Protein AF-A0A1Y3NI98-F1 (afdb_monomer)

Secondary structure (DSSP, 8-state):
--S-HHHHHHHHHS-HHHHHHHTTSGGG-TT----HHHHHHHHHHHHHHHHHHTTTTS-HHHHHHHHHHHHTSGGGTTHHHHHHHHHHTHHHHHHIIIII--HHHHHHHHHHHHHHEEEEEEEE-SSSEEEEEEEEETTEEEEEEHHHHHHHHHHHHHTTT---TTHHHHHHHHHHHHHHHHHHHHHHHHHHHT--SS---EEEEEETTEEEEEETT-TTPPPB-HHHHHHHHHHHHHHHHHHHHHHHHH-TTGGG--TTHHHHHHTTTS--HHHHHHHHHHHHHHHTT--S----S------SS-HHHHHHHHHHHHHHHHHHHTT--HHHHTGGGB-S-TT--EEEEEEE-TTTHHHHHHHHHHHHHSS---TTTEEE--TT--HHHHHHHHHHHHT-SS-BEEEEE-GGGS-HHHHHHHHHHHHHH--TTT--SEEEEEEEGGGGGSHHHHHHHHH--EEGGGS--------PPPPTTEEEEES------TTSEEEEEEEEES--HHHHHHHHHTTTT--EEEEEEEEEES-HHHHHHHHIIIIISSEEEETTEEEE-SSSEEEEEEEP-SSS-HHHH-GGGGGSEE-S---TT---S-TT---TTS-PPPS-TTSHHHHHHHHHHTTTTTTTSEEE-TT-HHHHHHHT--SS---TT-GGGEEE--PPPHHHHHHHHHHHH--SS--HHHHHHHHHHHHHHHHHHHT-STTSHHHHHHHHHHH--GGGGGHHHHHHHHHHHHHHHHHHTTHHHHHHHHHHHHHHTTS--PPPP-----TT-HHHHHHHHHHSTT-SS--S-S--TTS--HHHHHHHHHHHTT--B-SSTT-SSSBSEETTEEPPPHHHHHTT----HHHHHHHHHHHHHHHTT--EEEE--TTSSHHHHHHHHHHHHT-EEEEEE--TT--HHHHHHHHHHTT-B--GGGTTS----PPPEEEEEESGGGSS-HHHHHIIIIISEETTEEBPTTEEEEEEE----B--S-----SS--HHHHTT--BSS--PPPPHHHHTTEEE--PPPHHHHHHHHHHHHHHHHHHHHHHHTTTSS----

Radius of gyration: 37.59 Å; Cα contacts (8 Å, |Δi|>4): 1407; chains: 1; bounding box: 94×106×91 Å

Foldseek 3Di:
DVVCVVLVVVLVPDDLVLLVLLQLCPPVDPPADDDPVLSVLSSLLSVLVVQLVVQVVDDPVSSVVSNVVSCPDPSNVCNVVSVVSNSVRVVRSVCSRPPQSPVLNVLLSVLLQQQAKKKWKWWDDPQFTWIKIWTDGPNDIDIDTLVVLVVSLVSLVVPCPDPDPPSVVSSVLSNVVSVLVVLLRVLQNLLQQQADQDRFIWMWIHHNSFIFIDTPPDPPDDTDGSVVSSVVSVVSSVVSVVLLVVLLLVALLSLLAGGNLLNLLQVVVDPDPLSVLQVLQSLCLSQVNQADDDPDDQDQDDDPDDSSNSSSVSSRVNSVVRCVVSVGDNCVSQLLFAFPDQVAWFEEEDADAPQCQLVVQQVVSCVGRVHFAAPSQEDEDACQQDPGNLLSNLSSQFQPPGAGEHEYEALVRYDPVVLVVNLVSLVPRHDRVRTRYYYYYYHHPVCCPPPSNVSSVVSGPYYCVVVDDDPDDDDQAADPLEEEEEPDDDDDDDDFAEFEFEDALDDDLVLNLVVLSVCRPGQYAYEYEYDYHPPLVVVQVCCSCCPRNQWRDDSRGIGHDDNSYRYYYHDFDDPDDVCSSHVCCVNHHYDDPDDPPPPDDDPPDDDLRLDDADQQCLDLLLLLLQCLVCLVLCLQAAEDEPDCPPVCVVVVPDDDDDDPPPPVRYDYRGRDDSVSSVCSLCVLLVDDDDDSLLSVQLSLLLSLVSVVCNVDPCLGSVNLVVVCVVPVPVCSSCVVSVVSSLSSVVSSCLLPQQQPLQVVLLVVLVVCLVDDDDDDDRDRDDPDDVVVVSVVCVVCVVPPDDPDDDDPQVPDDPLNVLVVVCVLLVFQAAQDPPRPRHDQDDPRDGADHLCVLCVLPDDDPLLVVVLSVVSSCQSSLHAAEEEEADPLCPVVSVSSSCSRVVAAEDEDEDAAPDDLVNVVVVCVVVVFFDDPPPPDDDDPPDAAHEYEYEAQFNYSCLSQVCCCRPVCAGSRTHTDPSYHYHYYHYGSAFDPDDDDDDDDDDPVVVSNRRTPGNGHDHRSSCSSNYDYSYDDDPVVVVSSVVSVVVVVVVVVVVVVVVVPPPDDD

Solvent-accessible surface area (backbone atoms only — not comparable to full-atom values): 61562 Å² total; per-residue (Å²): 108,86,90,48,56,64,56,51,51,50,51,71,74,52,56,70,69,58,58,59,55,47,64,77,52,48,87,80,38,97,86,51,96,61,50,74,69,51,51,56,31,45,51,54,51,38,52,52,51,53,68,46,53,75,34,72,85,52,58,72,70,55,27,52,53,48,47,53,54,57,55,69,36,81,93,38,71,60,46,70,58,31,49,53,57,39,60,74,46,39,70,55,54,52,48,48,50,73,69,49,68,41,72,69,55,50,48,50,54,53,51,53,39,45,31,42,42,22,38,36,44,37,38,76,46,102,89,47,65,46,46,36,40,38,32,66,56,93,94,39,82,44,75,46,54,48,69,64,50,50,54,45,39,53,52,40,65,75,47,79,77,63,87,57,86,69,53,57,60,50,34,54,46,43,42,52,52,53,51,52,53,51,51,44,49,51,50,52,42,52,41,44,54,55,32,44,80,67,85,88,29,38,39,34,42,25,50,71,66,47,56,32,36,40,59,67,93,57,86,88,69,75,68,37,49,63,68,63,50,45,53,50,50,51,52,49,46,54,52,51,51,55,53,50,53,51,45,43,75,77,29,80,71,52,27,68,52,36,25,35,39,56,27,46,58,61,50,64,79,59,93,47,70,69,60,49,45,45,45,50,20,48,52,29,53,67,48,62,60,56,78,81,62,84,86,72,73,79,76,84,76,93,65,98,64,56,70,61,61,48,41,57,51,46,44,50,54,46,53,53,50,52,29,60,78,39,71,54,53,74,69,64,55,44,56,50,31,33,47,76,53,91,84,59,52,30,48,30,44,43,73,29,54,77,70,40,40,71,36,49,52,40,51,53,29,32,73,46,35,74,23,62,55,46,47,93,40,46,47,78,45,35,69,76,63,49,73,44,56,52,52,22,50,50,53,43,43,49,71,26,90,48,52,32,49,26,39,40,33,35,61,84,43,35,42,73,70,55,41,52,50,52,53,50,52,50,68,75,65,62,43,75,90,76,29,37,12,25,40,38,38,33,36,43,56,89,49,56,82,39,68,65,47,49,56,50,54,74,72,37,87,44,55,39,80,77,61,73,75,74,93,72,77,100,66,79,71,68,50,82,64,37,40,35,36,61,73,85,82,94,80,80,72,100,83,52,50,78,40,66,42,70,49,37,26,77,83,51,70,67,63,51,49,57,60,52,48,76,48,67,98,47,54,30,36,34,36,38,36,42,37,72,50,86,55,54,69,62,52,53,49,47,52,45,35,38,67,60,27,30,25,48,72,59,91,66,47,42,42,46,63,69,84,47,54,35,43,34,37,34,43,58,66,61,94,62,56,57,67,77,60,38,48,59,55,74,33,39,46,72,51,84,69,77,67,93,78,66,95,80,68,78,97,78,77,79,72,87,78,81,65,88,68,63,73,50,57,85,37,46,65,37,45,42,38,46,47,63,78,37,48,89,51,44,38,72,21,41,70,42,74,90,87,54,74,69,65,41,63,76,66,72,78,66,89,73,76,83,69,89,83,62,69,87,48,52,42,78,61,64,68,62,54,56,72,57,41,49,52,50,49,54,65,68,54,67,60,88,84,72,52,66,68,45,53,50,48,44,39,35,49,51,22,49,51,50,59,49,51,68,70,31,67,78,70,28,26,69,44,30,51,51,51,27,72,75,69,67,48,75,63,49,65,43,46,54,42,51,50,51,56,49,48,47,54,52,45,44,47,68,48,49,75,44,37,62,63,51,49,51,40,46,48,58,56,54,49,47,77,74,46,96,71,89,84,79,84,84,84,70,90,62,94,84,41,72,60,58,53,44,54,48,38,68,71,41,67,63,77,78,86,69,85,88,89,74,83,53,76,95,74,49,49,75,66,59,50,51,53,49,51,32,60,81,66,70,48,55,47,16,54,47,96,84,43,85,88,33,38,60,61,58,97,92,39,80,45,65,33,46,52,71,72,47,64,85,63,85,82,44,74,66,58,51,53,52,52,51,52,54,55,51,30,60,74,36,76,40,59,44,32,39,30,28,51,89,87,46,47,66,71,60,52,52,54,45,52,30,58,70,68,73,36,54,71,47,78,46,79,47,39,67,88,62,50,73,64,58,55,54,46,53,40,57,80,67,65,40,56,60,65,88,86,56,88,80,62,82,83,70,83,76,71,57,35,37,40,37,36,35,35,49,31,32,24,78,50,52,45,58,52,46,35,41,57,75,69,42,21,55,93,59,45,52,41,41,86,54,53,45,64,35,39,25,29,67,58,76,44,70,51,86,68,87,78,79,86,81,73,86,85,53,70,82,71,58,72,74,58,53,41,69,51,78,64,51,85,76,53,54,80,58,45,59,33,44,44,78,58,47,77,70,52,74,69,56,50,50,51,52,53,51,47,54,50,51,53,52,49,52,56,53,51,59,63,49,64,77,70,68,83,82,78,92,127

Sequence (1065 aa):
MYEKPELMKFIIDKKYEDIQQTSEFIDDIEDIYISLADIGKLESCLTFVQDIKCYNKYDEKIFLNGFIKTMNEDKYRDIGIKFKDVSGKYADFYELYNNHLNPNELNKVHIELIFKESTFGIQYSVSEYICNVEYTNNSKSCTKKFDEVLDLRETALLRKKDQKKGYFEICEGFVNIINRIQEILVLLNTIDSKGYPESINYTIDIRNGHALAYRKGIYGQKGRNLEEIIDELKRTNEIQYNELEKTYLESPISRMIYGKQFTYINNSNKNDVSSKYIFKNILKYITGNNIKYDIGRIENTPLENSLLEQMYKNVNIYLNRLFYNNNINMKSVFKNSILLDDSIRGIYIHASSEYEIEYDAICCSLSLTKNFPIGQTVLYCKSDTTEDELISFIYRSLHCHFNVLFILIKPENLRMEMKNLLVDLLKNHYSLKEMKSCLLIQYTKECKTKEIITEIEKISYYKYTDIKLKKEDNTIKQFPNVDIYSSDISGLGENYEYVYFPVGDHIDQHEILERLMKLTDKKVALHLDLSNTKQIELLREFLFSFIILKCYSKNENIFYYGNEIKIKVEIPNGFINFKSLFSIFNFFNNVNIVSFNNKNTDSNNIDPSALMVSNDITSNIQIVCNYLSNIDNINEKDIYIEGKEEDLKKKGIVKKPYDKKNVSNLIKAVPLSQDTCQKLIFQFLNIENPNYYQIESFIKIVAGQLKLLTNSWYLSADQLDYVFKLTKIPYLKQARKFFIESLLKITKHFITSSYDDIIKGQNVTYEQQQDEQTISEIGTCEKNTEEYEILEALFNSDKRKITNNIPDYKKMTPEGFLMEIRKILNLYNKLDENDPFGSQVYKGKELKYLKDIVGNYVFTEDNFVKLILISLRLRADVPVVLMGETGAGKTSLIKILAKLKCITLHVKNIHAGIEENDIIQFLNDMNLFENNNEKGKGKGKEEEVWIFLDEINTCNLLGLITEIMLKHSCKGKKIKSTIKFIAACNPYRLDTGEKEIIGLYDETKYLDRQLVYNVYPLPHSLLNYVLDFKTPDDNDIKRYISNITLETLNKLISNDSSKSNNNQF

Nearest PDB structures (foldseek):
  6tay-assembly1_A  TM=6.356E-01  e=2.839E-31  Mus musculus
  8s24-assembly1_A  TM=6.024E-01  e=1.341E-31  Homo sapiens
  7oim-assembly1_A  TM=6.321E-01  e=1.383E-28  Mus musculus
  8j07-assembly1_k9  TM=2.650E-01  e=1.311E-09  Homo sapiens
  3glh-assembly3_K  TM=4.743E-01  e=6.796E-01  Escherichia coli K-12

pLDDT: mean 77.19, std 17.24, range [27.64, 97.69]

Mean predicted aligned error: 16.87 Å

Structure (mmCIF, N/CA/C/O backbone):
data_AF-A0A1Y3NI98-F1
#
_entry.id   AF-A0A1Y3NI98-F1
#
loop_
_atom_site.group_PDB
_atom_site.id
_atom_site.type_symbol
_atom_site.label_atom_id
_atom_site.label_alt_id
_atom_site.label_comp_id
_atom_site.label_asym_id
_atom_site.label_entity_id
_atom_site.label_seq_id
_atom_site.pdbx_PDB_ins_code
_atom_site.Cartn_x
_atom_site.Cartn_y
_atom_site.Cartn_z
_atom_site.occupancy
_atom_site.B_iso_or_equiv
_atom_site.auth_seq_id
_atom_site.auth_comp_id
_atom_site.auth_asym_id
_atom_site.auth_atom_id
_atom_site.pdbx_PDB_model_num
ATOM 1 N N . MET A 1 1 ? 2.549 -41.028 -41.382 1.00 57.88 1 MET A N 1
ATOM 2 C CA . MET A 1 1 ? 2.646 -41.335 -39.934 1.00 57.88 1 MET A CA 1
ATOM 3 C C . MET A 1 1 ? 3.402 -42.641 -39.681 1.00 57.88 1 MET A C 1
ATOM 5 O O . MET A 1 1 ? 4.358 -42.593 -38.927 1.00 57.88 1 MET A O 1
ATOM 9 N N . TYR A 1 2 ? 3.056 -43.766 -40.328 1.00 59.84 2 TYR A N 1
ATOM 10 C CA . TYR A 1 2 ? 3.773 -45.048 -40.151 1.00 59.84 2 TYR A CA 1
ATOM 11 C C . TYR A 1 2 ? 5.107 -45.172 -40.913 1.00 59.84 2 TYR A C 1
ATOM 13 O O . TYR A 1 2 ? 5.977 -45.914 -40.481 1.00 59.84 2 TYR A O 1
ATOM 21 N N . GLU A 1 3 ? 5.289 -44.439 -42.017 1.00 67.12 3 GLU A N 1
ATOM 22 C CA . GLU A 1 3 ? 6.495 -44.539 -42.866 1.00 67.12 3 GLU A CA 1
ATOM 23 C C . GLU A 1 3 ? 7.746 -43.852 -42.284 1.00 67.12 3 GLU A C 1
ATOM 25 O O . GLU A 1 3 ? 8.860 -44.249 -42.606 1.00 67.12 3 GLU A O 1
ATOM 30 N N . LYS A 1 4 ? 7.574 -42.840 -41.420 1.00 77.19 4 LYS A N 1
ATOM 31 C CA . LYS A 1 4 ? 8.652 -42.177 -40.661 1.00 77.19 4 LYS A CA 1
ATOM 32 C C . LYS A 1 4 ? 8.210 -41.940 -39.211 1.00 77.19 4 LYS A C 1
ATOM 34 O O . LYS A 1 4 ? 7.674 -40.866 -38.909 1.00 77.19 4 LYS A O 1
ATOM 39 N N . PRO A 1 5 ? 8.358 -42.932 -38.319 1.00 79.94 5 PRO A N 1
ATOM 40 C CA . PRO A 1 5 ? 7.973 -42.808 -36.913 1.00 79.94 5 PRO A CA 1
ATOM 41 C C . PRO A 1 5 ? 8.782 -41.741 -36.155 1.00 79.94 5 PRO A C 1
ATOM 43 O O . PRO A 1 5 ? 8.285 -41.168 -35.185 1.00 79.94 5 PRO A O 1
ATOM 46 N N . GLU A 1 6 ? 9.987 -41.406 -36.619 1.00 83.75 6 GLU A N 1
ATOM 47 C CA . GLU A 1 6 ? 10.844 -40.370 -36.037 1.00 83.75 6 GLU A CA 1
ATOM 48 C C . GLU A 1 6 ? 10.219 -38.975 -36.161 1.00 83.75 6 GLU A C 1
ATOM 50 O O . GLU A 1 6 ? 10.242 -38.208 -35.200 1.00 83.75 6 GLU A O 1
ATOM 55 N N . LEU A 1 7 ? 9.569 -38.675 -37.294 1.00 85.50 7 LEU A N 1
ATOM 56 C CA . LEU A 1 7 ? 8.831 -37.421 -37.480 1.00 85.50 7 LEU A CA 1
ATOM 57 C C . LEU A 1 7 ? 7.679 -37.303 -36.478 1.00 85.50 7 LEU A C 1
ATOM 59 O O . LEU A 1 7 ? 7.440 -36.233 -35.925 1.00 85.50 7 LEU A O 1
ATOM 63 N N . MET A 1 8 ? 6.960 -38.400 -36.232 1.00 86.38 8 MET A N 1
ATOM 64 C CA . MET A 1 8 ? 5.862 -38.397 -35.265 1.00 86.38 8 MET A CA 1
ATOM 65 C C . MET A 1 8 ? 6.366 -38.168 -33.845 1.00 86.38 8 MET A C 1
ATOM 67 O O . MET A 1 8 ? 5.761 -37.394 -33.109 1.00 86.38 8 MET A O 1
ATOM 71 N N . LYS A 1 9 ? 7.491 -38.789 -33.477 1.00 83.75 9 LYS A N 1
ATOM 72 C CA . LYS A 1 9 ? 8.142 -38.551 -32.188 1.00 83.75 9 LYS A CA 1
ATOM 73 C C . LYS A 1 9 ? 8.570 -37.087 -32.043 1.00 83.75 9 LYS A C 1
ATOM 75 O O . LYS A 1 9 ? 8.238 -36.452 -31.051 1.00 83.75 9 LYS A O 1
ATOM 80 N N . PHE A 1 10 ? 9.199 -36.529 -33.075 1.00 84.44 10 PHE A N 1
ATOM 81 C CA . PHE A 1 10 ? 9.577 -35.118 -33.130 1.00 84.44 10 PHE A CA 1
ATOM 82 C C . PHE A 1 10 ? 8.366 -34.184 -32.945 1.00 84.44 10 PHE A C 1
ATOM 84 O O . PHE A 1 10 ? 8.384 -33.322 -32.075 1.00 84.44 10 PHE A O 1
ATOM 91 N N . ILE A 1 11 ? 7.269 -34.405 -33.675 1.00 85.75 11 ILE A N 1
ATOM 92 C CA . ILE A 1 11 ? 6.036 -33.603 -33.566 1.00 85.75 11 ILE A CA 1
ATOM 93 C C . ILE A 1 11 ? 5.378 -33.714 -32.176 1.00 85.75 11 ILE A C 1
ATOM 95 O O . ILE A 1 11 ? 4.787 -32.749 -31.697 1.00 85.75 11 ILE A O 1
ATOM 99 N N . ILE A 1 12 ? 5.454 -34.878 -31.521 1.00 83.38 12 ILE A N 1
ATOM 100 C CA . ILE A 1 12 ? 4.853 -35.103 -30.195 1.00 83.38 12 ILE A CA 1
ATOM 101 C C . ILE A 1 12 ? 5.659 -34.432 -29.075 1.00 83.38 12 ILE A C 1
ATOM 103 O O . ILE A 1 12 ? 5.052 -33.963 -28.101 1.00 83.38 12 ILE A O 1
ATOM 107 N N . ASP A 1 13 ? 6.987 -34.415 -29.213 1.00 80.56 13 ASP A N 1
ATOM 108 C CA . ASP A 1 13 ? 7.931 -33.966 -28.187 1.00 80.56 13 ASP A CA 1
ATOM 109 C C . ASP A 1 13 ? 8.200 -32.451 -28.238 1.00 80.56 13 ASP A C 1
ATOM 111 O O . ASP A 1 13 ? 8.593 -31.871 -27.224 1.00 80.56 13 ASP A O 1
ATOM 115 N N . LYS A 1 14 ? 8.014 -31.795 -29.394 1.00 80.44 14 LYS A N 1
ATOM 116 C CA . LYS A 1 14 ? 8.325 -30.365 -29.574 1.00 80.44 14 LYS A CA 1
ATOM 117 C C . LYS A 1 14 ? 7.121 -29.455 -29.336 1.00 80.44 14 LYS A C 1
ATOM 119 O O . LYS A 1 14 ? 5.975 -29.820 -29.606 1.00 80.44 14 LYS A O 1
ATOM 124 N N . LYS A 1 15 ? 7.382 -28.241 -28.837 1.00 76.88 15 LYS A N 1
ATOM 125 C CA . LYS A 1 15 ? 6.354 -27.203 -28.704 1.00 76.88 15 LYS A CA 1
ATOM 126 C C . LYS A 1 15 ? 6.155 -26.480 -30.031 1.00 76.88 15 LYS A C 1
ATOM 128 O O . LYS A 1 15 ? 7.083 -26.333 -30.822 1.00 76.88 15 LYS A O 1
ATOM 133 N N . TYR A 1 16 ? 4.932 -26.001 -30.241 1.00 75.44 16 TYR A N 1
ATOM 134 C CA . TYR A 1 16 ? 4.578 -25.193 -31.408 1.00 75.44 16 TYR A CA 1
ATOM 135 C C . TYR A 1 16 ? 5.440 -23.926 -31.498 1.00 75.44 16 TYR A C 1
ATOM 137 O O . TYR A 1 16 ? 5.957 -23.613 -32.564 1.00 75.44 16 TYR A O 1
ATOM 145 N N . GLU A 1 17 ? 5.654 -23.260 -30.361 1.00 70.81 17 GLU A N 1
ATOM 146 C CA . GLU A 1 17 ? 6.471 -22.045 -30.238 1.00 70.81 17 GLU A CA 1
ATOM 147 C C . GLU A 1 17 ? 7.919 -22.271 -30.701 1.00 70.81 17 GLU A C 1
ATOM 149 O O . GLU A 1 17 ? 8.454 -21.457 -31.448 1.00 70.81 17 GLU A O 1
ATOM 154 N N . ASP A 1 18 ? 8.524 -23.406 -30.339 1.00 69.50 18 ASP A N 1
ATOM 155 C CA . ASP A 1 18 ? 9.895 -23.737 -30.741 1.00 69.50 18 ASP A CA 1
ATOM 156 C C . ASP A 1 18 ? 9.990 -23.936 -32.265 1.00 69.50 18 ASP A C 1
ATOM 158 O O . ASP A 1 18 ? 10.891 -23.419 -32.919 1.00 69.50 18 ASP A O 1
ATOM 162 N N . ILE A 1 19 ? 9.036 -24.655 -32.870 1.00 73.38 19 ILE A N 1
ATOM 163 C CA . ILE A 1 19 ? 9.006 -24.847 -34.330 1.00 73.38 19 ILE A CA 1
ATOM 164 C C . ILE A 1 19 ? 8.761 -23.521 -35.052 1.00 73.38 19 ILE A C 1
ATOM 166 O O . ILE A 1 19 ? 9.385 -23.257 -36.077 1.00 73.38 19 ILE A O 1
ATOM 170 N N . GLN A 1 20 ? 7.926 -22.647 -34.500 1.00 71.44 20 GLN A N 1
ATOM 171 C CA . GLN A 1 20 ? 7.715 -21.317 -35.054 1.00 71.44 20 GLN A CA 1
ATOM 172 C C . GLN A 1 20 ? 9.013 -20.488 -35.038 1.00 71.44 20 GLN A C 1
ATOM 174 O O . GLN A 1 20 ? 9.309 -19.801 -36.017 1.00 71.44 20 GLN A O 1
ATOM 179 N N . GLN A 1 21 ? 9.832 -20.606 -33.987 1.00 66.31 21 GLN A N 1
ATOM 180 C CA . GLN A 1 21 ? 11.153 -19.967 -33.912 1.00 66.31 21 GLN A CA 1
ATOM 181 C C . GLN A 1 21 ? 12.148 -20.531 -34.936 1.00 66.31 21 GLN A C 1
ATOM 183 O O . GLN A 1 21 ? 12.980 -19.783 -35.439 1.00 66.31 21 GLN A O 1
ATOM 188 N N . THR A 1 22 ? 12.031 -21.805 -35.345 1.00 68.38 22 THR A N 1
ATOM 189 C CA . THR A 1 22 ? 12.890 -22.347 -36.423 1.00 68.38 22 THR A CA 1
ATOM 190 C C . THR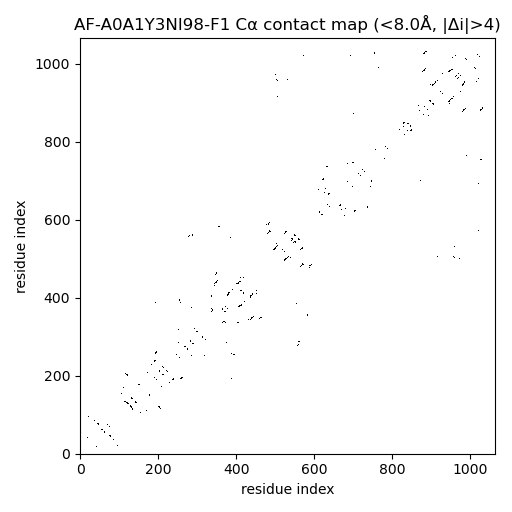 A 1 22 ? 12.722 -21.623 -37.760 1.00 68.38 22 THR A C 1
ATOM 192 O O . THR A 1 22 ? 13.632 -21.649 -38.587 1.00 68.38 22 THR A O 1
ATOM 195 N N . SER A 1 23 ? 11.601 -20.915 -37.961 1.00 66.12 23 SER A N 1
ATOM 196 C CA . SER A 1 23 ? 11.387 -20.097 -39.159 1.00 66.12 23 SER A CA 1
ATOM 197 C C . SER A 1 23 ? 12.326 -18.911 -39.297 1.00 66.12 23 SER A C 1
ATOM 199 O O . SER A 1 23 ? 12.439 -18.378 -40.396 1.00 66.12 23 SER A O 1
ATOM 201 N N . GLU A 1 24 ? 13.021 -18.531 -38.227 1.00 63.97 24 GLU A N 1
ATOM 202 C CA . GLU A 1 24 ? 14.000 -17.445 -38.224 1.00 63.97 24 GLU A CA 1
ATOM 203 C C . GLU A 1 24 ? 15.366 -17.860 -38.800 1.00 63.97 24 GLU A C 1
ATOM 205 O O . GLU A 1 24 ? 16.146 -16.985 -39.147 1.00 63.97 24 GLU A O 1
ATOM 210 N N . PHE A 1 25 ? 15.629 -19.164 -38.975 1.00 61.09 25 PHE A N 1
ATOM 211 C CA . PHE A 1 25 ? 16.945 -19.713 -39.353 1.00 61.09 25 PHE A CA 1
ATOM 212 C C . PHE A 1 25 ? 17.028 -20.277 -40.782 1.00 61.09 25 PHE A C 1
ATOM 214 O O . PHE A 1 25 ? 18.038 -20.871 -41.147 1.00 61.09 25 PHE A O 1
ATOM 221 N N . ILE A 1 26 ? 15.969 -20.147 -41.590 1.00 64.62 26 ILE A N 1
ATOM 222 C CA . ILE A 1 26 ? 15.904 -20.778 -42.922 1.00 64.62 26 ILE A CA 1
ATOM 223 C C . ILE A 1 26 ? 16.995 -20.257 -43.874 1.00 64.62 26 ILE A C 1
ATOM 225 O O . ILE A 1 26 ? 17.539 -21.038 -44.649 1.00 64.62 26 ILE A O 1
ATOM 229 N N . ASP A 1 27 ? 17.326 -18.966 -43.802 1.00 53.88 27 ASP A N 1
ATOM 230 C CA . ASP A 1 27 ? 18.239 -18.316 -44.753 1.00 53.88 27 ASP A CA 1
ATOM 231 C C . ASP A 1 27 ? 19.722 -18.372 -44.323 1.00 53.88 27 ASP A C 1
ATOM 233 O O . ASP A 1 27 ? 20.604 -18.051 -45.118 1.00 53.88 27 ASP A O 1
ATOM 237 N N . ASP A 1 28 ? 20.017 -18.813 -43.094 1.00 52.28 28 ASP A N 1
ATOM 238 C CA . ASP A 1 28 ? 21.381 -18.874 -42.538 1.00 52.28 28 ASP A CA 1
ATOM 239 C C . ASP A 1 28 ? 22.144 -20.154 -42.916 1.00 52.28 28 ASP A C 1
ATOM 241 O O . ASP A 1 28 ? 23.284 -20.361 -42.485 1.00 52.28 28 ASP A O 1
ATOM 245 N N . ILE A 1 29 ? 21.517 -21.037 -43.697 1.00 56.03 29 ILE A N 1
ATOM 246 C CA . ILE A 1 29 ? 22.020 -22.383 -43.951 1.00 56.03 29 ILE A CA 1
ATOM 247 C C . ILE A 1 29 ? 22.092 -22.630 -45.457 1.00 56.03 29 ILE A C 1
ATOM 249 O O . ILE A 1 29 ? 21.097 -22.953 -46.099 1.00 56.03 29 ILE A O 1
ATOM 253 N N . GLU A 1 30 ? 23.298 -22.512 -46.019 1.00 54.31 30 GLU A N 1
ATOM 254 C CA . GLU A 1 30 ? 23.559 -22.757 -47.448 1.00 54.31 30 GLU A CA 1
ATOM 255 C C . GLU A 1 30 ? 23.270 -24.218 -47.867 1.00 54.31 30 GLU A C 1
ATOM 257 O O . GLU A 1 30 ? 23.020 -24.482 -49.044 1.00 54.31 30 GLU A O 1
ATOM 262 N N . ASP A 1 31 ? 23.240 -25.151 -46.904 1.00 54.25 31 ASP A N 1
ATOM 263 C CA . ASP A 1 31 ? 23.121 -26.599 -47.130 1.00 54.25 31 ASP A CA 1
ATOM 264 C C . ASP A 1 31 ? 21.718 -27.193 -46.847 1.00 54.25 31 ASP A C 1
ATOM 266 O O . ASP A 1 31 ? 21.500 -28.379 -47.107 1.00 54.25 31 ASP A O 1
ATOM 270 N N . ILE A 1 32 ? 20.741 -26.407 -46.361 1.00 60.50 32 ILE A N 1
ATOM 271 C CA . ILE A 1 32 ? 19.396 -26.898 -45.996 1.00 60.50 32 ILE A CA 1
ATOM 272 C C . ILE A 1 32 ? 18.308 -26.331 -46.928 1.00 60.50 32 ILE A C 1
ATOM 274 O O . ILE A 1 32 ? 18.040 -25.136 -46.962 1.00 60.50 32 ILE A O 1
ATOM 278 N N . TYR A 1 33 ? 17.588 -27.208 -47.640 1.00 66.50 33 TYR A N 1
ATOM 279 C CA . TYR A 1 33 ? 16.511 -26.837 -48.578 1.00 66.50 33 TYR A CA 1
ATOM 280 C C . TYR A 1 33 ? 15.116 -26.800 -47.915 1.00 66.50 33 TYR A C 1
ATOM 282 O O . TYR A 1 33 ? 14.165 -27.465 -48.360 1.00 66.50 33 TYR A O 1
ATOM 290 N N . ILE A 1 34 ? 14.959 -26.011 -46.850 1.00 74.50 34 ILE A N 1
ATOM 291 C CA . ILE A 1 34 ? 13.657 -25.734 -46.214 1.00 74.50 34 ILE A CA 1
ATOM 292 C C . ILE A 1 34 ? 13.161 -24.358 -46.658 1.00 74.50 34 ILE A C 1
ATOM 294 O O . ILE A 1 34 ? 13.929 -23.417 -46.736 1.00 74.50 34 ILE A O 1
ATOM 298 N N . SER A 1 35 ? 11.866 -24.221 -46.945 1.00 77.69 35 SER A N 1
ATOM 299 C CA . SER A 1 35 ? 11.227 -22.917 -47.163 1.00 77.69 35 SER A CA 1
ATOM 300 C C . SER A 1 35 ? 10.268 -22.567 -46.021 1.00 77.69 35 SER A C 1
ATOM 302 O O . SER A 1 35 ? 9.787 -23.450 -45.308 1.00 77.69 35 SER A O 1
ATOM 304 N N . LEU A 1 36 ? 9.887 -21.290 -45.893 1.00 72.81 36 LEU A N 1
ATOM 305 C CA . LEU A 1 36 ? 8.830 -20.860 -44.959 1.00 72.81 36 LEU A CA 1
ATOM 306 C C . LEU A 1 36 ? 7.512 -21.619 -45.178 1.00 72.81 36 LEU A C 1
ATOM 308 O O . LEU A 1 36 ? 6.789 -21.917 -44.227 1.00 72.81 36 LEU A O 1
ATOM 312 N N . ALA A 1 37 ? 7.213 -21.976 -46.430 1.00 78.12 37 ALA A N 1
ATOM 313 C CA . ALA A 1 37 ? 6.047 -22.784 -46.762 1.00 78.12 37 ALA A CA 1
ATOM 314 C C . ALA A 1 37 ? 6.145 -24.202 -46.176 1.00 78.12 37 ALA A C 1
ATOM 316 O O . ALA A 1 37 ? 5.126 -24.773 -45.794 1.00 78.12 37 ALA A O 1
ATOM 317 N N . ASP A 1 38 ? 7.348 -24.766 -46.070 1.00 83.31 38 ASP A N 1
ATOM 318 C CA . ASP A 1 38 ? 7.562 -26.087 -45.479 1.00 83.31 38 ASP A CA 1
ATOM 319 C C . ASP A 1 38 ? 7.425 -26.055 -43.950 1.00 83.31 38 ASP A C 1
ATOM 321 O O . ASP A 1 38 ? 6.826 -26.969 -43.381 1.00 83.31 38 ASP A O 1
ATOM 325 N N . ILE A 1 39 ? 7.865 -24.977 -43.288 1.00 82.00 39 ILE A N 1
ATOM 326 C CA . ILE A 1 39 ? 7.615 -24.783 -41.849 1.00 82.00 39 ILE A CA 1
ATOM 327 C C . ILE A 1 39 ? 6.123 -24.598 -41.571 1.00 82.00 39 ILE A C 1
ATOM 329 O O . ILE A 1 39 ? 5.593 -25.262 -40.687 1.00 82.00 39 ILE A O 1
ATOM 333 N N . GLY A 1 40 ? 5.399 -23.815 -42.378 1.00 81.50 40 GLY A N 1
ATOM 334 C CA . GLY A 1 40 ? 3.942 -23.688 -42.234 1.00 81.50 40 GLY A CA 1
ATOM 335 C C . GLY A 1 40 ? 3.191 -25.021 -42.413 1.00 81.50 40 GLY A C 1
ATOM 336 O O . GLY A 1 40 ? 2.147 -25.263 -41.791 1.00 81.50 40 GLY A O 1
ATOM 337 N N . LYS A 1 41 ? 3.728 -25.941 -43.230 1.00 88.19 41 LYS A N 1
ATOM 338 C CA . LYS A 1 41 ? 3.216 -27.320 -43.332 1.00 88.19 41 LYS A CA 1
ATOM 339 C C . LYS A 1 41 ? 3.516 -28.130 -42.068 1.00 88.19 41 LYS A C 1
ATOM 341 O O . LYS A 1 41 ? 2.628 -28.858 -41.621 1.00 88.19 41 LYS A O 1
ATOM 346 N N . LEU A 1 42 ? 4.708 -27.995 -41.483 1.00 88.06 42 LEU A N 1
ATOM 347 C CA . LEU A 1 42 ? 5.083 -28.641 -40.220 1.00 88.06 42 LEU A CA 1
ATOM 348 C C . LEU A 1 42 ? 4.237 -28.123 -39.045 1.00 88.06 42 LEU A C 1
ATOM 350 O O . LEU A 1 42 ? 3.692 -28.936 -38.303 1.00 88.06 42 LEU A O 1
ATOM 354 N N . GLU A 1 43 ? 4.034 -26.808 -38.937 1.00 86.06 43 GLU A N 1
ATOM 355 C CA . GLU A 1 43 ? 3.139 -26.166 -37.961 1.00 86.06 43 GLU A CA 1
ATOM 356 C C . GLU A 1 43 ? 1.720 -26.735 -38.059 1.00 86.06 43 GLU A C 1
ATOM 358 O O . GLU A 1 43 ? 1.161 -27.189 -37.063 1.00 86.06 43 GLU A O 1
ATOM 363 N N . SER A 1 44 ? 1.171 -26.819 -39.279 1.00 87.44 44 SER A N 1
ATOM 364 C CA . SER A 1 44 ? -0.152 -27.414 -39.518 1.00 87.44 44 SER A CA 1
ATOM 365 C C . SER A 1 44 ? -0.243 -28.865 -39.021 1.00 87.44 44 SER A C 1
ATOM 367 O O . SER A 1 44 ? -1.268 -29.266 -38.468 1.00 87.44 44 SER A O 1
ATOM 369 N N . CYS A 1 45 ? 0.814 -29.664 -39.222 1.00 89.31 45 CYS A N 1
ATOM 370 C CA . CYS A 1 45 ? 0.884 -31.047 -38.738 1.00 89.31 45 CYS A CA 1
ATOM 371 C C . CYS A 1 45 ? 0.941 -31.110 -37.205 1.00 89.31 45 CYS A C 1
ATOM 373 O O . CYS A 1 45 ? 0.342 -31.999 -36.598 1.00 89.31 45 CYS A O 1
ATOM 375 N N . LEU A 1 46 ? 1.627 -30.154 -36.579 1.00 87.75 46 LEU A N 1
ATOM 376 C CA . LEU A 1 46 ? 1.784 -30.047 -35.132 1.00 87.75 46 LEU A CA 1
ATOM 377 C C . LEU A 1 46 ? 0.467 -29.658 -34.452 1.00 87.75 46 LEU A C 1
ATOM 379 O O . LEU A 1 46 ? 0.049 -30.329 -33.508 1.00 87.75 46 LEU A O 1
ATOM 383 N N . THR A 1 47 ? -0.239 -28.660 -34.990 1.00 88.31 47 THR A N 1
ATOM 384 C CA . THR A 1 47 ? -1.575 -28.262 -34.518 1.00 88.31 47 THR A CA 1
ATOM 385 C C . THR A 1 47 ? -2.578 -29.408 -34.650 1.00 88.31 47 THR A C 1
ATOM 387 O O . THR A 1 47 ? -3.314 -29.689 -33.710 1.00 88.31 47 THR A O 1
ATOM 390 N N . PHE A 1 48 ? -2.561 -30.141 -35.768 1.00 89.31 48 PHE A N 1
ATOM 391 C CA . PHE A 1 48 ? -3.429 -31.308 -35.954 1.00 89.31 48 PHE A CA 1
ATOM 392 C C . PHE A 1 48 ? -3.190 -32.391 -34.890 1.00 89.31 48 PHE A C 1
ATOM 394 O O . PHE A 1 48 ? -4.137 -32.924 -34.310 1.00 89.31 48 PHE A O 1
ATOM 401 N N . VAL A 1 49 ? -1.925 -32.703 -34.588 1.00 86.88 49 VAL A N 1
ATOM 402 C CA . VAL A 1 49 ? -1.583 -33.700 -33.561 1.00 86.88 49 VAL A CA 1
ATOM 403 C C . VAL A 1 49 ? -1.958 -33.212 -32.164 1.00 86.88 49 VAL A C 1
ATOM 405 O O . VAL A 1 49 ? -2.441 -34.015 -31.369 1.00 86.88 49 VAL A O 1
ATOM 408 N N . GLN A 1 50 ? -1.796 -31.923 -31.860 1.00 83.69 50 GLN A N 1
ATOM 409 C CA . GLN A 1 50 ? -2.238 -31.331 -30.593 1.00 83.69 50 GLN A CA 1
ATOM 410 C C . GLN A 1 50 ? -3.762 -31.397 -30.423 1.00 83.69 50 GLN A C 1
ATOM 412 O O . GLN A 1 50 ? -4.226 -31.849 -29.374 1.00 83.69 50 GLN A O 1
ATOM 417 N N . ASP A 1 51 ? -4.526 -31.045 -31.460 1.00 84.94 51 ASP A N 1
ATOM 418 C CA . ASP A 1 51 ? -5.994 -31.111 -31.457 1.00 84.94 51 ASP A CA 1
ATOM 419 C C . ASP A 1 51 ? -6.491 -32.548 -31.205 1.00 84.94 51 ASP A C 1
ATOM 421 O O . ASP A 1 51 ? -7.474 -32.760 -30.492 1.00 84.94 51 ASP A O 1
ATOM 425 N N . ILE A 1 52 ? -5.769 -33.554 -31.715 1.00 84.06 52 ILE A N 1
ATOM 426 C CA . ILE A 1 52 ? -6.079 -34.974 -31.489 1.00 84.06 52 ILE A CA 1
ATOM 427 C C . ILE A 1 52 ? -5.585 -35.476 -30.122 1.00 84.06 52 ILE A C 1
ATOM 429 O O . ILE A 1 52 ? -6.216 -36.346 -29.516 1.00 84.06 52 ILE A O 1
ATOM 433 N N . LYS A 1 53 ? -4.487 -34.922 -29.588 1.00 78.50 53 LYS A N 1
ATOM 434 C CA . LYS A 1 53 ? -3.883 -35.319 -28.299 1.00 78.50 53 LYS A CA 1
ATOM 435 C C . LYS A 1 53 ? -4.863 -35.165 -27.133 1.00 78.50 53 LYS A C 1
ATOM 437 O O . LYS A 1 53 ? -4.814 -35.962 -26.196 1.00 78.50 53 LYS A O 1
ATOM 442 N N . CYS A 1 54 ? -5.793 -34.213 -27.223 1.00 70.25 54 CYS A N 1
ATOM 443 C CA . CYS A 1 54 ? -6.903 -34.039 -26.284 1.00 70.25 54 CYS A CA 1
ATOM 444 C C . CYS A 1 54 ? -7.776 -35.298 -26.144 1.00 70.25 54 CYS A C 1
ATOM 446 O O . CYS A 1 54 ? -8.278 -35.568 -25.057 1.00 70.25 54 CYS A O 1
ATOM 448 N N . TYR A 1 55 ? -7.910 -36.104 -27.203 1.00 74.44 55 TYR A N 1
ATOM 449 C CA . TYR A 1 55 ? -8.708 -37.332 -27.199 1.00 74.44 55 TYR A CA 1
ATOM 450 C C . TYR A 1 55 ? -7.915 -38.583 -26.780 1.00 74.44 55 TYR A C 1
ATOM 452 O O . TYR A 1 55 ? -8.510 -39.626 -26.528 1.00 74.44 55 TYR A O 1
ATOM 460 N N . ASN A 1 56 ? -6.587 -38.486 -26.643 1.00 63.00 56 ASN A N 1
ATOM 461 C CA . ASN A 1 56 ? -5.675 -39.620 -26.415 1.00 63.00 56 ASN A CA 1
ATOM 462 C C . ASN A 1 56 ? -5.766 -40.246 -25.002 1.00 63.00 56 ASN A C 1
ATOM 464 O O . ASN A 1 56 ? -5.048 -41.188 -24.684 1.00 63.00 56 ASN A O 1
ATOM 468 N N . LYS A 1 57 ? -6.617 -39.698 -24.123 1.00 61.88 57 LYS A N 1
ATOM 469 C CA . LYS A 1 57 ? -6.898 -40.217 -22.770 1.00 61.88 57 LYS A CA 1
ATOM 470 C C . LYS A 1 57 ? -8.243 -40.950 -22.666 1.00 61.88 57 LYS A C 1
ATOM 472 O O . LYS A 1 57 ? -8.612 -41.368 -21.571 1.00 61.88 57 LYS A O 1
ATOM 477 N N . TYR A 1 58 ? -8.986 -41.058 -23.766 1.00 66.19 58 TYR A N 1
ATOM 478 C CA . TYR A 1 58 ? -10.334 -41.623 -23.805 1.00 66.19 58 TYR A CA 1
ATOM 479 C C . TYR A 1 58 ? -10.362 -42.962 -24.557 1.00 66.19 58 TYR A C 1
ATOM 481 O O . TYR A 1 58 ? -9.425 -43.297 -25.275 1.00 66.19 58 TYR A O 1
ATOM 489 N N . ASP A 1 59 ? -11.448 -43.717 -24.379 1.00 79.75 59 ASP A N 1
ATOM 490 C CA . ASP A 1 59 ? -11.706 -45.004 -25.040 1.00 79.75 59 ASP A CA 1
ATOM 491 C C . ASP A 1 59 ? -11.585 -44.919 -26.580 1.00 79.75 59 ASP A C 1
ATOM 493 O O . ASP A 1 59 ? -11.865 -43.872 -27.174 1.00 79.75 59 ASP A O 1
ATOM 497 N N . GLU A 1 60 ? -11.215 -46.024 -27.238 1.00 80.50 60 GLU A N 1
ATOM 498 C CA . GLU A 1 60 ? -10.899 -46.106 -28.677 1.00 80.50 60 GLU A CA 1
ATOM 499 C C . GLU A 1 60 ? -12.016 -45.524 -29.552 1.00 80.50 60 GLU A C 1
ATOM 501 O O . GLU A 1 60 ? -11.767 -44.840 -30.546 1.00 80.50 60 GLU A O 1
ATOM 506 N N . LYS A 1 61 ? -13.271 -45.727 -29.142 1.00 79.94 61 LYS A N 1
ATOM 507 C CA . LYS A 1 61 ? -14.453 -45.209 -29.838 1.00 79.94 61 LYS A CA 1
ATOM 508 C C . LYS A 1 61 ? -14.581 -43.687 -29.741 1.00 79.94 61 LYS A C 1
ATOM 510 O O . LYS A 1 61 ? -15.009 -43.039 -30.696 1.00 79.94 61 LYS A O 1
ATOM 515 N N . ILE A 1 62 ? -14.214 -43.103 -28.600 1.00 80.56 62 ILE A N 1
ATOM 516 C CA . ILE A 1 62 ? -14.215 -41.649 -28.386 1.00 80.56 62 ILE A CA 1
ATOM 517 C C . ILE A 1 62 ? -13.061 -41.020 -29.161 1.00 80.56 62 ILE A C 1
ATOM 519 O O . ILE A 1 62 ? -13.263 -39.997 -29.816 1.00 80.56 62 ILE A O 1
ATOM 523 N N . PHE A 1 63 ? -11.890 -41.661 -29.151 1.00 84.62 63 PHE A N 1
ATOM 524 C CA . PHE A 1 63 ? -10.755 -41.238 -29.959 1.00 84.62 63 PHE A CA 1
ATOM 525 C C . PHE A 1 63 ? -11.092 -41.254 -31.452 1.00 84.62 63 PHE A C 1
ATOM 527 O O . PHE A 1 63 ? -10.896 -40.246 -32.121 1.00 84.62 63 PHE A O 1
ATOM 534 N N . LEU A 1 64 ? -11.668 -42.346 -31.968 1.00 83.50 64 LEU A N 1
ATOM 535 C CA . LEU A 1 64 ? -12.034 -42.465 -33.382 1.00 83.50 64 LEU A CA 1
ATOM 536 C C . LEU A 1 64 ? -13.067 -41.408 -33.798 1.00 83.50 64 LEU A C 1
ATOM 538 O O . LEU A 1 64 ? -12.918 -40.776 -34.842 1.00 83.50 64 LEU A O 1
ATOM 542 N N . ASN A 1 65 ? -14.080 -41.160 -32.965 1.00 84.12 65 ASN A N 1
ATOM 543 C CA . ASN A 1 65 ? -15.069 -40.112 -33.225 1.00 84.12 65 ASN A CA 1
ATOM 544 C C . ASN A 1 65 ? -14.449 -38.707 -33.191 1.00 84.12 65 ASN A C 1
ATOM 546 O O . ASN A 1 65 ? -14.767 -37.879 -34.045 1.00 84.12 65 ASN A O 1
ATOM 550 N N . GLY A 1 66 ? -13.562 -38.439 -32.227 1.00 83.88 66 GLY A N 1
ATOM 551 C CA . GLY A 1 66 ? -12.812 -37.185 -32.135 1.00 83.88 66 GLY A CA 1
ATOM 552 C C . GLY A 1 66 ? -11.903 -36.978 -33.345 1.00 83.88 66 GLY A C 1
ATOM 553 O O . GLY A 1 66 ? -11.939 -35.923 -33.966 1.00 83.88 66 GLY A O 1
ATOM 554 N N . PHE A 1 67 ? -11.181 -38.021 -33.751 1.00 85.25 67 PHE A N 1
ATOM 555 C CA . PHE A 1 67 ? -10.314 -38.028 -34.924 1.00 85.25 67 PHE A CA 1
ATOM 556 C C . PHE A 1 67 ? -11.089 -37.741 -36.215 1.00 85.25 67 PHE A C 1
ATOM 558 O O . PHE A 1 67 ? -10.697 -36.860 -36.977 1.00 85.25 67 PHE A O 1
ATOM 565 N N . ILE A 1 68 ? -12.217 -38.428 -36.446 1.00 85.75 68 ILE A N 1
ATOM 566 C CA . ILE A 1 68 ? -13.080 -38.194 -37.617 1.00 85.75 68 ILE A CA 1
ATOM 567 C C . ILE A 1 68 ? -13.627 -36.764 -37.605 1.00 85.75 68 ILE A C 1
ATOM 569 O O . ILE A 1 68 ? -13.663 -36.107 -38.644 1.00 85.75 68 ILE A O 1
ATOM 573 N N . LYS A 1 69 ? -14.033 -36.259 -36.435 1.00 85.50 69 LYS A N 1
ATOM 574 C CA . LYS A 1 69 ? -14.525 -34.888 -36.290 1.00 85.50 69 LYS A CA 1
ATOM 575 C C . LYS A 1 69 ? -13.447 -33.863 -36.648 1.00 85.50 69 LYS A C 1
ATOM 577 O O . LYS A 1 69 ? -13.729 -32.981 -37.450 1.00 85.50 69 LYS A O 1
ATOM 582 N N . THR A 1 70 ? -12.237 -34.003 -36.107 1.00 85.94 70 THR A N 1
ATOM 583 C CA . THR A 1 70 ? -11.109 -33.102 -36.390 1.00 85.94 70 THR A CA 1
ATOM 584 C C . THR A 1 70 ? -10.683 -33.187 -37.857 1.00 85.94 70 THR A C 1
ATOM 586 O O . THR A 1 70 ? -10.475 -32.161 -38.488 1.00 85.94 70 THR A O 1
ATOM 589 N N . MET A 1 71 ? -10.633 -34.384 -38.450 1.00 83.50 71 MET A N 1
ATOM 590 C CA . MET A 1 71 ? -10.322 -34.568 -39.877 1.00 83.50 71 MET A CA 1
ATOM 591 C C . MET A 1 71 ? -11.308 -33.870 -40.824 1.00 83.50 71 MET A C 1
ATOM 593 O O . MET A 1 71 ? -10.919 -33.483 -41.923 1.00 83.50 71 MET A O 1
ATOM 597 N N . ASN A 1 72 ? -12.568 -33.712 -40.412 1.00 84.06 72 ASN A N 1
ATOM 598 C CA . ASN A 1 72 ? -13.606 -33.059 -41.211 1.00 84.06 72 ASN A CA 1
ATOM 599 C C . ASN A 1 72 ? -13.603 -31.524 -41.091 1.00 84.06 72 ASN A C 1
ATOM 601 O O . ASN A 1 72 ? -14.439 -30.871 -41.713 1.00 84.06 72 ASN A O 1
ATOM 605 N N . GLU A 1 73 ? -12.705 -30.929 -40.303 1.00 87.56 73 GLU A N 1
ATOM 606 C CA . GLU A 1 73 ? -12.559 -29.474 -40.245 1.00 87.56 73 GLU A CA 1
ATOM 607 C C . GLU A 1 73 ? -11.866 -28.951 -41.512 1.00 87.56 73 GLU A C 1
ATOM 609 O O . GLU A 1 73 ? -10.821 -29.461 -41.922 1.00 87.56 73 GLU A O 1
ATOM 614 N N . ASP A 1 74 ? -12.403 -27.880 -42.108 1.00 81.44 74 ASP A N 1
ATOM 615 C CA . ASP A 1 74 ? -11.921 -27.335 -43.388 1.00 81.44 74 ASP A CA 1
ATOM 616 C C . ASP A 1 74 ? -10.412 -27.012 -43.391 1.00 81.44 74 ASP A C 1
ATOM 618 O O . ASP A 1 74 ? -9.741 -27.175 -44.412 1.00 81.44 74 ASP A O 1
ATOM 622 N N . LYS A 1 75 ? -9.844 -26.622 -42.238 1.00 83.50 75 LYS A N 1
ATOM 623 C CA . LYS A 1 75 ? -8.407 -26.322 -42.077 1.00 83.50 75 LYS A CA 1
ATOM 624 C C . LYS A 1 75 ? -7.478 -27.538 -42.251 1.00 83.50 75 LYS A C 1
ATOM 626 O O . LYS A 1 75 ? -6.283 -27.352 -42.490 1.00 83.50 75 LYS A O 1
ATOM 631 N N . TYR A 1 76 ? -8.002 -28.766 -42.166 1.00 89.31 76 TYR A N 1
ATOM 632 C CA . TYR A 1 76 ? -7.233 -30.018 -42.238 1.00 89.31 76 TYR A CA 1
ATOM 633 C C . TYR A 1 76 ? -7.482 -30.838 -43.507 1.00 89.31 76 TYR A C 1
ATOM 635 O O . TYR A 1 76 ? -6.956 -31.941 -43.638 1.00 89.31 76 TYR A O 1
ATOM 643 N N . ARG A 1 77 ? -8.199 -30.287 -44.489 1.00 83.81 77 ARG A N 1
ATOM 644 C CA . ARG A 1 77 ? -8.536 -30.977 -45.744 1.00 83.81 77 ARG A CA 1
ATOM 645 C C . ARG A 1 77 ? -7.325 -31.567 -46.482 1.00 83.81 77 ARG A C 1
ATOM 647 O O . ARG A 1 77 ? -7.406 -32.680 -46.994 1.00 83.81 77 ARG A O 1
ATOM 654 N N . ASP A 1 78 ? -6.191 -30.865 -46.449 1.00 88.38 78 ASP A N 1
ATOM 655 C CA . ASP A 1 78 ? -4.941 -31.275 -47.108 1.00 88.38 78 ASP A CA 1
ATOM 656 C C . ASP A 1 78 ? -3.886 -31.821 -46.125 1.00 88.38 78 ASP A C 1
ATOM 658 O O . ASP A 1 78 ? -2.705 -31.932 -46.463 1.00 88.38 78 ASP A O 1
ATOM 662 N N . ILE A 1 79 ? -4.272 -32.162 -44.888 1.00 88.25 79 ILE A N 1
ATOM 663 C CA . ILE A 1 79 ? -3.320 -32.520 -43.823 1.00 88.25 79 ILE A CA 1
ATOM 664 C C . ILE A 1 79 ? -2.465 -33.743 -44.179 1.00 88.25 79 ILE A C 1
ATOM 666 O O . ILE A 1 79 ? -1.278 -33.779 -43.867 1.00 88.25 79 ILE A O 1
ATOM 670 N N . GLY A 1 80 ? -3.026 -34.711 -44.912 1.00 84.31 80 GLY A N 1
ATOM 671 C CA . GLY A 1 80 ? -2.287 -35.883 -45.392 1.00 84.31 80 GLY A CA 1
ATOM 672 C C . GLY A 1 80 ? -1.165 -35.531 -46.376 1.00 84.31 80 GLY A C 1
ATOM 673 O O . GLY A 1 80 ? -0.089 -36.125 -46.312 1.00 84.31 80 GLY A O 1
ATOM 674 N N . ILE A 1 81 ? -1.384 -34.531 -47.240 1.00 86.62 81 ILE A N 1
ATOM 675 C CA . ILE A 1 81 ? -0.365 -34.018 -48.171 1.00 86.62 81 ILE A CA 1
ATOM 676 C C . ILE A 1 81 ? 0.725 -33.297 -47.377 1.00 86.62 81 ILE A C 1
ATOM 678 O O . ILE A 1 81 ? 1.906 -33.570 -47.571 1.00 86.62 81 ILE A O 1
ATOM 682 N N . LYS A 1 82 ? 0.338 -32.460 -46.406 1.00 89.50 82 LYS A N 1
ATOM 683 C CA . LYS A 1 82 ? 1.287 -31.755 -45.531 1.00 89.50 82 LYS A CA 1
ATOM 684 C C . LYS A 1 82 ? 2.178 -32.725 -44.747 1.00 89.50 82 LYS A C 1
ATOM 686 O O . LYS A 1 82 ? 3.388 -32.537 -44.724 1.00 89.50 82 LYS A O 1
ATOM 691 N N . PHE A 1 83 ? 1.621 -33.802 -44.185 1.00 88.62 83 PHE A N 1
ATOM 692 C CA . PHE A 1 83 ? 2.413 -34.840 -43.510 1.00 88.62 83 PHE A CA 1
ATOM 693 C C . PHE A 1 83 ? 3.394 -35.544 -44.449 1.00 88.62 83 PHE A C 1
ATOM 695 O O . PHE A 1 83 ? 4.501 -35.881 -44.029 1.00 88.62 83 PHE A O 1
ATOM 702 N N . LYS A 1 84 ? 3.000 -35.782 -45.704 1.00 86.75 84 LYS A N 1
ATOM 703 C CA . LYS A 1 84 ? 3.863 -36.404 -46.711 1.00 86.75 84 LYS A CA 1
ATOM 704 C C . LYS A 1 84 ? 5.026 -35.485 -47.091 1.00 86.75 84 LYS A C 1
ATOM 706 O O . LYS A 1 84 ? 6.172 -35.929 -47.084 1.00 86.75 84 LYS A O 1
ATOM 711 N N . ASP A 1 85 ? 4.738 -34.211 -47.338 1.00 85.56 85 ASP A N 1
ATOM 712 C CA . ASP A 1 85 ? 5.741 -33.193 -47.662 1.00 85.56 85 ASP A CA 1
ATOM 713 C C . ASP A 1 85 ? 6.749 -33.017 -46.517 1.00 85.56 85 ASP A C 1
ATOM 715 O O . ASP A 1 85 ? 7.961 -33.059 -46.730 1.00 85.56 85 ASP A O 1
ATOM 719 N N . VAL A 1 86 ? 6.250 -32.900 -45.283 1.00 87.62 86 VAL A N 1
ATOM 720 C CA . VAL A 1 86 ? 7.079 -32.747 -44.080 1.00 87.62 86 VAL A CA 1
ATOM 721 C C . VAL A 1 86 ? 7.931 -33.994 -43.824 1.00 87.62 86 VAL A C 1
ATOM 723 O O . VAL A 1 86 ? 9.092 -33.890 -43.437 1.00 87.62 86 VAL A O 1
ATOM 726 N N . SER A 1 87 ? 7.393 -35.188 -44.085 1.00 86.56 87 SER A N 1
ATOM 727 C CA . SER A 1 87 ? 8.142 -36.444 -43.973 1.00 86.56 87 SER A CA 1
ATOM 728 C C . SER A 1 87 ? 9.320 -36.517 -44.945 1.00 86.56 87 SER A C 1
ATOM 730 O O . SER A 1 87 ? 10.396 -36.998 -44.567 1.00 86.56 87 SER A O 1
ATOM 732 N N . GLY A 1 88 ? 9.162 -35.974 -46.155 1.00 84.06 88 GLY A N 1
ATOM 733 C CA . GLY A 1 88 ? 10.242 -35.849 -47.135 1.00 84.06 88 GLY A CA 1
ATOM 734 C C . GLY A 1 88 ? 11.431 -35.031 -46.621 1.00 84.06 88 GLY A C 1
ATOM 735 O O . GLY A 1 88 ? 12.567 -35.420 -46.867 1.00 84.06 88 GLY A O 1
ATOM 736 N N . LYS A 1 89 ? 11.167 -33.984 -45.829 1.00 86.62 89 LYS A N 1
ATOM 737 C CA . LYS A 1 89 ? 12.159 -33.015 -45.320 1.00 86.62 89 LYS A CA 1
ATOM 738 C C . LYS A 1 89 ? 12.503 -33.167 -43.831 1.00 86.62 89 LYS A C 1
ATOM 740 O O . LYS A 1 89 ? 13.047 -32.266 -43.206 1.00 86.62 89 LYS A O 1
ATOM 745 N N . TYR A 1 90 ? 12.167 -34.305 -43.219 1.00 86.56 90 TYR A N 1
ATOM 746 C CA . TYR A 1 90 ? 12.353 -34.506 -41.774 1.00 86.56 90 TYR A CA 1
ATOM 747 C C . TYR A 1 90 ? 13.803 -34.309 -41.290 1.00 86.56 90 TYR A C 1
ATOM 749 O O . TYR A 1 90 ? 14.000 -33.732 -40.225 1.00 86.56 90 TYR A O 1
ATOM 757 N N . ALA A 1 91 ? 14.797 -34.793 -42.045 1.00 81.62 91 ALA A N 1
ATOM 758 C CA . ALA A 1 91 ? 16.207 -34.680 -41.655 1.00 81.62 91 ALA A CA 1
ATOM 759 C C . ALA A 1 91 ? 16.626 -33.209 -41.528 1.00 81.62 91 ALA A C 1
ATOM 761 O O . ALA A 1 91 ? 17.193 -32.818 -40.513 1.00 81.62 91 ALA A O 1
ATOM 762 N N . ASP A 1 92 ? 16.206 -32.402 -42.498 1.00 82.62 92 ASP A N 1
ATOM 763 C CA . ASP A 1 92 ? 16.439 -30.965 -42.544 1.00 82.62 92 ASP A CA 1
ATOM 764 C C . ASP A 1 92 ? 15.781 -30.249 -41.349 1.00 82.62 92 ASP A C 1
ATOM 766 O O . ASP A 1 92 ? 16.402 -29.416 -40.694 1.00 82.62 92 ASP A O 1
ATOM 770 N N . PHE A 1 93 ? 14.534 -30.603 -41.000 1.00 82.88 93 PHE A N 1
ATOM 771 C CA . PHE A 1 93 ? 13.846 -30.012 -39.841 1.00 82.88 93 PHE A CA 1
ATOM 772 C C . PHE A 1 93 ? 14.511 -30.392 -38.517 1.00 82.88 93 PHE A C 1
ATOM 774 O O . PHE A 1 93 ? 14.564 -29.590 -37.585 1.00 82.88 93 PHE A O 1
ATOM 781 N N . TYR A 1 94 ? 14.998 -31.629 -38.421 1.00 80.94 94 TYR A N 1
ATOM 782 C CA . TYR A 1 94 ? 15.688 -32.126 -37.240 1.00 80.94 94 TYR A CA 1
ATOM 783 C C . TYR A 1 94 ? 17.041 -31.430 -37.044 1.00 80.94 94 TYR A C 1
ATOM 785 O O . TYR A 1 94 ? 17.409 -31.120 -35.910 1.00 80.94 94 TYR A O 1
ATOM 793 N N . GLU A 1 95 ? 17.763 -31.165 -38.131 1.00 75.75 95 GLU A N 1
ATOM 794 C CA . GLU A 1 95 ? 19.024 -30.425 -38.120 1.00 75.75 95 GLU A CA 1
ATOM 795 C C . GLU A 1 95 ? 18.810 -28.947 -37.769 1.00 75.75 95 GLU A C 1
ATOM 797 O O . GLU A 1 95 ? 19.424 -28.450 -36.821 1.00 75.75 95 GLU A O 1
ATOM 802 N N . LEU A 1 96 ? 17.851 -28.290 -38.433 1.00 75.25 96 LEU A N 1
ATOM 803 C CA . LEU A 1 96 ? 17.436 -26.912 -38.154 1.00 75.25 96 LEU A CA 1
ATOM 804 C C . LEU A 1 96 ? 17.071 -26.723 -36.672 1.00 75.25 96 LEU A C 1
ATOM 806 O O . LEU A 1 96 ? 17.522 -25.785 -36.018 1.00 75.25 96 LEU A O 1
ATOM 810 N N . TYR A 1 97 ? 16.299 -27.655 -36.108 1.00 74.94 97 TYR A N 1
ATOM 811 C CA . TYR A 1 97 ? 15.866 -27.585 -34.716 1.00 74.94 97 TYR A CA 1
ATOM 812 C C . TYR A 1 97 ? 17.001 -27.832 -33.711 1.00 74.94 97 TYR A C 1
ATOM 814 O O . TYR A 1 97 ? 17.081 -27.149 -32.696 1.00 74.94 97 TYR A O 1
ATOM 822 N N . ASN A 1 98 ? 17.860 -28.832 -33.923 1.00 70.38 98 ASN A N 1
ATOM 823 C CA . ASN A 1 98 ? 18.834 -29.216 -32.893 1.00 70.38 98 ASN A CA 1
ATOM 824 C C . ASN A 1 98 ? 20.124 -28.391 -32.929 1.00 70.38 98 ASN A C 1
ATOM 826 O O . ASN A 1 98 ? 20.748 -28.224 -31.882 1.00 70.38 98 ASN A O 1
ATOM 830 N N . ASN A 1 99 ? 20.517 -27.872 -34.093 1.00 62.50 99 ASN A N 1
ATOM 831 C CA . ASN A 1 99 ? 21.774 -27.138 -34.232 1.00 62.50 99 ASN A CA 1
ATOM 832 C C . ASN A 1 99 ? 21.593 -25.615 -34.117 1.00 62.50 99 ASN A C 1
ATOM 834 O O . ASN A 1 99 ? 22.490 -24.945 -33.604 1.00 62.50 99 ASN A O 1
ATOM 838 N N . HIS A 1 100 ? 20.444 -25.063 -34.528 1.00 58.09 100 HIS A N 1
ATOM 839 C CA . HIS A 1 100 ? 20.277 -23.609 -34.694 1.00 58.09 100 HIS A CA 1
ATOM 840 C C . HIS A 1 100 ? 19.329 -22.955 -33.687 1.00 58.09 100 HIS A C 1
ATOM 842 O O . HIS A 1 100 ? 19.504 -21.792 -33.352 1.00 58.09 100 HIS A O 1
ATOM 848 N N . LEU A 1 101 ? 18.430 -23.719 -33.065 1.00 59.66 101 LEU A N 1
ATOM 849 C CA . LEU A 1 101 ? 17.562 -23.257 -31.969 1.00 59.66 101 LEU A CA 1
ATOM 850 C C . LEU A 1 101 ? 18.317 -23.078 -30.631 1.00 59.66 101 LEU A C 1
ATOM 852 O O . LEU A 1 101 ? 17.719 -22.969 -29.562 1.00 59.66 101 LEU A O 1
ATOM 856 N N . ASN A 1 102 ? 19.653 -23.050 -30.677 1.00 62.16 102 ASN A N 1
ATOM 857 C CA . ASN A 1 102 ? 20.482 -22.620 -29.565 1.00 62.16 102 ASN A CA 1
ATOM 858 C C . ASN A 1 102 ? 20.175 -21.133 -29.305 1.00 62.16 102 ASN A C 1
ATOM 860 O O . ASN A 1 102 ? 20.412 -20.320 -30.203 1.00 62.16 102 ASN A O 1
ATOM 864 N N . PRO A 1 103 ? 19.726 -20.739 -28.094 1.00 60.94 103 PRO A N 1
ATOM 865 C CA . PRO A 1 103 ? 19.479 -19.333 -27.747 1.00 60.94 103 PRO A CA 1
ATOM 866 C C . PRO A 1 103 ? 20.673 -18.439 -28.083 1.00 60.94 103 PRO A C 1
ATOM 868 O O . PRO A 1 103 ? 20.543 -17.254 -28.384 1.00 60.94 103 PRO A O 1
ATOM 871 N N . ASN A 1 104 ? 21.866 -19.040 -28.077 1.00 63.16 104 ASN A N 1
ATOM 872 C CA . ASN A 1 104 ? 23.070 -18.355 -28.456 1.00 63.16 104 ASN A CA 1
ATOM 873 C C . ASN A 1 104 ? 23.117 -17.945 -29.933 1.00 63.16 104 ASN A C 1
ATOM 875 O O . ASN A 1 104 ? 23.519 -16.816 -30.194 1.00 63.16 104 ASN A O 1
ATOM 879 N N . GLU A 1 105 ? 22.736 -18.799 -30.879 1.00 65.25 105 GLU A N 1
ATOM 880 C CA . GLU A 1 105 ? 22.756 -18.454 -32.308 1.00 65.25 105 GLU A CA 1
ATOM 881 C C . GLU A 1 105 ? 21.611 -17.490 -32.659 1.00 65.25 105 GLU A C 1
ATOM 883 O O . GLU A 1 105 ? 21.850 -16.513 -33.363 1.00 65.25 105 GLU A O 1
ATOM 888 N N . LEU A 1 106 ? 20.432 -17.650 -32.042 1.00 70.50 106 LEU A N 1
ATOM 889 C CA . LEU A 1 106 ? 19.299 -16.717 -32.171 1.00 70.50 106 LEU A CA 1
ATOM 890 C C . LEU A 1 106 ? 19.692 -15.268 -31.821 1.00 70.50 106 LEU A C 1
ATOM 892 O O . LEU A 1 106 ? 19.404 -14.325 -32.558 1.00 70.50 106 LEU A O 1
ATOM 896 N N . ASN A 1 107 ? 20.418 -15.086 -30.712 1.00 79.12 107 ASN A N 1
ATOM 897 C CA . ASN A 1 107 ? 20.877 -13.762 -30.302 1.00 79.12 107 ASN A CA 1
ATOM 898 C C . ASN A 1 107 ? 21.815 -13.124 -31.340 1.00 79.12 107 ASN A C 1
ATOM 900 O O . ASN A 1 107 ? 21.795 -11.903 -31.476 1.00 79.12 107 ASN A O 1
ATOM 904 N N . LYS A 1 108 ? 22.608 -13.914 -32.089 1.00 77.50 108 LYS A N 1
ATOM 905 C CA . LYS A 1 108 ? 23.477 -13.372 -33.152 1.00 77.50 108 LYS A CA 1
ATOM 906 C C . LYS A 1 108 ? 22.652 -12.795 -34.290 1.00 77.50 108 LYS A C 1
ATOM 908 O O . LYS A 1 108 ? 22.887 -11.657 -34.683 1.00 77.50 108 LYS A O 1
ATOM 913 N N . VAL A 1 109 ? 21.658 -13.552 -34.749 1.00 79.38 109 VAL A N 1
ATOM 914 C CA . VAL A 1 109 ? 20.753 -13.144 -35.831 1.00 79.38 109 VAL A CA 1
ATOM 915 C C . VAL A 1 109 ? 20.042 -11.843 -35.463 1.00 79.38 109 VAL A C 1
ATOM 917 O O . VAL A 1 109 ? 20.048 -10.889 -36.237 1.00 79.38 109 VAL A O 1
ATOM 920 N N . HIS A 1 110 ? 19.508 -11.736 -34.243 1.00 85.88 110 HIS A N 1
ATOM 921 C CA . HIS A 1 110 ? 18.875 -10.496 -33.786 1.00 85.88 110 HIS A CA 1
ATOM 922 C C . HIS A 1 110 ? 19.840 -9.302 -33.742 1.00 85.88 110 HIS A C 1
ATOM 924 O O . HIS A 1 110 ? 19.456 -8.207 -34.150 1.00 85.88 110 HIS A O 1
ATOM 930 N N . ILE A 1 111 ? 21.083 -9.492 -33.284 1.00 89.00 111 ILE A N 1
ATOM 931 C CA . ILE A 1 111 ? 22.103 -8.430 -33.278 1.00 89.00 111 ILE A CA 1
ATOM 932 C C . ILE A 1 111 ? 22.405 -7.966 -34.712 1.00 89.00 111 ILE A C 1
ATOM 934 O O . ILE A 1 111 ? 22.397 -6.762 -34.972 1.00 89.00 111 ILE A O 1
ATOM 938 N N . GLU A 1 112 ? 22.626 -8.896 -35.648 1.00 87.19 112 GLU A N 1
ATOM 939 C CA . GLU A 1 112 ? 22.908 -8.574 -37.054 1.00 87.19 112 GLU A CA 1
ATOM 940 C C . GLU A 1 112 ? 21.734 -7.848 -37.719 1.00 87.19 112 GLU A C 1
ATOM 942 O O . GLU A 1 112 ? 21.939 -6.821 -38.369 1.00 87.19 112 GLU A O 1
ATOM 947 N N . LEU A 1 113 ? 20.503 -8.330 -37.523 1.00 89.19 113 LEU A N 1
ATOM 948 C CA . LEU A 1 113 ? 19.303 -7.723 -38.101 1.00 89.19 113 LEU A CA 1
ATOM 949 C C . LEU A 1 113 ? 19.062 -6.311 -37.561 1.00 89.19 113 LEU A C 1
ATOM 951 O O . LEU A 1 113 ? 18.844 -5.392 -38.350 1.00 89.19 113 LEU A O 1
ATOM 955 N N . ILE A 1 114 ? 19.170 -6.112 -36.241 1.00 93.06 114 ILE A N 1
ATOM 956 C CA . ILE A 1 114 ? 18.994 -4.787 -35.630 1.00 93.06 114 ILE A CA 1
ATOM 957 C C . ILE A 1 114 ? 20.076 -3.816 -36.125 1.00 93.06 114 ILE A C 1
ATOM 959 O O . ILE A 1 114 ? 19.783 -2.654 -36.412 1.00 93.06 114 ILE A O 1
ATOM 963 N N . PHE A 1 115 ? 21.321 -4.280 -36.259 1.00 92.88 115 PHE A N 1
ATOM 964 C CA . PHE A 1 115 ? 22.426 -3.463 -36.759 1.00 92.88 115 PHE A CA 1
ATOM 965 C C . PHE A 1 115 ? 22.292 -3.118 -38.251 1.00 92.88 115 PHE A C 1
ATOM 967 O O . PHE A 1 115 ? 22.693 -2.032 -38.684 1.00 92.88 115 PHE A O 1
ATOM 974 N N . LYS A 1 116 ? 21.732 -4.035 -39.046 1.00 91.06 116 LYS A N 1
ATOM 975 C CA . LYS A 1 116 ? 21.546 -3.879 -40.490 1.00 91.06 116 LYS A CA 1
ATOM 976 C C . LYS A 1 116 ? 20.407 -2.923 -40.827 1.00 91.06 116 LYS A C 1
ATOM 978 O O . LYS A 1 116 ? 20.637 -1.990 -41.593 1.00 91.06 116 LYS A O 1
ATOM 983 N N . GLU A 1 117 ? 19.211 -3.140 -40.285 1.00 94.38 117 GLU A N 1
ATOM 984 C CA . GLU A 1 117 ? 18.064 -2.251 -40.491 1.00 94.38 117 GLU A CA 1
ATOM 985 C C . GLU A 1 117 ? 17.056 -2.361 -39.341 1.00 94.38 117 GLU A C 1
ATOM 987 O O . GLU A 1 117 ? 16.398 -3.387 -39.161 1.00 94.38 117 GLU A O 1
ATOM 992 N N . SER A 1 118 ? 16.914 -1.285 -38.568 1.00 95.81 118 SER A N 1
ATOM 993 C CA . SER A 1 118 ? 15.940 -1.207 -37.477 1.00 95.81 118 SER A CA 1
ATOM 994 C C . SER A 1 118 ? 15.522 0.224 -37.173 1.00 95.81 118 SER A C 1
ATOM 996 O O . SER A 1 118 ? 16.207 1.181 -37.537 1.00 95.81 118 SER A O 1
ATOM 998 N N . THR A 1 119 ? 14.407 0.360 -36.464 1.00 96.19 119 THR A N 1
ATOM 999 C CA . THR A 1 119 ? 13.880 1.637 -35.996 1.00 96.19 119 THR A CA 1
ATOM 1000 C C . THR A 1 119 ? 13.606 1.560 -34.499 1.00 96.19 119 THR A C 1
ATOM 1002 O O . THR A 1 119 ? 12.797 0.757 -34.041 1.00 96.19 119 THR A O 1
ATOM 1005 N N . PHE A 1 120 ? 14.256 2.420 -33.717 1.00 96.62 120 PHE A N 1
ATOM 1006 C CA . PHE A 1 120 ? 13.983 2.586 -32.291 1.00 96.62 120 PHE A CA 1
ATOM 1007 C C . PHE A 1 120 ? 12.997 3.736 -32.086 1.00 96.62 120 PHE A C 1
ATOM 1009 O O . PHE A 1 120 ? 13.265 4.884 -32.448 1.00 96.62 120 PHE A O 1
ATOM 1016 N N . GLY A 1 121 ? 11.857 3.441 -31.471 1.00 94.88 121 GLY A N 1
ATOM 1017 C CA . GLY A 1 121 ? 10.878 4.431 -31.048 1.00 94.88 121 GLY A CA 1
ATOM 1018 C C . GLY A 1 121 ? 11.074 4.793 -29.582 1.00 94.88 121 GLY A C 1
ATOM 1019 O O . GLY A 1 121 ? 10.754 3.987 -28.712 1.00 94.88 121 GLY A O 1
ATOM 1020 N N . ILE A 1 122 ? 11.532 6.018 -29.315 1.00 95.50 122 ILE A N 1
ATOM 1021 C CA . ILE A 1 122 ? 11.602 6.584 -27.964 1.00 95.50 122 ILE A CA 1
ATOM 1022 C C . ILE A 1 122 ? 10.371 7.456 -27.739 1.00 95.50 122 ILE A C 1
ATOM 1024 O O . ILE A 1 122 ? 10.134 8.425 -28.471 1.00 95.50 122 ILE A O 1
ATOM 1028 N N . GLN A 1 123 ? 9.590 7.118 -26.719 1.00 91.94 123 GLN A N 1
ATOM 1029 C CA . GLN A 1 123 ? 8.385 7.855 -26.364 1.00 91.94 123 GLN A CA 1
ATOM 1030 C C . GLN A 1 123 ? 8.197 7.941 -24.856 1.00 91.94 123 GLN A C 1
ATOM 1032 O O . GLN A 1 123 ? 8.450 6.979 -24.133 1.00 91.94 123 GLN A O 1
ATOM 1037 N N . TYR A 1 124 ? 7.708 9.086 -24.393 1.00 84.25 124 TYR A N 1
ATOM 1038 C CA . TYR A 1 124 ? 7.319 9.240 -23.000 1.00 84.25 124 TYR A CA 1
ATOM 1039 C C . TYR A 1 124 ? 6.057 8.421 -22.692 1.00 84.25 124 TYR A C 1
ATOM 1041 O O . TYR A 1 124 ? 5.025 8.572 -23.352 1.00 84.25 124 TYR A O 1
ATOM 1049 N N . SER A 1 125 ? 6.145 7.569 -21.677 1.00 78.12 125 SER A N 1
ATOM 1050 C CA . SER A 1 125 ? 5.020 6.890 -21.037 1.00 78.12 125 SER A CA 1
ATOM 1051 C C . SER A 1 125 ? 4.779 7.485 -19.657 1.00 78.12 125 SER A C 1
ATOM 1053 O O . SER A 1 125 ? 5.591 8.258 -19.174 1.00 78.12 125 SER A O 1
ATOM 1055 N N . VAL A 1 126 ? 3.657 7.131 -19.028 1.00 64.00 126 VAL A N 1
ATOM 1056 C CA . VAL A 1 126 ? 3.088 7.709 -17.794 1.00 64.00 126 VAL A CA 1
ATOM 1057 C C . VAL A 1 126 ? 4.131 8.243 -16.791 1.00 64.00 126 VAL A C 1
ATOM 1059 O O . VAL A 1 126 ? 3.955 9.355 -16.290 1.00 64.00 126 VAL A O 1
ATOM 1062 N N . SER A 1 127 ? 5.218 7.507 -16.535 1.00 68.44 127 SER A N 1
ATOM 1063 C CA . SER A 1 127 ? 6.292 7.887 -15.604 1.00 68.44 127 SER A CA 1
ATOM 1064 C C . SER A 1 127 ? 7.688 8.089 -16.214 1.00 68.44 127 SER A C 1
ATOM 1066 O O . SER A 1 127 ? 8.495 8.783 -15.599 1.00 68.44 127 SER A O 1
ATOM 1068 N N . GLU A 1 128 ? 7.996 7.502 -17.372 1.00 84.12 128 GLU A N 1
ATOM 1069 C CA . GLU A 1 128 ? 9.357 7.442 -17.933 1.00 84.12 128 GLU A CA 1
ATOM 1070 C C . GLU A 1 128 ? 9.357 7.275 -19.459 1.00 84.12 128 GLU A C 1
ATOM 1072 O O . GLU A 1 128 ? 8.363 6.858 -20.064 1.00 84.12 128 GLU A O 1
ATOM 1077 N N . TYR A 1 129 ? 10.488 7.575 -20.098 1.00 89.88 129 TYR A N 1
ATOM 1078 C CA . TYR A 1 129 ? 10.702 7.271 -21.510 1.00 89.88 129 TYR A CA 1
ATOM 1079 C C . TYR A 1 129 ? 10.908 5.776 -21.722 1.00 89.88 129 TYR A C 1
ATOM 1081 O O . TYR A 1 129 ? 11.863 5.191 -21.216 1.00 89.88 129 TYR A O 1
ATOM 1089 N N . ILE A 1 130 ? 10.049 5.183 -22.550 1.00 91.88 130 ILE A N 1
ATOM 1090 C CA . ILE A 1 130 ? 10.211 3.812 -23.025 1.00 91.88 130 ILE A CA 1
ATOM 1091 C C . ILE A 1 130 ? 10.828 3.827 -24.417 1.00 91.88 130 ILE A C 1
ATOM 1093 O O . ILE A 1 130 ? 10.536 4.700 -25.243 1.00 91.88 130 ILE A O 1
ATOM 1097 N N . CYS A 1 131 ? 11.633 2.808 -24.688 1.00 94.69 131 CYS A N 1
ATOM 1098 C CA . CYS A 1 131 ? 12.220 2.560 -25.988 1.00 94.69 131 CYS A CA 1
ATOM 1099 C C . CYS A 1 131 ? 11.844 1.157 -26.464 1.00 94.69 131 CYS A C 1
ATOM 1101 O O . CYS A 1 131 ? 12.009 0.179 -25.736 1.00 94.69 131 CYS A O 1
ATOM 1103 N N . ASN A 1 132 ? 11.337 1.067 -27.688 1.00 94.81 132 ASN A N 1
ATOM 1104 C CA . ASN A 1 132 ? 11.083 -0.201 -28.362 1.00 94.81 132 ASN A CA 1
ATOM 1105 C C . ASN A 1 132 ? 11.820 -0.198 -29.696 1.00 94.81 132 ASN A C 1
ATOM 1107 O O . ASN A 1 132 ? 11.864 0.836 -30.364 1.00 94.81 132 ASN A O 1
ATOM 1111 N N . VAL A 1 133 ? 12.364 -1.346 -30.087 1.00 95.69 133 VAL A N 1
ATOM 1112 C CA . VAL A 1 133 ? 12.979 -1.534 -31.403 1.00 95.69 133 VAL A CA 1
ATOM 1113 C C . VAL A 1 133 ? 12.055 -2.342 -32.299 1.00 95.69 133 VAL A C 1
ATOM 1115 O O . VAL A 1 133 ? 11.518 -3.366 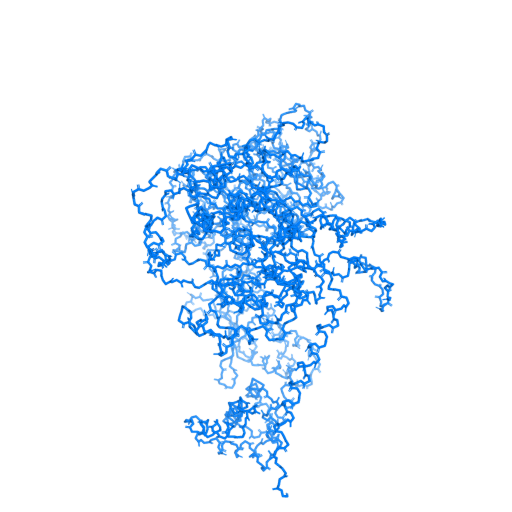-31.878 1.00 95.69 133 VAL A O 1
ATOM 1118 N N . GLU A 1 134 ? 11.897 -1.884 -33.534 1.00 94.69 134 GLU A N 1
ATOM 1119 C CA . GLU A 1 134 ? 11.213 -2.578 -34.617 1.00 94.69 134 GLU A CA 1
ATOM 1120 C C . GLU A 1 134 ? 12.226 -2.918 -35.714 1.00 94.69 134 GLU A C 1
ATOM 1122 O O . GLU A 1 134 ? 13.027 -2.078 -36.119 1.00 94.69 134 GLU A O 1
ATOM 1127 N N . TYR A 1 135 ? 12.221 -4.162 -36.183 1.00 92.25 135 TYR A N 1
ATOM 1128 C CA . TYR A 1 135 ? 13.070 -4.631 -37.281 1.00 92.25 135 TYR A CA 1
ATOM 1129 C C . TYR A 1 135 ? 12.368 -5.769 -38.017 1.00 92.25 135 TYR A C 1
ATOM 1131 O O . TYR A 1 135 ? 11.397 -6.341 -37.519 1.00 92.25 135 TYR A O 1
ATOM 1139 N N . THR A 1 136 ? 12.830 -6.097 -39.221 1.00 83.50 136 THR A N 1
ATOM 1140 C CA . THR A 1 136 ? 12.222 -7.170 -40.016 1.00 83.50 136 THR A CA 1
ATOM 1141 C C . THR A 1 136 ? 13.071 -8.430 -39.967 1.00 83.50 136 THR A C 1
ATOM 1143 O O . THR A 1 136 ? 14.283 -8.383 -40.158 1.00 83.50 136 THR A O 1
ATOM 1146 N N . ASN A 1 137 ? 12.416 -9.561 -39.718 1.00 75.06 137 ASN A N 1
ATOM 1147 C CA . ASN A 1 137 ? 12.993 -10.890 -39.863 1.00 75.06 137 ASN A CA 1
ATOM 1148 C C . ASN A 1 137 ? 12.067 -11.713 -40.771 1.00 75.06 137 ASN A C 1
ATOM 1150 O O . ASN A 1 137 ? 10.877 -11.838 -40.483 1.00 75.06 137 ASN A O 1
ATOM 1154 N N . ASN A 1 138 ? 12.567 -12.224 -41.897 1.00 64.12 138 ASN A N 1
ATOM 1155 C CA . ASN A 1 138 ? 11.818 -13.084 -42.827 1.00 64.12 138 ASN A CA 1
ATOM 1156 C C . ASN A 1 138 ? 10.434 -12.536 -43.231 1.00 64.12 138 ASN A C 1
ATOM 1158 O O . ASN A 1 138 ? 9.424 -13.240 -43.224 1.00 64.12 138 ASN A O 1
ATOM 1162 N N . SER A 1 139 ? 10.383 -11.245 -43.587 1.00 68.06 139 SER A N 1
ATOM 1163 C CA . SER A 1 139 ? 9.157 -10.500 -43.943 1.00 68.06 139 SER A CA 1
ATOM 1164 C C . SER A 1 139 ? 8.118 -10.355 -42.816 1.00 68.06 139 SER A C 1
ATOM 1166 O O . SER A 1 139 ? 7.006 -9.884 -43.065 1.00 68.06 139 SER A O 1
ATOM 1168 N N . LYS A 1 140 ? 8.463 -10.717 -41.574 1.00 71.75 140 LYS A N 1
ATOM 1169 C CA . LYS A 1 140 ? 7.677 -10.442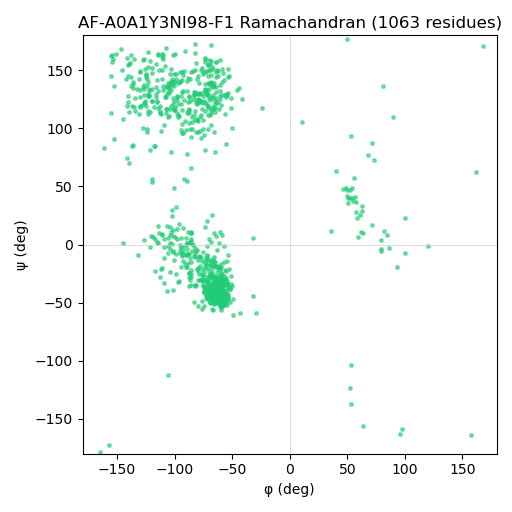 -40.366 1.00 71.75 140 LYS A CA 1
ATOM 1170 C C . LYS A 1 140 ? 8.303 -9.279 -39.595 1.00 71.75 140 LYS A C 1
ATOM 1172 O O . LYS A 1 140 ? 9.522 -9.167 -39.494 1.00 71.75 140 LYS A O 1
ATOM 1177 N N . SER A 1 141 ? 7.454 -8.407 -39.060 1.00 82.38 141 SER A N 1
ATOM 1178 C CA . SER A 1 141 ? 7.877 -7.333 -38.159 1.00 82.38 141 SER A CA 1
ATOM 1179 C C . SER A 1 141 ? 8.110 -7.909 -36.766 1.00 82.38 141 SER A C 1
ATOM 1181 O O . SER A 1 141 ? 7.192 -8.485 -36.182 1.00 82.38 141 SER A O 1
ATOM 1183 N N . CYS A 1 142 ? 9.312 -7.730 -36.235 1.00 82.75 142 CYS A N 1
ATOM 1184 C CA . CYS A 1 142 ? 9.679 -8.077 -34.869 1.00 82.75 142 CYS A CA 1
ATOM 1185 C C . CYS A 1 142 ? 9.742 -6.804 -34.024 1.00 82.75 142 CYS A C 1
ATOM 1187 O O . CYS A 1 142 ? 10.286 -5.792 -34.467 1.00 82.75 142 CYS A O 1
ATOM 1189 N N . THR A 1 143 ? 9.226 -6.864 -32.797 1.00 90.25 143 THR A N 1
ATOM 1190 C CA . THR A 1 143 ? 9.298 -5.760 -31.833 1.00 90.25 143 THR A CA 1
ATOM 1191 C C . THR A 1 143 ? 9.887 -6.271 -30.527 1.00 90.25 143 THR A C 1
ATOM 1193 O O . THR A 1 143 ? 9.409 -7.273 -29.998 1.00 90.25 143 THR A O 1
ATOM 1196 N N . LYS A 1 144 ? 10.909 -5.591 -30.000 1.00 90.06 144 LYS A N 1
ATOM 1197 C CA . LYS A 1 144 ? 11.522 -5.911 -28.701 1.00 90.06 144 LYS A CA 1
ATOM 1198 C C . LYS A 1 144 ? 11.528 -4.694 -27.785 1.00 90.06 144 LYS A C 1
ATOM 1200 O O . LYS A 1 144 ? 11.721 -3.566 -28.248 1.00 90.06 144 LYS A O 1
ATOM 1205 N N . LYS A 1 145 ? 11.333 -4.929 -26.485 1.00 93.12 145 LYS A N 1
ATOM 1206 C CA . LYS A 1 145 ? 11.548 -3.902 -25.456 1.00 93.12 145 LYS A CA 1
ATOM 1207 C C . LYS A 1 145 ? 13.038 -3.621 -25.301 1.00 93.12 145 LYS A C 1
ATOM 1209 O O . LYS A 1 145 ? 13.860 -4.497 -25.558 1.00 93.12 145 LYS A O 1
ATOM 1214 N N . PHE A 1 146 ? 13.389 -2.423 -24.842 1.00 93.75 146 PHE A N 1
ATOM 1215 C CA . PHE A 1 146 ? 14.794 -2.058 -24.658 1.00 93.75 146 PHE A CA 1
ATOM 1216 C C . PHE A 1 146 ? 15.544 -2.971 -23.679 1.00 93.75 146 PHE A C 1
ATOM 1218 O O . PHE A 1 146 ? 16.699 -3.277 -23.946 1.00 93.75 146 PHE A O 1
ATOM 1225 N N . ASP A 1 147 ? 14.894 -3.477 -22.626 1.00 91.50 147 ASP A N 1
ATOM 1226 C CA . ASP A 1 147 ? 15.520 -4.416 -21.678 1.00 91.50 147 ASP A CA 1
ATOM 1227 C C . ASP A 1 147 ? 16.017 -5.692 -22.376 1.00 91.50 147 ASP A C 1
ATOM 1229 O O . ASP A 1 147 ? 17.160 -6.097 -22.194 1.00 91.50 147 ASP A O 1
ATOM 1233 N N . GLU A 1 148 ? 15.224 -6.253 -23.295 1.00 90.81 148 GLU A N 1
ATOM 1234 C CA . GLU A 1 148 ? 15.651 -7.402 -24.105 1.00 90.81 148 GLU A CA 1
ATOM 1235 C C . GLU A 1 148 ? 16.834 -7.049 -25.025 1.00 90.81 148 GLU A C 1
ATOM 1237 O O . GLU A 1 148 ? 17.672 -7.893 -25.339 1.00 90.81 148 GLU A O 1
ATOM 1242 N N . VAL A 1 149 ? 16.916 -5.799 -25.492 1.00 93.38 149 VAL A N 1
ATOM 1243 C CA . VAL A 1 149 ? 18.039 -5.316 -26.312 1.00 93.38 149 VAL A CA 1
ATOM 1244 C C . VAL A 1 149 ? 19.300 -5.132 -25.461 1.00 93.38 149 VAL A C 1
ATOM 1246 O O . VAL A 1 149 ? 20.409 -5.346 -25.957 1.00 93.38 149 VAL A O 1
ATOM 1249 N N . LEU A 1 150 ? 19.159 -4.782 -24.180 1.00 92.19 150 LEU A N 1
ATOM 1250 C CA . LEU A 1 150 ? 20.275 -4.735 -23.236 1.00 92.19 150 LEU A CA 1
ATOM 1251 C C . LEU A 1 150 ? 20.847 -6.139 -22.984 1.00 92.19 150 LEU A C 1
ATOM 1253 O O . LEU A 1 150 ? 22.071 -6.280 -22.988 1.00 92.19 150 LEU A O 1
ATOM 1257 N N . ASP A 1 151 ? 20.009 -7.176 -22.910 1.00 89.00 151 ASP A N 1
ATOM 1258 C CA . ASP A 1 151 ? 20.462 -8.577 -22.836 1.00 89.00 151 ASP A CA 1
ATOM 1259 C C . ASP A 1 151 ? 21.231 -9.002 -24.106 1.00 89.00 151 ASP A C 1
ATOM 1261 O O . ASP A 1 151 ? 22.273 -9.672 -24.050 1.00 89.00 151 ASP A O 1
ATOM 1265 N N . LEU A 1 152 ? 20.768 -8.564 -25.287 1.00 89.56 152 LEU A N 1
ATOM 1266 C CA . LEU A 1 152 ? 21.491 -8.769 -26.550 1.00 89.56 152 LEU A CA 1
ATOM 1267 C C . LEU A 1 152 ? 22.838 -8.036 -26.556 1.00 89.56 152 LEU A C 1
ATOM 1269 O O . LEU A 1 152 ? 23.835 -8.574 -27.041 1.00 89.56 152 LEU A O 1
ATOM 1273 N N . ARG A 1 153 ? 22.908 -6.835 -25.975 1.00 92.31 153 ARG A N 1
ATOM 1274 C CA . ARG A 1 153 ? 24.163 -6.087 -25.814 1.00 92.31 153 ARG A CA 1
ATOM 1275 C C . ARG A 1 153 ? 25.141 -6.820 -24.895 1.00 92.31 153 ARG A C 1
ATOM 1277 O O . ARG A 1 153 ? 26.325 -6.889 -25.224 1.00 92.31 153 ARG A O 1
ATOM 1284 N N . GLU A 1 154 ? 24.684 -7.383 -23.779 1.00 87.75 154 GLU A N 1
ATOM 1285 C CA . GLU A 1 154 ? 25.531 -8.216 -22.911 1.00 87.75 154 GLU A CA 1
ATOM 1286 C C . GLU A 1 154 ? 26.055 -9.447 -23.657 1.00 87.75 154 GLU A C 1
ATOM 1288 O O . GLU A 1 154 ? 27.248 -9.758 -23.604 1.00 87.75 154 GLU A O 1
ATOM 1293 N N . THR A 1 155 ? 25.194 -10.079 -24.456 1.00 84.00 155 THR A N 1
ATOM 1294 C CA . THR A 1 155 ? 25.587 -11.189 -25.331 1.00 84.00 155 THR A CA 1
ATOM 1295 C C . THR A 1 155 ? 26.656 -10.762 -26.347 1.00 84.00 155 THR A C 1
ATOM 1297 O O . THR A 1 155 ? 27.651 -11.470 -26.523 1.00 84.00 155 THR A O 1
ATOM 1300 N N . ALA A 1 156 ? 26.506 -9.596 -26.986 1.00 85.12 156 ALA A N 1
ATOM 1301 C CA . ALA A 1 156 ? 27.492 -9.039 -27.916 1.00 85.12 156 ALA A CA 1
ATOM 1302 C C . ALA A 1 156 ? 28.847 -8.764 -27.228 1.00 85.12 156 ALA A C 1
ATOM 1304 O O . ALA A 1 156 ? 29.906 -9.060 -27.785 1.00 85.12 156 ALA A O 1
ATOM 1305 N N . LEU A 1 157 ? 28.830 -8.263 -25.986 1.00 83.81 157 LEU A N 1
ATOM 1306 C CA . LEU A 1 157 ? 30.033 -7.985 -25.191 1.00 83.81 157 LEU A CA 1
ATOM 1307 C C . LEU A 1 157 ? 30.820 -9.250 -24.820 1.00 83.81 157 LEU A C 1
ATOM 1309 O O . LEU A 1 157 ? 32.054 -9.225 -24.827 1.00 83.81 157 LEU A O 1
ATOM 1313 N N . LEU A 1 158 ? 30.129 -10.351 -24.512 1.00 76.94 158 LEU A N 1
ATOM 1314 C CA . LEU A 1 158 ? 30.747 -11.628 -24.137 1.00 76.94 158 LEU A CA 1
ATOM 1315 C C . LEU A 1 158 ? 31.382 -12.362 -25.328 1.00 76.94 158 LEU A C 1
ATOM 1317 O O . LEU A 1 158 ? 32.260 -13.206 -25.143 1.00 76.94 158 LEU A O 1
ATOM 1321 N N . ARG A 1 159 ? 30.979 -12.032 -26.560 1.00 67.38 159 ARG A N 1
ATOM 1322 C CA . ARG A 1 159 ? 31.349 -12.769 -27.781 1.00 67.38 159 ARG A CA 1
ATOM 1323 C C . ARG A 1 159 ? 32.439 -12.132 -28.626 1.00 67.38 159 ARG A C 1
ATOM 1325 O O . ARG A 1 159 ? 32.626 -12.489 -29.784 1.00 67.38 159 ARG A O 1
ATOM 1332 N N . LYS A 1 160 ? 33.279 -11.312 -28.000 1.00 56.50 160 LYS A N 1
ATOM 1333 C CA . LYS A 1 160 ? 34.491 -10.719 -28.592 1.00 56.50 160 LYS A CA 1
ATOM 1334 C C . LYS A 1 160 ? 35.525 -11.722 -29.156 1.00 56.50 160 LYS A C 1
ATOM 1336 O O . LYS A 1 160 ? 36.561 -11.292 -29.647 1.00 56.50 160 LYS A O 1
ATOM 1341 N N . LYS A 1 161 ? 35.293 -13.039 -29.056 1.00 54.16 161 LYS A N 1
ATOM 1342 C CA . LYS A 1 161 ? 36.194 -14.122 -29.502 1.00 54.16 161 LYS A CA 1
ATOM 1343 C C . LYS A 1 161 ? 35.614 -15.010 -30.614 1.00 54.16 161 LYS A C 1
ATOM 1345 O O . LYS A 1 161 ? 36.241 -16.011 -30.956 1.00 54.16 161 LYS A O 1
ATOM 1350 N N . ASP A 1 162 ? 34.429 -14.697 -31.136 1.00 58.75 162 ASP A N 1
ATOM 1351 C CA . ASP A 1 162 ? 33.800 -15.495 -32.195 1.00 58.75 162 ASP A CA 1
ATOM 1352 C C . ASP A 1 162 ? 34.586 -15.372 -33.519 1.00 58.75 162 ASP A C 1
ATOM 1354 O O . ASP A 1 162 ? 35.038 -14.286 -33.876 1.00 58.75 162 ASP A O 1
ATOM 1358 N N . GLN A 1 163 ? 34.789 -16.479 -34.243 1.00 51.50 163 GLN A N 1
ATOM 1359 C CA . GLN A 1 163 ? 35.692 -16.539 -35.414 1.00 51.50 163 GLN A CA 1
ATOM 1360 C C . GLN A 1 163 ? 35.032 -16.120 -36.746 1.00 51.50 163 GLN A C 1
ATOM 1362 O O . GLN A 1 163 ? 35.675 -16.173 -37.798 1.00 51.50 163 GLN A O 1
ATOM 1367 N N . LYS A 1 164 ? 33.759 -15.693 -36.731 1.00 63.41 164 LYS A N 1
ATOM 1368 C CA . LYS A 1 164 ? 33.040 -15.220 -37.929 1.00 63.41 164 LYS A CA 1
ATOM 1369 C C . LYS A 1 164 ? 33.594 -13.853 -38.367 1.00 63.41 164 LYS A C 1
ATOM 1371 O O . LYS A 1 164 ? 33.522 -12.867 -37.637 1.00 63.41 164 LYS A O 1
ATOM 1376 N N . LYS A 1 165 ? 34.155 -13.795 -39.577 1.00 59.94 165 LYS A N 1
ATOM 1377 C CA . LYS A 1 165 ? 34.756 -12.590 -40.179 1.00 59.94 165 LYS A CA 1
ATOM 1378 C C . LYS A 1 165 ? 33.684 -11.495 -40.344 1.00 59.94 165 LYS A C 1
ATOM 1380 O O . LYS A 1 165 ? 32.684 -11.754 -41.002 1.00 59.94 165 LYS A O 1
ATOM 1385 N N . GLY A 1 166 ? 33.871 -10.300 -39.776 1.00 69.12 166 GLY A N 1
ATOM 1386 C CA . GLY A 1 166 ? 32.914 -9.183 -39.888 1.00 69.12 166 GLY A CA 1
ATOM 1387 C C . GLY A 1 166 ? 31.880 -9.079 -38.754 1.00 69.12 166 GLY A C 1
ATOM 1388 O O . GLY A 1 166 ? 31.292 -8.018 -38.552 1.00 69.12 166 GLY A O 1
ATOM 1389 N N . TYR A 1 167 ? 31.648 -10.158 -37.994 1.00 79.06 167 TYR A N 1
ATOM 1390 C CA . TYR A 1 167 ? 30.650 -10.168 -36.914 1.00 79.06 167 TYR A CA 1
ATOM 1391 C C . TYR A 1 167 ? 31.127 -9.418 -35.662 1.00 79.06 167 TYR A C 1
ATOM 1393 O O . TYR A 1 167 ? 30.325 -8.874 -34.903 1.00 79.06 167 TYR A O 1
ATOM 1401 N N . PHE A 1 168 ? 32.444 -9.346 -35.457 1.00 80.69 168 PHE A N 1
ATOM 1402 C CA . PHE A 1 168 ? 33.028 -8.584 -34.358 1.00 80.69 168 PHE A CA 1
ATOM 1403 C C . PHE A 1 168 ? 32.764 -7.082 -34.520 1.00 80.69 168 PHE A C 1
ATOM 1405 O O . PHE A 1 168 ? 32.341 -6.428 -33.569 1.00 80.69 168 PHE A O 1
ATOM 1412 N N . GLU A 1 169 ? 32.950 -6.549 -35.728 1.00 82.69 169 GLU A N 1
ATOM 1413 C CA . GLU A 1 169 ? 32.703 -5.144 -36.049 1.00 82.69 169 GLU A CA 1
ATOM 1414 C C . GLU A 1 169 ? 31.213 -4.788 -35.912 1.00 82.69 169 GLU A C 1
ATOM 1416 O O . GLU A 1 169 ? 30.876 -3.717 -35.405 1.00 82.69 169 GLU A O 1
ATOM 1421 N N . ILE A 1 170 ? 30.320 -5.713 -36.289 1.00 87.44 170 ILE A N 1
ATOM 1422 C CA . ILE A 1 170 ? 28.873 -5.595 -36.054 1.00 87.44 170 ILE A CA 1
ATOM 1423 C C . ILE A 1 170 ? 28.581 -5.528 -34.551 1.00 87.44 170 ILE A C 1
ATOM 1425 O O . ILE A 1 170 ? 27.877 -4.623 -34.109 1.00 87.44 170 ILE A O 1
ATOM 1429 N N . CYS A 1 171 ? 29.144 -6.442 -33.752 1.00 86.38 171 CYS A N 1
ATOM 1430 C CA . CYS A 1 171 ? 28.969 -6.441 -32.297 1.00 86.38 171 CYS A CA 1
ATOM 1431 C C . CYS A 1 171 ? 29.460 -5.135 -31.658 1.00 86.38 171 CYS A C 1
ATOM 1433 O O . CYS A 1 171 ? 28.770 -4.568 -30.813 1.00 86.38 171 CYS A O 1
ATOM 1435 N N . GLU A 1 172 ? 30.638 -4.642 -32.048 1.00 88.31 172 GLU A N 1
ATOM 1436 C CA . GLU A 1 172 ? 31.207 -3.403 -31.509 1.00 88.31 172 GLU A CA 1
ATOM 1437 C C . GLU A 1 172 ? 30.355 -2.179 -31.876 1.00 88.31 172 GLU A C 1
ATOM 1439 O O . GLU A 1 172 ? 30.009 -1.377 -31.002 1.00 88.31 172 GLU A O 1
ATOM 1444 N N . GLY A 1 173 ? 29.953 -2.069 -33.145 1.00 90.12 173 GLY A N 1
ATOM 1445 C CA . GLY A 1 173 ? 29.078 -0.998 -33.612 1.00 90.12 173 GLY A CA 1
ATOM 1446 C C . GLY A 1 173 ? 27.700 -1.039 -32.947 1.00 90.12 173 GLY A C 1
ATOM 1447 O O . GLY A 1 173 ? 27.209 -0.007 -32.490 1.00 90.12 173 GLY A O 1
ATOM 1448 N N . PHE A 1 174 ? 27.103 -2.228 -32.821 1.00 93.94 174 PHE A N 1
ATOM 1449 C CA . PHE A 1 174 ? 25.840 -2.440 -32.115 1.00 93.94 174 PHE A CA 1
ATOM 1450 C C . PHE A 1 174 ? 25.936 -1.977 -30.659 1.00 93.94 174 PHE A C 1
ATOM 1452 O O . PHE A 1 174 ? 25.136 -1.149 -30.226 1.00 93.94 174 PHE A O 1
ATOM 1459 N N . VAL A 1 175 ? 26.951 -2.432 -29.917 1.00 92.81 175 VAL A N 1
ATOM 1460 C CA . VAL A 1 175 ? 27.160 -2.040 -28.513 1.00 92.81 175 VAL A CA 1
ATOM 1461 C C . VAL A 1 175 ? 27.289 -0.522 -28.374 1.00 92.81 175 VAL A C 1
ATOM 1463 O O . VAL A 1 175 ? 26.681 0.055 -27.473 1.00 92.81 175 VAL A O 1
ATOM 1466 N N . ASN A 1 176 ? 28.037 0.135 -29.266 1.00 94.12 176 ASN A N 1
ATOM 1467 C CA . ASN A 1 176 ? 28.181 1.589 -29.241 1.00 94.12 176 ASN A CA 1
ATOM 1468 C C . ASN A 1 176 ? 26.830 2.293 -29.452 1.00 94.12 176 ASN A C 1
ATOM 1470 O O . ASN A 1 176 ? 26.457 3.150 -28.653 1.00 94.12 176 ASN A O 1
ATOM 1474 N N . ILE A 1 177 ? 26.052 1.888 -30.461 1.00 95.56 177 ILE A N 1
ATOM 1475 C CA . ILE A 1 177 ? 24.731 2.478 -30.729 1.00 95.56 177 ILE A CA 1
ATOM 1476 C C . ILE A 1 177 ? 23.795 2.294 -29.530 1.00 95.56 177 ILE A C 1
ATOM 1478 O O . ILE A 1 177 ? 23.200 3.270 -29.074 1.00 95.56 177 ILE A O 1
ATOM 1482 N N . ILE A 1 178 ? 23.699 1.081 -28.974 1.00 96.31 178 ILE A N 1
ATOM 1483 C CA . ILE A 1 178 ? 22.820 0.811 -27.826 1.00 96.31 178 ILE A CA 1
ATOM 1484 C C . ILE A 1 178 ? 23.241 1.627 -26.597 1.00 96.31 178 ILE A C 1
ATOM 1486 O O . ILE A 1 178 ? 22.380 2.176 -25.912 1.00 96.31 178 ILE A O 1
ATOM 1490 N N . ASN A 1 179 ? 24.544 1.790 -26.346 1.00 95.62 179 ASN A N 1
ATOM 1491 C CA . ASN A 1 179 ? 25.035 2.636 -25.254 1.00 95.62 179 ASN A CA 1
ATOM 1492 C C . ASN A 1 179 ? 24.659 4.113 -25.448 1.00 95.62 179 ASN A C 1
ATOM 1494 O O . ASN A 1 179 ? 24.244 4.764 -24.491 1.00 95.62 179 ASN A O 1
ATOM 1498 N N . ARG A 1 180 ? 24.745 4.639 -26.677 1.00 96.50 180 ARG A N 1
ATOM 1499 C CA . ARG A 1 180 ? 24.313 6.012 -26.988 1.00 96.50 180 ARG A CA 1
ATOM 1500 C C . ARG A 1 180 ? 22.802 6.188 -26.825 1.00 96.50 180 ARG A C 1
ATOM 1502 O O . ARG A 1 180 ? 22.368 7.195 -26.278 1.00 96.50 180 ARG A O 1
ATOM 1509 N N . ILE A 1 181 ? 21.999 5.205 -27.239 1.00 96.12 181 ILE A N 1
ATOM 1510 C CA . ILE A 1 181 ? 20.542 5.213 -27.017 1.00 96.12 181 ILE A CA 1
ATOM 1511 C C . ILE A 1 181 ? 20.224 5.186 -25.516 1.00 96.12 181 ILE A C 1
ATOM 1513 O O . ILE A 1 181 ? 19.358 5.935 -25.066 1.00 96.12 181 ILE A O 1
ATOM 1517 N N . GLN A 1 182 ? 20.948 4.385 -24.729 1.00 95.75 182 GLN A N 1
ATOM 1518 C CA . GLN A 1 182 ? 20.803 4.364 -23.273 1.00 95.75 182 GLN A CA 1
ATOM 1519 C C . GLN A 1 182 ? 21.151 5.728 -22.650 1.00 95.75 182 GLN A C 1
ATOM 1521 O O . GLN A 1 182 ? 20.401 6.211 -21.806 1.00 95.75 182 GLN A O 1
ATOM 1526 N N . GLU A 1 183 ? 22.232 6.381 -23.091 1.00 96.31 183 GLU A N 1
ATOM 1527 C CA . GLU A 1 183 ? 22.607 7.735 -22.645 1.00 96.31 183 GLU A CA 1
ATOM 1528 C C . GLU A 1 183 ? 21.507 8.763 -22.970 1.00 96.31 183 GLU A C 1
ATOM 1530 O O . GLU A 1 183 ? 21.135 9.562 -22.110 1.00 96.31 183 GLU A O 1
ATOM 1535 N N . ILE A 1 184 ? 20.921 8.699 -24.173 1.00 96.00 184 ILE A N 1
ATOM 1536 C CA . ILE A 1 184 ? 19.784 9.544 -24.571 1.00 96.00 184 ILE A CA 1
ATOM 1537 C C . ILE A 1 184 ? 18.577 9.314 -23.653 1.00 96.00 184 ILE A C 1
ATOM 1539 O O . ILE A 1 184 ? 17.979 10.287 -23.198 1.00 96.00 184 ILE A O 1
ATOM 1543 N N . LEU A 1 185 ? 18.221 8.060 -23.349 1.00 95.06 185 LEU A N 1
ATOM 1544 C CA . LEU A 1 185 ? 17.100 7.743 -22.455 1.00 95.06 185 LEU A CA 1
ATOM 1545 C C . LEU A 1 185 ? 17.315 8.290 -21.041 1.00 95.06 185 LEU A C 1
ATOM 1547 O O . LEU A 1 185 ? 16.393 8.866 -20.467 1.00 95.06 185 LEU A O 1
ATOM 1551 N N . VAL A 1 186 ? 18.529 8.154 -20.498 1.00 94.12 186 VAL A N 1
ATOM 1552 C CA . VAL A 1 186 ? 18.883 8.712 -19.185 1.00 94.12 186 VAL A CA 1
ATOM 1553 C C . VAL A 1 186 ? 18.723 10.233 -19.194 1.00 94.12 186 VAL A C 1
ATOM 1555 O O . VAL A 1 186 ? 18.016 10.767 -18.343 1.00 94.12 186 VAL A O 1
ATOM 1558 N N . LEU A 1 187 ? 19.294 10.926 -20.186 1.00 94.50 187 LEU A N 1
ATOM 1559 C CA . LEU A 1 187 ? 19.197 12.386 -20.299 1.00 94.50 187 LEU A CA 1
ATOM 1560 C C . LEU A 1 187 ? 17.752 12.869 -20.469 1.00 94.50 187 LEU A C 1
ATOM 1562 O O . LEU A 1 187 ? 17.358 13.851 -19.843 1.00 94.50 187 LEU A O 1
ATOM 1566 N N . LEU A 1 188 ? 16.950 12.181 -21.284 1.00 93.88 188 LEU A N 1
ATOM 1567 C CA . LEU A 1 188 ? 15.536 12.502 -21.476 1.00 93.88 188 LEU A CA 1
ATOM 1568 C C . LEU A 1 188 ? 14.736 12.362 -20.181 1.00 93.88 188 LEU A C 1
ATOM 1570 O O . LEU A 1 188 ? 13.966 13.262 -19.848 1.00 93.88 188 LEU A O 1
ATOM 1574 N N . ASN A 1 189 ? 14.945 11.272 -19.438 1.00 90.88 189 ASN A N 1
ATOM 1575 C CA . ASN A 1 189 ? 14.311 11.069 -18.138 1.00 90.88 189 ASN A CA 1
ATOM 1576 C C . ASN A 1 189 ? 14.732 12.151 -17.130 1.00 90.88 189 ASN A C 1
ATOM 1578 O O . ASN A 1 189 ? 13.870 12.669 -16.425 1.00 90.88 189 ASN A O 1
ATOM 1582 N N . THR A 1 190 ? 16.012 12.546 -17.099 1.00 89.62 190 THR A N 1
ATOM 1583 C CA . THR A 1 190 ? 16.506 13.631 -16.230 1.00 89.62 190 THR A CA 1
ATOM 1584 C C . THR A 1 190 ? 15.887 14.988 -16.575 1.00 89.62 190 THR A C 1
ATOM 1586 O O . THR A 1 190 ? 15.423 15.698 -15.686 1.00 89.62 190 THR A O 1
ATOM 1589 N N . ILE A 1 191 ? 15.848 15.361 -17.857 1.00 90.25 191 ILE A N 1
ATOM 1590 C CA . ILE A 1 191 ? 15.268 16.643 -18.297 1.00 90.25 191 ILE A CA 1
ATOM 1591 C C . ILE A 1 191 ? 13.774 16.697 -17.972 1.00 90.25 191 ILE A C 1
ATOM 1593 O O . ILE A 1 191 ? 13.252 17.717 -17.517 1.00 90.25 191 ILE A O 1
ATOM 1597 N N . ASP A 1 192 ? 13.076 15.590 -18.204 1.00 87.19 192 ASP A N 1
ATOM 1598 C CA . ASP A 1 192 ? 11.646 15.502 -17.969 1.00 87.19 192 ASP A CA 1
ATOM 1599 C C . ASP A 1 192 ? 11.307 15.492 -16.472 1.00 87.19 192 ASP A C 1
ATOM 1601 O O . ASP A 1 192 ? 10.390 16.209 -16.077 1.00 87.19 192 ASP A O 1
ATOM 1605 N N . SER A 1 193 ? 12.066 14.794 -15.611 1.00 85.31 193 SER A N 1
ATOM 1606 C CA . SER A 1 193 ? 11.894 14.850 -14.144 1.00 85.31 193 SER A CA 1
ATOM 1607 C C . SER A 1 193 ? 12.094 16.260 -13.578 1.00 85.31 193 SER A C 1
ATOM 1609 O O . SER A 1 193 ? 11.324 16.695 -12.720 1.00 85.31 193 SER A O 1
ATOM 1611 N N . LYS A 1 194 ? 13.048 17.019 -14.135 1.00 85.38 194 LYS A N 1
ATOM 1612 C CA . LYS A 1 194 ? 13.280 18.439 -13.804 1.00 85.38 194 LYS A CA 1
ATOM 1613 C C . LYS A 1 194 ? 12.191 19.381 -14.341 1.00 85.38 194 LYS A C 1
ATOM 1615 O O . LYS A 1 194 ? 12.117 20.546 -13.950 1.00 85.38 194 LYS A O 1
ATOM 1620 N N . GLY A 1 195 ? 11.298 18.867 -15.187 1.00 86.12 195 GLY A N 1
ATOM 1621 C CA . GLY A 1 195 ? 10.164 19.574 -15.770 1.00 86.12 195 GLY A CA 1
ATOM 1622 C C . GLY A 1 195 ? 10.515 20.265 -17.085 1.00 86.12 195 GLY A C 1
ATOM 1623 O O . GLY A 1 195 ? 11.200 21.285 -17.100 1.00 86.12 195 GLY A O 1
ATOM 1624 N N . TYR A 1 196 ? 9.988 19.750 -18.196 1.00 87.38 196 TYR A N 1
ATOM 1625 C CA . TYR A 1 196 ? 10.118 20.347 -19.529 1.00 87.38 196 TYR A CA 1
ATOM 1626 C C . TYR A 1 196 ? 8.731 20.689 -20.117 1.00 87.38 196 TYR A C 1
ATOM 1628 O O . TYR A 1 196 ? 7.747 20.034 -19.757 1.00 87.38 196 TYR A O 1
ATOM 1636 N N . PRO A 1 197 ? 8.588 21.703 -20.998 1.00 83.00 197 PRO A N 1
ATOM 1637 C CA . PRO A 1 197 ? 7.277 22.129 -21.507 1.00 83.00 197 PRO A CA 1
ATOM 1638 C C . PRO A 1 197 ? 6.499 21.035 -22.260 1.00 83.00 197 PRO A C 1
ATOM 1640 O O . PRO A 1 197 ? 5.266 20.982 -22.184 1.00 83.00 197 PRO A O 1
ATOM 1643 N N . GLU A 1 198 ? 7.208 20.159 -22.973 1.00 83.75 198 GLU A N 1
ATOM 1644 C CA . GLU A 1 198 ? 6.651 19.104 -23.825 1.00 83.75 198 GLU A CA 1
ATOM 1645 C C . GLU A 1 198 ? 7.455 17.797 -23.741 1.00 83.75 198 GLU A C 1
ATOM 1647 O O . GLU A 1 198 ? 8.618 17.794 -23.362 1.00 83.75 198 GLU A O 1
ATOM 1652 N N . SER A 1 199 ? 6.857 16.672 -24.134 1.00 84.69 199 SER A N 1
ATOM 1653 C CA . SER A 1 199 ? 7.582 15.398 -24.235 1.00 84.69 199 SER A CA 1
ATOM 1654 C C . SER A 1 199 ? 8.485 15.385 -25.475 1.00 84.69 199 SER A C 1
ATOM 1656 O O . SER A 1 199 ? 7.994 15.595 -26.590 1.00 84.69 199 SER A O 1
ATOM 1658 N N . ILE A 1 200 ? 9.770 15.075 -25.308 1.00 88.75 200 ILE A N 1
ATOM 1659 C CA . ILE A 1 200 ? 10.764 14.998 -26.386 1.00 88.75 200 ILE A CA 1
ATOM 1660 C C . ILE A 1 200 ? 10.846 13.556 -26.897 1.00 88.75 200 ILE A C 1
ATOM 1662 O O . ILE A 1 200 ? 11.562 12.722 -26.355 1.00 88.75 200 ILE A O 1
ATOM 1666 N N . ASN A 1 201 ? 10.122 13.257 -27.973 1.00 92.00 201 ASN A N 1
ATOM 1667 C CA . ASN A 1 201 ? 10.065 11.908 -28.539 1.00 92.00 201 ASN A CA 1
ATOM 1668 C C . ASN A 1 201 ? 10.964 11.782 -29.779 1.00 92.00 201 ASN A C 1
ATOM 1670 O O . ASN A 1 201 ? 10.973 12.674 -30.634 1.00 92.00 201 ASN A O 1
ATOM 1674 N N . TYR A 1 202 ? 11.653 10.648 -29.922 1.00 94.12 202 TYR A N 1
ATOM 1675 C CA . TYR A 1 202 ? 12.561 10.372 -31.040 1.00 94.12 202 TYR A CA 1
ATOM 1676 C C . TYR A 1 202 ? 12.178 9.102 -31.802 1.00 94.12 202 TYR A C 1
ATOM 1678 O O . TYR A 1 202 ? 11.584 8.171 -31.261 1.00 94.12 202 TYR A O 1
ATOM 1686 N N . THR A 1 203 ? 12.544 9.079 -33.078 1.00 94.44 203 THR A N 1
ATOM 1687 C CA . THR A 1 203 ? 12.642 7.866 -33.898 1.00 94.44 203 THR A CA 1
ATOM 1688 C C . THR A 1 203 ? 14.087 7.768 -34.358 1.00 94.44 203 THR A C 1
ATOM 1690 O O . THR A 1 203 ? 14.591 8.744 -34.908 1.00 94.44 203 THR A O 1
ATOM 1693 N N . ILE A 1 204 ? 14.766 6.660 -34.078 1.00 95.81 204 ILE A N 1
ATOM 1694 C CA . ILE A 1 204 ? 16.161 6.436 -34.473 1.00 95.81 204 ILE A CA 1
ATOM 1695 C C . ILE A 1 204 ? 16.177 5.317 -35.498 1.00 95.81 204 ILE A C 1
ATOM 1697 O O . ILE A 1 204 ? 15.893 4.174 -35.152 1.00 95.81 204 ILE A O 1
ATOM 1701 N N . ASP A 1 205 ? 16.540 5.644 -36.729 1.00 94.88 205 ASP A N 1
ATOM 1702 C CA . ASP A 1 205 ? 16.702 4.661 -37.791 1.00 94.88 205 ASP A CA 1
ATOM 1703 C C . ASP A 1 205 ? 18.166 4.234 -37.859 1.00 94.88 205 ASP A C 1
ATOM 1705 O O . ASP A 1 205 ? 19.071 5.071 -37.938 1.00 94.88 205 ASP A O 1
ATOM 1709 N N . ILE A 1 206 ? 18.397 2.926 -37.831 1.00 95.56 206 ILE A N 1
ATOM 1710 C CA . ILE A 1 206 ? 19.709 2.310 -37.994 1.00 95.56 206 ILE A CA 1
ATOM 1711 C C . ILE A 1 206 ? 19.761 1.658 -39.369 1.00 95.56 206 ILE A C 1
ATOM 1713 O O . ILE A 1 206 ? 18.889 0.863 -39.712 1.00 95.56 206 ILE A O 1
ATOM 1717 N N . ARG A 1 207 ? 20.806 1.964 -40.147 1.00 93.19 207 ARG A N 1
ATOM 1718 C CA . ARG A 1 207 ? 21.121 1.278 -41.406 1.00 93.19 207 ARG A CA 1
ATOM 1719 C C . ARG A 1 207 ? 22.601 0.944 -41.492 1.00 93.19 207 ARG A C 1
ATOM 1721 O O . ARG A 1 207 ? 23.427 1.850 -41.573 1.00 93.19 207 ARG A O 1
ATOM 1728 N N . ASN A 1 208 ? 22.932 -0.345 -41.507 1.00 89.94 208 ASN A N 1
ATOM 1729 C CA . ASN A 1 208 ? 24.302 -0.869 -41.535 1.00 89.94 208 ASN A CA 1
ATOM 1730 C C . ASN A 1 208 ? 25.221 -0.170 -40.513 1.00 89.94 208 ASN A C 1
ATOM 1732 O O . ASN A 1 208 ? 26.302 0.302 -40.858 1.00 89.94 208 ASN A O 1
ATOM 1736 N N . GLY A 1 209 ? 24.753 -0.030 -39.271 1.00 86.19 209 GLY A N 1
ATOM 1737 C CA . GLY A 1 209 ? 25.489 0.642 -38.196 1.00 86.19 209 GLY A CA 1
ATOM 1738 C C . GLY A 1 209 ? 25.464 2.173 -38.208 1.00 86.19 209 GLY A C 1
ATOM 1739 O O . GLY A 1 209 ? 25.972 2.796 -37.277 1.00 86.19 209 GLY A O 1
ATOM 1740 N N . HIS A 1 210 ? 24.855 2.811 -39.207 1.00 91.56 210 HIS A N 1
ATOM 1741 C CA . HIS A 1 210 ? 24.631 4.255 -39.198 1.00 91.56 210 HIS A CA 1
ATOM 1742 C C . HIS A 1 210 ? 23.296 4.575 -38.528 1.00 91.56 210 HIS A C 1
ATOM 1744 O O . HIS A 1 210 ? 22.245 4.239 -39.068 1.00 91.56 210 HIS A O 1
ATOM 1750 N N . ALA A 1 211 ? 23.342 5.234 -37.369 1.00 94.25 211 ALA A N 1
ATOM 1751 C CA . ALA A 1 211 ? 22.161 5.651 -36.619 1.00 94.25 211 ALA A CA 1
ATOM 1752 C C . ALA A 1 211 ? 21.854 7.140 -36.847 1.00 94.25 211 ALA A C 1
ATOM 1754 O O . ALA A 1 211 ? 22.695 8.003 -36.575 1.00 94.25 211 ALA A O 1
ATOM 1755 N N . LEU A 1 212 ? 20.642 7.439 -37.314 1.00 95.06 212 LEU A N 1
ATOM 1756 C CA . LEU A 1 212 ? 20.125 8.799 -37.471 1.00 95.06 212 LEU A CA 1
ATOM 1757 C C . LEU A 1 212 ? 18.829 8.947 -36.682 1.00 95.06 212 LEU A C 1
ATOM 1759 O O . LEU A 1 212 ? 17.905 8.161 -36.873 1.00 95.06 212 LEU A O 1
ATOM 1763 N N . ALA A 1 213 ? 18.737 9.969 -35.830 1.00 93.56 213 ALA A N 1
ATOM 1764 C CA . ALA A 1 213 ? 17.496 10.263 -35.126 1.00 93.56 213 ALA A CA 1
ATOM 1765 C C . ALA A 1 213 ? 16.728 11.452 -35.695 1.00 93.56 213 ALA A C 1
ATOM 1767 O O . ALA A 1 213 ? 17.291 12.444 -36.170 1.00 93.56 213 ALA A O 1
ATOM 1768 N N . TYR A 1 214 ? 15.417 11.362 -35.513 1.00 92.69 214 TYR A N 1
ATOM 1769 C CA . TYR A 1 214 ? 14.409 12.314 -35.943 1.00 92.69 214 TYR A CA 1
ATOM 1770 C C . TYR A 1 214 ? 13.495 12.632 -34.761 1.00 92.69 214 TYR A C 1
ATOM 1772 O O . TYR A 1 214 ? 12.951 11.721 -34.127 1.00 92.69 214 TYR A O 1
ATOM 1780 N N . ARG A 1 215 ? 13.309 13.918 -34.441 1.00 89.25 215 ARG A N 1
ATOM 1781 C CA . ARG A 1 215 ? 12.381 14.325 -33.378 1.00 89.25 215 ARG A CA 1
ATOM 1782 C C . ARG A 1 215 ? 10.952 14.239 -33.911 1.00 89.25 215 ARG A C 1
ATOM 1784 O O . ARG A 1 215 ? 10.618 14.857 -34.923 1.00 89.25 215 ARG A O 1
ATOM 1791 N N . LYS A 1 216 ? 10.089 13.475 -33.239 1.00 83.62 216 LYS A N 1
ATOM 1792 C CA . LYS A 1 216 ? 8.678 13.352 -33.634 1.00 83.62 216 LYS A CA 1
ATOM 1793 C C . LYS A 1 216 ? 7.984 14.714 -33.493 1.00 83.62 216 LYS A C 1
ATOM 1795 O O . LYS A 1 216 ? 8.157 15.396 -32.489 1.00 83.62 216 LYS A O 1
ATOM 1800 N N . GLY A 1 217 ? 7.187 15.092 -34.495 1.00 73.38 217 GLY A N 1
ATOM 1801 C CA . GLY A 1 217 ? 6.433 16.355 -34.525 1.00 73.38 217 GLY A CA 1
ATOM 1802 C C . GLY A 1 217 ? 7.058 17.480 -35.363 1.00 73.38 217 GLY A C 1
ATOM 1803 O O . GLY A 1 217 ? 6.389 18.484 -35.593 1.00 73.38 217 GLY A O 1
ATOM 1804 N N . ILE A 1 218 ? 8.286 17.310 -35.876 1.00 75.94 218 ILE A N 1
ATOM 1805 C CA . ILE A 1 218 ? 8.950 18.285 -36.760 1.00 75.94 218 ILE A CA 1
ATOM 1806 C C . ILE A 1 218 ? 9.018 17.725 -38.189 1.00 75.94 218 ILE A C 1
ATOM 1808 O O . ILE A 1 218 ? 9.847 16.873 -38.505 1.00 75.94 218 ILE A O 1
ATOM 1812 N N . TYR A 1 219 ? 8.141 18.201 -39.076 1.00 69.69 219 TYR A N 1
ATOM 1813 C CA . TYR A 1 219 ? 8.112 17.764 -40.477 1.00 69.69 219 TYR A CA 1
ATOM 1814 C C . TYR A 1 219 ? 9.294 18.345 -41.270 1.00 69.69 219 TYR A C 1
ATOM 1816 O O . TYR A 1 219 ? 9.549 19.546 -41.224 1.00 69.69 219 TYR A O 1
ATOM 1824 N N . GLY A 1 220 ? 10.003 17.500 -42.028 1.00 69.44 220 GLY A N 1
ATOM 1825 C CA . GLY A 1 220 ? 11.116 17.920 -42.894 1.00 69.44 220 GLY A CA 1
ATOM 1826 C C . GLY A 1 220 ? 12.473 18.097 -42.196 1.00 69.44 220 GLY A C 1
ATOM 1827 O O . GLY A 1 220 ? 13.394 18.647 -42.799 1.00 69.44 220 GLY A O 1
ATOM 1828 N N . GLN A 1 221 ? 12.621 17.643 -40.945 1.00 78.00 221 GLN A N 1
ATOM 1829 C CA . GLN A 1 221 ? 13.898 17.687 -40.225 1.00 78.00 221 GLN A CA 1
ATOM 1830 C C . GLN A 1 221 ? 14.938 16.751 -40.875 1.00 78.00 221 GLN A C 1
ATOM 1832 O O . GLN A 1 221 ? 14.631 15.605 -41.205 1.00 78.00 221 GLN A O 1
ATOM 1837 N N . LYS A 1 222 ? 16.185 17.220 -41.034 1.00 83.75 222 LYS A N 1
ATOM 1838 C CA . LYS A 1 222 ? 17.315 16.348 -41.398 1.00 83.75 222 LYS A CA 1
ATOM 1839 C C . LYS A 1 222 ? 17.647 15.420 -40.224 1.00 83.75 222 LYS A C 1
ATOM 1841 O O . LYS A 1 222 ? 17.656 15.878 -39.084 1.00 83.75 222 LYS A O 1
ATOM 1846 N N . GLY A 1 223 ? 17.934 14.150 -40.515 1.00 86.38 223 GLY A N 1
ATOM 1847 C CA . GLY A 1 223 ? 18.383 13.187 -39.506 1.00 86.38 223 GLY A CA 1
ATOM 1848 C C . GLY A 1 223 ? 19.693 13.643 -38.870 1.00 86.38 223 GLY A C 1
ATOM 1849 O O . GLY A 1 223 ? 20.572 14.144 -39.574 1.00 86.38 223 GLY A O 1
ATOM 1850 N N . ARG A 1 224 ? 19.795 13.501 -37.549 1.00 92.25 224 ARG A N 1
ATOM 1851 C CA . ARG A 1 224 ? 20.959 13.917 -36.752 1.00 92.25 224 ARG A CA 1
ATOM 1852 C C . ARG A 1 224 ? 21.663 12.708 -36.162 1.00 92.25 224 ARG A C 1
ATOM 1854 O O . ARG A 1 224 ? 21.017 11.696 -35.890 1.00 92.25 224 ARG A O 1
ATOM 1861 N N . ASN A 1 225 ? 22.973 12.809 -35.968 1.00 93.62 225 ASN A N 1
ATOM 1862 C CA . ASN A 1 225 ? 23.740 11.748 -35.315 1.00 93.62 225 ASN A CA 1
ATOM 1863 C C . ASN A 1 225 ? 23.383 11.687 -33.806 1.00 93.62 225 ASN A C 1
ATOM 1865 O O . ASN A 1 225 ? 22.880 12.653 -33.229 1.00 93.62 225 ASN A O 1
ATOM 1869 N N . LEU A 1 226 ? 23.632 10.542 -33.160 1.00 94.31 226 LEU A N 1
ATOM 1870 C CA . LEU A 1 226 ? 23.306 10.346 -31.740 1.00 94.31 226 LEU A CA 1
ATOM 1871 C C . LEU A 1 226 ? 24.132 11.217 -30.772 1.00 94.31 226 LEU A C 1
ATOM 1873 O O . LEU A 1 226 ? 23.586 11.688 -29.781 1.00 94.31 226 LEU A O 1
ATOM 1877 N N . GLU A 1 227 ? 25.412 11.465 -31.049 1.00 94.00 227 GLU A N 1
ATOM 1878 C CA . GLU A 1 227 ? 26.274 12.389 -30.291 1.00 94.00 227 GLU A CA 1
ATOM 1879 C C . GLU A 1 227 ? 25.782 13.840 -30.373 1.00 94.00 227 GLU A C 1
ATOM 1881 O O . GLU A 1 227 ? 25.722 14.510 -29.347 1.00 94.00 227 GLU A O 1
ATOM 1886 N N . GLU A 1 228 ? 25.334 14.307 -31.543 1.00 93.44 228 GLU A N 1
ATOM 1887 C CA . GLU A 1 228 ? 24.744 15.649 -31.686 1.00 93.44 228 GLU A CA 1
ATOM 1888 C C . GLU A 1 228 ? 23.510 15.823 -30.788 1.00 93.44 228 GLU A C 1
ATOM 1890 O O . GLU A 1 228 ? 23.290 16.891 -30.215 1.00 93.44 228 GLU A O 1
ATOM 1895 N N . ILE A 1 229 ? 22.707 14.764 -30.650 1.00 94.06 229 ILE A N 1
ATOM 1896 C CA . ILE A 1 229 ? 21.515 14.748 -29.794 1.00 94.06 229 ILE A CA 1
ATOM 1897 C C . ILE A 1 229 ? 21.908 14.708 -28.324 1.00 94.06 229 ILE A C 1
ATOM 1899 O O . ILE A 1 229 ? 21.331 15.439 -27.525 1.00 94.06 229 ILE A O 1
ATOM 1903 N N . ILE A 1 230 ? 22.890 13.886 -27.959 1.00 96.12 230 ILE A N 1
ATOM 1904 C CA . ILE A 1 230 ? 23.419 13.831 -26.593 1.00 96.12 230 ILE A CA 1
ATOM 1905 C C . ILE A 1 230 ? 23.938 15.211 -26.170 1.00 96.12 230 ILE A C 1
ATOM 1907 O O . ILE A 1 230 ? 23.602 15.675 -25.082 1.00 96.12 230 ILE A O 1
ATOM 1911 N N . ASP A 1 231 ? 24.685 15.898 -27.035 1.00 95.19 231 ASP A N 1
ATOM 1912 C CA . ASP A 1 231 ? 25.189 17.248 -26.770 1.00 95.19 231 ASP A CA 1
ATOM 1913 C C . ASP A 1 231 ? 24.058 18.282 -26.655 1.00 95.19 231 ASP A C 1
ATOM 1915 O O . ASP A 1 231 ? 24.103 19.157 -25.788 1.00 95.19 231 ASP A O 1
ATOM 1919 N N . GLU A 1 232 ? 23.018 18.191 -27.492 1.00 92.56 232 GLU A N 1
ATOM 1920 C CA . GLU A 1 232 ? 21.818 19.032 -27.374 1.00 92.56 232 GLU A CA 1
ATOM 1921 C C . GLU A 1 232 ? 21.099 18.810 -26.038 1.00 92.56 232 GLU A C 1
ATOM 1923 O O . GLU A 1 232 ? 20.735 19.778 -25.365 1.00 92.56 232 GLU A O 1
ATOM 1928 N N . LEU A 1 233 ? 20.898 17.553 -25.638 1.00 93.75 233 LEU A N 1
ATOM 1929 C CA . LEU A 1 233 ? 20.221 17.209 -24.390 1.00 93.75 233 LEU A CA 1
ATOM 1930 C C . LEU A 1 233 ? 21.049 17.646 -23.172 1.00 93.75 233 LEU A C 1
ATOM 1932 O O . LEU A 1 233 ? 20.489 18.222 -22.242 1.00 93.75 233 LEU A O 1
ATOM 1936 N N . LYS A 1 234 ? 22.378 17.482 -23.198 1.00 94.75 234 LYS A N 1
ATOM 1937 C CA . LYS A 1 234 ? 23.279 17.997 -22.148 1.00 94.75 234 LYS A CA 1
ATOM 1938 C C . LYS A 1 234 ? 23.173 19.514 -22.004 1.00 94.75 234 LYS A C 1
ATOM 1940 O O . LYS A 1 234 ? 22.919 19.996 -20.904 1.00 94.75 234 LYS A O 1
ATOM 1945 N N . ARG A 1 235 ? 23.252 20.261 -23.113 1.00 92.50 235 ARG A N 1
ATOM 1946 C CA . ARG A 1 235 ? 23.051 21.724 -23.103 1.00 92.50 235 ARG A CA 1
ATOM 1947 C C . ARG A 1 235 ? 21.662 22.110 -22.601 1.00 92.50 235 ARG A C 1
ATOM 1949 O O . ARG A 1 235 ? 21.522 23.080 -21.868 1.00 92.50 235 ARG A O 1
ATOM 1956 N N . THR A 1 236 ? 20.631 21.356 -22.979 1.00 91.06 236 THR A N 1
ATOM 1957 C CA . THR A 1 236 ? 19.256 21.598 -22.517 1.00 91.06 236 THR A CA 1
ATOM 1958 C C . THR A 1 236 ? 19.149 21.444 -21.002 1.00 91.06 236 THR A C 1
ATOM 1960 O O . THR A 1 236 ? 18.563 22.304 -20.350 1.00 91.06 236 THR A O 1
ATOM 1963 N N . ASN A 1 237 ? 19.756 20.396 -20.442 1.00 90.31 237 ASN A N 1
ATOM 1964 C CA . ASN A 1 237 ? 19.804 20.153 -19.001 1.00 90.31 237 ASN A CA 1
ATOM 1965 C C . ASN A 1 237 ? 20.561 21.273 -18.252 1.00 90.31 237 ASN A C 1
ATOM 1967 O O . ASN A 1 237 ? 20.108 21.736 -17.208 1.00 90.31 237 ASN A O 1
ATOM 1971 N N . GLU A 1 238 ? 21.671 21.773 -18.808 1.00 90.75 238 GLU A N 1
ATOM 1972 C CA . GLU A 1 238 ? 22.412 22.917 -18.247 1.00 90.75 238 GLU A CA 1
ATOM 1973 C C . GLU A 1 238 ? 21.587 24.216 -18.259 1.00 90.75 238 GLU A C 1
ATOM 1975 O O . GLU A 1 238 ? 21.523 24.927 -17.256 1.00 90.75 238 GLU A O 1
ATOM 1980 N N . ILE A 1 239 ? 20.917 24.527 -19.375 1.00 89.62 239 ILE A N 1
ATOM 1981 C CA . ILE A 1 239 ? 20.044 25.710 -19.482 1.00 89.62 239 ILE A CA 1
ATOM 1982 C C . ILE A 1 239 ? 18.881 25.608 -18.488 1.00 89.62 239 ILE A C 1
ATOM 1984 O O . ILE A 1 239 ? 18.545 26.595 -17.838 1.00 89.62 239 ILE A O 1
ATOM 1988 N N . GLN A 1 240 ? 18.290 24.421 -18.341 1.00 89.81 240 GLN A N 1
ATOM 1989 C CA . GLN A 1 240 ? 17.206 24.166 -17.392 1.00 89.81 240 GLN A CA 1
ATOM 1990 C C . GLN A 1 240 ? 17.623 24.464 -15.953 1.00 89.81 240 GLN A C 1
ATOM 1992 O O . GLN A 1 240 ? 16.883 25.138 -15.239 1.00 89.81 240 GLN A O 1
ATOM 1997 N N . TYR A 1 241 ? 18.821 24.032 -15.553 1.00 87.94 241 TYR A N 1
ATOM 1998 C CA . TYR A 1 241 ? 19.369 24.334 -14.234 1.00 87.94 241 TYR A CA 1
ATOM 1999 C C . TYR A 1 241 ? 19.533 25.848 -14.013 1.00 87.94 241 TYR A C 1
ATOM 2001 O O . TYR A 1 241 ? 19.057 26.387 -13.014 1.00 87.94 241 TYR A O 1
ATOM 2009 N N . ASN A 1 242 ? 20.133 26.551 -14.979 1.00 89.69 242 ASN A N 1
ATOM 2010 C CA . ASN A 1 242 ? 20.374 27.994 -14.884 1.00 89.69 242 ASN A CA 1
ATOM 2011 C C . ASN A 1 242 ? 19.068 28.810 -14.814 1.00 89.69 242 ASN A C 1
ATOM 2013 O O . ASN A 1 242 ? 18.950 29.747 -14.021 1.00 89.69 242 ASN A O 1
ATOM 2017 N N . GLU A 1 243 ? 18.066 28.456 -15.623 1.00 89.69 243 GLU A N 1
ATOM 2018 C CA . GLU A 1 243 ? 16.761 29.129 -15.603 1.00 89.69 243 GLU A CA 1
ATOM 2019 C C . GLU A 1 243 ? 15.970 28.829 -14.324 1.00 89.69 243 GLU A C 1
ATOM 2021 O O . GLU A 1 243 ? 15.282 29.713 -13.800 1.00 89.69 243 GLU A O 1
ATOM 2026 N N . LEU A 1 244 ? 16.094 27.616 -13.775 1.00 89.94 244 LEU A N 1
ATOM 2027 C CA . LEU A 1 244 ? 15.498 27.261 -12.490 1.00 89.94 244 LEU A CA 1
ATOM 2028 C C . LEU A 1 244 ? 16.102 28.095 -11.352 1.00 89.94 244 LEU A C 1
ATOM 2030 O O . LEU A 1 244 ? 15.357 28.701 -10.577 1.00 89.94 244 LEU A O 1
ATOM 2034 N N . GLU A 1 245 ? 17.433 28.179 -11.280 1.00 90.06 245 GLU A N 1
ATOM 2035 C CA . GLU A 1 245 ? 18.140 28.994 -10.288 1.00 90.06 245 GLU A CA 1
ATOM 2036 C C . GLU A 1 245 ? 17.700 30.462 -10.357 1.00 90.06 245 GLU A C 1
ATOM 2038 O O . GLU A 1 245 ? 17.303 31.052 -9.346 1.00 90.06 245 GLU A O 1
ATOM 2043 N N . LYS A 1 246 ? 17.689 31.042 -11.561 1.00 90.44 246 LYS A N 1
ATOM 2044 C CA . LYS A 1 246 ? 17.218 32.411 -11.790 1.00 90.44 246 LYS A CA 1
ATOM 2045 C C . LYS A 1 246 ? 15.773 32.600 -11.327 1.00 90.44 246 LYS A C 1
ATOM 2047 O O . LYS A 1 246 ? 15.471 33.551 -10.606 1.00 90.44 246 LYS A O 1
ATOM 2052 N N . THR A 1 247 ? 14.889 31.667 -11.674 1.00 91.44 247 THR A N 1
ATOM 2053 C CA . THR A 1 247 ? 13.475 31.694 -11.272 1.00 91.44 247 THR A CA 1
ATOM 2054 C C . THR A 1 247 ? 13.320 31.663 -9.751 1.00 91.44 247 THR A C 1
ATOM 2056 O O . THR A 1 247 ? 12.509 32.408 -9.188 1.00 91.44 247 THR A O 1
ATOM 2059 N N . TYR A 1 248 ? 14.110 30.839 -9.058 1.00 92.81 248 TYR A N 1
ATOM 2060 C CA . TYR A 1 248 ? 14.120 30.798 -7.599 1.00 92.81 248 TYR A CA 1
ATOM 2061 C C . TYR A 1 248 ? 14.684 32.078 -6.987 1.00 92.81 248 TYR A C 1
ATOM 2063 O O . TYR A 1 248 ? 14.126 32.559 -6.002 1.00 92.81 248 TYR A O 1
ATOM 2071 N N . LEU A 1 249 ? 15.720 32.695 -7.549 1.00 89.88 249 LEU A N 1
ATOM 2072 C CA . LEU A 1 249 ? 16.221 33.977 -7.046 1.00 89.88 249 LEU A CA 1
ATOM 2073 C C . LEU A 1 249 ? 15.181 35.100 -7.199 1.00 89.88 249 LEU A C 1
ATOM 2075 O O . LEU A 1 249 ? 14.969 35.861 -6.253 1.00 89.88 249 LEU A O 1
ATOM 2079 N N . GLU A 1 250 ? 14.470 35.149 -8.327 1.00 89.00 250 GLU A N 1
ATOM 2080 C CA . GLU A 1 250 ? 13.495 36.200 -8.646 1.00 89.00 250 GLU A CA 1
ATOM 2081 C C . GLU A 1 250 ? 12.156 36.074 -7.894 1.00 89.00 250 GLU A C 1
ATOM 2083 O O . GLU A 1 250 ? 11.533 37.090 -7.576 1.00 89.00 250 GLU A O 1
ATOM 2088 N N . SER A 1 251 ? 11.680 34.853 -7.610 1.00 89.94 251 SER A N 1
ATOM 2089 C CA . SER A 1 251 ? 10.305 34.625 -7.137 1.00 89.94 251 SER A CA 1
ATOM 2090 C C . SER A 1 251 ? 10.218 33.730 -5.893 1.00 89.94 251 SER A C 1
ATOM 2092 O O . SER A 1 251 ? 10.418 32.517 -5.988 1.00 89.94 251 SER A O 1
ATOM 2094 N N . PRO A 1 252 ? 9.814 34.264 -4.718 1.00 90.06 252 PRO A N 1
ATOM 2095 C CA . PRO A 1 252 ? 9.657 33.458 -3.506 1.00 90.06 252 PRO A CA 1
ATOM 2096 C C . PRO A 1 252 ? 8.505 32.446 -3.594 1.00 90.06 252 PRO A C 1
ATOM 2098 O O . PRO A 1 252 ? 8.542 31.436 -2.896 1.00 90.06 252 PRO A O 1
ATOM 2101 N N . ILE A 1 253 ? 7.496 32.692 -4.440 1.00 92.75 253 ILE A N 1
ATOM 2102 C CA . ILE A 1 253 ? 6.368 31.767 -4.646 1.00 92.75 253 ILE A CA 1
ATOM 2103 C C . ILE A 1 253 ? 6.823 30.564 -5.479 1.00 92.75 253 ILE A C 1
ATOM 2105 O O . ILE A 1 253 ? 6.462 29.431 -5.171 1.00 92.75 253 ILE A O 1
ATOM 2109 N N . SER A 1 254 ? 7.670 30.791 -6.489 1.00 92.88 254 SER A N 1
ATOM 2110 C CA . SER A 1 254 ? 8.186 29.712 -7.344 1.00 92.88 254 SER A CA 1
ATOM 2111 C C . SER A 1 254 ? 9.049 28.719 -6.562 1.00 92.88 254 SER A C 1
ATOM 2113 O O . SER A 1 254 ? 9.023 27.534 -6.861 1.00 92.88 254 SER A O 1
ATOM 2115 N N . ARG A 1 255 ? 9.711 29.150 -5.477 1.00 93.94 255 ARG A N 1
ATOM 2116 C CA . ARG A 1 255 ? 10.440 28.261 -4.546 1.00 93.94 255 ARG A CA 1
ATOM 2117 C C . ARG A 1 255 ? 9.547 27.257 -3.807 1.00 93.94 255 ARG A C 1
ATOM 2119 O O . ARG A 1 255 ? 10.056 26.476 -3.014 1.00 93.94 255 ARG A O 1
ATOM 2126 N N . MET A 1 256 ? 8.222 27.309 -3.959 1.00 93.25 256 MET A N 1
ATOM 2127 C CA . MET A 1 256 ? 7.304 26.315 -3.388 1.00 93.25 256 MET A CA 1
ATOM 2128 C C . MET A 1 256 ? 7.048 25.125 -4.315 1.00 93.25 256 MET A C 1
ATOM 2130 O O . MET A 1 256 ? 6.412 24.169 -3.878 1.00 93.25 256 MET A O 1
ATOM 2134 N N . ILE A 1 257 ? 7.514 25.184 -5.564 1.00 94.25 257 ILE A N 1
ATOM 2135 C CA . ILE A 1 257 ? 7.370 24.111 -6.550 1.00 94.25 257 ILE A CA 1
ATOM 2136 C C . ILE A 1 257 ? 8.729 23.626 -7.049 1.00 94.25 257 ILE A C 1
ATOM 2138 O O . ILE A 1 257 ? 9.726 24.343 -6.936 1.00 94.25 257 ILE A O 1
ATOM 2142 N N . TYR A 1 258 ? 8.774 22.407 -7.580 1.00 93.75 258 TYR A N 1
ATOM 2143 C CA . TYR A 1 258 ? 9.994 21.768 -8.079 1.00 93.75 258 TYR A CA 1
ATOM 2144 C C . TYR A 1 258 ? 9.699 20.718 -9.163 1.00 93.75 258 TYR A C 1
ATOM 2146 O O . TYR A 1 258 ? 8.580 20.205 -9.257 1.00 93.75 258 TYR A O 1
ATOM 2154 N N . GLY A 1 259 ? 10.698 20.419 -9.998 1.00 91.44 259 GLY A N 1
ATOM 2155 C CA . GLY A 1 259 ? 10.629 19.391 -11.043 1.00 91.44 259 GLY A CA 1
ATOM 2156 C C . GLY A 1 259 ? 9.427 19.532 -11.992 1.00 91.44 259 GLY A C 1
ATOM 2157 O O . GLY A 1 259 ? 9.015 20.636 -12.368 1.00 91.44 259 GLY A O 1
ATOM 2158 N N . LYS A 1 260 ? 8.782 18.405 -12.319 1.00 89.19 260 LYS A N 1
ATOM 2159 C CA . LYS A 1 260 ? 7.565 18.328 -13.160 1.00 89.19 260 LYS A CA 1
ATOM 2160 C C . LYS A 1 260 ? 6.387 19.187 -12.704 1.00 89.19 260 LYS A C 1
ATOM 2162 O O . LYS A 1 260 ? 5.469 19.401 -13.496 1.00 89.19 260 LYS A O 1
ATOM 2167 N N . GLN A 1 261 ? 6.374 19.729 -11.485 1.00 91.56 261 GLN A N 1
ATOM 2168 C CA . GLN A 1 261 ? 5.304 20.639 -11.057 1.00 91.56 261 GLN A CA 1
ATOM 2169 C C . GLN A 1 261 ? 5.227 21.891 -11.939 1.00 91.56 261 GLN A C 1
ATOM 2171 O O . GLN A 1 261 ? 4.122 22.365 -12.215 1.00 91.56 261 GLN A O 1
ATOM 2176 N N . PHE A 1 262 ? 6.362 22.379 -12.455 1.00 91.12 262 PHE A N 1
ATOM 2177 C CA . PHE A 1 262 ? 6.378 23.454 -13.452 1.00 91.12 262 PHE A CA 1
ATOM 2178 C C . PHE A 1 262 ? 5.615 23.047 -14.717 1.00 91.12 262 PHE A C 1
ATOM 2180 O O . PHE A 1 262 ? 4.737 23.781 -15.173 1.00 91.12 262 PHE A O 1
ATOM 2187 N N . THR A 1 263 ? 5.874 21.842 -15.228 1.00 88.50 263 THR A N 1
ATOM 2188 C CA . THR A 1 263 ? 5.179 21.274 -16.387 1.00 88.50 263 THR A CA 1
ATOM 2189 C C . THR A 1 263 ? 3.690 21.069 -16.121 1.00 88.50 263 THR A C 1
ATOM 2191 O O . THR A 1 263 ? 2.877 21.414 -16.977 1.00 88.50 263 THR A O 1
ATOM 2194 N N . TYR A 1 264 ? 3.300 20.551 -14.950 1.00 86.88 264 TYR A N 1
ATOM 2195 C CA . TYR A 1 264 ? 1.890 20.354 -14.592 1.00 86.88 264 TYR A CA 1
ATOM 2196 C C . TYR A 1 264 ? 1.121 21.672 -14.534 1.00 86.88 264 TYR A C 1
ATOM 2198 O O . TYR A 1 264 ? -0.005 21.747 -15.027 1.00 86.88 264 TYR A O 1
ATOM 2206 N N . ILE A 1 265 ? 1.731 22.723 -13.978 1.00 87.50 265 ILE A N 1
ATOM 2207 C CA . ILE A 1 265 ? 1.114 24.049 -13.951 1.00 87.50 265 ILE A CA 1
ATOM 2208 C C . ILE A 1 265 ? 1.029 24.612 -15.374 1.00 87.50 265 ILE A C 1
ATOM 2210 O O . ILE A 1 265 ? -0.061 25.011 -15.793 1.00 87.50 265 ILE A O 1
ATOM 2214 N N . ASN A 1 266 ? 2.122 24.546 -16.146 1.00 86.06 266 ASN A N 1
ATOM 2215 C CA . ASN A 1 266 ? 2.181 25.000 -17.540 1.00 86.06 266 ASN A CA 1
ATOM 2216 C C . ASN A 1 266 ? 1.123 24.326 -18.435 1.00 86.06 266 ASN A C 1
ATOM 2218 O O . ASN A 1 266 ? 0.448 24.978 -19.229 1.00 86.06 266 ASN A O 1
ATOM 2222 N N . ASN A 1 267 ? 0.937 23.016 -18.259 1.00 79.62 267 ASN A N 1
ATOM 2223 C CA . ASN A 1 267 ? 0.044 22.176 -19.056 1.00 79.62 267 ASN A CA 1
ATOM 2224 C C . ASN A 1 267 ? -1.344 21.961 -18.427 1.00 79.62 267 ASN A C 1
ATOM 2226 O O . ASN A 1 267 ? -2.081 21.076 -18.870 1.00 79.62 267 ASN A O 1
ATOM 2230 N N . SER A 1 268 ? -1.746 22.800 -17.466 1.00 71.38 268 SER A N 1
ATOM 2231 C CA . SER A 1 268 ? -3.057 22.767 -16.782 1.00 71.38 268 SER A CA 1
ATOM 2232 C C . SER A 1 268 ? -4.287 22.798 -17.716 1.00 71.38 268 SER A C 1
ATOM 2234 O O . SER A 1 268 ? -5.414 22.559 -17.286 1.00 71.38 268 SER A O 1
ATOM 2236 N N . ASN A 1 269 ? -4.078 23.035 -19.014 1.00 61.88 269 ASN A N 1
ATOM 2237 C CA . ASN A 1 269 ? -5.082 23.032 -20.077 1.00 61.88 269 ASN A CA 1
ATOM 2238 C C . ASN A 1 269 ? -5.510 21.635 -20.583 1.00 61.88 269 ASN A C 1
ATOM 2240 O O . ASN A 1 269 ? -6.456 21.558 -21.371 1.00 61.88 269 ASN A O 1
ATOM 2244 N N . LYS A 1 270 ? -4.838 20.537 -20.199 1.00 58.53 270 LYS A N 1
ATOM 2245 C CA . LYS A 1 270 ? -5.163 19.178 -20.685 1.00 58.53 270 LYS A CA 1
ATOM 2246 C C . LYS A 1 270 ? -6.314 18.543 -19.877 1.00 58.53 270 LYS A C 1
ATOM 2248 O O . LYS A 1 270 ? -6.287 18.531 -18.653 1.00 58.53 270 LYS A O 1
ATOM 2253 N N . ASN A 1 271 ? -7.315 17.982 -20.567 1.00 51.59 271 ASN A N 1
ATOM 2254 C CA . ASN A 1 271 ? -8.581 17.456 -20.007 1.00 51.59 271 ASN A CA 1
ATOM 2255 C C . ASN A 1 271 ? -8.470 16.133 -19.204 1.00 51.59 271 ASN A C 1
ATOM 2257 O O . ASN A 1 271 ? -9.476 15.445 -19.032 1.00 51.59 271 ASN A O 1
ATOM 2261 N N . ASP A 1 272 ? -7.290 15.750 -18.715 1.00 63.06 272 ASP A N 1
ATOM 2262 C CA . ASP A 1 272 ? -7.140 14.519 -17.931 1.00 63.06 272 ASP A CA 1
ATOM 2263 C C . ASP A 1 272 ? -7.534 14.737 -16.455 1.00 63.06 272 ASP A C 1
ATOM 2265 O O . ASP A 1 272 ? -7.072 15.664 -15.784 1.00 63.06 272 ASP A O 1
ATOM 2269 N N . VAL A 1 273 ? -8.403 13.864 -15.936 1.00 60.97 273 VAL A N 1
ATOM 2270 C CA . VAL A 1 273 ? -8.909 13.895 -14.555 1.00 60.97 273 VAL A CA 1
ATOM 2271 C C . VAL A 1 273 ? -7.780 13.665 -13.546 1.00 60.97 273 VAL A C 1
ATOM 2273 O O . VAL A 1 273 ? -7.773 14.312 -12.498 1.00 60.97 273 VAL A O 1
ATOM 2276 N N . SER A 1 274 ? -6.811 12.796 -13.861 1.00 62.47 274 SER A N 1
ATOM 2277 C CA . SER A 1 274 ? -5.678 12.494 -12.972 1.00 62.47 274 SER A CA 1
ATOM 2278 C C . SER A 1 274 ? -4.786 13.729 -12.769 1.00 62.47 274 SER A C 1
ATOM 2280 O O . SER A 1 274 ? -4.517 14.154 -11.642 1.00 62.47 274 SER A O 1
ATOM 2282 N N . SER A 1 275 ? -4.467 14.398 -13.879 1.00 71.38 275 SER A N 1
ATOM 2283 C CA . SER A 1 275 ? -3.680 15.630 -13.929 1.00 71.38 275 SER A CA 1
ATOM 2284 C C . SER A 1 275 ? -4.377 16.783 -13.195 1.00 71.38 275 SER A C 1
ATOM 2286 O O . SER A 1 275 ? -3.721 17.632 -12.592 1.00 71.38 275 SER A O 1
ATOM 2288 N N . LYS A 1 276 ? -5.718 16.787 -13.160 1.00 79.75 276 LYS A N 1
ATOM 2289 C CA . LYS A 1 276 ? -6.508 17.787 -12.429 1.00 79.75 276 LYS A CA 1
ATOM 2290 C C . LYS A 1 276 ? -6.353 17.681 -10.910 1.00 79.75 276 LYS A C 1
ATOM 2292 O O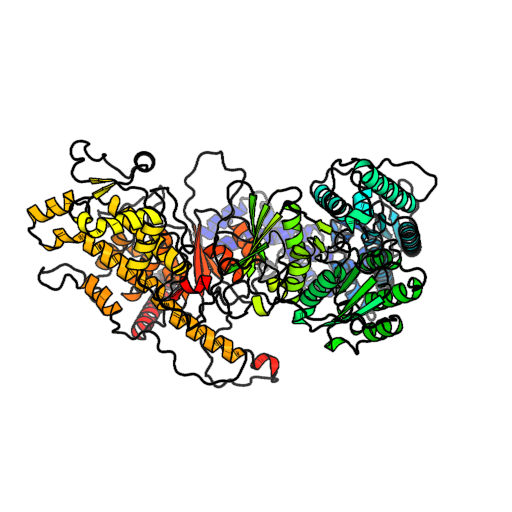 . LYS A 1 276 ? -6.305 18.717 -10.246 1.00 79.75 276 LYS A O 1
ATOM 2297 N N . TYR A 1 277 ? -6.288 16.473 -10.343 1.00 86.62 277 TYR A N 1
ATOM 2298 C CA . TYR A 1 277 ? -6.074 16.304 -8.898 1.00 86.62 277 TYR A CA 1
ATOM 2299 C C . TYR A 1 277 ? -4.661 16.710 -8.486 1.00 86.62 277 TYR A C 1
ATOM 2301 O O . TYR A 1 277 ? -4.510 17.426 -7.496 1.00 86.62 277 TYR A O 1
ATOM 2309 N N . ILE A 1 278 ? -3.653 16.321 -9.272 1.00 87.69 278 ILE A N 1
ATOM 2310 C CA . ILE A 1 278 ? -2.255 16.710 -9.045 1.00 87.69 278 ILE A CA 1
ATOM 2311 C C . ILE A 1 278 ? -2.139 18.238 -9.043 1.00 87.69 278 ILE A C 1
ATOM 2313 O O . ILE A 1 278 ? -1.699 18.825 -8.056 1.00 87.69 278 ILE A O 1
ATOM 2317 N N . PHE A 1 279 ? -2.638 18.893 -10.097 1.00 86.88 279 PHE A N 1
ATOM 2318 C CA . PHE A 1 279 ? -2.624 20.351 -10.215 1.00 86.88 279 PHE A CA 1
ATOM 2319 C C . PHE A 1 279 ? -3.291 21.040 -9.018 1.00 86.88 279 PHE A C 1
ATOM 2321 O O . PHE A 1 279 ? -2.702 21.925 -8.401 1.00 86.88 279 PHE A O 1
ATOM 2328 N N . LYS A 1 280 ? -4.492 20.601 -8.625 1.00 89.12 280 LYS A N 1
ATOM 2329 C CA . LYS A 1 280 ? -5.207 21.177 -7.478 1.00 89.12 280 LYS A CA 1
ATOM 2330 C C . LYS A 1 280 ? -4.437 21.052 -6.170 1.00 89.12 280 LYS A C 1
ATOM 2332 O O . LYS A 1 280 ? -4.360 22.027 -5.429 1.00 89.12 280 LYS A O 1
ATOM 2337 N N . ASN A 1 281 ? -3.868 19.884 -5.874 1.00 92.94 281 ASN A N 1
ATOM 2338 C CA . ASN A 1 281 ? -3.118 19.700 -4.633 1.00 92.94 281 ASN A CA 1
ATOM 2339 C C . ASN A 1 281 ? -1.823 20.522 -4.611 1.00 92.94 281 ASN A C 1
ATOM 2341 O O . ASN A 1 281 ? -1.500 21.078 -3.562 1.00 92.94 281 ASN A O 1
ATOM 2345 N N . ILE A 1 282 ? -1.150 20.691 -5.758 1.00 93.31 282 ILE A N 1
ATOM 2346 C CA . ILE A 1 282 ? -0.028 21.632 -5.896 1.00 93.31 282 ILE A CA 1
ATOM 2347 C C . ILE A 1 282 ? -0.489 23.048 -5.524 1.00 93.31 282 ILE A C 1
ATOM 2349 O O . ILE A 1 282 ? 0.104 23.677 -4.649 1.00 93.31 282 ILE A O 1
ATOM 2353 N N . LEU A 1 283 ? -1.594 23.543 -6.098 1.00 91.94 283 LEU A N 1
ATOM 2354 C CA . LEU A 1 283 ? -2.096 24.880 -5.758 1.00 91.94 283 LEU A CA 1
ATOM 2355 C C . LEU A 1 283 ? -2.466 24.996 -4.272 1.00 91.94 283 LEU A C 1
ATOM 2357 O O . LEU A 1 283 ? -2.122 25.992 -3.629 1.00 91.94 283 LEU A O 1
ATOM 2361 N N . LYS A 1 284 ? -3.141 23.989 -3.700 1.00 92.56 284 LYS A N 1
ATOM 2362 C CA . LYS A 1 284 ? -3.490 23.965 -2.270 1.00 92.56 284 LYS A CA 1
ATOM 2363 C C . LYS A 1 284 ? -2.237 24.039 -1.395 1.00 92.56 284 LYS A C 1
ATOM 2365 O O . LYS A 1 284 ? -2.237 24.791 -0.423 1.00 92.56 284 LYS A O 1
ATOM 2370 N N . TYR A 1 285 ? -1.174 23.319 -1.747 1.00 94.94 285 TYR A N 1
ATOM 2371 C CA . TYR A 1 285 ? 0.093 23.358 -1.019 1.00 94.94 285 TYR A CA 1
ATOM 2372 C C . TYR A 1 285 ? 0.740 24.749 -1.059 1.00 94.94 285 TYR A C 1
ATOM 2374 O O . TYR A 1 285 ? 1.046 25.305 -0.000 1.00 94.94 285 TYR A O 1
ATOM 2382 N N . ILE A 1 286 ? 0.863 25.352 -2.251 1.00 94.31 286 ILE A N 1
ATOM 2383 C CA . ILE A 1 286 ? 1.478 26.681 -2.441 1.00 94.31 286 ILE A CA 1
ATOM 2384 C C . ILE A 1 286 ? 0.708 27.763 -1.662 1.00 94.31 286 ILE A C 1
ATOM 2386 O O . ILE A 1 286 ? 1.282 28.681 -1.083 1.00 94.31 286 ILE A O 1
ATOM 2390 N N . THR A 1 287 ? -0.616 27.656 -1.619 1.00 92.44 287 THR A N 1
ATOM 2391 C CA . THR A 1 287 ? -1.498 28.680 -1.030 1.00 92.44 287 THR A CA 1
ATOM 2392 C C . THR A 1 287 ? -1.842 28.444 0.443 1.00 92.44 287 THR A C 1
ATOM 2394 O O . THR A 1 287 ? -2.577 29.235 1.044 1.00 92.44 287 THR A O 1
ATOM 2397 N N . GLY A 1 288 ? -1.365 27.347 1.040 1.00 90.81 288 GLY A N 1
ATOM 2398 C CA . GLY A 1 288 ? -1.754 26.941 2.393 1.00 90.81 288 GLY A CA 1
ATOM 2399 C C . GLY A 1 288 ? -3.251 26.624 2.518 1.00 90.81 288 GLY A C 1
ATOM 2400 O O . GLY A 1 288 ? -3.845 26.874 3.563 1.00 90.81 288 GLY A O 1
ATOM 2401 N N . ASN A 1 289 ? -3.856 26.095 1.450 1.00 90.31 289 ASN A N 1
ATOM 2402 C CA . ASN A 1 289 ? -5.281 25.780 1.306 1.00 90.31 289 ASN A CA 1
ATOM 2403 C C . ASN A 1 289 ? -6.229 26.996 1.395 1.00 90.31 289 ASN A C 1
ATOM 2405 O O . ASN A 1 289 ? -7.380 26.859 1.802 1.00 90.31 289 ASN A O 1
ATOM 2409 N N . ASN A 1 290 ? -5.762 28.193 1.015 1.00 85.50 290 ASN A N 1
ATOM 2410 C CA . ASN A 1 290 ? -6.542 29.442 1.074 1.00 85.50 290 ASN A CA 1
ATOM 2411 C C . ASN A 1 290 ? -7.094 29.895 -0.292 1.00 85.50 290 ASN A C 1
ATOM 2413 O O . ASN A 1 290 ? -7.261 31.091 -0.534 1.00 85.50 290 ASN A O 1
ATOM 2417 N N . ILE A 1 291 ? -7.374 28.957 -1.199 1.00 84.75 291 ILE A N 1
ATOM 2418 C CA . ILE A 1 291 ? -7.893 29.266 -2.541 1.00 84.75 291 ILE A CA 1
ATOM 2419 C C . ILE A 1 291 ? -9.397 29.535 -2.470 1.00 84.75 291 ILE A C 1
ATOM 2421 O O . ILE A 1 291 ? -10.166 28.702 -1.998 1.00 84.75 291 ILE A O 1
ATOM 2425 N N . LYS A 1 292 ? -9.814 30.697 -2.975 1.00 79.62 292 LYS A N 1
ATOM 2426 C CA . LYS A 1 292 ? -11.217 31.099 -3.166 1.00 79.62 292 LYS A CA 1
ATOM 2427 C C . LYS A 1 292 ? -11.626 31.065 -4.638 1.00 79.62 292 LYS A C 1
ATOM 2429 O O . LYS A 1 292 ? -12.732 30.638 -4.949 1.00 79.62 292 LYS A O 1
ATOM 2434 N N . TYR A 1 293 ? -10.734 31.511 -5.522 1.00 65.94 293 TYR A N 1
ATOM 2435 C CA . TYR A 1 293 ? -10.922 31.571 -6.967 1.00 65.94 293 TYR A CA 1
ATOM 2436 C C . TYR A 1 293 ? -9.769 30.839 -7.660 1.00 65.94 293 TYR A C 1
ATOM 2438 O O . TYR A 1 293 ? -8.602 31.203 -7.490 1.00 65.94 293 TYR A O 1
ATOM 2446 N N . ASP A 1 294 ? -10.100 29.821 -8.452 1.00 65.94 294 ASP A N 1
ATOM 2447 C CA . ASP A 1 294 ? -9.165 29.220 -9.403 1.00 65.94 294 ASP A CA 1
ATOM 2448 C C . ASP A 1 294 ? -9.147 30.100 -10.662 1.00 65.94 294 ASP A C 1
ATOM 2450 O O . ASP A 1 294 ? -10.198 30.364 -11.249 1.00 65.94 294 ASP A O 1
ATOM 2454 N N . ILE A 1 295 ? -7.975 30.619 -11.035 1.00 60.44 295 ILE A N 1
ATOM 2455 C CA . ILE A 1 295 ? -7.836 31.590 -12.136 1.00 60.44 295 ILE A CA 1
ATOM 2456 C C . ILE A 1 295 ? -8.058 30.921 -13.499 1.00 60.44 295 ILE A C 1
ATOM 2458 O O . ILE A 1 295 ? -8.273 31.604 -14.500 1.00 60.44 295 ILE A O 1
ATOM 2462 N N . GLY A 1 296 ? -8.078 29.589 -13.556 1.00 65.69 296 GLY A N 1
ATOM 2463 C CA . GLY A 1 296 ? -8.096 28.896 -14.831 1.00 65.69 296 GLY A CA 1
ATOM 2464 C C . GLY A 1 296 ? -6.811 29.167 -15.622 1.00 65.69 296 GLY A C 1
ATOM 2465 O O . GLY A 1 296 ? -5.759 29.445 -15.058 1.00 65.69 296 GLY A O 1
ATOM 2466 N N . ARG A 1 297 ? -6.895 29.013 -16.941 1.00 64.12 297 ARG A N 1
ATOM 2467 C CA . ARG A 1 297 ? -5.775 28.754 -17.864 1.00 64.12 297 ARG A CA 1
ATOM 2468 C C . ARG A 1 297 ? -4.614 29.757 -17.781 1.00 64.12 297 ARG A C 1
ATOM 2470 O O . ARG A 1 297 ? -4.827 30.962 -17.677 1.00 64.12 297 ARG A O 1
ATOM 2477 N N . ILE A 1 298 ? -3.388 29.258 -17.957 1.00 69.06 298 ILE A N 1
ATOM 2478 C CA . ILE A 1 298 ? -2.211 30.096 -18.231 1.00 69.06 298 ILE A CA 1
ATOM 2479 C C . ILE A 1 298 ? -2.392 30.802 -19.579 1.00 69.06 298 ILE A C 1
ATOM 2481 O O . ILE A 1 298 ? -2.644 30.161 -20.602 1.00 69.06 298 ILE A O 1
ATOM 2485 N N . GLU A 1 299 ? -2.256 32.127 -19.578 1.00 63.88 299 GLU A N 1
ATOM 2486 C CA . GLU A 1 299 ? -2.187 32.935 -20.794 1.00 63.88 299 GLU A CA 1
ATOM 2487 C C . GLU A 1 299 ? -0.767 32.854 -21.362 1.00 63.88 299 GLU A C 1
ATOM 2489 O O . GLU A 1 299 ? 0.165 33.446 -20.818 1.00 63.88 299 GLU A O 1
ATOM 2494 N N . ASN A 1 300 ? -0.596 32.114 -22.459 1.00 63.19 300 ASN A N 1
ATOM 2495 C CA . ASN A 1 300 ? 0.679 32.062 -23.165 1.00 63.19 300 ASN A CA 1
ATOM 2496 C C . ASN A 1 300 ? 0.917 33.404 -23.859 1.00 63.19 300 ASN A C 1
ATOM 2498 O O . ASN A 1 300 ? 0.230 33.739 -24.824 1.00 63.19 300 ASN A O 1
ATOM 2502 N N . THR A 1 301 ? 1.899 34.164 -23.379 1.00 57.94 301 THR A N 1
ATOM 2503 C CA . THR A 1 301 ? 2.395 35.333 -24.114 1.00 57.94 301 THR A CA 1
ATOM 2504 C C . THR A 1 301 ? 3.494 34.877 -25.078 1.00 57.94 301 THR A C 1
ATOM 2506 O O . THR A 1 301 ? 4.515 34.373 -24.613 1.00 57.94 301 THR A O 1
ATOM 2509 N N . PRO A 1 302 ? 3.308 34.985 -26.408 1.00 53.44 302 PRO A N 1
ATOM 2510 C CA . PRO A 1 302 ? 4.373 34.672 -27.353 1.00 53.44 302 PRO A CA 1
ATOM 2511 C C . PRO A 1 302 ? 5.490 35.713 -27.200 1.00 53.44 302 PRO A C 1
ATOM 2513 O O . PRO A 1 302 ? 5.265 36.908 -27.382 1.00 53.44 302 PRO A O 1
ATOM 2516 N N . LEU A 1 303 ? 6.681 35.252 -26.824 1.00 55.91 303 LEU A N 1
ATOM 2517 C CA . LEU A 1 303 ? 7.907 36.042 -26.686 1.00 55.91 303 LEU A CA 1
ATOM 2518 C C . LEU A 1 303 ? 9.022 35.380 -27.510 1.00 55.91 303 LEU A C 1
ATOM 2520 O O . LEU A 1 303 ? 8.946 34.193 -27.807 1.00 55.91 303 LEU A O 1
ATOM 2524 N N . GLU A 1 304 ? 10.071 36.127 -27.851 1.00 55.84 304 GLU A N 1
ATOM 2525 C CA . GLU A 1 304 ? 11.203 35.682 -28.693 1.00 55.84 304 GLU A CA 1
ATOM 2526 C C . GLU A 1 304 ? 12.149 34.648 -28.024 1.00 55.84 304 GLU A C 1
ATOM 2528 O O . GLU A 1 304 ? 13.161 34.270 -28.608 1.00 55.84 304 GLU A O 1
ATOM 2533 N N . ASN A 1 305 ? 11.829 34.167 -26.816 1.00 60.22 305 ASN A N 1
ATOM 2534 C CA . ASN A 1 305 ? 12.683 33.299 -25.989 1.00 60.22 305 ASN A CA 1
ATOM 2535 C C . ASN A 1 305 ? 12.450 31.793 -26.231 1.00 60.22 305 ASN A C 1
ATOM 2537 O O . ASN A 1 305 ? 11.432 31.403 -26.808 1.00 60.22 305 ASN A O 1
ATOM 2541 N N . SER A 1 306 ? 13.354 30.934 -25.732 1.00 79.69 306 SER A N 1
ATOM 2542 C CA . SER A 1 306 ? 13.210 29.469 -25.789 1.00 79.69 306 SER A CA 1
ATOM 2543 C C . SER A 1 306 ? 11.926 28.974 -25.091 1.00 79.69 306 SER A C 1
ATOM 2545 O O . SER A 1 306 ? 11.445 29.587 -24.138 1.00 79.69 306 SER A O 1
ATOM 2547 N N . LEU A 1 307 ? 11.359 27.841 -25.540 1.00 82.25 307 LEU A N 1
ATOM 2548 C CA . LEU A 1 307 ? 10.139 27.249 -24.947 1.00 82.25 307 LEU A CA 1
ATOM 2549 C C . LEU A 1 307 ? 10.274 27.004 -23.434 1.00 82.25 307 LEU A C 1
ATOM 2551 O O . LEU A 1 307 ? 9.300 27.115 -22.689 1.00 82.25 307 LEU A O 1
ATOM 2555 N N . LEU A 1 308 ? 11.487 26.679 -22.990 1.00 85.75 308 LEU A N 1
ATOM 2556 C CA . LEU A 1 308 ? 11.811 26.420 -21.595 1.00 85.75 308 LEU A CA 1
ATOM 2557 C C . LEU A 1 308 ? 11.739 27.698 -20.748 1.00 85.75 308 LEU A C 1
ATOM 2559 O O . LEU A 1 308 ? 11.035 27.729 -19.741 1.00 85.75 308 LEU A O 1
ATOM 2563 N N . GLU A 1 309 ? 12.382 28.779 -21.196 1.00 84.81 309 GLU A N 1
ATOM 2564 C CA . GLU A 1 309 ? 12.302 30.093 -20.541 1.00 84.81 309 GLU A CA 1
ATOM 2565 C C . GLU A 1 309 ? 10.861 30.613 -20.479 1.00 84.81 309 GLU A C 1
ATOM 2567 O O . GLU A 1 309 ? 10.418 31.162 -19.466 1.00 84.81 309 GLU A O 1
ATOM 2572 N N . GLN A 1 310 ? 10.100 30.416 -21.561 1.00 85.31 310 GLN A N 1
ATOM 2573 C CA . GLN A 1 310 ? 8.692 30.801 -21.610 1.00 85.31 310 GLN A CA 1
ATOM 2574 C C . GLN A 1 310 ? 7.871 30.072 -20.543 1.00 85.31 310 GLN A C 1
ATOM 2576 O O . GLN A 1 310 ? 7.050 30.708 -19.883 1.00 85.31 310 GLN A O 1
ATOM 2581 N N . MET A 1 311 ? 8.101 28.772 -20.334 1.00 89.50 311 MET A N 1
ATOM 2582 C CA . MET A 1 311 ? 7.409 28.001 -19.300 1.00 89.50 311 MET A CA 1
ATOM 2583 C C . MET A 1 311 ? 7.659 28.583 -17.908 1.00 89.50 311 MET A C 1
ATOM 2585 O O . MET A 1 311 ? 6.695 28.906 -17.214 1.00 89.50 311 MET A O 1
ATOM 2589 N N . TYR A 1 312 ? 8.920 28.765 -17.505 1.00 89.25 312 TYR A N 1
ATOM 2590 C CA . TYR A 1 312 ? 9.239 29.307 -16.178 1.00 89.25 312 TYR A CA 1
ATOM 2591 C C . TYR A 1 312 ? 8.629 30.697 -15.967 1.00 89.25 312 TYR A C 1
ATOM 2593 O O . TYR A 1 312 ? 8.002 30.960 -14.935 1.00 89.25 312 TYR A O 1
ATOM 2601 N N . LYS A 1 313 ? 8.712 31.568 -16.980 1.00 87.81 313 LYS A N 1
ATOM 2602 C CA . LYS A 1 313 ? 8.118 32.908 -16.937 1.00 87.81 313 LYS A CA 1
ATOM 2603 C C . LYS A 1 313 ? 6.593 32.864 -16.817 1.00 87.81 313 LYS A C 1
ATOM 2605 O O . LYS A 1 313 ? 6.028 33.554 -15.967 1.00 87.81 313 LYS A O 1
ATOM 2610 N N . ASN A 1 314 ? 5.922 32.052 -17.633 1.00 86.88 314 ASN A N 1
ATOM 2611 C CA . ASN A 1 314 ? 4.465 31.922 -17.624 1.00 86.88 314 ASN A CA 1
ATOM 2612 C C . ASN A 1 314 ? 3.963 31.345 -16.295 1.00 86.88 314 ASN A C 1
ATOM 2614 O O . ASN A 1 314 ? 3.003 31.869 -15.725 1.00 86.88 314 ASN A O 1
ATOM 2618 N N . VAL A 1 315 ? 4.640 30.322 -15.762 1.00 90.12 315 VAL A N 1
ATOM 2619 C CA . VAL A 1 315 ? 4.332 29.746 -14.446 1.00 90.12 315 VAL A CA 1
ATOM 2620 C C . VAL A 1 315 ? 4.500 30.800 -13.350 1.00 90.12 315 VAL A C 1
ATOM 2622 O O . VAL A 1 315 ? 3.594 30.979 -12.538 1.00 90.12 315 VAL A O 1
ATOM 2625 N N . ASN A 1 316 ? 5.593 31.566 -13.347 1.00 90.81 316 ASN A N 1
ATOM 2626 C CA . ASN A 1 316 ? 5.809 32.621 -12.354 1.00 90.81 316 ASN A CA 1
ATOM 2627 C C . ASN A 1 316 ? 4.729 33.724 -12.431 1.00 90.81 316 ASN A C 1
ATOM 2629 O O . ASN A 1 316 ? 4.184 34.143 -11.407 1.00 90.81 316 ASN A O 1
ATOM 2633 N N . ILE A 1 317 ? 4.348 34.168 -13.636 1.00 88.88 317 ILE A N 1
ATOM 2634 C CA . ILE A 1 317 ? 3.244 35.130 -13.832 1.00 88.88 317 ILE A CA 1
ATOM 2635 C C . ILE A 1 317 ? 1.933 34.563 -13.276 1.00 88.88 317 ILE A C 1
ATOM 2637 O O . ILE A 1 317 ? 1.210 35.259 -12.557 1.00 88.88 317 ILE A O 1
ATOM 2641 N N . TYR A 1 318 ? 1.636 33.301 -13.582 1.00 89.75 318 TYR A N 1
ATOM 2642 C CA . TYR A 1 318 ? 0.441 32.620 -13.103 1.00 89.75 318 TYR A CA 1
ATOM 2643 C C . TYR A 1 318 ? 0.394 32.546 -11.572 1.00 89.75 318 TYR A C 1
ATOM 2645 O O . TYR A 1 318 ? -0.608 32.938 -10.972 1.00 89.75 318 TYR A O 1
ATOM 2653 N N . LEU A 1 319 ? 1.483 32.125 -10.925 1.00 91.12 319 LEU A N 1
ATOM 2654 C CA . LEU A 1 319 ? 1.565 32.027 -9.465 1.00 91.12 319 LEU A CA 1
ATOM 2655 C C . LEU A 1 319 ? 1.397 33.392 -8.777 1.00 91.12 319 LEU A C 1
ATOM 2657 O O . LEU A 1 319 ? 0.688 33.497 -7.775 1.00 91.12 319 LEU A O 1
ATOM 2661 N N . ASN A 1 320 ? 1.971 34.459 -9.338 1.00 90.69 320 ASN A N 1
ATOM 2662 C CA . ASN A 1 320 ? 1.777 35.815 -8.816 1.00 90.69 320 ASN A CA 1
ATOM 2663 C C . ASN A 1 320 ? 0.315 36.277 -8.931 1.00 90.69 320 ASN A C 1
ATOM 2665 O O . ASN A 1 320 ? -0.246 36.814 -7.972 1.00 90.69 320 ASN A O 1
ATOM 2669 N N . ARG A 1 321 ? -0.334 36.025 -10.078 1.00 89.38 321 ARG A N 1
ATOM 2670 C CA . ARG A 1 321 ? -1.769 36.302 -10.260 1.00 89.38 321 ARG A CA 1
ATOM 2671 C C . ARG A 1 321 ? -2.618 35.491 -9.279 1.00 89.38 321 ARG A C 1
ATOM 2673 O O . ARG A 1 321 ? -3.557 36.045 -8.707 1.00 89.38 321 ARG A O 1
ATOM 2680 N N . LEU A 1 322 ? -2.269 34.220 -9.042 1.00 90.00 322 LEU A N 1
ATOM 2681 C CA . LEU A 1 322 ? -2.944 33.333 -8.085 1.00 90.00 322 LEU A CA 1
ATOM 2682 C C . LEU A 1 322 ? -2.977 33.944 -6.687 1.00 90.00 322 LEU A C 1
ATOM 2684 O O . LEU A 1 322 ? -4.044 33.989 -6.072 1.00 90.00 322 LEU A O 1
ATOM 2688 N N . PHE A 1 323 ? -1.843 34.456 -6.212 1.00 92.06 323 PHE A N 1
ATOM 2689 C CA . PHE A 1 323 ? -1.756 35.108 -4.907 1.00 92.06 323 PHE A CA 1
ATOM 2690 C C . PHE A 1 323 ? -2.553 36.410 -4.868 1.00 92.06 323 PHE A C 1
ATOM 2692 O O . PHE A 1 323 ? -3.314 36.625 -3.923 1.00 92.06 323 PHE A O 1
ATOM 2699 N N . TYR A 1 324 ? -2.432 37.240 -5.907 1.00 90.06 324 TYR A N 1
ATOM 2700 C CA . TYR A 1 324 ? -3.137 38.517 -5.999 1.00 90.06 324 TYR A CA 1
ATOM 2701 C C . TYR A 1 324 ? -4.665 38.340 -5.964 1.00 90.06 324 TYR A C 1
ATOM 2703 O O . TYR A 1 324 ? -5.326 38.898 -5.091 1.00 90.06 324 TYR A O 1
ATOM 2711 N N . ASN A 1 325 ? -5.234 37.493 -6.829 1.00 87.88 325 ASN A N 1
ATOM 2712 C CA . ASN A 1 325 ? -6.691 37.316 -6.927 1.00 87.88 325 ASN A CA 1
ATOM 2713 C C . ASN A 1 325 ? -7.305 36.627 -5.699 1.00 87.88 325 ASN A C 1
ATOM 2715 O O . ASN A 1 325 ? -8.473 36.848 -5.377 1.00 87.88 325 ASN A O 1
ATOM 2719 N N . ASN A 1 326 ? -6.533 35.790 -5.003 1.00 88.56 326 ASN A N 1
ATOM 2720 C CA . ASN A 1 326 ? -6.980 35.137 -3.774 1.00 88.56 326 ASN A CA 1
ATOM 2721 C C . ASN A 1 326 ? -6.690 35.966 -2.511 1.00 88.56 326 ASN A C 1
ATOM 2723 O O . ASN A 1 326 ? -7.040 35.532 -1.412 1.00 88.56 326 ASN A O 1
ATOM 2727 N N . ASN A 1 327 ? -6.104 37.164 -2.650 1.00 89.69 327 ASN A N 1
ATOM 2728 C CA . ASN A 1 327 ? -5.656 38.017 -1.545 1.00 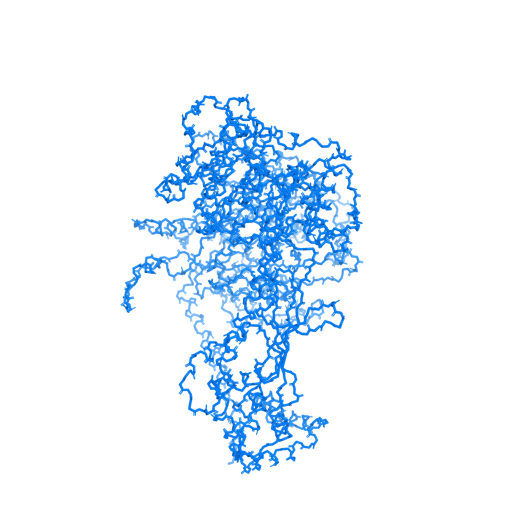89.69 327 ASN A CA 1
ATOM 2729 C C . ASN A 1 327 ? -4.737 37.273 -0.556 1.00 89.69 327 ASN A C 1
ATOM 2731 O O . ASN A 1 327 ? -4.854 37.428 0.662 1.00 89.69 327 ASN A O 1
ATOM 2735 N N . ILE A 1 328 ? -3.838 36.435 -1.077 1.00 91.00 328 ILE A N 1
ATOM 2736 C CA . ILE A 1 328 ? -2.907 35.638 -0.275 1.00 91.00 328 ILE A CA 1
ATOM 2737 C C . ILE A 1 328 ? -1.613 36.425 -0.097 1.00 91.00 328 ILE A C 1
ATOM 2739 O O . ILE A 1 328 ? -0.949 36.801 -1.060 1.00 91.00 328 ILE A O 1
ATOM 2743 N N . ASN A 1 329 ? -1.217 36.634 1.157 1.00 89.31 329 ASN A N 1
ATOM 2744 C CA . ASN A 1 329 ? 0.106 37.149 1.492 1.00 89.31 329 ASN A CA 1
ATOM 2745 C C . ASN A 1 329 ? 1.057 35.971 1.747 1.00 89.31 329 ASN A C 1
ATOM 2747 O O . ASN A 1 329 ? 0.729 35.090 2.540 1.00 89.31 329 ASN A O 1
ATOM 2751 N N . MET A 1 330 ? 2.256 35.968 1.164 1.00 87.69 330 MET A N 1
ATOM 2752 C CA . MET A 1 330 ? 3.251 34.908 1.386 1.00 87.69 330 MET A CA 1
ATOM 2753 C C . MET A 1 330 ? 3.562 34.671 2.874 1.00 87.69 330 MET A C 1
ATOM 2755 O O . MET A 1 330 ? 3.646 33.531 3.323 1.00 87.69 330 MET A O 1
ATOM 2759 N N . LYS A 1 331 ? 3.626 35.734 3.688 1.00 89.81 331 LYS A N 1
ATOM 2760 C CA . LYS A 1 331 ? 3.822 35.616 5.143 1.00 89.81 331 LYS A CA 1
ATOM 2761 C C . LYS A 1 331 ? 2.684 34.844 5.825 1.00 89.81 331 LYS A C 1
ATOM 2763 O O . LYS A 1 331 ? 2.911 34.198 6.843 1.00 89.81 331 LYS A O 1
ATOM 2768 N N . SER A 1 332 ? 1.467 34.898 5.277 1.00 89.19 332 SER A N 1
ATOM 2769 C CA . SER A 1 332 ? 0.312 34.168 5.819 1.00 89.19 332 SER A CA 1
ATOM 2770 C C . SER A 1 332 ? 0.382 32.661 5.566 1.00 89.19 332 SER A C 1
ATOM 2772 O O . SER A 1 332 ? -0.111 31.902 6.396 1.00 89.19 332 SER A O 1
ATOM 2774 N N . VAL A 1 333 ? 1.059 32.227 4.494 1.00 91.81 333 VAL A N 1
ATOM 2775 C CA . VAL A 1 333 ? 1.320 30.802 4.221 1.00 91.81 333 VAL A CA 1
ATOM 2776 C C . VAL A 1 333 ? 2.250 30.226 5.292 1.00 91.81 333 VAL A C 1
ATOM 2778 O O . VAL A 1 333 ? 1.988 29.158 5.833 1.00 91.81 333 VAL A O 1
ATOM 2781 N N . PHE A 1 334 ? 3.271 30.989 5.694 1.00 93.88 334 PHE A N 1
ATOM 2782 C CA . PHE A 1 334 ? 4.216 30.604 6.749 1.00 93.88 334 PHE A CA 1
ATOM 2783 C C . PHE A 1 334 ? 3.753 30.935 8.171 1.00 93.88 334 PHE A C 1
ATOM 2785 O O . PHE A 1 334 ? 4.550 30.836 9.099 1.00 93.88 334 PHE A O 1
ATOM 2792 N N . LYS A 1 335 ? 2.491 31.334 8.381 1.00 91.75 335 LYS A N 1
ATOM 2793 C CA . LYS A 1 335 ? 2.007 31.873 9.667 1.00 91.75 335 LYS A CA 1
ATOM 2794 C C . LYS A 1 335 ? 2.335 30.978 10.870 1.00 91.75 335 LYS A C 1
ATOM 2796 O O . LYS A 1 335 ? 2.676 31.499 11.927 1.00 91.75 335 LYS A O 1
ATOM 2801 N N . ASN A 1 336 ? 2.251 29.659 10.701 1.00 92.38 336 ASN A N 1
ATOM 2802 C CA . ASN A 1 336 ? 2.513 28.680 11.760 1.00 92.38 336 ASN A CA 1
ATOM 2803 C C . ASN A 1 336 ? 4.008 28.397 11.989 1.00 92.38 336 ASN A C 1
ATOM 2805 O O . ASN A 1 336 ? 4.346 27.676 12.915 1.00 92.38 336 ASN A O 1
ATOM 2809 N N . SER A 1 337 ? 4.902 28.957 11.179 1.00 95.69 337 SER A N 1
ATOM 2810 C CA . SER A 1 337 ? 6.353 28.775 11.303 1.00 95.69 337 SER A CA 1
ATOM 2811 C C . SER A 1 337 ? 7.097 30.084 11.570 1.00 95.69 337 SER A C 1
ATOM 2813 O O . SER A 1 337 ? 8.322 30.094 11.565 1.00 95.69 337 SER A O 1
ATOM 2815 N N . ILE A 1 338 ? 6.388 31.195 11.797 1.00 96.06 338 ILE A N 1
ATOM 2816 C CA . ILE A 1 338 ? 7.014 32.468 12.174 1.00 96.06 338 ILE A CA 1
ATOM 2817 C C . ILE A 1 338 ? 7.641 32.318 13.565 1.00 96.06 338 ILE A C 1
ATOM 2819 O O . ILE A 1 338 ? 6.980 31.867 14.503 1.00 96.06 338 ILE A O 1
ATOM 2823 N N . LEU A 1 339 ? 8.911 32.699 13.682 1.00 92.88 339 LEU A N 1
ATOM 2824 C CA . LEU A 1 339 ? 9.653 32.663 14.937 1.00 92.88 339 LEU A CA 1
ATOM 2825 C C . LEU A 1 339 ? 9.161 33.743 15.910 1.00 92.88 339 LEU A C 1
ATOM 2827 O O . LEU A 1 339 ? 8.776 34.839 15.506 1.00 92.88 339 LEU A O 1
ATOM 2831 N N . LEU A 1 340 ? 9.170 33.421 17.206 1.00 90.00 340 LEU A N 1
ATOM 2832 C CA . LEU A 1 340 ? 8.800 34.359 18.277 1.00 90.00 340 LEU A CA 1
ATOM 2833 C C . LEU A 1 340 ? 9.900 35.386 18.573 1.00 90.00 340 LEU A C 1
ATOM 2835 O O . LEU A 1 340 ? 9.600 36.478 19.050 1.00 90.00 340 LEU A O 1
ATOM 2839 N N . ASP A 1 341 ? 11.156 35.006 18.339 1.00 86.88 341 ASP A N 1
ATOM 2840 C CA . ASP A 1 341 ? 12.344 35.809 18.609 1.00 86.88 341 ASP A CA 1
ATOM 2841 C C . ASP A 1 341 ? 13.036 36.164 17.286 1.00 86.88 341 ASP A C 1
ATOM 2843 O O . ASP A 1 341 ? 13.493 35.290 16.547 1.00 86.88 341 ASP A O 1
ATOM 2847 N N . ASP A 1 342 ? 13.106 37.464 16.994 1.00 83.75 342 ASP A N 1
ATOM 2848 C CA . ASP A 1 342 ? 13.739 38.021 15.793 1.00 83.75 342 ASP A CA 1
ATOM 2849 C C . ASP A 1 342 ? 15.271 37.938 15.794 1.00 83.75 342 ASP A C 1
ATOM 2851 O O . ASP A 1 342 ? 15.902 38.180 14.764 1.00 83.75 342 ASP A O 1
ATOM 2855 N N . SER A 1 343 ? 15.885 37.564 16.920 1.00 83.06 343 SER A N 1
ATOM 2856 C CA . SER A 1 343 ? 17.326 37.319 16.999 1.00 83.06 343 SER A CA 1
ATOM 2857 C C . SER A 1 343 ? 17.741 35.940 16.475 1.00 83.06 343 SER A C 1
ATOM 2859 O O . SER A 1 343 ? 18.901 35.762 16.094 1.00 83.06 343 SER A O 1
ATOM 2861 N N . ILE A 1 344 ? 16.813 34.977 16.414 1.00 86.25 344 ILE A N 1
ATOM 2862 C CA . ILE A 1 344 ? 17.089 33.603 15.980 1.00 86.25 344 ILE A CA 1
ATOM 2863 C C . ILE A 1 344 ? 17.109 33.551 14.450 1.00 86.25 344 ILE A C 1
ATOM 2865 O O . ILE A 1 344 ? 16.070 33.616 13.802 1.00 86.25 344 ILE A O 1
ATOM 2869 N N . ARG A 1 345 ? 18.298 33.400 13.862 1.00 88.75 345 ARG A N 1
ATOM 2870 C CA . ARG A 1 345 ? 18.499 33.299 12.407 1.00 88.75 345 ARG A CA 1
ATOM 2871 C C . ARG A 1 345 ? 19.763 32.518 12.066 1.00 88.75 345 ARG A C 1
ATOM 2873 O O . ARG A 1 345 ? 20.679 32.435 12.880 1.00 88.75 345 ARG A O 1
ATOM 2880 N N . GLY A 1 346 ? 19.839 32.006 10.843 1.00 89.25 346 GLY A N 1
ATOM 2881 C CA . GLY A 1 346 ? 20.969 31.204 10.376 1.00 89.25 346 GLY A CA 1
ATOM 2882 C C . GLY A 1 346 ? 20.727 29.700 10.500 1.00 89.25 346 GLY A C 1
ATOM 2883 O O . GLY A 1 346 ? 19.586 29.251 10.623 1.00 89.25 346 GLY A O 1
ATOM 2884 N N . ILE A 1 347 ? 21.806 28.919 10.437 1.00 90.69 347 ILE A N 1
ATOM 2885 C CA . ILE A 1 347 ? 21.754 27.452 10.479 1.00 90.69 347 ILE A CA 1
ATOM 2886 C C . ILE A 1 347 ? 22.041 26.958 11.900 1.00 90.69 347 ILE A C 1
ATOM 2888 O O . ILE A 1 347 ? 23.083 27.281 12.476 1.00 90.69 347 ILE A O 1
ATOM 2892 N N . TYR A 1 348 ? 21.134 26.135 12.423 1.00 89.88 348 TYR A N 1
ATOM 2893 C CA . TYR A 1 348 ? 21.239 25.457 13.712 1.00 89.88 348 TYR A CA 1
ATOM 2894 C C . TYR A 1 348 ? 21.212 23.952 13.511 1.00 89.88 348 TYR A C 1
ATOM 2896 O O . TYR A 1 348 ? 20.508 23.452 12.636 1.00 89.88 348 TYR A O 1
ATOM 2904 N N . ILE A 1 349 ? 21.924 23.223 14.367 1.00 88.69 349 ILE A N 1
ATOM 2905 C CA . ILE A 1 349 ? 21.943 21.763 14.308 1.00 88.69 349 ILE A CA 1
ATOM 2906 C C . ILE A 1 349 ? 21.520 21.162 15.646 1.00 88.69 349 ILE A C 1
ATOM 2908 O O . ILE A 1 349 ? 21.962 21.609 16.712 1.00 88.69 349 ILE A O 1
ATOM 2912 N N . HIS A 1 350 ? 20.672 20.137 15.583 1.00 87.25 350 HIS A N 1
ATOM 2913 C CA . HIS A 1 350 ? 20.193 19.376 16.727 1.00 87.25 350 HIS A CA 1
ATOM 2914 C C . HIS A 1 350 ? 20.345 17.867 16.502 1.00 87.25 350 HIS A C 1
ATOM 2916 O O . HIS A 1 350 ? 19.978 17.344 15.454 1.00 87.25 350 HIS A O 1
ATOM 2922 N N . ALA A 1 351 ? 20.879 17.175 17.508 1.00 87.44 351 ALA A N 1
ATOM 2923 C CA . ALA A 1 351 ? 21.032 15.727 17.492 1.00 87.44 351 ALA A CA 1
ATOM 2924 C C . ALA A 1 351 ? 19.948 15.077 18.362 1.00 87.44 351 ALA A C 1
ATOM 2926 O O . ALA A 1 351 ? 19.929 15.286 19.581 1.00 87.44 351 ALA A O 1
ATOM 2927 N N . SER A 1 352 ? 19.110 14.247 17.751 1.00 85.94 352 SER A N 1
ATOM 2928 C CA . SER A 1 352 ? 17.995 13.542 18.394 1.00 85.94 352 SER A CA 1
ATOM 2929 C C . SER A 1 352 ? 18.269 12.043 18.498 1.00 85.94 352 SER A C 1
ATOM 2931 O O . SER A 1 352 ? 19.135 11.503 17.805 1.00 85.94 352 SER A O 1
ATOM 2933 N N . SER A 1 353 ? 17.571 11.354 19.403 1.00 85.88 353 SER A N 1
ATOM 2934 C CA . SER A 1 353 ? 17.527 9.889 19.336 1.00 85.88 353 SER A CA 1
ATOM 2935 C C . SER A 1 353 ? 16.756 9.468 18.076 1.00 85.88 353 SER A C 1
ATOM 2937 O O . SER A 1 353 ? 15.906 10.218 17.592 1.00 85.88 353 SER A O 1
ATOM 2939 N N . GLU A 1 354 ? 17.052 8.292 17.522 1.00 79.94 354 GLU A N 1
ATOM 2940 C CA . GLU A 1 354 ? 16.390 7.805 16.302 1.00 79.94 354 GLU A CA 1
ATOM 2941 C C . GLU A 1 354 ? 14.862 7.731 16.453 1.00 79.94 354 GLU A C 1
ATOM 2943 O O . GLU A 1 354 ? 14.124 8.148 15.562 1.00 79.94 354 GLU A O 1
ATOM 2948 N N . TYR A 1 355 ? 14.391 7.288 17.619 1.00 79.88 355 TYR A N 1
ATOM 2949 C CA . TYR A 1 355 ? 12.969 7.091 17.905 1.00 79.88 355 TYR A CA 1
ATOM 2950 C C . TYR A 1 355 ? 12.207 8.380 18.245 1.00 79.88 355 TYR A C 1
ATOM 2952 O O . TYR A 1 355 ? 10.977 8.398 18.142 1.00 79.88 355 TYR A O 1
ATOM 2960 N N . GLU A 1 356 ? 12.903 9.450 18.647 1.00 85.88 356 GLU A N 1
ATOM 2961 C CA . GLU A 1 356 ? 12.284 10.712 19.084 1.00 85.88 356 GLU A CA 1
ATOM 2962 C C . GLU A 1 356 ? 12.473 11.859 18.090 1.00 85.88 356 GLU A C 1
ATOM 2964 O O . GLU A 1 356 ? 11.935 12.933 18.322 1.00 85.88 356 GLU A O 1
ATOM 2969 N N . ILE A 1 357 ? 13.185 11.676 16.978 1.00 90.19 357 ILE A N 1
ATOM 2970 C CA . ILE A 1 357 ? 13.513 12.782 16.065 1.00 90.19 357 ILE A CA 1
ATOM 2971 C C . ILE A 1 357 ? 12.283 13.533 15.527 1.00 90.19 357 ILE A C 1
ATOM 2973 O O . ILE A 1 357 ? 12.288 14.762 15.502 1.00 90.19 357 ILE A O 1
ATOM 2977 N N . GLU A 1 358 ? 11.186 12.846 15.187 1.00 93.12 358 GLU A N 1
ATOM 2978 C CA . GLU A 1 358 ? 9.931 13.509 14.795 1.00 93.12 358 GLU A CA 1
ATOM 2979 C C . GLU A 1 358 ? 9.257 14.236 15.965 1.00 93.12 358 GLU A C 1
ATOM 2981 O O . GLU A 1 358 ? 8.671 15.308 15.798 1.00 93.12 358 GLU A O 1
ATOM 2986 N N . TYR A 1 359 ? 9.332 13.651 17.161 1.00 91.25 359 TYR A N 1
ATOM 2987 C CA . TYR A 1 359 ? 8.806 14.254 18.382 1.00 91.25 359 TYR A CA 1
ATOM 2988 C C . TYR A 1 359 ? 9.584 15.531 18.732 1.00 91.25 359 TYR A C 1
ATOM 2990 O O . TYR A 1 359 ? 8.981 16.576 18.982 1.00 91.25 359 TYR A O 1
ATOM 2998 N N . ASP A 1 360 ? 10.912 15.478 18.650 1.00 89.62 360 ASP A N 1
ATOM 2999 C CA . ASP A 1 360 ? 11.806 16.611 18.845 1.00 89.62 360 ASP A CA 1
ATOM 3000 C C . ASP A 1 360 ? 11.557 17.692 17.791 1.00 89.62 360 ASP A C 1
ATOM 3002 O O . ASP A 1 360 ? 11.489 18.865 18.144 1.00 89.62 360 ASP A O 1
ATOM 3006 N N . ALA A 1 361 ? 11.336 17.341 16.517 1.00 92.44 361 ALA A N 1
ATOM 3007 C CA . ALA A 1 361 ? 10.941 18.294 15.471 1.00 92.44 361 ALA A CA 1
ATOM 3008 C C . ALA A 1 361 ? 9.693 19.103 15.864 1.00 92.44 361 ALA A C 1
ATOM 3010 O O . ALA A 1 361 ? 9.667 20.335 15.751 1.00 92.44 361 ALA A O 1
ATOM 3011 N N . ILE A 1 362 ? 8.669 18.419 16.386 1.00 93.50 362 ILE A N 1
ATOM 3012 C CA . ILE A 1 362 ? 7.438 19.051 16.875 1.00 93.50 362 ILE A CA 1
ATOM 3013 C C . ILE A 1 362 ? 7.733 19.933 18.090 1.00 93.50 362 ILE A C 1
ATOM 3015 O O . ILE A 1 362 ? 7.302 21.088 18.124 1.00 93.50 362 ILE A O 1
ATOM 3019 N N . CYS A 1 363 ? 8.483 19.431 19.071 1.00 89.75 363 CYS A N 1
ATOM 3020 C CA . CYS A 1 363 ? 8.864 20.185 20.265 1.00 89.75 363 CYS A CA 1
ATOM 3021 C C . CYS A 1 363 ? 9.662 21.450 19.925 1.00 89.75 363 CYS A C 1
ATOM 3023 O O . CYS A 1 363 ? 9.347 22.531 20.431 1.00 89.75 363 CYS A O 1
ATOM 3025 N N . CYS A 1 364 ? 10.646 21.350 19.030 1.00 88.38 364 CYS A N 1
ATOM 3026 C CA . CYS A 1 364 ? 11.409 22.483 18.525 1.00 88.38 364 CYS A CA 1
ATOM 3027 C C . CYS A 1 364 ? 10.476 23.499 17.858 1.00 88.38 364 CYS A C 1
ATOM 3029 O O . CYS A 1 364 ? 10.497 24.671 18.229 1.00 88.38 364 CYS A O 1
ATOM 3031 N N . SER A 1 365 ? 9.588 23.066 16.960 1.00 92.75 365 SER A N 1
ATOM 3032 C CA . SER A 1 365 ? 8.612 23.967 16.335 1.00 92.75 365 SER A CA 1
ATOM 3033 C C . SER A 1 365 ? 7.719 24.664 17.366 1.00 92.75 365 SER A C 1
ATOM 3035 O O . SER A 1 365 ? 7.591 25.889 17.348 1.00 92.75 365 SER A O 1
ATOM 3037 N N . LEU A 1 366 ? 7.145 23.920 18.316 1.00 91.12 366 LEU A N 1
ATOM 3038 C CA . LEU A 1 366 ? 6.268 24.461 19.358 1.00 91.12 366 LEU A CA 1
ATOM 3039 C C . LEU A 1 366 ? 6.992 25.458 20.268 1.00 91.12 366 LEU A C 1
ATOM 3041 O O . LEU A 1 366 ? 6.419 26.482 20.639 1.00 91.12 366 LEU A O 1
ATOM 3045 N N . SER A 1 367 ? 8.246 25.190 20.617 1.00 87.12 367 SER A N 1
ATOM 3046 C CA . SER A 1 367 ? 9.046 26.100 21.439 1.00 87.12 367 SER A CA 1
ATOM 3047 C C . SER A 1 367 ? 9.345 27.425 20.731 1.00 87.12 367 SER A C 1
ATOM 3049 O O . SER A 1 367 ? 9.213 28.486 21.340 1.00 87.12 367 SER A O 1
ATOM 3051 N N . LEU A 1 368 ? 9.679 27.359 19.440 1.00 89.12 368 LEU A N 1
ATOM 3052 C CA . LEU A 1 368 ? 10.170 28.485 18.654 1.00 89.12 368 LEU A CA 1
ATOM 3053 C C . LEU A 1 368 ? 9.050 29.318 18.016 1.00 89.12 368 LEU A C 1
ATOM 3055 O O . LEU A 1 368 ? 9.259 30.494 17.730 1.00 89.12 368 LEU A O 1
ATOM 3059 N N . THR A 1 369 ? 7.869 28.725 17.800 1.00 92.69 369 THR A N 1
ATOM 3060 C CA . THR A 1 369 ? 6.760 29.333 17.033 1.00 92.69 369 THR A CA 1
ATOM 3061 C C . THR A 1 369 ? 5.395 29.261 17.740 1.00 92.69 369 THR A C 1
ATOM 3063 O O . THR A 1 369 ? 4.420 29.836 17.257 1.00 92.69 369 THR A O 1
ATOM 3066 N N . LYS A 1 370 ? 5.281 28.525 18.862 1.00 91.38 370 LYS A N 1
ATOM 3067 C CA . LYS A 1 370 ? 4.014 28.098 19.515 1.00 91.38 370 LYS A CA 1
ATOM 3068 C C . LYS A 1 370 ? 3.078 27.251 18.645 1.00 91.38 370 LYS A C 1
ATOM 3070 O O . LYS A 1 370 ? 1.967 26.928 19.080 1.00 91.38 370 LYS A O 1
ATOM 3075 N N . ASN A 1 371 ? 3.495 26.847 17.451 1.00 93.88 371 ASN A N 1
ATOM 3076 C CA . ASN A 1 371 ? 2.672 26.128 16.486 1.00 93.88 371 ASN A CA 1
ATOM 3077 C C . ASN A 1 371 ? 3.357 24.843 16.002 1.00 93.88 371 ASN A C 1
ATOM 3079 O O . ASN A 1 371 ? 4.569 24.663 16.132 1.00 93.88 371 ASN A O 1
ATOM 3083 N N . PHE A 1 372 ? 2.540 23.920 15.496 1.00 94.62 372 PHE A N 1
ATOM 3084 C CA . PHE A 1 372 ? 3.030 22.692 14.879 1.00 94.62 372 PHE A CA 1
ATOM 3085 C C . PHE A 1 372 ? 3.706 23.000 13.536 1.00 94.62 372 PHE A C 1
ATOM 3087 O O . PHE A 1 372 ? 3.304 23.970 12.879 1.00 94.62 372 PHE A O 1
ATOM 3094 N N . PRO A 1 373 ? 4.701 22.192 13.128 1.00 95.56 373 PRO A N 1
ATOM 3095 C CA . PRO A 1 373 ? 5.358 22.372 11.842 1.00 95.56 373 PRO A CA 1
ATOM 3096 C C . PRO A 1 373 ? 4.373 22.155 10.684 1.00 95.56 373 PRO A C 1
ATOM 3098 O O . PRO A 1 373 ? 3.353 21.484 10.839 1.00 95.56 373 PRO A O 1
ATOM 3101 N N . ILE A 1 374 ? 4.678 22.733 9.522 1.00 95.06 374 ILE A N 1
ATOM 3102 C CA . ILE A 1 374 ? 3.850 22.645 8.310 1.00 95.06 374 ILE A CA 1
ATOM 3103 C C . ILE A 1 374 ? 4.684 22.120 7.141 1.00 95.06 374 ILE A C 1
ATOM 3105 O O . ILE A 1 374 ? 5.889 22.367 7.085 1.00 95.06 374 ILE A O 1
ATOM 3109 N N . GLY A 1 375 ? 4.049 21.441 6.182 1.00 94.25 375 GLY A N 1
ATOM 3110 C CA . GLY A 1 375 ? 4.754 20.830 5.047 1.00 94.25 375 GLY A CA 1
ATOM 3111 C C . GLY A 1 375 ? 5.597 21.800 4.219 1.00 94.25 375 GLY A C 1
ATOM 3112 O O . GLY A 1 375 ? 6.637 21.429 3.696 1.00 94.25 375 GLY A O 1
ATOM 3113 N N . GLN A 1 376 ? 5.214 23.077 4.151 1.00 95.31 376 GLN A N 1
ATOM 3114 C CA . GLN A 1 376 ? 5.941 24.092 3.383 1.00 95.31 376 GLN A CA 1
ATOM 3115 C C . GLN A 1 376 ? 7.342 24.394 3.934 1.00 95.31 376 GLN A C 1
ATOM 3117 O O . GLN A 1 376 ? 8.217 24.840 3.182 1.00 95.31 376 GLN A O 1
ATOM 3122 N N . THR A 1 377 ? 7.553 24.199 5.238 1.00 96.75 377 THR A N 1
ATOM 3123 C CA . THR A 1 377 ? 8.782 24.582 5.948 1.00 96.75 377 THR A CA 1
ATOM 3124 C C . THR A 1 377 ? 9.569 23.392 6.478 1.00 96.75 377 THR A C 1
ATOM 3126 O O . THR A 1 377 ? 10.635 23.588 7.058 1.00 96.75 377 THR A O 1
ATOM 3129 N N . VAL A 1 378 ? 9.107 22.164 6.235 1.00 97.69 378 VAL A N 1
ATOM 3130 C CA . VAL A 1 378 ? 9.802 20.945 6.656 1.00 97.69 378 VAL A CA 1
ATOM 3131 C C . VAL A 1 378 ? 10.129 20.067 5.457 1.00 97.69 378 VAL A C 1
ATOM 3133 O O . VAL A 1 378 ? 9.263 19.814 4.628 1.00 97.69 378 VAL A O 1
ATOM 3136 N N . LEU A 1 379 ? 11.371 19.590 5.386 1.00 97.06 379 LEU A N 1
ATOM 3137 C CA . LEU A 1 379 ? 11.786 18.540 4.458 1.00 97.06 379 LEU A CA 1
ATOM 3138 C C . LEU A 1 379 ? 12.256 17.329 5.261 1.00 97.06 379 LEU A C 1
ATOM 3140 O O . LEU A 1 379 ? 13.215 17.413 6.033 1.00 97.06 379 LEU A O 1
ATOM 3144 N N . TYR A 1 380 ? 11.560 16.210 5.072 1.00 95.69 380 TYR A N 1
ATOM 3145 C CA . TYR A 1 380 ? 11.941 14.915 5.621 1.00 95.69 380 TYR A CA 1
ATOM 3146 C C . TYR A 1 380 ? 12.813 14.191 4.593 1.00 95.69 380 TYR A C 1
ATOM 3148 O O . TYR A 1 380 ? 12.315 13.733 3.564 1.00 95.69 380 TYR A O 1
ATOM 3156 N N . CYS A 1 381 ? 14.119 14.111 4.846 1.00 95.06 381 CYS A N 1
ATOM 3157 C CA . CYS A 1 381 ? 15.063 13.518 3.908 1.00 95.06 381 CYS A CA 1
ATOM 3158 C C . CYS A 1 381 ? 14.912 11.996 3.852 1.00 95.06 381 CYS A C 1
ATOM 3160 O O . CYS A 1 381 ? 14.956 11.294 4.867 1.00 95.06 381 CYS A O 1
ATOM 3162 N N . LYS A 1 382 ? 14.789 11.489 2.630 1.00 92.19 382 LYS A N 1
ATOM 3163 C CA . LYS A 1 382 ? 14.649 10.074 2.303 1.00 92.19 382 LYS A CA 1
ATOM 3164 C C . LYS A 1 382 ? 15.754 9.652 1.340 1.00 92.19 382 LYS A C 1
ATOM 3166 O O . LYS A 1 382 ? 16.410 10.482 0.708 1.00 92.19 382 LYS A O 1
ATOM 3171 N N . SER A 1 383 ? 15.932 8.343 1.183 1.00 90.12 383 SER A N 1
ATOM 3172 C CA . SER A 1 383 ? 16.857 7.803 0.183 1.00 90.12 383 SER A CA 1
ATOM 3173 C C . SER A 1 383 ? 16.417 8.110 -1.248 1.00 90.12 383 SER A C 1
ATOM 3175 O O . SER A 1 383 ? 17.214 7.980 -2.164 1.00 90.12 383 SER A O 1
ATOM 3177 N N . ASP A 1 384 ? 15.177 8.522 -1.473 1.00 89.00 384 ASP A N 1
ATOM 3178 C CA . ASP A 1 384 ? 14.605 8.886 -2.765 1.00 89.00 384 ASP A CA 1
ATOM 3179 C C . ASP A 1 384 ? 14.248 10.376 -2.885 1.00 89.00 384 ASP A C 1
ATOM 3181 O O . ASP A 1 384 ? 13.614 10.758 -3.866 1.00 89.00 384 ASP A O 1
ATOM 3185 N N . THR A 1 385 ? 14.665 11.224 -1.934 1.00 92.25 385 THR A N 1
ATOM 3186 C CA . THR A 1 385 ? 14.552 12.685 -2.071 1.00 92.25 385 THR A CA 1
ATOM 3187 C C . THR A 1 385 ? 15.251 13.138 -3.351 1.00 92.25 385 THR A C 1
ATOM 3189 O O . THR A 1 385 ? 16.413 12.799 -3.589 1.00 92.25 385 THR A O 1
ATOM 3192 N N . THR A 1 386 ? 14.525 13.891 -4.176 1.00 91.25 386 THR A N 1
ATOM 3193 C CA . THR A 1 386 ? 14.998 14.323 -5.499 1.00 91.25 386 THR A CA 1
ATOM 3194 C C . THR A 1 386 ? 15.907 15.549 -5.410 1.00 91.25 386 THR A C 1
ATOM 3196 O O . THR A 1 386 ? 15.815 16.337 -4.466 1.00 91.25 386 THR A O 1
ATOM 3199 N N . GLU A 1 387 ? 16.760 15.728 -6.424 1.00 91.88 387 GLU A N 1
ATOM 3200 C CA . GLU A 1 387 ? 17.612 16.914 -6.586 1.00 91.88 387 GLU A CA 1
ATOM 3201 C C . GLU A 1 387 ? 16.780 18.205 -6.509 1.00 91.88 387 GLU A C 1
ATOM 3203 O O . GLU A 1 387 ? 17.081 19.097 -5.715 1.00 91.88 387 GLU A O 1
ATOM 3208 N N . ASP A 1 388 ? 15.683 18.274 -7.266 1.00 91.38 388 ASP A N 1
ATOM 3209 C CA . ASP A 1 388 ? 14.856 19.478 -7.362 1.00 91.38 388 ASP A CA 1
ATOM 3210 C C . ASP A 1 388 ? 14.107 19.791 -6.058 1.00 91.38 388 ASP A C 1
ATOM 3212 O O . ASP A 1 388 ? 13.974 20.958 -5.683 1.00 91.38 388 ASP A O 1
ATOM 3216 N N . GLU A 1 389 ? 13.630 18.768 -5.338 1.00 93.62 389 GLU A N 1
ATOM 3217 C CA . GLU A 1 389 ? 12.984 18.937 -4.029 1.00 93.62 389 GLU A CA 1
ATOM 3218 C C . GLU A 1 389 ? 13.958 19.552 -3.014 1.00 93.62 389 GLU A C 1
ATOM 3220 O O . GLU A 1 389 ? 13.606 20.497 -2.294 1.00 93.62 389 GLU A O 1
ATOM 3225 N N . LEU A 1 390 ? 15.201 19.058 -3.001 1.00 95.19 390 LEU A N 1
ATOM 3226 C CA . LEU A 1 390 ? 16.260 19.542 -2.125 1.00 95.19 390 LEU A CA 1
ATOM 3227 C C . LEU A 1 390 ? 16.666 20.981 -2.472 1.00 95.19 390 LEU A C 1
ATOM 3229 O O . LEU A 1 390 ? 16.673 21.836 -1.584 1.00 95.19 390 LEU A O 1
ATOM 3233 N N . ILE A 1 391 ? 16.940 21.272 -3.750 1.00 94.56 391 ILE A N 1
ATOM 3234 C CA . ILE A 1 391 ? 17.270 22.628 -4.225 1.00 94.56 391 ILE A CA 1
ATOM 3235 C C . ILE A 1 391 ? 16.143 23.594 -3.847 1.00 94.56 391 ILE A C 1
ATOM 3237 O O . ILE A 1 391 ? 16.386 24.617 -3.203 1.00 94.56 391 ILE A O 1
ATOM 3241 N N . SER A 1 392 ? 14.896 23.248 -4.170 1.00 95.19 392 SER A N 1
ATOM 3242 C CA . SER A 1 392 ? 13.721 24.067 -3.867 1.00 95.19 392 SER A CA 1
ATOM 3243 C C . SER A 1 392 ? 13.607 24.382 -2.373 1.00 95.19 392 SER A C 1
ATOM 3245 O O . SER A 1 392 ? 13.412 25.540 -1.996 1.00 95.19 392 SER A O 1
ATOM 3247 N N . PHE A 1 393 ? 13.780 23.384 -1.498 1.00 96.69 393 PHE A N 1
ATOM 3248 C CA . PHE A 1 393 ? 13.745 23.581 -0.047 1.00 96.69 393 PHE A CA 1
ATOM 3249 C C . PHE A 1 393 ? 14.884 24.478 0.460 1.00 96.69 393 PHE A C 1
ATOM 3251 O O . PHE A 1 393 ? 14.641 25.391 1.256 1.00 96.69 393 PHE A O 1
ATOM 3258 N N . ILE A 1 394 ? 16.116 24.271 -0.012 1.00 96.44 394 ILE A N 1
ATOM 3259 C CA . ILE A 1 394 ? 17.268 25.066 0.428 1.00 96.44 394 ILE A CA 1
ATOM 3260 C C . ILE A 1 394 ? 17.149 26.520 -0.041 1.00 96.44 394 ILE A C 1
ATOM 3262 O O . ILE A 1 394 ? 17.264 27.422 0.789 1.00 96.44 394 ILE A O 1
ATOM 3266 N N . TYR A 1 395 ? 16.778 26.783 -1.298 1.00 95.56 395 TYR A N 1
ATOM 3267 C CA . TYR A 1 395 ? 16.511 28.153 -1.758 1.00 95.56 395 TYR A CA 1
ATOM 3268 C C . TYR A 1 395 ? 15.347 28.794 -0.991 1.00 95.56 395 TYR A C 1
ATOM 3270 O O . TYR A 1 395 ? 15.411 29.971 -0.621 1.00 95.56 395 TYR A O 1
ATOM 3278 N N . ARG A 1 396 ? 14.276 28.032 -0.721 1.00 94.88 396 ARG A N 1
ATOM 3279 C CA . ARG A 1 396 ? 13.126 28.505 0.062 1.00 94.88 396 ARG A CA 1
ATOM 3280 C C . ARG A 1 396 ? 13.524 28.885 1.485 1.00 94.88 396 ARG A C 1
ATOM 3282 O O . ARG A 1 396 ? 13.021 29.891 1.979 1.00 94.88 396 ARG A O 1
ATOM 3289 N N . SER A 1 397 ? 14.425 28.128 2.109 1.00 95.31 397 SER A N 1
ATOM 3290 C CA . SER A 1 397 ? 14.908 28.392 3.465 1.00 95.31 397 SER A CA 1
ATOM 3291 C C . SER A 1 397 ? 15.909 29.548 3.522 1.00 95.31 397 SER A C 1
ATOM 3293 O O . SER A 1 397 ? 15.650 30.513 4.237 1.00 95.31 397 SER A O 1
ATOM 3295 N N . LEU A 1 398 ? 17.004 29.514 2.755 1.00 93.75 398 LEU A N 1
ATOM 3296 C CA . LEU A 1 398 ? 18.111 30.477 2.851 1.00 93.75 398 LEU A CA 1
ATOM 3297 C C . LEU A 1 398 ? 17.740 31.875 2.341 1.00 93.75 398 LEU A C 1
ATOM 3299 O O . LEU A 1 398 ? 18.094 32.876 2.964 1.00 93.75 398 LEU A O 1
ATOM 3303 N N . HIS A 1 399 ? 16.966 31.961 1.255 1.00 92.81 399 HIS A N 1
ATOM 3304 C CA . HIS A 1 399 ? 16.546 33.237 0.665 1.00 92.81 399 HIS A CA 1
ATOM 3305 C C . HIS A 1 399 ? 15.183 33.729 1.186 1.00 92.81 399 HIS A C 1
ATOM 3307 O O . HIS A 1 399 ? 14.565 34.619 0.590 1.00 92.81 399 HIS A O 1
ATOM 3313 N N . CYS A 1 400 ? 14.669 33.159 2.281 1.00 92.44 400 CYS A N 1
ATOM 3314 C CA . CYS A 1 400 ? 13.420 33.610 2.888 1.00 92.44 400 CYS A CA 1
ATOM 3315 C C . CYS A 1 400 ? 13.566 35.029 3.463 1.00 92.44 400 CYS A C 1
ATOM 3317 O O . CYS A 1 400 ? 14.415 35.302 4.309 1.00 92.44 400 CYS A O 1
ATOM 3319 N N . HIS A 1 401 ? 12.683 35.942 3.053 1.00 90.38 401 HIS A N 1
ATOM 3320 C CA . HIS A 1 401 ? 12.686 37.328 3.537 1.00 90.38 401 HIS A CA 1
ATOM 3321 C C . HIS A 1 401 ? 11.977 37.520 4.888 1.00 90.38 401 HIS A C 1
ATOM 3323 O O . HIS A 1 401 ? 11.944 38.637 5.414 1.00 90.38 401 HIS A O 1
ATOM 3329 N N . PHE A 1 402 ? 11.396 36.453 5.435 1.00 92.12 402 PHE A N 1
ATOM 3330 C CA . PHE A 1 402 ? 10.656 36.445 6.692 1.00 92.12 402 PHE A CA 1
ATOM 3331 C C . PHE A 1 402 ? 11.423 35.669 7.765 1.00 92.12 402 PHE A C 1
ATOM 3333 O O . PHE A 1 402 ? 12.119 34.703 7.451 1.00 92.12 402 PHE A O 1
ATOM 3340 N N . ASN A 1 403 ? 11.232 36.061 9.027 1.00 93.38 403 ASN A N 1
ATOM 3341 C CA . ASN A 1 403 ? 11.749 35.337 10.184 1.00 93.38 403 ASN A CA 1
ATOM 3342 C C . ASN A 1 403 ? 10.935 34.049 10.425 1.00 93.38 403 ASN A C 1
ATOM 3344 O O . ASN A 1 403 ? 9.957 34.034 11.174 1.00 93.38 403 ASN A O 1
ATOM 3348 N N . VAL A 1 404 ? 11.270 33.002 9.673 1.00 96.12 404 VAL A N 1
ATOM 3349 C CA . VAL A 1 404 ? 10.543 31.727 9.602 1.00 96.12 404 VAL A CA 1
ATOM 3350 C C . VAL A 1 404 ? 11.485 30.582 9.950 1.00 96.12 404 VAL A C 1
ATOM 3352 O O . VAL A 1 404 ? 12.639 30.573 9.520 1.00 96.12 404 VAL A O 1
ATOM 3355 N N . LEU A 1 405 ? 10.970 29.615 10.706 1.00 96.31 405 LEU A N 1
ATOM 3356 C CA . LEU A 1 405 ? 11.620 28.348 11.003 1.00 96.31 405 LEU A CA 1
ATOM 3357 C C . LEU A 1 405 ? 11.430 27.364 9.845 1.00 96.31 405 LEU A C 1
ATOM 3359 O O . LEU A 1 405 ? 10.298 27.039 9.488 1.00 96.31 405 LEU A O 1
ATOM 3363 N N . PHE A 1 406 ? 12.541 26.856 9.327 1.00 97.69 406 PHE A N 1
ATOM 3364 C CA . PHE A 1 406 ? 12.621 25.713 8.427 1.00 97.69 406 PHE A CA 1
ATOM 3365 C C . PHE A 1 406 ? 13.278 24.542 9.154 1.00 97.69 406 PHE A C 1
ATOM 3367 O O . PHE A 1 406 ? 14.208 24.756 9.930 1.00 97.69 406 PHE A O 1
ATOM 3374 N N . ILE A 1 407 ? 12.813 23.317 8.909 1.00 97.38 407 ILE A N 1
ATOM 3375 C CA . ILE A 1 407 ? 13.352 22.109 9.547 1.00 97.38 407 ILE A CA 1
ATOM 3376 C C . ILE A 1 407 ? 13.751 21.095 8.473 1.00 97.38 407 ILE A C 1
ATOM 3378 O O . ILE A 1 407 ? 12.927 20.697 7.654 1.00 97.38 407 ILE A O 1
ATOM 3382 N N . LEU A 1 408 ? 15.011 20.671 8.486 1.00 97.19 408 LEU A N 1
ATOM 3383 C CA . LEU A 1 408 ? 15.534 19.593 7.652 1.00 97.19 408 LEU A CA 1
ATOM 3384 C C . LEU A 1 408 ? 15.780 18.371 8.539 1.00 97.19 408 LEU A C 1
ATOM 3386 O O . LEU A 1 408 ? 16.606 18.436 9.447 1.00 97.19 408 LEU A O 1
ATOM 3390 N N . ILE A 1 409 ? 15.064 17.278 8.297 1.00 95.62 409 ILE A N 1
ATOM 3391 C CA . ILE A 1 409 ? 15.080 16.084 9.153 1.00 95.62 409 ILE A CA 1
ATOM 3392 C C . ILE A 1 409 ? 15.831 14.951 8.451 1.00 95.62 409 ILE A C 1
ATOM 3394 O O . ILE A 1 409 ? 15.587 14.695 7.276 1.00 95.62 409 ILE A O 1
ATOM 3398 N N . LYS A 1 410 ? 16.708 14.251 9.181 1.00 94.00 410 LYS A N 1
ATOM 3399 C CA . LYS A 1 410 ? 17.475 13.071 8.735 1.00 94.00 410 LYS A CA 1
ATOM 3400 C C . LYS A 1 410 ? 18.297 13.271 7.442 1.00 94.00 410 LYS A C 1
ATOM 3402 O O . LYS A 1 410 ? 18.237 12.420 6.550 1.00 94.00 410 LYS A O 1
ATOM 3407 N N . PRO A 1 411 ? 19.098 14.345 7.279 1.00 94.69 411 PRO A N 1
ATOM 3408 C CA . PRO A 1 411 ? 19.941 14.520 6.084 1.00 94.69 411 PRO A CA 1
ATOM 3409 C C . PRO A 1 411 ? 20.892 13.332 5.819 1.00 94.69 411 PRO A C 1
ATOM 3411 O O . PRO A 1 411 ? 21.296 13.089 4.683 1.00 94.69 411 PRO A O 1
ATOM 3414 N N . GLU A 1 412 ? 21.217 12.535 6.839 1.00 92.69 412 GLU A N 1
ATOM 3415 C CA . GLU A 1 412 ? 21.983 11.293 6.725 1.00 92.69 412 GLU A CA 1
ATOM 3416 C C . GLU A 1 412 ? 21.335 10.216 5.835 1.00 92.69 412 GLU A C 1
ATOM 3418 O O . GLU A 1 412 ? 22.065 9.350 5.335 1.00 92.69 412 GLU A O 1
ATOM 3423 N N . ASN A 1 413 ? 20.017 10.276 5.609 1.00 92.69 413 ASN A N 1
ATOM 3424 C CA . ASN A 1 413 ? 19.267 9.318 4.790 1.00 92.69 413 ASN A CA 1
ATOM 3425 C C . ASN A 1 413 ? 19.349 9.610 3.286 1.00 92.69 413 ASN A C 1
ATOM 3427 O O . ASN A 1 413 ? 18.978 8.758 2.480 1.00 92.69 413 ASN A O 1
ATOM 3431 N N . LEU A 1 414 ? 19.869 10.777 2.896 1.00 94.19 414 LEU A N 1
ATOM 3432 C CA . LEU A 1 414 ? 20.095 11.130 1.495 1.00 94.19 414 LEU A CA 1
ATOM 3433 C C . LEU A 1 414 ? 21.127 10.194 0.833 1.00 94.19 414 LEU A C 1
ATOM 3435 O O . LEU A 1 414 ? 22.072 9.716 1.477 1.00 94.19 414 LEU A O 1
ATOM 3439 N N . ARG A 1 415 ? 20.999 9.970 -0.482 1.00 93.62 415 ARG A N 1
ATOM 3440 C CA . ARG A 1 415 ? 22.045 9.303 -1.289 1.00 93.62 415 ARG A CA 1
ATOM 3441 C C . ARG A 1 415 ? 23.318 10.148 -1.319 1.00 93.62 415 ARG A C 1
ATOM 3443 O O . ARG A 1 415 ? 23.248 11.361 -1.163 1.00 93.62 415 ARG A O 1
ATOM 3450 N N . MET A 1 416 ? 24.470 9.527 -1.572 1.00 89.62 416 MET A N 1
ATOM 3451 C CA . MET A 1 416 ? 25.769 10.222 -1.564 1.00 89.62 416 MET A CA 1
ATOM 3452 C C . MET A 1 416 ? 25.813 11.458 -2.476 1.00 89.62 416 MET A C 1
ATOM 3454 O O . MET A 1 416 ? 26.275 12.507 -2.044 1.00 89.62 416 MET A O 1
ATOM 3458 N N . GLU A 1 417 ? 25.259 11.371 -3.685 1.00 90.62 417 GLU A N 1
ATOM 3459 C CA . GLU A 1 417 ? 25.170 12.507 -4.617 1.00 90.62 417 GLU A CA 1
ATOM 3460 C C . GLU A 1 417 ? 24.381 13.683 -4.018 1.00 90.62 417 GLU A C 1
ATOM 3462 O O . GLU A 1 417 ? 24.832 14.826 -4.051 1.00 90.62 417 GLU A O 1
ATOM 3467 N N . MET A 1 418 ? 23.240 13.397 -3.384 1.00 93.69 418 MET A N 1
ATOM 3468 C CA . MET A 1 418 ? 22.385 14.407 -2.748 1.00 93.69 418 MET A CA 1
ATOM 3469 C C . MET A 1 418 ? 23.009 14.989 -1.476 1.00 93.69 418 MET A C 1
ATOM 3471 O O . MET A 1 418 ? 22.783 16.152 -1.149 1.00 93.69 418 MET A O 1
ATOM 3475 N N . LYS A 1 419 ? 23.825 14.205 -0.762 1.00 94.00 419 LYS A N 1
ATOM 3476 C CA . LYS A 1 419 ? 24.594 14.690 0.392 1.00 94.00 419 LYS A CA 1
ATOM 3477 C C . LYS A 1 419 ? 25.602 15.758 -0.024 1.00 94.00 419 LYS A C 1
ATOM 3479 O O . LYS A 1 419 ? 25.680 16.796 0.629 1.00 94.00 419 LYS A O 1
ATOM 3484 N N . ASN A 1 420 ? 26.325 15.513 -1.117 1.00 92.81 420 ASN A N 1
ATOM 3485 C CA . ASN A 1 420 ? 27.282 16.470 -1.672 1.00 92.81 420 ASN A CA 1
ATOM 3486 C C . ASN A 1 420 ? 26.565 17.739 -2.141 1.00 92.81 420 ASN A C 1
ATOM 3488 O O . ASN A 1 420 ? 26.940 18.835 -1.733 1.00 92.81 420 ASN A O 1
ATOM 3492 N N . LEU A 1 421 ? 25.461 17.580 -2.877 1.00 94.12 421 LEU A N 1
ATOM 3493 C CA . LEU A 1 421 ? 24.636 18.700 -3.320 1.00 94.12 421 LEU A CA 1
ATOM 3494 C C . LEU A 1 421 ? 24.133 19.563 -2.153 1.00 94.12 421 LEU A C 1
ATOM 3496 O O . LEU A 1 421 ? 24.212 20.786 -2.225 1.00 94.12 421 LEU A O 1
ATOM 3500 N N . LEU A 1 422 ? 23.645 18.960 -1.061 1.00 95.44 422 LEU A N 1
ATOM 3501 C CA . LEU A 1 422 ? 23.224 19.714 0.124 1.00 95.44 422 LEU A CA 1
ATOM 3502 C C . LEU A 1 422 ? 24.372 20.571 0.673 1.00 95.44 422 LEU A C 1
ATOM 3504 O O . LEU A 1 422 ? 24.174 21.748 0.968 1.00 95.44 422 LEU A O 1
ATOM 3508 N N . VAL A 1 423 ? 25.563 19.988 0.817 1.00 92.88 423 VAL A N 1
ATOM 3509 C CA . VAL A 1 423 ? 26.741 20.700 1.327 1.00 92.88 423 VAL A CA 1
ATOM 3510 C C . VAL A 1 423 ? 27.127 21.850 0.395 1.00 92.88 423 VAL A C 1
ATOM 3512 O O . VAL A 1 423 ? 27.388 22.949 0.883 1.00 92.88 423 VAL A O 1
ATOM 3515 N N . ASP A 1 424 ? 27.111 21.631 -0.919 1.00 93.38 424 ASP A N 1
ATOM 3516 C CA . ASP A 1 424 ? 27.438 22.655 -1.913 1.00 93.38 424 ASP A CA 1
ATOM 3517 C C . ASP A 1 424 ? 26.420 23.802 -1.905 1.00 93.38 424 ASP A C 1
ATOM 3519 O O . ASP A 1 424 ? 26.806 24.970 -1.849 1.00 93.38 424 ASP A O 1
ATOM 3523 N N . LEU A 1 425 ? 25.120 23.494 -1.855 1.00 92.75 425 LEU A N 1
ATOM 3524 C CA . LEU A 1 425 ? 24.061 24.501 -1.748 1.00 92.75 425 LEU A CA 1
ATOM 3525 C C . LEU A 1 425 ? 24.204 25.341 -0.474 1.00 92.75 425 LEU A C 1
ATOM 3527 O O . LEU A 1 425 ? 24.097 26.568 -0.519 1.00 92.75 425 LEU A O 1
ATOM 3531 N N . LEU A 1 426 ? 24.481 24.698 0.666 1.00 92.38 426 LEU A N 1
ATOM 3532 C CA . LEU A 1 426 ? 24.715 25.404 1.923 1.00 92.38 426 LEU A CA 1
ATOM 3533 C C . LEU A 1 426 ? 25.976 26.275 1.845 1.00 92.38 426 LEU A C 1
ATOM 3535 O O . LEU A 1 426 ? 25.929 27.417 2.282 1.00 92.38 426 LEU A O 1
ATOM 3539 N N . LYS A 1 427 ? 27.086 25.798 1.266 1.00 90.12 427 LYS A N 1
ATOM 3540 C CA . LYS A 1 427 ? 28.325 26.589 1.127 1.00 90.12 427 LYS A CA 1
ATOM 3541 C C . LYS A 1 427 ? 28.157 27.790 0.193 1.00 90.12 427 LYS A C 1
ATOM 3543 O O . LYS A 1 427 ? 28.676 28.860 0.500 1.00 90.12 427 LYS A O 1
ATOM 3548 N N . ASN A 1 428 ? 27.437 27.621 -0.914 1.00 88.81 428 ASN A N 1
ATOM 3549 C CA . ASN A 1 428 ? 27.327 28.634 -1.963 1.00 88.81 428 ASN A CA 1
ATOM 3550 C C . ASN A 1 428 ? 26.297 29.727 -1.643 1.00 88.81 428 ASN A C 1
ATOM 3552 O O . ASN A 1 428 ? 26.512 30.885 -1.997 1.00 88.81 428 ASN A O 1
ATOM 3556 N N . HIS A 1 429 ? 25.196 29.385 -0.964 1.00 86.19 429 HIS A N 1
ATOM 3557 C CA . HIS A 1 429 ? 24.072 30.309 -0.749 1.00 86.19 429 HIS A CA 1
ATOM 3558 C C . HIS A 1 429 ? 23.923 30.806 0.694 1.00 86.19 429 HIS A C 1
ATOM 3560 O O . HIS A 1 429 ? 23.148 31.731 0.950 1.00 86.19 429 HIS A O 1
ATOM 3566 N N . TYR A 1 430 ? 24.627 30.220 1.667 1.00 86.00 430 TYR A N 1
ATOM 3567 C CA . TYR A 1 430 ? 24.514 30.655 3.057 1.00 86.00 430 TYR A CA 1
ATOM 3568 C C . TYR A 1 430 ? 25.326 31.924 3.335 1.00 86.00 430 TYR A C 1
ATOM 3570 O O . TYR A 1 430 ? 26.548 31.963 3.202 1.00 86.00 430 TYR A O 1
ATOM 3578 N N . SER A 1 431 ? 24.644 32.950 3.843 1.00 81.00 431 SER A N 1
ATOM 3579 C CA . SER A 1 431 ? 25.266 34.147 4.410 1.00 81.00 431 SER A CA 1
ATOM 3580 C C . SER A 1 431 ? 24.509 34.575 5.663 1.00 81.00 431 SER A C 1
ATOM 3582 O O . SER A 1 431 ? 23.363 35.019 5.589 1.00 81.00 431 SER A O 1
ATOM 3584 N N . LEU A 1 432 ? 25.155 34.498 6.834 1.00 77.06 432 LEU A N 1
ATOM 3585 C CA . LEU A 1 432 ? 24.539 34.887 8.115 1.00 77.06 432 LEU A CA 1
ATOM 3586 C C . LEU A 1 432 ? 24.087 36.361 8.134 1.00 77.06 432 LEU A C 1
ATOM 3588 O O . LEU A 1 432 ? 23.158 36.723 8.854 1.00 77.06 432 LEU A O 1
ATOM 3592 N N . LYS A 1 433 ? 24.744 37.229 7.353 1.00 77.31 433 LYS A N 1
ATOM 3593 C CA . LYS A 1 433 ? 24.373 38.650 7.255 1.00 77.31 433 LYS A CA 1
ATOM 3594 C C . LYS A 1 433 ? 23.060 38.853 6.497 1.00 77.31 433 LYS A C 1
ATOM 3596 O O . LYS A 1 433 ? 22.325 39.785 6.817 1.00 77.31 433 LYS A O 1
ATOM 3601 N N . GLU A 1 434 ? 22.788 38.007 5.510 1.00 82.25 434 GLU A N 1
ATOM 3602 C CA . GLU A 1 434 ? 21.663 38.152 4.583 1.00 82.25 434 GLU A CA 1
ATOM 3603 C C . GLU A 1 434 ? 20.453 37.308 4.994 1.00 82.25 434 GLU A C 1
ATOM 3605 O O . GLU A 1 434 ? 19.309 37.727 4.796 1.00 82.25 434 GLU A O 1
ATOM 3610 N N . MET A 1 435 ? 20.693 36.151 5.616 1.00 88.62 435 MET A N 1
ATOM 3611 C CA . MET A 1 435 ? 19.648 35.224 6.037 1.00 88.62 435 MET A CA 1
ATOM 3612 C C . MET A 1 435 ? 18.803 35.813 7.177 1.00 88.62 435 MET A C 1
ATOM 3614 O O . MET A 1 435 ? 19.319 36.243 8.213 1.00 88.62 435 MET A O 1
ATOM 3618 N N . LYS A 1 436 ? 17.479 35.819 6.987 1.00 90.31 436 LYS A N 1
ATOM 3619 C CA . LYS A 1 436 ? 16.493 36.257 7.996 1.00 90.31 436 LYS A CA 1
ATOM 3620 C C . LYS A 1 436 ? 15.764 35.107 8.679 1.00 90.31 436 LYS A C 1
ATOM 3622 O O . LYS A 1 436 ? 15.218 35.299 9.754 1.00 90.31 436 LYS A O 1
ATOM 3627 N N . SER A 1 437 ? 15.703 33.959 8.025 1.00 93.81 437 SER A N 1
ATOM 3628 C CA . SER A 1 437 ? 15.096 32.727 8.516 1.00 93.81 437 SER A CA 1
ATOM 3629 C C . SER A 1 437 ? 16.047 31.949 9.423 1.00 93.81 437 SER A C 1
ATOM 3631 O O . SER A 1 437 ? 17.238 32.252 9.534 1.00 93.81 437 SER A O 1
ATOM 3633 N N . CYS A 1 438 ? 15.512 30.899 10.037 1.00 93.25 438 CYS A N 1
ATOM 3634 C CA . CYS A 1 438 ? 16.263 29.891 10.770 1.00 93.25 438 CYS A CA 1
ATOM 3635 C C . CYS A 1 438 ? 16.102 28.541 10.069 1.00 93.25 438 CYS A C 1
ATOM 3637 O O . CYS A 1 438 ? 14.973 28.113 9.835 1.00 93.25 438 CYS A O 1
ATOM 3639 N N . LEU A 1 439 ? 17.210 27.876 9.744 1.00 95.12 439 LEU A N 1
ATOM 3640 C CA . LEU A 1 439 ? 17.220 26.500 9.252 1.00 95.12 439 LEU A CA 1
ATOM 3641 C C . LEU A 1 439 ? 17.727 25.582 10.366 1.00 95.12 439 LEU A C 1
ATOM 3643 O O . LEU A 1 439 ? 18.907 25.605 10.708 1.00 95.12 439 LEU A O 1
ATOM 3647 N N . LEU A 1 440 ? 16.829 24.776 10.925 1.00 93.94 440 LEU A N 1
ATOM 3648 C CA . LEU A 1 440 ? 17.136 23.760 11.921 1.00 93.94 440 LEU A CA 1
ATOM 3649 C C . LEU A 1 440 ? 17.370 22.413 11.233 1.00 93.94 440 LEU A C 1
ATOM 3651 O O . LEU A 1 440 ? 16.454 21.844 10.649 1.00 93.94 440 LEU A O 1
ATOM 3655 N N . ILE A 1 441 ? 18.584 21.885 11.333 1.00 94.19 441 ILE A N 1
ATOM 3656 C CA . ILE A 1 441 ? 18.958 20.579 10.791 1.00 94.19 441 ILE A CA 1
ATOM 3657 C C . ILE A 1 441 ? 18.963 19.559 11.931 1.00 94.19 441 ILE A C 1
ATOM 3659 O O . ILE A 1 441 ? 19.736 19.680 12.884 1.00 94.19 441 ILE A O 1
ATOM 3663 N N . GLN A 1 442 ? 18.084 18.565 11.840 1.00 91.88 442 GLN A N 1
ATOM 3664 C CA . GLN A 1 442 ? 17.935 17.489 12.814 1.00 91.88 442 GLN A CA 1
ATOM 3665 C C . GLN A 1 442 ? 18.483 16.179 12.265 1.00 91.88 442 GLN A C 1
ATOM 3667 O O . GLN A 1 442 ? 18.079 15.739 11.190 1.00 91.88 442 GLN A O 1
ATOM 3672 N N . TYR A 1 443 ? 19.373 15.550 13.027 1.00 92.12 443 TYR A N 1
ATOM 3673 C CA . TYR A 1 443 ? 20.007 14.285 12.667 1.00 92.12 443 TYR A CA 1
ATOM 3674 C C . TYR A 1 443 ? 20.032 13.319 13.857 1.00 92.12 443 TYR A C 1
ATOM 3676 O O . TYR A 1 443 ? 19.918 13.720 15.019 1.00 92.12 443 TYR A O 1
ATOM 3684 N N . THR A 1 444 ? 20.189 12.032 13.574 1.00 89.69 444 THR A N 1
ATOM 3685 C CA . THR A 1 444 ? 20.309 10.979 14.589 1.00 89.69 444 THR A CA 1
ATOM 3686 C C . THR A 1 444 ? 21.672 11.026 15.281 1.00 89.69 444 THR A C 1
ATOM 3688 O O . THR A 1 444 ? 22.716 11.072 14.633 1.00 89.69 444 THR A O 1
ATOM 3691 N N . LYS A 1 445 ? 21.703 10.992 16.621 1.00 85.44 445 LYS A N 1
ATOM 3692 C CA . LYS A 1 445 ? 22.943 11.101 17.426 1.00 85.44 445 LYS A CA 1
ATOM 3693 C C . LYS A 1 445 ? 24.059 10.148 16.982 1.00 85.44 445 LYS A C 1
ATOM 3695 O O . LYS A 1 445 ? 25.228 10.528 17.015 1.00 85.44 445 LYS A O 1
ATOM 3700 N N . GLU A 1 446 ? 23.701 8.946 16.549 1.00 84.12 446 GLU A N 1
ATOM 3701 C CA . GLU A 1 446 ? 24.620 7.907 16.066 1.00 84.12 446 GLU A CA 1
ATOM 3702 C C . GLU A 1 446 ? 25.333 8.304 14.767 1.00 84.12 446 GLU A C 1
ATOM 3704 O O . GLU A 1 446 ? 26.469 7.908 14.518 1.00 84.12 446 GLU A O 1
ATOM 3709 N N . CYS A 1 447 ? 24.710 9.164 13.962 1.00 83.75 447 CYS A N 1
ATOM 3710 C CA . CYS A 1 447 ? 25.241 9.638 12.691 1.00 83.75 447 CYS A CA 1
ATOM 3711 C C . CYS A 1 447 ? 26.172 10.847 12.818 1.00 83.75 447 CYS A C 1
ATOM 3713 O O . CYS A 1 447 ? 26.629 11.361 11.799 1.00 83.75 447 CYS A O 1
ATOM 3715 N N . LYS A 1 448 ? 26.489 11.301 14.035 1.00 77.62 448 LYS A N 1
ATOM 3716 C CA . LYS A 1 448 ? 27.310 12.499 14.263 1.00 77.62 448 LYS A CA 1
ATOM 3717 C C . LYS A 1 448 ? 28.663 12.474 13.545 1.00 77.62 448 LYS A C 1
ATOM 3719 O O . LYS A 1 448 ? 29.152 13.510 13.114 1.00 77.62 448 LYS A O 1
ATOM 3724 N N . THR A 1 449 ? 29.277 11.299 13.435 1.00 75.44 449 THR A N 1
ATOM 3725 C CA . THR A 1 449 ? 30.585 11.118 12.790 1.00 75.44 449 THR A CA 1
ATOM 3726 C C . THR A 1 449 ? 30.498 10.938 11.276 1.00 75.44 449 THR A C 1
ATOM 3728 O O . THR A 1 449 ? 31.538 10.877 10.623 1.00 75.44 449 THR A O 1
ATOM 3731 N N . LYS A 1 450 ? 29.292 10.852 10.693 1.00 82.44 450 LYS A N 1
ATOM 3732 C CA . LYS A 1 450 ? 29.134 10.764 9.238 1.00 82.44 450 LYS A CA 1
ATOM 3733 C C . LYS A 1 450 ? 29.600 12.067 8.591 1.00 82.44 450 LYS A C 1
ATOM 3735 O O . LYS A 1 450 ? 29.265 13.155 9.057 1.00 82.44 450 LYS A O 1
ATOM 3740 N N . GLU A 1 451 ? 30.309 11.938 7.471 1.00 82.44 451 GLU A N 1
ATOM 3741 C CA . GLU A 1 451 ? 30.940 13.044 6.738 1.00 82.44 451 GLU A CA 1
ATOM 3742 C C . GLU A 1 451 ? 29.985 14.221 6.493 1.00 82.44 451 GLU A C 1
ATOM 3744 O O . GLU A 1 451 ? 30.306 15.356 6.841 1.00 82.44 451 GLU A O 1
ATOM 3749 N N . ILE A 1 452 ? 28.764 13.943 6.024 1.00 86.88 452 ILE A N 1
ATOM 3750 C CA . ILE A 1 452 ? 27.727 14.963 5.816 1.00 86.88 452 ILE A CA 1
ATOM 3751 C C . ILE A 1 452 ? 27.462 15.817 7.063 1.00 86.88 452 ILE A C 1
ATOM 3753 O O . ILE A 1 452 ? 27.395 17.038 6.964 1.00 86.88 452 ILE A O 1
ATOM 3757 N N . ILE A 1 453 ? 27.333 15.202 8.241 1.00 87.06 453 ILE A N 1
ATOM 3758 C CA . ILE A 1 453 ? 27.034 15.935 9.475 1.00 87.06 453 ILE A CA 1
ATOM 3759 C C . ILE A 1 453 ? 28.233 16.792 9.868 1.00 87.06 453 ILE A C 1
ATOM 3761 O O . ILE A 1 453 ? 28.060 17.951 10.233 1.00 87.06 453 ILE A O 1
ATOM 3765 N N . THR A 1 454 ? 29.450 16.267 9.715 1.00 85.38 454 THR A N 1
ATOM 3766 C CA . THR A 1 454 ? 30.670 17.028 10.009 1.00 85.38 454 THR A CA 1
ATOM 3767 C C . THR A 1 454 ? 30.865 18.222 9.071 1.00 85.38 454 THR A C 1
ATOM 3769 O O . THR A 1 454 ? 31.298 19.281 9.519 1.00 85.38 454 THR A O 1
ATOM 3772 N N . GLU A 1 455 ? 30.513 18.094 7.789 1.00 86.81 455 GLU A N 1
ATOM 3773 C CA . GLU A 1 455 ? 30.561 19.202 6.830 1.00 86.81 455 GLU A CA 1
ATOM 3774 C C . GLU A 1 455 ? 29.503 20.265 7.139 1.00 86.81 455 GLU A C 1
ATOM 3776 O O . GLU A 1 455 ? 29.807 21.456 7.113 1.00 86.81 455 GLU A O 1
ATOM 3781 N N . ILE A 1 456 ? 28.286 19.856 7.509 1.00 87.12 456 ILE A N 1
ATOM 3782 C CA . ILE A 1 456 ? 27.228 20.785 7.928 1.00 87.12 456 ILE A CA 1
ATOM 3783 C C . ILE A 1 456 ? 27.620 21.500 9.234 1.00 87.12 456 ILE A C 1
ATOM 3785 O O . ILE A 1 456 ? 27.434 22.713 9.341 1.00 87.12 456 ILE A O 1
ATOM 3789 N N . GLU A 1 457 ? 28.225 20.797 10.201 1.00 84.50 457 GLU A N 1
ATOM 3790 C CA . GLU A 1 457 ? 28.722 21.386 11.455 1.00 84.50 457 GLU A CA 1
ATOM 3791 C C . GLU A 1 457 ? 29.767 22.486 11.209 1.00 84.50 457 GLU A C 1
ATOM 3793 O O . GLU A 1 457 ? 29.740 23.505 11.900 1.00 84.50 457 GLU A O 1
ATOM 3798 N N . LYS A 1 458 ? 30.634 22.339 10.195 1.00 84.69 458 LYS A N 1
ATOM 3799 C CA . LYS A 1 458 ? 31.608 23.379 9.803 1.00 84.69 458 LYS A CA 1
ATOM 3800 C C . LYS A 1 458 ? 30.948 24.648 9.254 1.00 84.69 458 LYS A C 1
ATOM 3802 O O . LYS A 1 458 ? 31.529 25.724 9.370 1.00 84.69 458 LYS A O 1
ATOM 3807 N N . ILE A 1 459 ? 29.774 24.526 8.633 1.00 81.94 459 ILE A N 1
ATOM 3808 C CA . ILE A 1 459 ? 29.022 25.649 8.048 1.00 81.94 459 ILE A CA 1
ATOM 3809 C C . ILE A 1 459 ? 28.148 26.330 9.116 1.00 81.94 459 ILE A C 1
ATOM 3811 O O . ILE A 1 459 ? 27.955 27.548 9.095 1.00 81.94 459 ILE A O 1
ATOM 3815 N N . SER A 1 460 ? 27.614 25.553 10.063 1.00 68.50 460 SER A N 1
ATOM 3816 C CA . SER A 1 460 ? 26.757 26.062 11.134 1.00 68.50 460 SER A CA 1
ATOM 3817 C C . SER A 1 460 ? 27.535 26.899 12.153 1.00 68.50 460 SER A C 1
ATOM 3819 O O . SER A 1 460 ? 28.589 26.495 12.636 1.00 68.50 460 SER A O 1
ATOM 3821 N N . TYR A 1 461 ? 26.989 28.059 12.524 1.00 58.94 461 TYR A N 1
ATOM 3822 C CA . TYR A 1 461 ? 27.595 28.938 13.534 1.00 58.94 461 TYR A CA 1
ATOM 3823 C C . TYR A 1 461 ? 27.118 28.638 14.965 1.00 58.94 461 TYR A C 1
ATOM 3825 O O . TYR A 1 461 ? 27.784 29.040 15.918 1.00 58.94 461 TYR A O 1
ATOM 3833 N N . TYR A 1 462 ? 25.979 27.951 15.129 1.00 60.78 462 TYR A N 1
ATOM 3834 C CA . TYR A 1 462 ? 25.291 27.804 16.414 1.00 60.78 462 TYR A CA 1
ATOM 3835 C C . TYR A 1 462 ? 24.822 26.365 16.654 1.00 60.78 462 TYR A C 1
ATOM 3837 O O . TYR A 1 462 ? 24.260 25.721 15.764 1.00 60.78 462 TYR A O 1
ATOM 3845 N N . LYS A 1 463 ? 24.994 25.861 17.882 1.00 57.22 463 LYS A N 1
ATOM 3846 C CA . LYS A 1 463 ? 24.396 24.584 18.294 1.00 57.22 463 LYS A CA 1
ATOM 3847 C C . LYS A 1 463 ? 22.986 24.849 18.805 1.00 57.22 463 LYS A C 1
ATOM 3849 O O . LYS A 1 463 ? 22.755 25.815 19.523 1.00 57.22 463 LYS A O 1
ATOM 3854 N N . TYR A 1 464 ? 22.032 23.961 18.524 1.00 54.59 464 TYR A N 1
ATOM 3855 C CA . TYR A 1 464 ? 20.677 24.088 19.078 1.00 54.59 464 TYR A CA 1
ATOM 3856 C C . TYR A 1 464 ? 20.662 24.132 20.617 1.00 54.59 464 TYR A C 1
ATOM 3858 O O . TYR A 1 464 ? 19.796 24.760 21.213 1.00 54.59 464 TYR A O 1
ATOM 3866 N N . THR A 1 465 ? 21.658 23.527 21.276 1.00 50.53 465 THR A N 1
ATOM 3867 C CA . THR A 1 465 ? 21.852 23.605 22.735 1.00 50.53 465 THR A CA 1
ATOM 3868 C C . THR A 1 465 ? 22.052 25.029 23.266 1.00 50.53 465 THR A C 1
ATOM 3870 O O . THR A 1 465 ? 21.852 25.252 24.459 1.00 50.53 465 THR A O 1
ATOM 3873 N N . ASP A 1 466 ? 22.419 25.983 22.405 1.00 49.22 466 ASP A N 1
ATOM 3874 C CA . ASP A 1 466 ? 22.562 27.403 22.749 1.00 49.22 466 ASP A CA 1
ATOM 3875 C C . ASP A 1 466 ? 21.189 28.098 22.862 1.00 49.22 466 ASP A C 1
ATOM 3877 O O . ASP A 1 466 ? 21.039 29.089 23.578 1.00 49.22 466 ASP A O 1
ATOM 3881 N N . ILE A 1 467 ? 20.154 27.514 22.246 1.00 54.91 467 ILE A N 1
ATOM 3882 C CA . ILE A 1 467 ? 18.740 27.831 22.455 1.00 54.91 467 ILE A CA 1
ATOM 3883 C C . ILE A 1 467 ? 18.255 26.930 23.600 1.00 54.91 467 ILE A C 1
ATOM 3885 O O . ILE A 1 467 ? 17.653 25.883 23.379 1.00 54.91 467 ILE A O 1
ATOM 3889 N N . LYS A 1 468 ? 18.576 27.276 24.854 1.00 48.81 468 LYS A N 1
ATOM 3890 C CA . LYS A 1 468 ? 18.131 26.520 26.043 1.00 48.81 468 LYS A CA 1
ATOM 3891 C C . LYS A 1 468 ? 16.615 26.271 26.007 1.00 48.81 468 LYS A C 1
ATOM 3893 O O . LYS A 1 468 ? 15.833 27.122 26.428 1.00 48.81 468 LYS A O 1
ATOM 3898 N N . LEU A 1 469 ? 16.193 25.073 25.608 1.00 47.66 469 LEU A N 1
ATOM 3899 C CA . LEU A 1 469 ? 14.852 24.587 25.898 1.00 47.66 469 LEU A CA 1
ATOM 3900 C C . LEU A 1 469 ? 14.792 24.205 27.371 1.00 47.66 469 LEU A C 1
ATOM 3902 O O . LEU A 1 469 ? 15.144 23.094 27.770 1.00 47.66 469 LEU A O 1
ATOM 3906 N N . LYS A 1 470 ? 14.334 25.141 28.200 1.00 42.72 470 LYS A N 1
ATOM 3907 C CA . LYS A 1 470 ? 13.760 24.781 29.490 1.00 42.72 470 LYS A CA 1
ATOM 3908 C C . LYS A 1 470 ? 12.615 23.802 29.222 1.00 42.72 470 LYS A C 1
ATOM 3910 O O . LYS A 1 470 ? 11.598 24.183 28.647 1.00 42.72 470 LYS A O 1
ATOM 3915 N N . LYS A 1 471 ? 12.779 22.546 29.639 1.00 45.41 471 LYS A N 1
ATOM 3916 C CA . LYS A 1 471 ? 11.649 21.659 29.928 1.00 45.41 471 LYS A CA 1
ATOM 3917 C C . LYS A 1 471 ? 10.895 22.269 31.122 1.00 45.41 471 LYS A C 1
ATOM 3919 O O . LYS A 1 471 ? 11.139 21.871 32.251 1.00 45.41 471 LYS A O 1
ATOM 3924 N N . GLU A 1 472 ? 10.062 23.284 30.900 1.00 38.41 472 GLU A N 1
ATOM 3925 C CA . GLU A 1 472 ? 9.146 23.820 31.917 1.00 38.41 472 GLU A CA 1
ATOM 3926 C C . GLU A 1 472 ? 7.690 23.748 31.403 1.00 38.41 472 GLU A C 1
ATOM 3928 O O . GLU A 1 472 ? 7.388 24.183 30.291 1.00 38.41 472 GLU A O 1
ATOM 3933 N N . ASP A 1 473 ? 6.844 23.152 32.256 1.00 40.28 473 ASP A N 1
ATOM 3934 C CA . ASP A 1 473 ? 5.377 23.003 32.283 1.00 40.28 473 ASP A CA 1
ATOM 3935 C C . ASP A 1 473 ? 4.631 22.136 31.243 1.00 40.28 473 ASP A C 1
ATOM 3937 O O . ASP A 1 473 ? 3.940 22.612 30.345 1.00 40.28 473 ASP A O 1
ATOM 3941 N N . ASN A 1 474 ? 4.713 20.813 31.459 1.00 42.91 474 ASN A N 1
ATOM 3942 C CA . ASN A 1 474 ? 3.644 19.812 31.706 1.00 42.91 474 ASN A CA 1
ATOM 3943 C C . ASN A 1 474 ? 2.250 19.871 31.032 1.00 42.91 474 ASN A C 1
ATOM 3945 O O . ASN A 1 474 ? 1.385 19.075 31.395 1.00 42.91 474 ASN A O 1
ATOM 3949 N N . THR A 1 475 ? 2.004 20.690 30.010 1.00 57.28 475 THR A N 1
ATOM 3950 C CA . THR A 1 475 ? 0.803 20.545 29.163 1.00 57.28 475 THR A CA 1
ATOM 3951 C C . THR A 1 475 ? 1.199 20.404 27.697 1.00 57.28 475 THR A C 1
ATOM 3953 O O . THR A 1 475 ? 1.511 21.372 27.007 1.00 57.28 475 THR A O 1
ATOM 3956 N N . ILE A 1 476 ? 1.218 19.159 27.211 1.00 70.62 476 ILE A N 1
ATOM 3957 C CA . ILE A 1 476 ? 1.447 18.861 25.794 1.00 70.62 476 ILE A CA 1
ATOM 3958 C C . ILE A 1 476 ? 0.272 19.442 24.999 1.00 70.62 476 ILE A C 1
ATOM 3960 O O . ILE A 1 476 ? -0.881 19.048 25.193 1.00 70.62 476 ILE A O 1
ATOM 3964 N N . LYS A 1 477 ? 0.557 20.404 24.113 1.00 83.00 477 LYS A N 1
ATOM 3965 C CA . LYS A 1 477 ? -0.437 20.956 23.185 1.00 83.00 477 LYS A CA 1
ATOM 3966 C C . LYS A 1 477 ? -0.953 19.825 22.293 1.00 83.00 477 LYS A C 1
ATOM 3968 O O . LYS A 1 477 ? -0.158 19.170 21.630 1.00 83.00 477 LYS A O 1
ATOM 3973 N N . GLN A 1 478 ? -2.269 19.631 22.265 1.00 87.12 478 GLN A N 1
ATOM 3974 C CA . GLN A 1 478 ? -2.915 18.614 21.434 1.00 87.12 478 GLN A CA 1
ATOM 3975 C C . GLN A 1 478 ? -3.036 19.083 19.978 1.00 87.12 478 GLN A C 1
ATOM 3977 O O . GLN A 1 478 ? -3.351 20.249 19.706 1.00 87.12 478 GLN A O 1
ATOM 3982 N N . PHE A 1 479 ? -2.782 18.177 19.038 1.00 87.88 479 PHE A N 1
ATOM 3983 C CA . PHE A 1 479 ? -2.945 18.401 17.610 1.00 87.88 479 PHE A CA 1
ATOM 3984 C C . PHE A 1 479 ? -4.439 18.340 17.251 1.00 87.88 479 PHE A C 1
ATOM 3986 O O . PHE A 1 479 ? -5.143 17.415 17.658 1.00 87.88 479 PHE A O 1
ATOM 3993 N N . PRO A 1 480 ? -4.970 19.325 16.511 1.00 85.56 480 PRO A N 1
ATOM 3994 C CA . PRO A 1 480 ? -6.402 19.397 16.241 1.00 85.56 480 PRO A CA 1
ATOM 3995 C C . PRO A 1 480 ? -6.866 18.333 15.233 1.00 85.56 480 PRO A C 1
ATOM 3997 O O . PRO A 1 480 ? -6.166 18.041 14.268 1.00 85.56 480 PRO A O 1
ATOM 4000 N N . ASN A 1 481 ? -8.115 17.870 15.380 1.00 83.00 481 ASN A N 1
ATOM 4001 C CA . ASN A 1 481 ? -8.817 16.973 14.442 1.00 83.00 481 ASN A CA 1
ATOM 4002 C C . ASN A 1 481 ? -8.168 15.589 14.227 1.00 83.00 481 ASN A C 1
ATOM 4004 O O . ASN A 1 481 ? -8.377 14.987 13.169 1.00 83.00 481 ASN A O 1
ATOM 4008 N N . VAL A 1 482 ? -7.405 15.100 15.209 1.00 88.50 482 VAL A N 1
ATOM 4009 C CA . VAL A 1 482 ? -6.814 13.758 15.207 1.00 88.50 482 VAL A CA 1
ATOM 4010 C C . VAL A 1 482 ? -7.130 13.077 16.532 1.00 88.50 482 VAL A C 1
ATOM 4012 O O . VAL A 1 482 ? -6.716 13.556 17.589 1.00 88.50 482 VAL A O 1
ATOM 4015 N N . ASP A 1 483 ? -7.840 11.957 16.454 1.00 84.25 483 ASP A N 1
ATOM 4016 C CA . ASP A 1 483 ? -8.161 11.116 17.605 1.00 84.25 483 ASP A CA 1
ATOM 4017 C C . ASP A 1 483 ? -7.507 9.739 17.431 1.00 84.25 483 ASP A C 1
ATOM 4019 O O . ASP A 1 483 ? -7.573 9.155 16.347 1.00 84.25 483 ASP A O 1
ATOM 4023 N N . ILE A 1 484 ? -6.896 9.215 18.494 1.00 81.12 484 ILE A N 1
ATOM 4024 C CA . ILE A 1 484 ? -6.343 7.856 18.554 1.00 81.12 484 ILE A CA 1
ATOM 4025 C C . ILE A 1 484 ? -7.268 6.970 19.386 1.00 81.12 484 ILE A C 1
ATOM 4027 O O . ILE A 1 484 ? -7.688 7.366 20.476 1.00 81.12 484 ILE A O 1
ATOM 4031 N N . TYR A 1 485 ? -7.502 5.743 18.921 1.00 73.00 485 TYR A N 1
ATOM 4032 C CA . TYR A 1 485 ? -8.136 4.680 19.701 1.00 73.00 485 TYR A CA 1
ATOM 4033 C C . TYR A 1 485 ? -7.473 3.320 19.448 1.00 73.00 485 TYR A C 1
ATOM 4035 O O . TYR A 1 485 ? -6.874 3.068 18.403 1.00 73.00 485 TYR A O 1
ATOM 4043 N N . SER A 1 486 ? -7.583 2.433 20.434 1.00 61.91 486 SER A N 1
ATOM 4044 C CA . SER A 1 486 ? -7.301 1.003 20.288 1.00 61.91 486 SER A CA 1
ATOM 4045 C C . SER A 1 486 ? -8.576 0.302 19.821 1.00 61.91 486 SER A C 1
ATOM 4047 O O . SER A 1 486 ? -9.608 0.500 20.455 1.00 61.91 486 SER A O 1
ATOM 4049 N N . SER A 1 487 ? -8.498 -0.462 18.730 1.00 55.53 487 SER A N 1
ATOM 4050 C CA . SER A 1 487 ? -9.573 -1.225 18.064 1.00 55.53 487 SER A CA 1
ATOM 4051 C C . SER A 1 487 ? -11.033 -0.965 18.507 1.00 55.53 487 SER A C 1
ATOM 4053 O O . SER A 1 487 ? -11.482 -1.479 19.534 1.00 55.53 487 SER A O 1
ATOM 4055 N N . ASP A 1 488 ? -11.745 -0.251 17.623 1.00 47.69 488 ASP A N 1
ATOM 4056 C CA . ASP A 1 488 ? -13.197 -0.051 17.467 1.00 47.69 488 ASP A CA 1
ATOM 4057 C C . ASP A 1 488 ? -13.991 0.816 18.484 1.00 47.69 488 ASP A C 1
ATOM 4059 O O . ASP A 1 488 ? -14.711 0.331 19.354 1.00 47.69 488 ASP A O 1
ATOM 4063 N N . ILE A 1 489 ? -14.026 2.137 18.215 1.00 39.03 489 ILE A N 1
ATOM 4064 C CA . ILE A 1 489 ? -15.185 3.020 18.489 1.00 39.03 489 ILE A CA 1
ATOM 4065 C C . ILE A 1 489 ? -15.599 3.723 17.181 1.00 39.03 489 ILE A C 1
ATOM 4067 O O . ILE A 1 489 ? -15.070 4.775 16.797 1.00 39.03 489 ILE A O 1
ATOM 4071 N N . SER A 1 490 ? -16.602 3.182 16.484 1.00 35.28 490 SER A N 1
ATOM 4072 C CA . SER A 1 490 ? -17.209 3.850 15.329 1.00 35.28 490 SER A CA 1
ATOM 4073 C C . SER A 1 490 ? -18.227 4.896 15.795 1.00 35.28 490 SER A C 1
ATOM 4075 O O . SER A 1 490 ? -19.382 4.592 16.080 1.00 35.28 490 SER A O 1
ATOM 4077 N N . GLY A 1 491 ? -17.802 6.153 15.865 1.00 38.16 491 GLY A N 1
ATOM 4078 C CA . GLY A 1 491 ? -18.700 7.278 16.123 1.00 38.16 491 GLY A CA 1
ATOM 4079 C C . GLY A 1 491 ? -18.167 8.562 15.511 1.00 38.16 491 GLY A C 1
ATOM 4080 O O . GLY A 1 491 ? -17.385 9.261 16.147 1.00 38.16 491 GLY A O 1
ATOM 4081 N N . LEU A 1 492 ? -18.542 8.866 14.269 1.00 37.47 492 LEU A N 1
ATOM 4082 C CA . LEU A 1 492 ? -18.562 10.240 13.762 1.00 37.47 492 LEU A CA 1
ATOM 4083 C C . LEU A 1 492 ? -19.854 10.428 12.974 1.00 37.47 492 LEU A C 1
ATOM 4085 O O . LEU A 1 492 ? -20.128 9.696 12.028 1.00 37.47 492 LEU A O 1
ATOM 4089 N N . GLY A 1 493 ? -20.658 11.375 13.449 1.00 35.56 493 GLY A N 1
ATOM 4090 C CA . GLY A 1 493 ? -22.002 11.645 12.971 1.00 35.56 493 GLY A CA 1
ATOM 4091 C C . GLY A 1 493 ? -22.093 12.228 11.559 1.00 35.56 493 GLY A C 1
ATOM 4092 O O . GLY A 1 493 ? -21.114 12.632 10.935 1.00 35.56 493 GLY A O 1
ATOM 4093 N N . GLU A 1 494 ? -23.352 12.279 11.145 1.00 41.56 494 GLU A N 1
ATOM 4094 C CA . GLU A 1 494 ? -24.061 12.598 9.896 1.00 41.56 494 GLU A CA 1
ATOM 4095 C C . GLU A 1 494 ? -23.509 13.649 8.887 1.00 41.56 494 GLU A C 1
ATOM 4097 O O . GLU A 1 494 ? -24.179 13.893 7.890 1.00 41.56 494 GLU A O 1
ATOM 4102 N N . ASN A 1 495 ? -22.309 14.236 9.039 1.00 47.97 495 ASN A N 1
ATOM 4103 C CA . ASN A 1 495 ? -21.828 15.362 8.201 1.00 47.97 495 ASN A CA 1
ATOM 4104 C C . ASN A 1 495 ? -20.507 15.160 7.411 1.00 47.97 495 ASN A C 1
ATOM 4106 O O . ASN A 1 495 ? -20.100 16.082 6.701 1.00 47.97 495 ASN A O 1
ATOM 4110 N N . TYR A 1 496 ? -19.814 14.019 7.520 1.00 57.34 496 TYR A N 1
ATOM 4111 C CA . TYR A 1 496 ? -18.570 13.726 6.773 1.00 57.34 496 TYR A CA 1
ATOM 4112 C C . TYR A 1 496 ? -18.693 12.417 5.980 1.00 57.34 496 TYR A C 1
ATOM 4114 O O . TYR A 1 496 ? -19.334 11.476 6.445 1.00 57.34 496 TYR A O 1
ATOM 4122 N N . GLU A 1 497 ? -18.050 12.329 4.808 1.00 77.31 497 GLU A N 1
ATOM 4123 C CA . GLU A 1 497 ? -17.909 11.056 4.085 1.00 77.31 497 GLU A CA 1
ATOM 4124 C C . GLU A 1 497 ? -16.906 10.169 4.835 1.00 77.31 497 GLU A C 1
ATOM 4126 O O . GLU A 1 497 ? -15.759 10.566 5.045 1.00 77.31 497 GLU A O 1
ATOM 4131 N N . TYR A 1 498 ? -17.338 8.988 5.277 1.00 81.06 498 TYR A N 1
ATOM 4132 C CA . TYR A 1 498 ? -16.469 8.035 5.965 1.00 81.06 498 TYR A CA 1
ATOM 4133 C C . TYR A 1 498 ? -15.596 7.282 4.958 1.00 81.06 498 TYR A C 1
ATOM 4135 O O . TYR A 1 498 ? -16.118 6.634 4.049 1.00 81.06 498 TYR A O 1
ATOM 4143 N N . VAL A 1 499 ? -14.278 7.334 5.147 1.00 85.75 499 VAL A N 1
ATOM 4144 C CA . VAL A 1 499 ? -13.303 6.630 4.307 1.00 85.75 499 VAL A CA 1
ATOM 4145 C C . VAL A 1 499 ? -12.426 5.758 5.190 1.00 85.75 499 VAL A C 1
ATOM 4147 O O . VAL A 1 499 ? -11.718 6.265 6.056 1.00 85.75 499 VAL A O 1
ATOM 4150 N N . TYR A 1 500 ? -12.466 4.450 4.946 1.00 86.19 500 TYR A N 1
ATOM 4151 C CA . TYR A 1 500 ? -11.568 3.484 5.568 1.00 86.19 500 TYR A CA 1
ATOM 4152 C C . TYR A 1 500 ? -10.240 3.436 4.806 1.00 86.19 500 TYR A C 1
ATOM 4154 O O . TYR A 1 500 ? -10.229 3.328 3.577 1.00 86.19 500 TYR A O 1
ATOM 4162 N N . PHE A 1 501 ? -9.131 3.568 5.529 1.00 90.12 501 PHE A N 1
ATOM 4163 C CA . PHE A 1 501 ? -7.795 3.731 4.975 1.00 90.12 501 PHE A CA 1
ATOM 4164 C C . PHE A 1 501 ? -6.798 2.838 5.733 1.00 90.12 501 PHE A C 1
ATOM 4166 O O . PHE A 1 501 ? -6.154 3.305 6.669 1.00 90.12 501 PHE A O 1
ATOM 4173 N N . PRO A 1 502 ? -6.657 1.561 5.337 1.00 89.44 502 PRO A N 1
ATOM 4174 C CA . PRO A 1 502 ? -5.685 0.658 5.946 1.00 89.44 502 PRO A CA 1
ATOM 4175 C C . PRO A 1 502 ? -4.257 1.003 5.499 1.00 89.44 502 PRO A C 1
ATOM 4177 O O . PRO A 1 502 ? -4.038 1.304 4.314 1.00 89.44 502 PRO A O 1
ATOM 4180 N N . VAL A 1 503 ? -3.309 0.964 6.442 1.00 90.38 503 VAL A N 1
ATOM 4181 C CA . VAL A 1 503 ? -1.862 1.148 6.240 1.00 90.38 503 VAL A CA 1
ATOM 4182 C C . VAL A 1 503 ? -1.084 0.190 7.142 1.00 90.38 503 VAL A C 1
ATOM 4184 O O . VAL A 1 503 ? -1.130 0.285 8.363 1.00 90.38 503 VAL A O 1
ATOM 4187 N N . GLY A 1 504 ? -0.301 -0.691 6.537 1.00 85.19 504 GLY A N 1
ATOM 4188 C CA . GLY A 1 504 ? 0.578 -1.630 7.225 1.00 85.19 504 GLY A CA 1
ATOM 4189 C C . GLY A 1 504 ? 0.870 -2.815 6.311 1.00 85.19 504 GLY A C 1
ATOM 4190 O O . GLY A 1 504 ? 0.671 -2.692 5.104 1.00 85.19 504 GLY A O 1
ATOM 4191 N N . ASP A 1 505 ? 1.380 -3.921 6.853 1.00 85.00 505 ASP A N 1
ATOM 4192 C CA . ASP A 1 505 ? 1.942 -5.037 6.083 1.00 85.00 505 ASP A CA 1
ATOM 4193 C C . ASP A 1 505 ? 3.019 -4.540 5.098 1.00 85.00 505 ASP A C 1
ATOM 4195 O O . ASP A 1 505 ? 4.121 -4.197 5.545 1.00 85.00 505 ASP A O 1
ATOM 4199 N N . HIS A 1 506 ? 2.706 -4.447 3.799 1.00 87.25 506 HIS A N 1
ATOM 4200 C CA . HIS A 1 506 ? 3.545 -3.806 2.791 1.00 87.25 506 HIS A CA 1
ATOM 4201 C C . HIS A 1 506 ? 3.034 -2.393 2.454 1.00 87.25 506 HIS A C 1
ATOM 4203 O O . HIS A 1 506 ? 1.909 -2.181 1.997 1.00 87.25 506 HIS A O 1
ATOM 4209 N N . ILE A 1 507 ? 3.898 -1.400 2.659 1.00 89.56 507 ILE A N 1
ATOM 4210 C CA . ILE A 1 507 ? 3.625 0.014 2.412 1.00 89.56 507 ILE A CA 1
ATOM 4211 C C . ILE A 1 507 ? 4.181 0.404 1.042 1.00 89.56 507 ILE A C 1
ATOM 4213 O O . ILE A 1 507 ? 5.396 0.514 0.860 1.00 89.56 507 ILE A O 1
ATOM 4217 N N . ASP A 1 508 ? 3.276 0.687 0.105 1.00 89.88 508 ASP A N 1
ATOM 4218 C CA . ASP A 1 508 ? 3.583 1.307 -1.184 1.00 89.88 508 ASP A CA 1
ATOM 4219 C C . ASP A 1 508 ? 3.162 2.789 -1.179 1.00 89.88 508 ASP A C 1
ATOM 4221 O O . ASP A 1 508 ? 1.984 3.140 -1.067 1.00 89.88 508 ASP A O 1
ATOM 4225 N N . GLN A 1 509 ? 4.145 3.683 -1.315 1.00 90.19 509 GLN A N 1
ATOM 4226 C CA . GLN A 1 509 ? 3.921 5.130 -1.312 1.00 90.19 509 GLN A CA 1
ATOM 4227 C C . GLN A 1 509 ? 3.113 5.609 -2.530 1.00 90.19 509 GLN A C 1
ATOM 4229 O O . GLN A 1 509 ? 2.339 6.561 -2.405 1.00 90.19 509 GLN A O 1
ATOM 4234 N N . HIS A 1 510 ? 3.270 4.969 -3.696 1.00 88.50 510 HIS A N 1
ATOM 4235 C CA . HIS A 1 510 ? 2.503 5.295 -4.899 1.00 88.50 510 HIS A CA 1
ATOM 4236 C C . HIS A 1 510 ? 1.032 4.903 -4.723 1.00 88.50 510 HIS A C 1
ATOM 4238 O O . HIS A 1 510 ? 0.153 5.718 -5.014 1.00 88.50 510 HIS A O 1
ATOM 4244 N N . GLU A 1 511 ? 0.761 3.715 -4.166 1.00 89.62 511 GLU A N 1
ATOM 4245 C CA . GLU A 1 511 ? -0.599 3.250 -3.842 1.00 89.62 511 GLU A CA 1
ATOM 4246 C C . GLU A 1 511 ? -1.294 4.202 -2.851 1.00 89.62 511 GLU A C 1
ATOM 4248 O O . GLU A 1 511 ? -2.430 4.641 -3.071 1.00 89.62 511 GLU A O 1
ATOM 4253 N N . ILE A 1 512 ? -0.592 4.570 -1.771 1.00 92.94 512 ILE A N 1
ATOM 4254 C CA . ILE A 1 512 ? -1.081 5.522 -0.765 1.00 92.94 512 ILE A CA 1
ATOM 4255 C C . ILE A 1 512 ? -1.423 6.859 -1.419 1.00 92.94 512 ILE A C 1
ATOM 4257 O O . ILE A 1 512 ? -2.517 7.387 -1.202 1.00 92.94 512 ILE A O 1
ATOM 4261 N N . LEU A 1 513 ? -0.520 7.404 -2.239 1.00 92.19 513 LEU A N 1
ATOM 4262 C CA . LEU A 1 513 ? -0.735 8.696 -2.877 1.00 92.19 513 LEU A CA 1
ATOM 4263 C C . LEU A 1 513 ? -1.912 8.651 -3.857 1.00 92.19 513 LEU A C 1
ATOM 4265 O O . LEU A 1 513 ? -2.738 9.560 -3.849 1.00 92.19 513 LEU A O 1
ATOM 4269 N N . GLU A 1 514 ? -2.062 7.580 -4.639 1.00 89.56 514 GLU A N 1
ATOM 4270 C CA . GLU A 1 514 ? -3.204 7.399 -5.542 1.00 89.56 514 GLU A CA 1
ATOM 4271 C C . GLU A 1 514 ? -4.539 7.369 -4.775 1.00 89.56 514 GLU A C 1
ATOM 4273 O O . GLU A 1 514 ? -5.524 7.998 -5.181 1.00 89.56 514 GLU A O 1
ATOM 4278 N N . ARG A 1 515 ? -4.581 6.673 -3.630 1.00 91.69 515 ARG A N 1
ATOM 4279 C CA . ARG A 1 515 ? -5.758 6.627 -2.748 1.00 91.69 515 ARG A CA 1
ATOM 4280 C C . ARG A 1 515 ? -6.062 7.994 -2.137 1.00 91.69 515 ARG A C 1
ATOM 4282 O O . ARG A 1 515 ? -7.227 8.392 -2.120 1.00 91.69 515 ARG A O 1
ATOM 4289 N N . LEU A 1 516 ? -5.044 8.730 -1.688 1.00 94.31 516 LEU A N 1
ATOM 4290 C CA . LEU A 1 516 ? -5.200 10.080 -1.138 1.00 94.31 516 LEU A CA 1
ATOM 4291 C C . LEU A 1 516 ? -5.679 11.079 -2.196 1.00 94.31 516 LEU A C 1
ATOM 4293 O O . LEU A 1 516 ? -6.603 11.846 -1.934 1.00 94.31 516 LEU A O 1
ATOM 4297 N N . MET A 1 517 ? -5.148 11.026 -3.420 1.00 91.38 517 MET A N 1
ATOM 4298 C CA . MET A 1 517 ? -5.555 11.913 -4.519 1.00 91.38 517 MET A CA 1
ATOM 4299 C C . MET A 1 517 ? -7.066 11.846 -4.806 1.00 91.38 517 MET A C 1
ATOM 4301 O O . MET A 1 517 ? -7.677 12.870 -5.122 1.00 91.38 517 MET A O 1
ATOM 4305 N N . LYS A 1 518 ? -7.712 10.686 -4.606 1.00 90.50 518 LYS A N 1
ATOM 4306 C CA . LYS A 1 518 ? -9.177 10.504 -4.741 1.00 90.50 518 LYS A CA 1
ATOM 4307 C C . LYS A 1 518 ? -9.999 11.262 -3.682 1.00 90.50 518 LYS A C 1
ATOM 4309 O O . LYS A 1 518 ? -11.220 11.385 -3.831 1.00 90.50 518 LYS A O 1
ATOM 4314 N N . LEU A 1 519 ? -9.357 11.771 -2.628 1.00 92.12 519 LEU A N 1
ATOM 4315 C CA . LEU A 1 519 ? -9.962 12.550 -1.541 1.00 92.12 519 LEU A CA 1
ATOM 4316 C C . LEU A 1 519 ? -9.885 14.068 -1.764 1.00 92.12 519 LEU A C 1
ATOM 4318 O O . LEU A 1 519 ? -10.396 14.835 -0.950 1.00 92.12 519 LEU A O 1
ATOM 4322 N N . THR A 1 520 ? -9.266 14.516 -2.860 1.00 90.44 520 THR A N 1
ATOM 4323 C CA . THR A 1 520 ? -9.106 15.939 -3.182 1.00 90.44 520 THR A CA 1
ATOM 4324 C C . THR A 1 520 ? -10.458 16.663 -3.187 1.00 90.44 520 THR A C 1
ATOM 4326 O O . THR A 1 520 ? -11.409 16.224 -3.833 1.00 90.44 520 THR A O 1
ATOM 4329 N N . ASP A 1 521 ? -10.526 17.782 -2.460 1.00 86.69 521 ASP A N 1
ATOM 4330 C CA . ASP A 1 521 ? -11.701 18.648 -2.257 1.00 86.69 521 ASP A CA 1
ATOM 4331 C C . ASP A 1 521 ? -12.908 17.996 -1.553 1.00 86.69 521 ASP A C 1
ATOM 4333 O O . ASP A 1 521 ? -13.987 18.592 -1.496 1.00 86.69 521 ASP A O 1
ATOM 4337 N N . LYS A 1 522 ? -12.753 16.797 -0.981 1.00 89.56 522 LYS A N 1
ATOM 4338 C CA . LYS A 1 522 ? -13.813 16.131 -0.215 1.00 89.56 522 LYS A CA 1
ATOM 4339 C C . LYS A 1 522 ? -13.714 16.449 1.275 1.00 89.56 522 LYS A C 1
ATOM 4341 O O . LYS A 1 522 ? -12.624 16.561 1.830 1.00 89.56 522 LYS A O 1
ATOM 4346 N N . LYS A 1 523 ?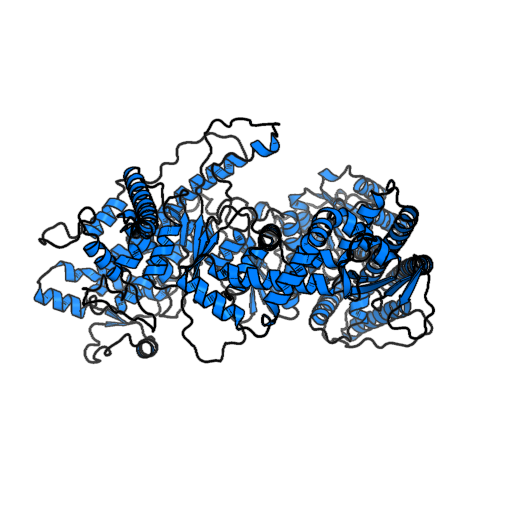 -14.869 16.534 1.945 1.00 89.81 523 LYS A N 1
ATOM 4347 C CA . LYS A 1 523 ? -14.942 16.558 3.413 1.00 89.81 523 LYS A CA 1
ATOM 4348 C C . LYS A 1 523 ? -15.009 15.131 3.943 1.00 89.81 523 LYS A C 1
ATOM 4350 O O . LYS A 1 523 ? -16.055 14.489 3.852 1.00 89.81 523 LYS A O 1
ATOM 4355 N N . VAL A 1 524 ? -13.897 14.650 4.489 1.00 88.12 524 VAL A N 1
ATOM 4356 C CA . VAL A 1 524 ? -13.686 13.232 4.803 1.00 88.12 524 VAL A CA 1
ATOM 4357 C C . VAL A 1 524 ? -13.438 13.026 6.293 1.00 88.12 524 VAL A C 1
ATOM 4359 O O . VAL A 1 524 ? -12.650 13.738 6.913 1.00 88.12 524 VAL A O 1
ATOM 4362 N N . ALA A 1 525 ? -14.109 12.031 6.866 1.00 86.62 525 ALA A N 1
ATOM 4363 C CA . ALA A 1 525 ? -13.712 11.411 8.121 1.00 86.62 525 ALA A CA 1
ATOM 4364 C C . ALA A 1 525 ? -12.865 10.184 7.768 1.00 86.62 525 ALA A C 1
ATOM 4366 O O . ALA A 1 525 ? -13.397 9.144 7.377 1.00 86.62 525 ALA A O 1
ATOM 4367 N N . LEU A 1 526 ? -11.545 10.346 7.835 1.00 89.81 526 LEU A N 1
ATOM 4368 C CA . LEU A 1 526 ? -10.579 9.328 7.455 1.00 89.81 526 LEU A CA 1
ATOM 4369 C C . LEU A 1 526 ? -10.302 8.426 8.654 1.00 89.81 526 LEU A C 1
ATOM 4371 O O . LEU A 1 526 ? -9.717 8.864 9.644 1.00 89.81 526 LEU A O 1
ATOM 4375 N N . HIS A 1 527 ? -10.716 7.172 8.548 1.00 88.38 527 HIS A N 1
ATOM 4376 C CA . HIS A 1 527 ? -10.309 6.121 9.460 1.00 88.38 527 HIS A CA 1
ATOM 4377 C C . HIS A 1 527 ? -8.987 5.533 8.956 1.00 88.38 527 HIS A C 1
ATOM 4379 O O . HIS A 1 527 ? -8.987 4.735 8.024 1.00 88.38 527 HIS A O 1
ATOM 4385 N N . LEU A 1 528 ? -7.880 5.966 9.553 1.00 91.31 528 LEU A N 1
ATOM 4386 C CA . LEU A 1 528 ? -6.548 5.425 9.327 1.00 91.31 528 LEU A CA 1
ATOM 4387 C C . LEU A 1 528 ? -6.344 4.201 10.226 1.00 91.31 528 LEU A C 1
ATOM 4389 O O . LEU A 1 528 ? -6.168 4.360 11.431 1.00 91.31 528 LEU A O 1
ATOM 4393 N N . ASP A 1 529 ? -6.381 3.011 9.639 1.00 86.62 529 ASP A N 1
ATOM 4394 C CA . ASP A 1 529 ? -6.228 1.741 10.353 1.00 86.62 529 ASP A CA 1
ATOM 4395 C C . ASP A 1 529 ? -4.807 1.209 10.177 1.00 86.62 529 ASP A C 1
ATOM 4397 O O . ASP A 1 529 ? -4.375 0.957 9.049 1.00 86.62 529 ASP A O 1
ATOM 4401 N N . LEU A 1 530 ? -4.058 1.123 11.277 1.00 87.94 530 LEU A N 1
ATOM 4402 C CA . LEU A 1 530 ? -2.661 0.714 11.264 1.00 87.94 530 LEU A CA 1
ATOM 4403 C C . LEU A 1 530 ? -2.530 -0.792 11.519 1.00 87.94 530 LEU A C 1
ATOM 4405 O O . LEU A 1 530 ? -3.046 -1.313 12.505 1.00 87.94 530 LEU A O 1
ATOM 4409 N N . SER A 1 531 ? -1.760 -1.491 10.683 1.00 82.88 531 SER A N 1
ATOM 4410 C CA . SER A 1 531 ? -1.350 -2.879 10.938 1.00 82.88 531 SER A CA 1
ATOM 4411 C C . SER A 1 531 ? 0.162 -2.995 11.140 1.00 82.88 531 SER A C 1
ATOM 4413 O O . SER A 1 531 ? 0.934 -2.081 10.837 1.00 82.88 531 SER A O 1
ATOM 4415 N N . ASN A 1 532 ? 0.602 -4.124 11.702 1.00 78.44 532 ASN A N 1
ATOM 4416 C CA . ASN A 1 532 ? 2.026 -4.403 11.873 1.00 78.44 532 ASN A CA 1
ATOM 4417 C C . ASN A 1 532 ? 2.736 -4.391 10.511 1.00 78.44 532 ASN A C 1
ATOM 4419 O O . ASN A 1 532 ? 2.222 -4.909 9.526 1.00 78.44 532 ASN A O 1
ATOM 4423 N N . THR A 1 533 ? 3.941 -3.830 10.453 1.00 83.94 533 THR A N 1
ATOM 4424 C CA . THR A 1 533 ? 4.754 -3.782 9.231 1.00 83.94 533 THR A CA 1
ATOM 4425 C C . THR A 1 533 ? 6.234 -3.898 9.576 1.00 83.94 533 THR A C 1
ATOM 4427 O O . THR A 1 533 ? 6.669 -3.454 10.639 1.00 83.94 533 THR A O 1
ATOM 4430 N N . LYS A 1 534 ? 7.025 -4.468 8.659 1.00 83.19 534 LYS A N 1
ATOM 4431 C CA . LYS A 1 534 ? 8.494 -4.430 8.737 1.00 83.19 534 LYS A CA 1
ATOM 4432 C C . LYS A 1 534 ? 9.058 -3.071 8.285 1.00 83.19 534 LYS A C 1
ATOM 4434 O O . LYS A 1 534 ? 10.188 -2.739 8.625 1.00 83.19 534 LYS A O 1
ATOM 4439 N N . GLN A 1 535 ? 8.286 -2.262 7.551 1.00 89.69 535 GLN A N 1
ATOM 4440 C CA . GLN A 1 535 ? 8.701 -0.964 6.998 1.00 89.69 535 GLN A CA 1
ATOM 4441 C C . GLN A 1 535 ? 8.427 0.192 7.980 1.00 89.69 535 GLN A C 1
ATOM 4443 O O . GLN A 1 535 ? 7.763 1.174 7.643 1.00 89.69 535 GLN A O 1
ATOM 4448 N N . ILE A 1 536 ? 8.943 0.083 9.211 1.00 88.62 536 ILE A N 1
ATOM 4449 C CA . ILE A 1 536 ? 8.675 1.039 10.304 1.00 88.62 536 ILE A CA 1
ATOM 4450 C C . ILE A 1 536 ? 9.082 2.470 9.928 1.00 88.62 536 ILE A C 1
ATOM 4452 O O . ILE A 1 536 ? 8.328 3.401 10.197 1.00 88.62 536 ILE A O 1
ATOM 4456 N N . GLU A 1 537 ? 10.223 2.656 9.262 1.00 89.12 537 GLU A N 1
ATOM 4457 C CA . GLU A 1 537 ? 10.697 3.989 8.864 1.00 89.12 537 GLU A CA 1
ATOM 4458 C C . GLU A 1 537 ? 9.787 4.660 7.824 1.00 89.12 537 GLU A C 1
ATOM 4460 O O . GLU A 1 537 ? 9.540 5.862 7.909 1.00 89.12 537 GLU A O 1
ATOM 4465 N N . LEU A 1 538 ? 9.216 3.891 6.887 1.00 92.38 538 LEU A N 1
ATOM 4466 C CA . LEU A 1 538 ? 8.229 4.420 5.936 1.00 92.38 538 LEU A CA 1
ATOM 4467 C C . LEU A 1 538 ? 6.922 4.781 6.642 1.00 92.38 538 LEU A C 1
ATOM 4469 O O . LEU A 1 538 ? 6.327 5.809 6.331 1.00 92.38 538 LEU A O 1
ATOM 4473 N N . LEU A 1 539 ? 6.486 3.970 7.612 1.00 93.06 539 LEU A N 1
ATOM 4474 C CA . LEU A 1 539 ? 5.298 4.277 8.406 1.00 93.06 539 LEU A CA 1
ATOM 4475 C C . LEU A 1 539 ? 5.506 5.529 9.273 1.00 93.06 539 LEU A C 1
ATOM 4477 O O . LEU A 1 539 ? 4.617 6.373 9.358 1.00 93.06 539 LEU A O 1
ATOM 4481 N N . ARG A 1 540 ? 6.686 5.678 9.883 1.00 91.75 540 ARG A N 1
ATOM 4482 C CA . ARG A 1 540 ? 7.088 6.849 10.676 1.00 91.75 540 ARG A CA 1
ATOM 4483 C C . ARG A 1 540 ? 7.050 8.122 9.832 1.00 91.75 540 ARG A C 1
ATOM 4485 O O . ARG A 1 540 ? 6.427 9.103 10.238 1.00 91.75 540 ARG A O 1
ATOM 4492 N N . GLU A 1 541 ? 7.656 8.076 8.647 1.00 93.12 541 GLU A N 1
ATOM 4493 C CA . GLU A 1 541 ? 7.623 9.168 7.674 1.00 93.12 541 GLU A CA 1
ATOM 4494 C C . GLU A 1 541 ? 6.192 9.486 7.242 1.00 93.12 541 GLU A C 1
ATOM 4496 O O . GLU A 1 541 ? 5.779 10.640 7.324 1.00 93.12 541 GLU A O 1
ATOM 4501 N N . PHE A 1 542 ? 5.406 8.473 6.864 1.00 95.56 542 PHE A N 1
ATOM 4502 C CA . PHE A 1 542 ? 4.013 8.658 6.470 1.00 95.56 542 PHE A CA 1
ATOM 4503 C C . PHE A 1 542 ? 3.198 9.336 7.570 1.00 95.56 542 PHE A C 1
ATOM 4505 O O . PHE A 1 542 ? 2.551 10.343 7.302 1.00 95.56 542 PHE A O 1
ATOM 4512 N N . LEU A 1 543 ? 3.240 8.842 8.811 1.00 95.50 543 LEU A N 1
ATOM 4513 C CA . LEU A 1 543 ? 2.469 9.421 9.912 1.00 95.50 543 LEU A CA 1
ATOM 4514 C C . LEU A 1 543 ? 2.888 10.868 10.201 1.00 95.50 543 LEU A C 1
ATOM 4516 O O . LEU A 1 543 ? 2.027 11.721 10.422 1.00 95.50 543 LEU A O 1
ATOM 4520 N N . PHE A 1 544 ? 4.189 11.163 10.172 1.00 95.88 544 PHE A N 1
ATOM 4521 C CA . PHE A 1 544 ? 4.687 12.517 10.390 1.00 95.88 544 PHE A CA 1
ATOM 4522 C C . PHE A 1 544 ? 4.288 13.464 9.253 1.00 95.88 544 PHE A C 1
ATOM 4524 O O . PHE A 1 544 ? 3.633 14.479 9.496 1.00 95.88 544 PHE A O 1
ATOM 4531 N N . SER A 1 545 ? 4.619 13.121 8.009 1.00 95.81 545 SER A N 1
ATOM 4532 C CA . SER A 1 545 ? 4.296 13.932 6.837 1.00 95.81 545 SER A CA 1
ATOM 4533 C C . SER A 1 545 ? 2.779 14.107 6.708 1.00 95.81 545 SER A C 1
ATOM 4535 O O . SER A 1 545 ? 2.257 15.226 6.736 1.00 95.81 545 SER A O 1
ATOM 4537 N N . PHE A 1 546 ? 2.039 13.000 6.646 1.00 96.56 546 PHE A N 1
ATOM 4538 C CA . PHE A 1 546 ? 0.611 13.034 6.375 1.00 96.56 546 PHE A CA 1
ATOM 4539 C C . PHE A 1 546 ? -0.168 13.709 7.503 1.00 96.56 546 PHE A C 1
ATOM 4541 O O . PHE A 1 546 ? -0.925 14.625 7.213 1.00 96.56 546 PHE A O 1
ATOM 4548 N N . ILE A 1 547 ? 0.019 13.313 8.769 1.00 95.69 547 ILE A N 1
ATOM 4549 C CA . ILE A 1 547 ? -0.828 13.794 9.873 1.00 95.69 547 ILE A CA 1
ATOM 4550 C C . ILE A 1 547 ? -0.353 15.152 10.401 1.00 95.69 547 ILE A C 1
ATOM 4552 O O . ILE A 1 547 ? -1.168 16.066 10.549 1.00 95.69 547 ILE A O 1
ATOM 4556 N N . ILE A 1 548 ? 0.948 15.294 10.692 1.00 95.69 548 ILE A N 1
ATOM 4557 C CA . ILE A 1 548 ? 1.498 16.506 11.323 1.00 95.69 548 ILE A CA 1
ATOM 4558 C C . ILE A 1 548 ? 1.678 17.614 10.289 1.00 95.69 548 ILE A C 1
ATOM 4560 O O . ILE A 1 548 ? 1.166 18.717 10.481 1.00 95.69 548 ILE A O 1
ATOM 4564 N N . LEU A 1 549 ? 2.372 17.326 9.183 1.00 95.81 549 LEU A N 1
ATOM 4565 C CA . LEU A 1 549 ? 2.644 18.331 8.149 1.00 95.81 549 LEU A CA 1
ATOM 4566 C C . LEU A 1 549 ? 1.438 18.588 7.231 1.00 95.81 549 LEU A C 1
ATOM 4568 O O . LEU A 1 549 ? 1.443 19.570 6.481 1.00 95.81 549 LEU A O 1
ATOM 4572 N N . LYS A 1 550 ? 0.399 17.740 7.319 1.00 95.25 550 LYS A N 1
ATOM 4573 C CA . LYS A 1 550 ? -0.805 17.745 6.470 1.00 95.25 550 LYS A CA 1
ATOM 4574 C C . LYS A 1 550 ? -0.500 17.604 4.978 1.00 95.25 550 LYS A C 1
ATOM 4576 O O . LYS A 1 550 ? -1.249 18.094 4.125 1.00 95.25 550 LYS A O 1
ATOM 4581 N N . CYS A 1 551 ? 0.611 16.944 4.661 1.00 95.06 551 CYS A N 1
ATOM 4582 C CA . CYS A 1 551 ? 1.059 16.727 3.297 1.00 95.06 551 CYS A CA 1
ATOM 4583 C C . CYS A 1 551 ? 1.646 15.331 3.119 1.00 95.06 551 CYS A C 1
ATOM 4585 O O . CYS A 1 551 ? 2.326 14.820 3.997 1.00 95.06 551 CYS A O 1
ATOM 4587 N N . TYR A 1 552 ? 1.452 14.723 1.958 1.00 95.50 552 TYR A N 1
ATOM 4588 C CA . TYR A 1 552 ? 2.195 13.520 1.602 1.00 95.50 552 TYR A CA 1
ATOM 4589 C C . TYR A 1 552 ? 2.696 13.644 0.172 1.00 95.50 552 TYR A C 1
ATOM 4591 O O . TYR A 1 552 ? 1.906 13.952 -0.723 1.00 95.50 552 TYR A O 1
ATOM 4599 N N . SER A 1 553 ? 4.000 13.464 -0.034 1.00 91.50 553 SER A N 1
ATOM 4600 C CA . SER A 1 553 ? 4.642 13.639 -1.335 1.00 91.50 553 SER A CA 1
ATOM 4601 C C . SER A 1 553 ? 5.527 12.455 -1.703 1.00 91.50 553 SER A C 1
ATOM 4603 O O . SER A 1 553 ? 6.239 11.872 -0.878 1.00 91.50 553 SER A O 1
ATOM 4605 N N . LYS A 1 554 ? 5.491 12.129 -2.993 1.00 88.56 554 LYS A N 1
ATOM 4606 C CA . LYS A 1 554 ? 6.387 11.177 -3.642 1.00 88.56 554 LYS A CA 1
ATOM 4607 C C . LYS A 1 554 ? 6.746 11.741 -5.007 1.00 88.56 554 LYS A C 1
ATOM 4609 O O . LYS A 1 554 ? 5.852 12.010 -5.814 1.00 88.56 554 LYS A O 1
ATOM 4614 N N . ASN A 1 555 ? 8.044 11.910 -5.247 1.00 84.00 555 ASN A N 1
ATOM 4615 C CA . ASN A 1 555 ? 8.573 12.625 -6.405 1.00 84.00 555 ASN A CA 1
ATOM 4616 C C . ASN A 1 555 ? 7.923 14.023 -6.500 1.00 84.00 555 ASN A C 1
ATOM 4618 O O . ASN A 1 555 ? 7.953 14.790 -5.539 1.00 84.00 555 ASN A O 1
ATOM 4622 N N . GLU A 1 556 ? 7.289 14.354 -7.620 1.00 83.69 556 GLU A N 1
ATOM 4623 C CA . GLU A 1 556 ? 6.690 15.665 -7.891 1.00 83.69 556 GLU A CA 1
ATOM 4624 C C . GLU A 1 556 ? 5.201 15.725 -7.514 1.00 83.69 556 GLU A C 1
ATOM 4626 O O . GLU A 1 556 ? 4.587 16.795 -7.536 1.00 83.69 556 GLU A O 1
ATOM 4631 N N . ASN A 1 557 ? 4.607 14.585 -7.149 1.00 88.38 557 ASN A N 1
ATOM 4632 C CA . ASN A 1 557 ? 3.208 14.491 -6.763 1.00 88.38 557 ASN A CA 1
ATOM 4633 C C . ASN A 1 557 ? 3.049 14.773 -5.268 1.00 88.38 557 ASN A C 1
ATOM 4635 O O . ASN A 1 557 ? 3.681 14.135 -4.426 1.00 88.38 557 ASN A O 1
ATOM 4639 N N . ILE A 1 558 ? 2.149 15.699 -4.942 1.00 93.12 558 ILE A N 1
ATOM 4640 C CA . ILE A 1 558 ? 1.855 16.105 -3.569 1.00 93.12 558 ILE A CA 1
ATOM 4641 C C . ILE A 1 558 ? 0.359 16.019 -3.301 1.00 93.12 558 ILE A C 1
ATOM 4643 O O . ILE A 1 558 ? -0.449 16.472 -4.106 1.00 93.12 558 ILE A O 1
ATOM 4647 N N . PHE A 1 559 ? -0.011 15.462 -2.155 1.00 96.00 559 PHE A N 1
ATOM 4648 C CA . PHE A 1 559 ? -1.343 15.576 -1.579 1.00 96.00 559 PHE A CA 1
ATOM 4649 C C . PHE A 1 559 ? -1.291 16.549 -0.403 1.00 96.00 559 PHE A C 1
ATOM 4651 O O . PHE A 1 559 ? -0.434 16.405 0.467 1.00 96.00 559 PHE A O 1
ATOM 4658 N N . TYR A 1 560 ? -2.194 17.530 -0.360 1.00 95.38 560 TYR A N 1
ATOM 4659 C CA . TYR A 1 560 ? -2.237 18.533 0.709 1.00 95.38 560 TYR A CA 1
ATOM 4660 C C . TYR A 1 560 ? -3.673 18.803 1.147 1.00 95.38 560 TYR A C 1
ATOM 4662 O O . TYR A 1 560 ? -4.568 18.969 0.311 1.00 95.38 560 TYR A O 1
ATOM 4670 N N . TYR A 1 561 ? -3.902 18.894 2.457 1.00 94.12 561 TYR A N 1
ATOM 4671 C CA . TYR A 1 561 ? -5.237 19.111 3.011 1.00 94.12 561 TYR A CA 1
ATOM 4672 C C . TYR A 1 561 ? -5.242 20.080 4.198 1.00 94.12 561 TYR A C 1
ATOM 4674 O O . TYR A 1 561 ? -4.250 20.273 4.893 1.00 94.12 561 TYR A O 1
ATOM 4682 N N . GLY A 1 562 ? -6.383 20.728 4.431 1.00 90.12 562 GLY A N 1
ATOM 4683 C CA . GLY A 1 562 ? -6.594 21.640 5.554 1.00 90.12 562 GLY A CA 1
ATOM 4684 C C . GLY A 1 562 ? -7.466 21.044 6.654 1.00 90.12 562 GLY A C 1
ATOM 4685 O O . GLY A 1 562 ? -7.043 20.164 7.403 1.00 90.12 562 GLY A O 1
ATOM 4686 N N . ASN A 1 563 ? -8.663 21.606 6.816 1.00 87.19 563 ASN A N 1
ATOM 4687 C CA . ASN A 1 563 ? -9.635 21.210 7.844 1.00 87.19 563 ASN A CA 1
ATOM 4688 C C . ASN A 1 563 ? -10.760 20.333 7.274 1.00 87.19 563 ASN A C 1
ATOM 4690 O O . ASN A 1 563 ? -11.675 19.952 7.999 1.00 87.19 563 ASN A O 1
ATOM 4694 N N . GLU A 1 564 ? -10.713 20.040 5.975 1.00 89.44 564 GLU A N 1
ATOM 4695 C CA . GLU A 1 564 ? -11.660 19.174 5.285 1.00 89.44 564 GLU A CA 1
ATOM 4696 C C . GLU A 1 564 ? -11.489 17.689 5.637 1.00 89.44 564 GLU A C 1
ATOM 4698 O O . GLU A 1 564 ? -12.446 16.934 5.492 1.00 89.44 564 GLU A O 1
ATOM 4703 N N . ILE A 1 565 ? -10.329 17.277 6.162 1.00 90.94 565 ILE A N 1
ATOM 4704 C CA . ILE A 1 565 ? -10.088 15.910 6.639 1.00 90.94 565 ILE A CA 1
ATOM 4705 C C . ILE A 1 565 ? -10.021 15.900 8.166 1.00 90.94 565 ILE A C 1
ATOM 4707 O O . ILE A 1 565 ? -9.240 16.637 8.771 1.00 90.94 565 ILE A O 1
ATOM 4711 N N . LYS A 1 566 ? -10.830 15.036 8.781 1.00 89.75 566 LYS A N 1
ATOM 4712 C CA . LYS A 1 566 ? -10.710 14.638 10.188 1.00 89.75 566 LYS A CA 1
ATOM 4713 C C . LYS A 1 566 ? -10.142 13.230 10.250 1.00 89.75 566 LYS A C 1
ATOM 4715 O O . LYS A 1 566 ? -10.647 12.367 9.538 1.00 89.75 566 LYS A O 1
ATOM 4720 N N . ILE A 1 567 ? -9.126 13.004 11.078 1.00 90.81 567 ILE A N 1
ATOM 4721 C CA . ILE A 1 567 ? -8.408 11.728 11.121 1.00 90.81 567 ILE A CA 1
ATOM 4722 C C . ILE A 1 567 ? -8.721 10.995 12.417 1.00 90.81 567 ILE A C 1
ATOM 4724 O O . ILE A 1 567 ? -8.729 11.565 13.506 1.00 90.81 567 ILE A O 1
ATOM 4728 N N . LYS A 1 568 ? -8.962 9.704 12.262 1.00 86.75 568 LYS A N 1
ATOM 4729 C CA . LYS A 1 568 ? -9.167 8.735 13.320 1.00 86.75 568 LYS A CA 1
ATOM 4730 C C . LYS A 1 568 ? -8.141 7.632 13.139 1.00 86.75 568 LYS A C 1
ATOM 4732 O O . LYS A 1 568 ? -8.194 6.950 12.124 1.00 86.75 568 LYS A O 1
ATOM 4737 N N . VAL A 1 569 ? -7.196 7.522 14.066 1.00 87.88 569 VAL A N 1
ATOM 4738 C CA . VAL A 1 569 ? -6.108 6.542 14.004 1.00 87.88 569 VAL A CA 1
ATOM 4739 C C . VAL A 1 569 ? -6.481 5.338 14.861 1.00 87.88 569 VAL A C 1
ATOM 4741 O O . VAL A 1 569 ? -6.569 5.458 16.085 1.00 87.88 569 VAL A O 1
ATOM 4744 N N . GLU A 1 570 ? -6.693 4.195 14.217 1.00 83.69 570 GLU A N 1
ATOM 4745 C CA . GLU A 1 570 ? -6.795 2.896 14.877 1.00 83.69 570 GLU A CA 1
ATOM 4746 C C . GLU A 1 570 ? -5.396 2.293 14.985 1.00 83.69 570 GLU A C 1
ATOM 4748 O O . GLU A 1 570 ? -4.675 2.156 13.998 1.00 83.69 570 GLU A O 1
ATOM 4753 N N . ILE A 1 571 ? -4.994 1.988 16.217 1.00 80.06 571 ILE A N 1
ATOM 4754 C CA . ILE A 1 571 ? -3.712 1.355 16.519 1.00 80.06 571 ILE A CA 1
ATOM 4755 C C . ILE A 1 571 ? -3.947 -0.143 16.759 1.00 80.06 571 ILE A C 1
ATOM 4757 O O . ILE A 1 571 ? -4.883 -0.488 17.494 1.00 80.06 571 ILE A O 1
ATOM 4761 N N . PRO A 1 572 ? -3.095 -1.036 16.216 1.00 72.00 572 PRO A N 1
ATOM 4762 C CA . PRO A 1 572 ? -3.262 -2.462 16.413 1.00 72.00 572 PRO A CA 1
ATOM 4763 C C . PRO A 1 572 ? -2.950 -2.831 17.864 1.00 72.00 572 PRO A C 1
ATOM 4765 O O . PRO A 1 572 ? -1.965 -2.382 18.453 1.00 72.00 572 PRO A O 1
ATOM 4768 N N . ASN A 1 573 ? -3.775 -3.708 18.430 1.00 64.00 573 ASN A N 1
ATOM 4769 C CA . ASN A 1 573 ? -3.452 -4.393 19.676 1.00 64.00 573 ASN A CA 1
ATOM 4770 C C . ASN A 1 573 ? -2.566 -5.595 19.320 1.00 64.00 573 ASN A C 1
ATOM 4772 O O . ASN A 1 573 ? -3.020 -6.517 18.640 1.00 64.00 573 ASN A O 1
ATOM 4776 N N . GLY A 1 574 ? -1.293 -5.555 19.715 1.00 61.09 574 GLY A N 1
ATOM 4777 C CA . GLY A 1 574 ? -0.273 -6.522 19.308 1.00 61.09 574 GLY A CA 1
ATOM 4778 C C . GLY A 1 574 ? 0.983 -6.481 20.170 1.00 61.09 574 GLY A C 1
ATOM 4779 O O . GLY A 1 574 ? 1.081 -5.689 21.103 1.00 61.09 574 GLY A O 1
ATOM 4780 N N . PHE A 1 575 ? 1.955 -7.325 19.817 1.00 58.31 575 PHE A N 1
ATOM 4781 C CA . PHE A 1 575 ? 3.269 -7.387 20.471 1.00 58.31 575 PHE A CA 1
ATOM 4782 C C . PHE A 1 575 ? 4.043 -6.071 20.408 1.00 58.31 575 PHE A C 1
ATOM 4784 O O . PHE A 1 575 ? 4.793 -5.731 21.320 1.00 58.31 575 PHE A O 1
ATOM 4791 N N . ILE A 1 576 ? 3.859 -5.320 19.323 1.00 67.75 576 ILE A N 1
ATOM 4792 C CA . ILE A 1 576 ? 4.504 -4.030 19.133 1.00 67.75 576 ILE A CA 1
ATOM 4793 C C . ILE A 1 576 ? 3.623 -2.965 19.775 1.00 67.75 576 ILE A C 1
ATOM 4795 O O . ILE A 1 576 ? 2.503 -2.709 19.334 1.00 67.75 576 ILE A O 1
ATOM 4799 N N . ASN A 1 577 ? 4.148 -2.293 20.796 1.00 73.94 577 ASN A N 1
ATOM 4800 C CA . ASN A 1 577 ? 3.487 -1.128 21.358 1.00 73.94 577 ASN A CA 1
ATOM 4801 C C . ASN A 1 577 ? 3.733 0.093 20.458 1.00 73.94 577 ASN A C 1
ATOM 4803 O O . ASN A 1 577 ? 4.749 0.783 20.537 1.00 73.94 577 ASN A O 1
ATOM 4807 N N . PHE A 1 578 ? 2.761 0.377 19.597 1.00 76.19 578 PHE A N 1
ATOM 4808 C CA . PHE A 1 578 ? 2.793 1.512 18.674 1.00 76.19 578 PHE A CA 1
ATOM 4809 C C . PHE A 1 578 ? 2.901 2.868 19.387 1.00 76.19 578 PHE A C 1
ATOM 4811 O O . PHE A 1 578 ? 3.501 3.788 18.840 1.00 76.19 578 PHE A O 1
ATOM 4818 N N . LYS A 1 579 ? 2.379 3.012 20.615 1.00 76.44 579 LYS A N 1
ATOM 4819 C CA . LYS A 1 579 ? 2.513 4.268 21.374 1.00 76.44 579 LYS A CA 1
ATOM 4820 C C . LYS A 1 579 ? 3.947 4.531 21.814 1.00 76.44 579 LYS A C 1
ATOM 4822 O O . LYS A 1 579 ? 4.368 5.681 21.808 1.00 76.44 579 LYS A O 1
ATOM 4827 N N . SER A 1 580 ? 4.691 3.488 22.184 1.00 77.38 580 SER A N 1
ATOM 4828 C CA . SER A 1 580 ? 6.122 3.631 22.470 1.00 77.38 580 SER A CA 1
ATOM 4829 C C . SER A 1 580 ? 6.958 3.737 21.198 1.00 77.38 580 SER A C 1
ATOM 4831 O O . SER A 1 580 ? 7.986 4.400 21.208 1.00 77.38 580 SER A O 1
ATOM 4833 N N . LEU A 1 581 ? 6.523 3.108 20.102 1.00 82.81 581 LEU A N 1
ATOM 4834 C CA . LEU A 1 581 ? 7.243 3.146 18.829 1.00 82.81 581 LEU A CA 1
ATOM 4835 C C . LEU A 1 581 ? 7.147 4.521 18.142 1.00 82.81 581 LEU A C 1
ATOM 4837 O O . LEU A 1 581 ? 8.127 4.994 17.559 1.00 82.81 581 LEU A O 1
ATOM 4841 N N . PHE A 1 582 ? 5.976 5.163 18.224 1.00 88.06 582 PHE A N 1
ATOM 4842 C CA . PHE A 1 582 ? 5.666 6.438 17.579 1.00 88.06 582 PHE A CA 1
ATOM 4843 C C . PHE A 1 582 ? 5.357 7.525 18.616 1.00 88.06 582 PHE A C 1
ATOM 4845 O O . PHE A 1 582 ? 4.200 7.839 18.901 1.00 88.06 582 PHE A O 1
ATOM 4852 N N . SER A 1 583 ? 6.405 8.175 19.126 1.00 87.25 583 SER A N 1
ATOM 4853 C CA . SER A 1 583 ? 6.307 9.244 20.133 1.00 87.25 583 SER A CA 1
ATOM 4854 C C . SER A 1 583 ? 5.408 10.421 19.723 1.00 87.25 583 SER A C 1
ATOM 4856 O O . SER A 1 583 ? 4.889 11.131 20.584 1.00 87.25 583 SER A O 1
ATOM 4858 N N . ILE A 1 584 ? 5.167 10.622 18.420 1.00 90.31 584 ILE A N 1
ATOM 4859 C CA . ILE A 1 584 ? 4.245 11.648 17.904 1.00 90.31 584 ILE A CA 1
ATOM 4860 C C . ILE A 1 584 ? 2.802 11.467 18.405 1.00 90.31 584 ILE A C 1
ATOM 4862 O O . ILE A 1 584 ? 2.065 12.446 18.507 1.00 90.31 584 ILE A O 1
ATOM 4866 N N . PHE A 1 585 ? 2.403 10.247 18.784 1.00 89.69 585 PHE A N 1
ATOM 4867 C CA . PHE A 1 585 ? 1.071 9.959 19.323 1.00 89.69 585 PHE A CA 1
ATOM 4868 C C . PHE A 1 585 ? 0.800 10.643 20.666 1.00 89.69 585 PHE A C 1
ATOM 4870 O O . PHE A 1 585 ? -0.358 10.844 21.027 1.00 89.69 585 PHE A O 1
ATOM 4877 N N . ASN A 1 586 ? 1.843 11.093 21.370 1.00 86.81 586 ASN A N 1
ATOM 4878 C CA . ASN A 1 586 ? 1.702 11.891 22.589 1.00 86.81 586 ASN A CA 1
ATOM 4879 C C . ASN A 1 586 ? 1.036 13.258 22.337 1.00 86.81 586 ASN A C 1
ATOM 4881 O O . ASN A 1 586 ? 0.512 13.860 23.275 1.00 86.81 586 ASN A O 1
ATOM 4885 N N . PHE A 1 587 ? 1.031 13.741 21.089 1.00 89.38 587 PHE A N 1
ATOM 4886 C CA . PHE A 1 587 ? 0.378 14.991 20.695 1.00 89.38 587 PHE A CA 1
ATOM 4887 C C . PHE A 1 587 ? -1.082 14.818 20.259 1.00 89.38 587 PHE A C 1
ATOM 4889 O O . PHE A 1 587 ? -1.688 15.815 19.876 1.00 89.38 587 PHE A O 1
ATOM 4896 N N . PHE A 1 588 ? -1.646 13.606 20.246 1.00 90.12 588 PHE A N 1
ATOM 4897 C CA . PHE A 1 588 ? -3.016 13.364 19.772 1.00 90.12 588 PHE A CA 1
ATOM 4898 C C . PHE A 1 588 ? -3.970 13.030 20.920 1.00 90.12 588 PHE A C 1
ATOM 4900 O O . PHE A 1 588 ? -3.579 12.472 21.950 1.00 90.12 588 PHE A O 1
ATOM 4907 N N . ASN A 1 589 ? -5.255 13.332 20.716 1.00 82.25 589 ASN A N 1
ATOM 4908 C CA . ASN A 1 589 ? -6.282 13.021 21.699 1.00 82.25 589 ASN A CA 1
ATOM 4909 C C . ASN A 1 589 ? -6.459 11.502 21.788 1.00 82.25 589 ASN A C 1
ATOM 4911 O O . ASN A 1 589 ? -6.898 10.856 20.837 1.00 82.25 589 ASN A O 1
ATOM 4915 N N . ASN A 1 590 ? -6.144 10.929 22.947 1.00 72.62 590 ASN A N 1
ATOM 4916 C CA . ASN A 1 590 ? -6.408 9.523 23.225 1.00 72.62 590 ASN A CA 1
ATOM 4917 C C . ASN A 1 590 ? -7.865 9.366 23.665 1.00 72.62 590 ASN A C 1
ATOM 4919 O O . ASN A 1 590 ? -8.223 9.732 24.785 1.00 72.62 590 ASN A O 1
ATOM 4923 N N . VAL A 1 591 ? -8.699 8.812 22.793 1.00 61.84 591 VAL A N 1
ATOM 4924 C CA . VAL A 1 591 ? -10.084 8.477 23.123 1.00 61.84 591 VAL A CA 1
ATOM 4925 C C . VAL A 1 591 ? -10.082 7.095 23.777 1.00 61.84 591 VAL A C 1
ATOM 4927 O O . VAL A 1 591 ? -9.784 6.106 23.117 1.00 61.84 591 VAL A O 1
ATOM 4930 N N . ASN A 1 592 ? -10.361 7.051 25.087 1.00 53.59 592 ASN A N 1
ATOM 4931 C CA . ASN A 1 592 ? -10.589 5.849 25.905 1.00 53.59 592 ASN A CA 1
ATOM 4932 C C . ASN A 1 592 ? -9.667 4.655 25.598 1.00 53.59 592 ASN A C 1
ATOM 4934 O O . ASN A 1 592 ? -10.117 3.576 25.229 1.00 53.59 592 ASN A O 1
ATOM 4938 N N . ILE A 1 593 ? -8.361 4.834 25.811 1.00 43.25 593 ILE A N 1
ATOM 4939 C CA . ILE A 1 593 ? -7.402 3.723 25.866 1.00 43.25 593 ILE A CA 1
ATOM 4940 C C . ILE A 1 593 ? -7.074 3.491 27.337 1.00 43.25 593 ILE A C 1
ATOM 4942 O O . ILE A 1 593 ? -6.058 3.975 27.839 1.00 43.25 593 ILE A O 1
ATOM 4946 N N . VAL A 1 594 ? -7.956 2.793 28.054 1.00 38.53 594 VAL A N 1
ATOM 4947 C CA . VAL A 1 594 ? -7.574 2.232 29.350 1.00 38.53 594 VAL A CA 1
ATOM 4948 C C . VAL A 1 594 ? -6.704 1.022 29.046 1.00 38.53 594 VAL A C 1
ATOM 4950 O O . VAL A 1 594 ? -7.166 -0.008 28.565 1.00 38.53 594 VAL A O 1
ATOM 4953 N N . SER A 1 595 ? -5.408 1.178 29.290 1.00 33.41 595 SER A N 1
ATOM 4954 C CA . SER A 1 595 ? -4.479 0.065 29.403 1.00 33.41 595 SER A CA 1
ATOM 4955 C C . SER A 1 595 ? -5.050 -0.959 30.386 1.00 33.41 595 SER A C 1
ATOM 4957 O O . SER A 1 595 ? -5.160 -0.661 31.576 1.00 33.41 595 SER A O 1
ATOM 4959 N N . PHE A 1 596 ? -5.336 -2.175 29.927 1.00 38.59 596 PHE A N 1
ATOM 4960 C CA . PHE A 1 596 ? -5.733 -3.303 30.780 1.00 38.59 596 PHE A CA 1
ATOM 4961 C C . PHE A 1 596 ? -4.640 -3.758 31.777 1.00 38.59 596 PHE A C 1
ATOM 4963 O O . PHE A 1 596 ? -4.818 -4.747 32.478 1.00 38.59 596 PHE A O 1
ATOM 4970 N N . ASN A 1 597 ? -3.526 -3.024 31.899 1.00 30.11 597 ASN A N 1
ATOM 4971 C CA . ASN A 1 597 ? -2.375 -3.397 32.724 1.00 30.11 597 ASN A CA 1
ATOM 4972 C C . ASN A 1 597 ? -2.223 -2.637 34.053 1.00 30.11 597 ASN A C 1
ATOM 4974 O O . ASN A 1 597 ? -1.227 -2.849 34.742 1.00 30.11 597 ASN A O 1
ATOM 4978 N N . ASN A 1 598 ? -3.188 -1.822 34.489 1.00 27.78 598 ASN A N 1
ATOM 4979 C CA . ASN A 1 598 ? -3.145 -1.280 35.852 1.00 27.78 598 ASN A CA 1
ATOM 4980 C C . ASN A 1 598 ? -3.939 -2.167 36.816 1.00 27.78 598 ASN A C 1
ATOM 4982 O O . ASN A 1 598 ? -5.138 -1.994 37.002 1.00 27.78 598 ASN A O 1
ATOM 4986 N N . LYS A 1 599 ? -3.229 -3.075 37.496 1.00 32.16 599 LYS A N 1
ATOM 4987 C CA . LYS A 1 599 ? -3.720 -3.919 38.605 1.00 32.16 599 LYS A CA 1
ATOM 4988 C C . LYS A 1 599 ? -4.230 -3.153 39.845 1.00 32.16 599 LYS A C 1
ATOM 4990 O O . LYS A 1 599 ? -4.479 -3.780 40.862 1.00 32.16 599 LYS A O 1
ATOM 4995 N N . ASN A 1 600 ? -4.402 -1.832 39.787 1.00 29.70 600 ASN A N 1
ATOM 4996 C CA . ASN A 1 600 ? -4.791 -1.007 40.931 1.00 29.70 600 ASN A CA 1
ATOM 4997 C C . ASN A 1 600 ? -5.813 0.067 40.530 1.00 29.70 600 ASN A C 1
ATOM 4999 O O . ASN A 1 600 ? -5.481 1.247 40.524 1.00 29.70 600 ASN A O 1
ATOM 5003 N N . THR A 1 601 ? -7.046 -0.323 40.216 1.00 31.39 601 THR A N 1
ATOM 5004 C CA . THR A 1 601 ? -8.226 0.544 40.382 1.00 31.39 601 THR A CA 1
ATOM 5005 C C . THR A 1 601 ? -9.455 -0.327 40.606 1.00 31.39 601 THR A C 1
ATOM 5007 O O . THR A 1 601 ? -9.622 -1.341 39.933 1.00 31.39 601 THR A O 1
ATOM 5010 N N . ASP A 1 602 ? -10.278 0.072 41.571 1.00 31.14 602 ASP A N 1
ATOM 5011 C CA . ASP A 1 602 ? -11.444 -0.641 42.088 1.00 31.14 602 ASP A CA 1
ATOM 5012 C C . ASP A 1 602 ? -12.347 -1.265 41.010 1.00 31.14 602 ASP A C 1
ATOM 5014 O O . ASP A 1 602 ? -12.733 -0.637 40.023 1.00 31.14 602 ASP A O 1
ATOM 5018 N N . SER A 1 603 ? -12.734 -2.513 41.259 1.00 31.75 603 SER A N 1
ATOM 5019 C CA . SER A 1 603 ? -13.437 -3.460 40.386 1.00 31.75 603 SER A CA 1
ATOM 5020 C C . SER A 1 603 ? -14.892 -3.114 40.013 1.00 31.75 603 SER A C 1
ATOM 5022 O O . SER A 1 603 ? -15.659 -4.012 39.681 1.00 31.75 603 SER A O 1
ATOM 5024 N N . ASN A 1 604 ? -15.300 -1.840 40.030 1.00 31.89 604 ASN A N 1
ATOM 5025 C CA . ASN A 1 604 ? -16.706 -1.449 39.838 1.00 31.89 604 ASN A CA 1
ATOM 5026 C C . ASN A 1 604 ? -16.993 -0.406 38.742 1.00 31.89 604 ASN A C 1
ATOM 5028 O O . ASN A 1 604 ? -18.156 -0.047 38.574 1.00 31.89 604 ASN A O 1
ATOM 5032 N N . ASN A 1 605 ? -16.012 0.048 37.956 1.00 34.38 605 ASN A N 1
ATOM 5033 C CA . ASN A 1 605 ? -16.264 0.987 36.851 1.00 34.38 605 ASN A CA 1
ATOM 5034 C C . ASN A 1 605 ? -15.886 0.388 35.489 1.00 34.38 605 ASN A C 1
ATOM 5036 O O . ASN A 1 605 ? -14.804 0.626 34.962 1.00 34.38 605 ASN A O 1
ATOM 5040 N N . ILE A 1 606 ? -16.817 -0.371 34.909 1.00 42.31 606 ILE A N 1
ATOM 5041 C CA . ILE A 1 606 ? -16.820 -0.698 33.477 1.00 42.31 606 ILE A CA 1
ATOM 5042 C C . ILE A 1 606 ? -17.269 0.568 32.727 1.00 42.31 606 ILE A C 1
ATOM 5044 O O . ILE A 1 606 ? -18.331 1.112 33.031 1.00 42.31 606 ILE A O 1
ATOM 5048 N N . ASP A 1 607 ? -16.462 1.059 31.782 1.00 43.16 607 ASP A N 1
ATOM 5049 C CA . ASP A 1 607 ? -16.748 2.281 31.018 1.00 43.16 607 ASP A CA 1
ATOM 5050 C C . ASP A 1 607 ? -18.016 2.108 30.133 1.00 43.16 607 ASP A C 1
ATOM 5052 O O . ASP A 1 607 ? -18.053 1.208 29.284 1.00 43.16 607 ASP A O 1
ATOM 5056 N N . PRO A 1 608 ? -19.048 2.971 30.275 1.00 37.00 608 PRO A N 1
ATOM 5057 C CA . PRO A 1 608 ? -20.288 2.965 29.484 1.00 37.00 608 PRO A CA 1
ATOM 5058 C C . PRO A 1 608 ? -20.133 3.188 27.965 1.00 37.00 608 PRO A C 1
ATOM 5060 O O . PRO A 1 608 ? -21.134 3.253 27.248 1.00 37.00 608 PRO A O 1
ATOM 5063 N N . SER A 1 609 ? -18.921 3.346 27.430 1.00 41.69 609 SER A N 1
ATOM 5064 C CA . SER A 1 609 ? -18.680 3.649 26.008 1.00 41.69 609 SER A CA 1
ATOM 5065 C C . SER A 1 609 ? -18.384 2.437 25.104 1.00 41.69 609 SER A C 1
ATOM 5067 O O . SER A 1 609 ? -18.381 2.590 23.884 1.00 41.69 609 SER A O 1
ATOM 5069 N N . ALA A 1 610 ? -18.222 1.224 25.651 1.00 50.50 610 ALA A N 1
ATOM 5070 C CA . ALA A 1 610 ? -17.779 0.035 24.897 1.00 50.50 610 ALA A CA 1
ATOM 5071 C C . ALA A 1 610 ? -18.816 -0.586 23.930 1.00 50.50 610 ALA A C 1
ATOM 5073 O O . ALA A 1 610 ? -18.481 -1.453 23.124 1.00 50.50 610 ALA A O 1
ATOM 5074 N N . LEU A 1 611 ? -20.089 -0.182 23.994 1.00 61.69 611 LEU A N 1
ATOM 5075 C CA . LEU A 1 611 ? -21.161 -0.776 23.188 1.00 61.69 611 LEU A CA 1
ATOM 5076 C C . LEU A 1 611 ? -22.180 0.287 22.776 1.00 61.69 611 LEU A C 1
ATOM 5078 O O . LEU A 1 611 ? -22.952 0.719 23.623 1.00 61.69 611 LEU A O 1
ATOM 5082 N N . MET A 1 612 ? -22.226 0.699 21.506 1.00 65.81 612 MET A N 1
ATOM 5083 C CA . MET A 1 612 ? -23.245 1.641 21.013 1.00 65.81 612 MET A CA 1
ATOM 5084 C C . MET A 1 612 ? -24.570 0.931 20.716 1.00 65.81 612 MET A C 1
ATOM 5086 O O . MET A 1 612 ? -24.633 0.028 19.882 1.00 65.81 612 MET A O 1
ATOM 5090 N N . VAL A 1 613 ? -25.645 1.354 21.379 1.00 73.94 613 VAL A N 1
ATOM 5091 C CA . VAL A 1 613 ? -26.978 0.756 21.256 1.00 73.94 613 VAL A CA 1
ATOM 5092 C C . VAL A 1 613 ? -27.832 1.598 20.311 1.00 73.94 613 VAL A C 1
ATOM 5094 O O . VAL A 1 613 ? -28.125 2.761 20.576 1.00 73.94 613 VAL A O 1
ATOM 5097 N N . SER A 1 614 ? -28.266 0.998 19.202 1.00 78.19 614 SER A N 1
ATOM 5098 C CA . SER A 1 614 ? -29.242 1.617 18.297 1.00 78.19 614 SER A CA 1
ATOM 5099 C C . SER A 1 614 ? -30.656 1.557 18.883 1.00 78.19 614 SER A C 1
ATOM 5101 O O . SER A 1 614 ? -31.019 0.582 19.543 1.00 78.19 614 SER A O 1
ATOM 5103 N N . ASN A 1 615 ? -31.488 2.555 18.571 1.00 79.12 615 ASN A N 1
ATOM 5104 C CA . ASN A 1 615 ? -32.929 2.523 18.852 1.00 79.12 615 ASN A CA 1
ATOM 5105 C C . ASN A 1 615 ? -33.710 1.612 17.881 1.00 79.12 615 ASN A C 1
ATOM 5107 O O . ASN A 1 615 ? -34.908 1.399 18.065 1.00 79.12 615 ASN A O 1
ATOM 5111 N N . ASP A 1 616 ? -33.055 1.069 16.850 1.00 81.62 616 ASP A N 1
ATOM 5112 C CA . ASP A 1 616 ? -33.647 0.092 15.936 1.00 81.62 616 ASP A CA 1
ATOM 5113 C C . ASP A 1 616 ? -33.875 -1.255 16.640 1.00 81.62 616 ASP A C 1
ATOM 5115 O O . ASP A 1 616 ? -32.929 -1.989 16.948 1.00 81.62 616 ASP A O 1
ATOM 5119 N N . ILE A 1 617 ? -35.150 -1.606 16.840 1.00 82.44 617 ILE A N 1
ATOM 5120 C CA . ILE A 1 617 ? -35.593 -2.849 17.487 1.00 82.44 617 ILE A CA 1
ATOM 5121 C C . ILE A 1 617 ? -35.148 -4.116 16.741 1.00 82.44 617 ILE A C 1
ATOM 5123 O O . ILE A 1 617 ? -35.123 -5.203 17.316 1.00 82.44 617 ILE A O 1
ATOM 5127 N N . THR A 1 618 ? -34.790 -3.992 15.461 1.00 80.94 618 THR A N 1
ATOM 5128 C CA . THR A 1 618 ? -34.315 -5.107 14.637 1.00 80.94 618 THR A CA 1
ATOM 5129 C C . THR A 1 618 ? -32.804 -5.338 14.742 1.00 80.94 618 THR A C 1
ATOM 5131 O O . THR A 1 618 ? -32.307 -6.364 14.260 1.00 80.94 618 THR A O 1
ATOM 5134 N N . SER A 1 619 ? -32.078 -4.436 15.414 1.00 85.81 619 SER A N 1
ATOM 5135 C CA . SER A 1 619 ? -30.647 -4.585 15.686 1.00 85.81 619 SER A CA 1
ATOM 5136 C C . SER A 1 619 ? -30.365 -5.788 16.595 1.00 85.81 619 SER A C 1
ATOM 5138 O O . SER A 1 619 ? -31.165 -6.143 17.463 1.00 85.81 619 SER A O 1
ATOM 5140 N N . ASN A 1 620 ? -29.205 -6.433 16.417 1.00 86.94 620 ASN A N 1
ATOM 5141 C CA . ASN A 1 620 ? -28.847 -7.628 17.195 1.00 86.94 620 ASN A CA 1
ATOM 5142 C C . ASN A 1 620 ? -28.849 -7.358 18.708 1.00 86.94 620 ASN A C 1
ATOM 5144 O O . ASN A 1 620 ? -29.348 -8.184 19.466 1.00 86.94 620 ASN A O 1
ATOM 5148 N N . ILE A 1 621 ? -28.354 -6.187 19.122 1.00 88.06 621 ILE A N 1
ATOM 5149 C CA . ILE A 1 621 ? -28.336 -5.748 20.522 1.00 88.06 621 ILE A CA 1
ATOM 5150 C C . ILE A 1 621 ? -29.760 -5.684 21.078 1.00 88.06 621 ILE A C 1
ATOM 5152 O O . ILE A 1 621 ? -30.050 -6.319 22.088 1.00 88.06 621 ILE A O 1
ATOM 5156 N N . GLN A 1 622 ? -30.665 -4.969 20.401 1.00 89.75 622 GLN A N 1
ATOM 5157 C CA . GLN A 1 622 ? -32.040 -4.807 20.877 1.00 89.75 622 GLN A CA 1
ATOM 5158 C C . GLN A 1 622 ? -32.784 -6.144 20.953 1.00 89.75 622 GLN A C 1
ATOM 5160 O O . GLN A 1 622 ? -33.518 -6.374 21.914 1.00 89.75 622 GLN A O 1
ATOM 5165 N N . ILE A 1 623 ? -32.561 -7.050 19.995 1.00 89.19 623 ILE A N 1
ATOM 5166 C CA . ILE A 1 623 ? -33.153 -8.395 20.007 1.00 89.19 623 ILE A CA 1
ATOM 5167 C C . ILE A 1 623 ? -32.692 -9.180 21.234 1.00 89.19 623 ILE A C 1
ATOM 5169 O O . ILE A 1 623 ? -33.528 -9.713 21.962 1.00 89.19 623 ILE A O 1
ATOM 5173 N N . VAL A 1 624 ? -31.379 -9.242 21.475 1.00 91.50 624 VAL A N 1
ATOM 5174 C CA . VAL A 1 624 ? -30.814 -9.958 22.628 1.00 91.50 624 VAL A CA 1
ATOM 5175 C C . VAL A 1 624 ? -31.356 -9.366 23.924 1.00 91.50 624 VAL A C 1
ATOM 5177 O O . VAL A 1 624 ? -31.930 -10.090 24.733 1.00 91.50 624 VAL A O 1
ATOM 5180 N N . CYS A 1 625 ? -31.272 -8.047 24.092 1.00 92.62 625 CYS A N 1
ATOM 5181 C CA . CYS A 1 625 ? -31.689 -7.385 25.323 1.00 92.62 625 CYS A CA 1
ATOM 5182 C C . CYS A 1 625 ? -33.194 -7.513 25.597 1.00 92.62 625 CYS A C 1
ATOM 5184 O O . CYS A 1 625 ? -33.570 -7.672 26.753 1.00 92.62 625 CYS A O 1
ATOM 5186 N N . ASN A 1 626 ? -34.058 -7.513 24.574 1.00 91.31 626 ASN A N 1
ATOM 5187 C CA . ASN A 1 626 ? -35.499 -7.738 24.762 1.00 91.31 626 ASN A CA 1
ATOM 5188 C C . ASN A 1 626 ? -35.822 -9.165 25.231 1.00 91.31 626 ASN A C 1
ATOM 5190 O O . ASN A 1 626 ? -36.749 -9.355 26.018 1.00 91.31 626 ASN A O 1
ATOM 5194 N N . TYR A 1 627 ? -35.065 -10.163 24.770 1.00 91.69 627 TYR A N 1
ATOM 5195 C CA . TYR A 1 627 ? -35.186 -11.534 25.268 1.00 91.69 627 TYR A CA 1
ATOM 5196 C C . TYR A 1 627 ? -34.657 -11.674 26.695 1.00 91.69 627 TYR A C 1
ATOM 5198 O O . TYR A 1 627 ? -35.333 -12.263 27.534 1.00 91.69 627 TYR A O 1
ATOM 5206 N N . LEU A 1 628 ? -33.483 -11.104 26.980 1.00 92.00 628 LEU A N 1
ATOM 5207 C CA . LEU A 1 628 ? -32.864 -11.162 28.305 1.00 92.00 628 LEU A CA 1
ATOM 5208 C C . LEU A 1 628 ? -33.693 -10.428 29.366 1.00 92.00 628 LEU A C 1
ATOM 5210 O O . LEU A 1 628 ? -33.860 -10.941 30.468 1.00 92.00 628 LEU A O 1
ATOM 5214 N N . SER A 1 629 ? -34.277 -9.272 29.036 1.00 92.88 629 SER A N 1
ATOM 5215 C CA . SER A 1 629 ? -35.134 -8.521 29.963 1.00 92.88 629 SER A CA 1
ATOM 5216 C C . SER A 1 629 ? -36.447 -9.235 30.295 1.00 92.88 629 SER A C 1
ATOM 5218 O O . SER A 1 629 ? -37.056 -8.948 31.321 1.00 92.88 629 SER A O 1
ATOM 5220 N N . ASN A 1 630 ? -36.879 -10.175 29.448 1.00 89.75 630 ASN A N 1
ATOM 5221 C CA . ASN A 1 630 ? -38.116 -10.938 29.611 1.00 89.75 630 ASN A CA 1
ATOM 5222 C C . ASN A 1 630 ? -37.869 -12.433 29.857 1.00 89.75 630 ASN A C 1
ATOM 5224 O O . ASN A 1 630 ? -38.806 -13.221 29.720 1.00 89.75 630 ASN A O 1
ATOM 5228 N N . ILE A 1 631 ? -36.644 -12.833 30.222 1.00 87.94 631 ILE A N 1
ATOM 5229 C CA . ILE A 1 631 ? -36.205 -14.238 30.296 1.00 87.94 631 ILE A CA 1
ATOM 5230 C C . ILE A 1 631 ? -37.096 -15.120 31.186 1.00 87.94 631 ILE A C 1
ATOM 5232 O O . ILE A 1 631 ? -37.250 -16.310 30.927 1.00 87.94 631 ILE A O 1
ATOM 5236 N N . ASP A 1 632 ? -37.736 -14.546 32.204 1.00 86.25 632 ASP A N 1
ATOM 5237 C CA . ASP A 1 632 ? -38.638 -15.278 33.098 1.00 86.25 632 ASP A CA 1
ATOM 5238 C C . ASP A 1 632 ? -40.039 -15.496 32.507 1.00 86.25 632 ASP A C 1
ATOM 5240 O O . ASP A 1 632 ? -40.720 -16.453 32.868 1.00 86.25 632 ASP A O 1
ATOM 5244 N N . ASN A 1 633 ? -40.449 -14.667 31.543 1.00 86.81 633 ASN A N 1
ATOM 5245 C CA . ASN A 1 633 ? -41.791 -14.677 30.954 1.00 86.81 633 ASN A CA 1
ATOM 5246 C C . ASN A 1 633 ? -41.861 -15.395 29.593 1.00 86.81 633 ASN A C 1
ATOM 5248 O O . ASN A 1 633 ? -42.949 -15.706 29.107 1.00 86.81 633 ASN A O 1
ATOM 5252 N N . ILE A 1 634 ? -40.718 -15.677 28.959 1.00 87.06 634 ILE A N 1
ATOM 5253 C CA . ILE A 1 634 ? -40.659 -16.245 27.599 1.00 87.06 634 ILE A CA 1
ATOM 5254 C C . ILE A 1 634 ? -41.246 -17.651 27.465 1.00 87.06 634 ILE A C 1
ATOM 5256 O O . ILE A 1 634 ? -41.494 -18.083 26.344 1.00 87.06 634 ILE A O 1
ATOM 5260 N N . ASN A 1 635 ? -41.405 -18.396 28.561 1.00 83.44 635 ASN A N 1
ATOM 5261 C CA . ASN A 1 635 ? -42.006 -19.731 28.518 1.00 83.44 635 ASN A CA 1
ATOM 5262 C C . ASN A 1 635 ? -43.519 -19.663 28.277 1.00 83.44 635 ASN A C 1
ATOM 5264 O O . ASN A 1 635 ? -44.082 -20.569 27.671 1.00 83.44 635 ASN A O 1
ATOM 5268 N N . GLU A 1 636 ? -44.161 -18.594 28.749 1.00 82.94 636 GLU A N 1
ATOM 5269 C CA . GLU A 1 636 ? -45.614 -18.418 28.690 1.00 82.94 636 GLU A CA 1
ATOM 5270 C C . GLU A 1 636 ? -46.046 -17.530 27.523 1.00 82.94 636 GLU A C 1
ATOM 5272 O O . GLU A 1 636 ? -47.180 -17.632 27.059 1.00 82.94 636 GLU A O 1
ATOM 5277 N N . LYS A 1 637 ? -45.158 -16.642 27.055 1.00 82.81 637 LYS A N 1
ATOM 5278 C CA . LYS A 1 637 ? -45.466 -15.660 26.014 1.00 82.81 637 LYS A CA 1
ATOM 5279 C C . LYS A 1 637 ? -44.361 -15.555 24.975 1.00 82.81 637 LYS A C 1
ATOM 5281 O O . LYS A 1 637 ? -43.171 -15.532 25.293 1.00 82.81 637 LYS A O 1
ATOM 5286 N N . ASP A 1 638 ? -44.767 -15.426 23.719 1.00 79.62 638 ASP A N 1
ATOM 5287 C CA . ASP A 1 638 ? -43.852 -15.188 22.606 1.00 79.62 638 ASP A CA 1
ATOM 5288 C C . ASP A 1 638 ? -43.457 -13.705 22.516 1.00 79.62 638 ASP A C 1
ATOM 5290 O O . ASP A 1 638 ? -44.278 -12.813 22.741 1.00 79.62 638 ASP A O 1
ATOM 5294 N N . ILE A 1 639 ? -42.193 -13.427 22.174 1.00 82.31 639 ILE A N 1
ATOM 5295 C CA . ILE A 1 639 ? -41.720 -12.056 21.941 1.00 82.31 639 ILE A CA 1
ATOM 5296 C C . ILE A 1 639 ? -41.987 -11.669 20.486 1.00 82.31 639 ILE A C 1
ATOM 5298 O O . ILE A 1 639 ? -41.505 -12.317 19.555 1.00 82.31 639 ILE A O 1
ATOM 5302 N N . TYR A 1 640 ? -42.720 -10.575 20.297 1.00 78.19 640 TYR A N 1
ATOM 5303 C CA . TYR A 1 640 ? -43.070 -10.020 18.996 1.00 78.19 640 TYR A CA 1
ATOM 5304 C C . TYR A 1 640 ? -42.187 -8.815 18.644 1.00 78.19 640 TYR A C 1
ATOM 5306 O O . TYR A 1 640 ? -42.128 -7.843 19.398 1.00 78.19 640 TYR A O 1
ATOM 5314 N N . ILE A 1 641 ? -41.541 -8.860 17.472 1.00 73.06 641 ILE A N 1
ATOM 5315 C CA . ILE A 1 641 ? -40.693 -7.785 16.930 1.00 73.06 641 ILE A CA 1
ATOM 5316 C C . ILE A 1 641 ? -41.377 -7.199 15.685 1.00 73.06 641 ILE A C 1
ATOM 5318 O O . ILE A 1 641 ? -41.553 -7.886 14.676 1.00 73.06 641 ILE A O 1
ATOM 5322 N N . GLU A 1 642 ? -41.770 -5.929 15.759 1.00 63.19 642 GLU A N 1
ATOM 5323 C CA . GLU A 1 642 ? -42.513 -5.212 14.714 1.00 63.19 642 GLU A CA 1
ATOM 5324 C C . GLU A 1 642 ? -41.596 -4.873 13.513 1.00 63.19 642 GLU A C 1
ATOM 5326 O O . GLU A 1 642 ? -40.477 -4.407 13.710 1.00 63.19 642 GLU A O 1
ATOM 5331 N N . GLY A 1 643 ? -42.040 -5.133 12.268 1.00 59.06 643 GLY A N 1
ATOM 5332 C CA . GLY A 1 643 ? -41.319 -4.738 11.035 1.00 59.06 643 GLY A CA 1
ATOM 5333 C C . GLY A 1 643 ? -40.885 -5.848 10.055 1.00 59.06 643 GLY A C 1
ATOM 5334 O O . GLY A 1 643 ? -40.338 -5.534 9.002 1.00 59.06 643 GLY A O 1
ATOM 5335 N N . LYS A 1 644 ? -41.134 -7.142 10.329 1.00 49.41 644 LYS A N 1
ATOM 5336 C CA . LYS A 1 644 ? -40.697 -8.269 9.457 1.00 49.41 644 LYS A CA 1
ATOM 5337 C C . LYS A 1 644 ? -41.779 -8.961 8.616 1.00 49.41 644 LYS A C 1
ATOM 5339 O O . LYS A 1 644 ? -41.461 -9.878 7.853 1.00 49.41 644 LYS A O 1
ATOM 5344 N N . GLU A 1 645 ? -43.042 -8.549 8.709 1.00 44.38 645 GLU A N 1
ATOM 5345 C CA . GLU A 1 645 ? -44.142 -9.235 8.010 1.00 44.38 645 GLU A CA 1
ATOM 5346 C C . GLU A 1 645 ? -44.065 -9.136 6.473 1.00 44.38 645 GLU A C 1
ATOM 5348 O O . GLU A 1 645 ? -44.509 -10.053 5.780 1.00 44.38 645 GLU A O 1
ATOM 5353 N N . GLU A 1 646 ? -43.487 -8.069 5.913 1.00 40.47 646 GLU A N 1
ATOM 5354 C CA . GLU A 1 646 ? -43.444 -7.867 4.455 1.00 40.47 646 GLU A CA 1
ATOM 5355 C C . GLU A 1 646 ? -42.308 -8.632 3.753 1.00 40.47 646 GLU A C 1
ATOM 5357 O O . GLU A 1 646 ? -42.505 -9.159 2.654 1.00 40.47 646 GLU A O 1
ATOM 5362 N N . ASP A 1 647 ? -41.147 -8.785 4.394 1.00 39.59 647 ASP A N 1
ATOM 5363 C CA . ASP A 1 647 ? -39.997 -9.500 3.817 1.00 39.59 647 ASP A CA 1
ATOM 5364 C C . ASP A 1 647 ? -40.140 -11.028 3.890 1.00 39.59 647 ASP A C 1
ATOM 5366 O O . ASP A 1 647 ? -39.679 -11.757 3.004 1.00 39.59 647 ASP A O 1
ATOM 5370 N N . LEU A 1 648 ? -40.827 -11.534 4.917 1.00 39.41 648 LEU A N 1
ATOM 5371 C CA . LEU A 1 648 ? -41.106 -12.964 5.079 1.00 39.41 648 LEU A CA 1
ATOM 5372 C C . LEU A 1 648 ? -42.223 -13.449 4.140 1.00 39.41 648 LEU A C 1
ATOM 5374 O O . LEU A 1 648 ? -42.152 -14.579 3.647 1.00 39.41 648 LEU A O 1
ATOM 5378 N N . LYS A 1 649 ? -43.185 -12.577 3.795 1.00 38.38 649 LYS A N 1
ATOM 5379 C CA . LYS A 1 649 ? -44.165 -12.823 2.721 1.00 38.38 649 LYS A CA 1
ATOM 5380 C C . LYS A 1 649 ? -43.490 -12.951 1.352 1.00 38.38 649 LYS A C 1
ATOM 5382 O O . LYS A 1 649 ? -43.822 -13.860 0.599 1.00 38.38 649 LYS A O 1
ATOM 5387 N N . LYS A 1 650 ? -42.491 -12.109 1.052 1.00 39.31 650 LYS A N 1
ATOM 5388 C CA . LYS A 1 650 ? -41.731 -12.153 -0.216 1.00 39.31 650 LYS A CA 1
ATOM 5389 C C . LYS A 1 650 ? -40.815 -13.377 -0.354 1.00 39.31 650 LYS A C 1
ATOM 5391 O O . LYS A 1 650 ? -40.469 -13.750 -1.473 1.00 39.31 650 LYS A O 1
ATOM 5396 N N . LYS A 1 651 ? -40.411 -14.015 0.755 1.00 37.28 651 LYS A N 1
ATOM 5397 C CA . LYS A 1 651 ? -39.532 -15.204 0.754 1.00 37.28 651 LYS A CA 1
ATOM 5398 C C . LYS A 1 651 ? -40.270 -16.551 0.806 1.00 37.28 651 LYS A C 1
ATOM 5400 O O . LYS A 1 651 ? -39.606 -17.575 0.688 1.00 37.28 651 LYS A O 1
ATOM 5405 N N . GLY A 1 652 ? -41.599 -16.569 0.940 1.00 30.05 652 GLY A N 1
ATOM 5406 C CA . GLY A 1 652 ? -42.408 -17.797 0.880 1.00 30.05 652 GLY A CA 1
ATOM 5407 C C . GLY A 1 652 ? -42.279 -18.733 2.092 1.00 30.05 652 GLY A C 1
ATOM 5408 O O . GLY A 1 652 ? -42.644 -19.900 1.993 1.00 30.05 652 GLY A O 1
ATOM 5409 N N . ILE A 1 653 ? -41.757 -18.244 3.224 1.00 36.09 653 ILE A N 1
ATOM 5410 C CA . ILE A 1 653 ? -41.429 -19.068 4.407 1.00 36.09 653 ILE A CA 1
ATOM 5411 C C . ILE A 1 653 ? -42.604 -19.163 5.403 1.00 36.09 653 ILE A C 1
ATOM 5413 O O . ILE A 1 653 ? -42.642 -20.076 6.221 1.00 36.09 653 ILE A O 1
ATOM 5417 N N . VAL A 1 654 ? -43.611 -18.286 5.316 1.00 34.91 654 VAL A N 1
ATOM 5418 C CA . VAL A 1 654 ? -44.745 -18.271 6.259 1.00 34.91 654 VAL A CA 1
ATOM 5419 C C . VAL A 1 654 ? -46.045 -18.683 5.562 1.00 34.91 654 VAL A C 1
ATOM 5421 O O . VAL A 1 654 ? -46.575 -17.945 4.731 1.00 34.91 654 VAL A O 1
ATOM 5424 N N . LYS A 1 655 ? -46.601 -19.846 5.930 1.00 32.44 655 LYS A N 1
ATOM 5425 C CA . LYS A 1 655 ? -48.001 -20.206 5.647 1.00 32.44 655 LYS A CA 1
ATOM 5426 C C . LYS A 1 655 ? -48.872 -19.736 6.824 1.00 32.44 655 LYS A C 1
ATOM 5428 O O . LYS A 1 655 ? -48.996 -20.446 7.811 1.00 32.44 655 LYS A O 1
ATOM 5433 N N . LYS A 1 656 ? -49.505 -18.570 6.638 1.00 35.97 656 LYS A N 1
ATOM 5434 C CA . LYS A 1 656 ? -50.480 -17.852 7.497 1.00 35.97 656 LYS A CA 1
ATOM 5435 C C . LYS A 1 656 ? -49.916 -17.023 8.673 1.00 35.97 656 LYS A C 1
ATOM 5437 O O . LYS A 1 656 ? -49.019 -17.484 9.368 1.00 35.97 656 LYS A O 1
ATOM 5442 N N . PRO A 1 657 ? -50.440 -15.795 8.886 1.00 38.72 657 PRO A N 1
ATOM 5443 C CA . PRO A 1 657 ? -50.089 -14.960 10.031 1.00 38.72 657 PRO A CA 1
ATOM 5444 C C . PRO A 1 657 ? -50.728 -15.510 11.311 1.00 38.72 657 PRO A C 1
ATOM 5446 O O . PRO A 1 657 ? -51.726 -16.231 11.244 1.00 38.72 657 PRO A O 1
ATOM 5449 N N . TYR A 1 658 ? -50.175 -15.115 12.460 1.00 44.78 658 TYR A N 1
ATOM 5450 C CA . TYR A 1 658 ? -50.858 -15.183 13.751 1.00 44.78 658 TYR A CA 1
ATOM 5451 C C . TYR A 1 658 ? -52.318 -14.733 13.586 1.00 44.78 658 TYR A C 1
ATOM 5453 O O . TYR A 1 658 ? -52.590 -13.648 13.062 1.00 44.78 658 TYR A O 1
ATOM 5461 N N . ASP A 1 659 ? -53.264 -15.574 14.006 1.00 40.88 659 ASP A N 1
ATOM 5462 C CA . ASP A 1 659 ? -54.674 -15.204 14.053 1.00 40.88 659 ASP A CA 1
ATOM 5463 C C . ASP A 1 659 ? -54.807 -14.018 15.021 1.00 40.88 659 ASP A C 1
ATOM 5465 O O . ASP A 1 659 ? -54.523 -14.140 16.215 1.00 40.88 659 ASP A O 1
ATOM 5469 N N . LYS A 1 660 ? -55.232 -12.852 14.515 1.00 40.97 660 LYS A N 1
ATOM 5470 C CA . LYS A 1 660 ? -55.356 -11.567 15.243 1.00 40.97 660 LYS A CA 1
ATOM 5471 C C . LYS A 1 660 ? -56.295 -11.599 16.470 1.00 40.97 660 LYS A C 1
ATOM 5473 O O . LYS A 1 660 ? -56.598 -10.551 17.031 1.00 40.97 660 LYS A O 1
ATOM 5478 N N . LYS A 1 661 ? -56.778 -12.772 16.892 1.00 41.59 661 LYS A N 1
ATOM 5479 C CA . LYS A 1 661 ? -57.692 -12.966 18.025 1.00 41.59 661 LYS A CA 1
ATOM 5480 C C . LYS A 1 661 ? -57.005 -13.268 19.368 1.00 41.59 661 LYS A C 1
ATOM 5482 O O . LYS A 1 661 ? -57.667 -13.090 20.380 1.00 41.59 661 LYS A O 1
ATOM 5487 N N . ASN A 1 662 ? -55.709 -13.613 19.411 1.00 44.31 662 ASN A N 1
ATOM 5488 C CA . ASN A 1 662 ? -54.979 -13.927 20.661 1.00 44.31 662 ASN A CA 1
ATOM 5489 C C . ASN A 1 662 ? -53.782 -12.986 20.933 1.00 44.31 662 ASN A C 1
ATOM 5491 O O . ASN A 1 662 ? -52.659 -13.424 21.160 1.00 44.31 662 ASN A O 1
ATOM 5495 N N . VAL A 1 663 ? -54.003 -11.667 20.934 1.00 49.38 663 VAL A N 1
ATOM 5496 C CA . VAL A 1 663 ? -52.952 -10.668 21.249 1.00 49.38 663 VAL A CA 1
ATOM 5497 C C . VAL A 1 663 ? -52.533 -10.698 22.737 1.00 49.38 663 VAL A C 1
ATOM 5499 O O . VAL A 1 663 ? -51.493 -10.161 23.102 1.00 49.38 663 VAL A O 1
ATOM 5502 N N . SER A 1 664 ? -53.290 -11.374 23.609 1.00 50.91 664 SER A N 1
ATOM 5503 C CA . SER A 1 664 ? -53.014 -11.468 25.054 1.00 50.91 664 SER A CA 1
ATOM 5504 C C . SER A 1 664 ? -51.794 -12.328 25.432 1.00 50.91 664 SER A C 1
ATOM 5506 O O . SER A 1 664 ? -51.305 -12.204 26.557 1.00 50.91 664 SER A O 1
ATOM 5508 N N . ASN A 1 665 ? -51.288 -13.165 24.515 1.00 58.91 665 ASN A N 1
ATOM 5509 C CA . ASN A 1 665 ? -50.179 -14.105 24.757 1.00 58.91 665 ASN A CA 1
ATOM 5510 C C . ASN A 1 665 ? -48.821 -13.625 24.200 1.00 58.91 665 ASN A C 1
ATOM 5512 O O . ASN A 1 665 ? -47.869 -14.400 24.139 1.00 58.91 665 ASN A O 1
ATOM 5516 N N . LEU A 1 666 ? -48.707 -12.354 23.800 1.00 73.94 666 LEU A N 1
ATOM 5517 C CA . LEU A 1 666 ? -47.491 -11.794 23.200 1.00 73.94 666 LEU A CA 1
ATOM 5518 C C . LEU A 1 666 ? -46.862 -10.709 24.083 1.00 73.94 666 LEU A C 1
ATOM 5520 O O . LEU A 1 666 ? -47.560 -9.885 24.674 1.00 73.94 666 LEU A O 1
ATOM 5524 N N . ILE A 1 667 ? -45.530 -10.683 24.131 1.00 82.81 667 ILE A N 1
ATOM 5525 C CA . ILE A 1 667 ? -44.736 -9.582 24.688 1.00 82.81 667 ILE A CA 1
ATOM 5526 C C . ILE A 1 667 ? -44.245 -8.736 23.513 1.00 82.81 667 ILE A C 1
ATOM 5528 O O . ILE A 1 667 ? -43.483 -9.213 22.672 1.00 82.81 667 ILE A O 1
ATOM 5532 N N . LYS A 1 668 ? -44.681 -7.475 23.428 1.00 81.62 668 LYS A N 1
ATOM 5533 C CA . LYS A 1 668 ? -44.207 -6.550 22.391 1.00 81.62 668 LYS A CA 1
ATOM 5534 C C . LYS A 1 668 ? -42.793 -6.076 22.738 1.00 81.62 668 LYS A C 1
ATOM 5536 O O . LYS A 1 668 ? -42.599 -5.486 23.797 1.00 81.62 668 LYS A O 1
ATOM 5541 N N . ALA A 1 669 ? -41.833 -6.313 21.845 1.00 84.50 669 ALA A N 1
ATOM 5542 C CA . ALA A 1 669 ? -40.473 -5.808 21.997 1.00 84.50 669 ALA A CA 1
ATOM 5543 C C . ALA A 1 669 ? -40.460 -4.272 21.919 1.00 84.50 669 ALA A C 1
ATOM 5545 O O . ALA A 1 669 ? -41.120 -3.680 21.059 1.00 84.50 669 ALA A O 1
ATOM 5546 N N . VAL A 1 670 ? -39.703 -3.636 22.810 1.00 87.75 670 VAL A N 1
ATOM 5547 C CA . VAL A 1 670 ? -39.563 -2.176 22.900 1.00 87.75 670 VAL A CA 1
ATOM 5548 C C . VAL A 1 670 ? -38.088 -1.780 22.825 1.00 87.75 670 VAL A C 1
ATOM 5550 O O . VAL A 1 670 ? -37.239 -2.526 23.319 1.00 87.75 670 VAL A O 1
ATOM 5553 N N . PRO A 1 671 ? -37.743 -0.632 22.214 1.00 89.06 671 PRO A N 1
ATOM 5554 C CA . PRO A 1 671 ? -36.375 -0.128 22.257 1.00 89.06 671 PRO A CA 1
ATOM 5555 C C . PRO A 1 671 ? -35.941 0.116 23.707 1.00 89.06 671 PRO A C 1
ATOM 5557 O O . PRO A 1 671 ? -36.567 0.894 24.428 1.00 89.06 671 PRO A O 1
ATOM 5560 N N . LEU A 1 672 ? -34.884 -0.569 24.139 1.00 89.88 672 LEU A N 1
ATOM 5561 C CA . LEU A 1 672 ? -34.283 -0.413 25.464 1.00 89.88 672 LEU A CA 1
ATOM 5562 C C . LEU A 1 672 ? -33.166 0.639 25.419 1.00 89.88 672 LEU A C 1
ATOM 5564 O O . LEU A 1 672 ? -32.500 0.797 24.394 1.00 89.88 672 LEU A O 1
ATOM 5568 N N . SER A 1 673 ? -32.956 1.352 26.531 1.00 87.31 673 SER A N 1
ATOM 5569 C CA . SER A 1 673 ? -31.916 2.385 26.627 1.00 87.31 673 SER A CA 1
ATOM 5570 C C . SER A 1 673 ? -30.500 1.799 26.600 1.00 87.31 673 SER A C 1
ATOM 5572 O O . SER A 1 673 ? -30.293 0.638 26.962 1.00 87.31 673 SER A O 1
ATOM 5574 N N . GLN A 1 674 ? -29.525 2.639 26.234 1.00 81.25 674 GLN A N 1
ATOM 5575 C CA . GLN A 1 674 ? -28.085 2.353 26.266 1.00 81.25 674 GLN A CA 1
ATOM 5576 C C . GLN A 1 674 ? -27.664 1.629 27.560 1.00 81.25 674 GLN A C 1
ATOM 5578 O O . GLN A 1 674 ? -27.214 0.484 27.505 1.00 81.25 674 GLN A O 1
ATOM 5583 N N . ASP A 1 675 ? -27.904 2.251 28.719 1.00 79.00 675 ASP A N 1
ATOM 5584 C CA . ASP A 1 675 ? -27.524 1.713 30.033 1.00 79.00 675 ASP A CA 1
ATOM 5585 C C . ASP A 1 675 ? -28.177 0.361 30.338 1.00 79.00 675 ASP A C 1
ATOM 5587 O O . ASP A 1 675 ? -27.560 -0.518 30.940 1.00 79.00 675 ASP A O 1
ATOM 5591 N N . THR A 1 676 ? -29.438 0.179 29.935 1.00 85.88 676 THR A N 1
ATOM 5592 C CA . THR A 1 676 ? -30.179 -1.065 30.192 1.00 85.88 676 THR A CA 1
ATOM 5593 C C . THR A 1 676 ? -29.603 -2.209 29.369 1.00 85.88 676 THR A C 1
ATOM 5595 O O . THR A 1 676 ? -29.340 -3.288 29.898 1.00 85.88 676 THR A O 1
ATOM 5598 N N . CYS A 1 677 ? -29.369 -1.967 28.078 1.00 85.12 677 CYS A N 1
ATOM 5599 C CA . CYS A 1 677 ? -28.778 -2.945 27.173 1.00 85.12 677 CYS A CA 1
ATOM 5600 C C . CYS A 1 677 ? -27.370 -3.350 27.612 1.00 85.12 677 CYS A C 1
ATOM 5602 O O . CYS A 1 677 ? -27.057 -4.538 27.623 1.00 85.12 677 CYS A O 1
ATOM 5604 N N . GLN A 1 678 ? -26.542 -2.386 28.015 1.00 81.00 678 GLN A N 1
ATOM 5605 C CA . GLN A 1 678 ? -25.199 -2.671 28.511 1.00 81.00 678 GLN A CA 1
ATOM 5606 C C . GLN A 1 678 ? -25.235 -3.529 29.771 1.00 81.00 678 GLN A C 1
ATOM 5608 O O . GLN A 1 678 ? -24.602 -4.581 29.800 1.00 81.00 678 GLN A O 1
ATOM 5613 N N . LYS A 1 679 ? -26.031 -3.142 30.777 1.00 83.81 679 LYS A N 1
ATOM 5614 C CA . LYS A 1 679 ? -26.175 -3.926 32.011 1.00 83.81 679 LYS A CA 1
ATOM 5615 C C . LYS A 1 679 ? -26.581 -5.368 31.723 1.00 83.81 679 LYS A C 1
ATOM 5617 O O . LYS A 1 679 ? -25.941 -6.276 32.237 1.00 83.81 679 LYS A O 1
ATOM 5622 N N . LEU A 1 680 ? -27.585 -5.580 30.868 1.00 88.44 680 LEU A N 1
ATOM 5623 C CA . LEU A 1 680 ? -28.033 -6.923 30.494 1.00 88.44 680 LEU A CA 1
ATOM 5624 C C . LEU A 1 680 ? -26.930 -7.714 29.781 1.00 88.44 680 LEU A C 1
ATOM 5626 O O . LEU A 1 680 ? -26.647 -8.845 30.164 1.00 88.44 680 LEU A O 1
ATOM 5630 N N . ILE A 1 681 ? -26.277 -7.132 28.773 1.00 86.94 681 ILE A N 1
ATOM 5631 C CA . ILE A 1 681 ? -25.225 -7.831 28.025 1.00 86.94 681 ILE A CA 1
ATOM 5632 C C . ILE A 1 681 ? -24.080 -8.231 28.954 1.00 86.94 681 ILE A C 1
ATOM 5634 O O . ILE A 1 681 ? -23.726 -9.405 28.981 1.00 86.94 681 ILE A O 1
ATOM 5638 N N . PHE A 1 682 ? -23.540 -7.307 29.751 1.00 84.12 682 PHE A N 1
ATOM 5639 C CA . PHE A 1 682 ? -22.418 -7.612 30.642 1.00 84.12 682 PHE A CA 1
ATOM 5640 C C . PHE A 1 682 ? -22.806 -8.580 31.769 1.00 84.12 682 PHE A C 1
ATOM 5642 O O . PHE A 1 682 ? -22.022 -9.473 32.089 1.00 84.12 682 PHE A O 1
ATOM 5649 N N . GLN A 1 683 ? -24.026 -8.476 32.309 1.00 85.38 683 GLN A N 1
ATOM 5650 C CA . GLN A 1 683 ? -24.540 -9.404 33.321 1.00 85.38 683 GLN A CA 1
ATOM 5651 C C . GLN A 1 683 ? -24.599 -10.847 32.806 1.00 85.38 683 GLN A C 1
ATOM 5653 O O . GLN A 1 683 ? -24.202 -11.766 33.519 1.00 85.38 683 GLN A O 1
ATOM 5658 N N . PHE A 1 684 ? -25.103 -11.060 31.587 1.00 85.00 684 PHE A N 1
ATOM 5659 C CA . PHE A 1 684 ? -25.254 -12.405 31.021 1.00 85.00 684 PHE A CA 1
ATOM 5660 C C . PHE A 1 684 ? -23.986 -12.919 30.326 1.00 85.00 684 PHE A C 1
ATOM 5662 O O . PHE A 1 684 ? -23.784 -14.131 30.263 1.00 85.00 684 PHE A O 1
ATOM 5669 N N . LEU A 1 685 ? -23.119 -12.026 29.839 1.00 83.31 685 LEU A N 1
ATOM 5670 C CA . LEU A 1 685 ? -21.796 -12.376 29.324 1.00 83.31 685 LEU A CA 1
ATOM 5671 C C . LEU A 1 685 ? -20.896 -12.880 30.460 1.00 83.31 685 LEU A C 1
ATOM 5673 O O . LEU A 1 685 ? -20.296 -13.945 30.335 1.00 83.31 685 LEU A O 1
ATOM 5677 N N . ASN A 1 686 ? -20.856 -12.159 31.587 1.00 80.44 686 ASN A N 1
ATOM 5678 C CA . ASN A 1 686 ? -20.179 -12.559 32.826 1.00 80.44 686 ASN A CA 1
ATOM 5679 C C . ASN A 1 686 ? -18.717 -13.028 32.624 1.00 80.44 686 ASN A C 1
ATOM 5681 O O . ASN A 1 686 ? -18.305 -14.057 33.161 1.00 80.44 686 ASN A O 1
ATOM 5685 N N . ILE A 1 687 ? -17.957 -12.332 31.780 1.00 72.62 687 ILE A N 1
ATOM 5686 C CA . ILE A 1 687 ? -16.523 -12.568 31.546 1.00 72.62 687 ILE A CA 1
ATOM 5687 C C . ILE A 1 687 ? -15.743 -11.498 32.309 1.00 72.62 687 ILE A C 1
ATOM 5689 O O . ILE A 1 687 ? -16.179 -10.349 32.375 1.00 72.62 687 ILE A O 1
ATOM 5693 N N . GLU A 1 688 ? -14.601 -11.869 32.882 1.00 63.91 688 GLU A N 1
ATOM 5694 C CA . GLU A 1 688 ? -13.671 -10.912 33.475 1.00 63.91 688 GLU A CA 1
ATOM 5695 C C . GLU A 1 688 ? -12.961 -10.160 32.338 1.00 63.91 688 GLU A C 1
ATOM 5697 O O . GLU A 1 688 ? -12.252 -10.769 31.545 1.00 63.91 688 GLU A O 1
ATOM 5702 N N . ASN A 1 689 ? -13.195 -8.848 32.219 1.00 61.47 689 ASN A N 1
ATOM 5703 C CA . ASN A 1 689 ? -12.564 -7.976 31.215 1.00 61.47 689 ASN A CA 1
ATOM 5704 C C . ASN A 1 689 ? -12.753 -8.415 29.737 1.00 61.47 689 ASN A C 1
ATOM 5706 O O . ASN A 1 689 ? -11.769 -8.605 29.021 1.00 61.47 689 ASN A O 1
ATOM 5710 N N . PRO A 1 690 ? -13.998 -8.561 29.238 1.00 66.69 690 PRO A N 1
ATOM 5711 C CA . PRO A 1 690 ? -14.238 -8.994 27.864 1.00 66.69 690 PRO A CA 1
ATOM 5712 C C . PRO A 1 690 ? -13.779 -7.938 26.855 1.00 66.69 690 PRO A C 1
ATOM 5714 O O . PRO A 1 690 ? -14.049 -6.745 27.019 1.00 66.69 690 PRO A O 1
ATOM 5717 N N . ASN A 1 691 ? -13.151 -8.378 25.765 1.00 66.56 691 ASN A N 1
ATOM 5718 C CA . ASN A 1 691 ? -12.823 -7.487 24.655 1.00 66.56 691 ASN A CA 1
ATOM 5719 C C . ASN A 1 691 ? -14.025 -7.279 23.712 1.00 66.56 691 ASN A C 1
ATOM 5721 O O . ASN A 1 691 ? -15.010 -8.022 23.736 1.00 66.56 691 ASN A O 1
ATOM 5725 N N . TYR A 1 692 ? -13.945 -6.262 22.851 1.00 69.38 692 TYR A N 1
ATOM 5726 C CA . TYR A 1 692 ? -15.024 -5.909 21.923 1.00 69.38 692 TYR A CA 1
ATOM 5727 C C . TYR A 1 692 ? -15.459 -7.075 21.020 1.00 69.38 692 TYR A C 1
ATOM 5729 O O . TYR A 1 692 ? -16.655 -7.321 20.870 1.00 69.38 692 TYR A O 1
ATOM 5737 N N . TYR A 1 693 ? -14.514 -7.831 20.456 1.00 71.44 693 TYR A N 1
ATOM 5738 C CA . TYR A 1 693 ? -14.811 -8.936 19.539 1.00 71.44 693 TYR A CA 1
ATOM 5739 C C . TYR A 1 693 ? -15.539 -10.093 20.232 1.00 71.44 693 TYR A C 1
ATOM 5741 O O . TYR A 1 693 ? -16.423 -10.716 19.638 1.00 71.44 693 TYR A O 1
ATOM 5749 N N . GLN A 1 694 ? -15.223 -10.346 21.504 1.00 73.94 694 GLN A N 1
ATOM 5750 C CA . GLN A 1 694 ? -15.952 -11.293 22.347 1.00 73.94 694 GLN A CA 1
ATOM 5751 C C . GLN A 1 694 ? -17.394 -10.824 22.585 1.00 73.94 694 GLN A C 1
ATOM 5753 O O . GLN A 1 694 ? -18.332 -11.603 22.393 1.00 73.94 694 GLN A O 1
ATOM 5758 N N . ILE A 1 695 ? -17.587 -9.544 22.926 1.00 77.44 695 ILE A N 1
ATOM 5759 C CA . ILE A 1 695 ? -18.917 -8.943 23.123 1.00 77.44 695 ILE A CA 1
ATOM 5760 C C . ILE A 1 695 ? -19.735 -9.000 21.823 1.00 77.44 695 ILE A C 1
ATOM 5762 O O . ILE A 1 695 ? -20.889 -9.433 21.825 1.00 77.44 695 ILE A O 1
ATOM 5766 N N . GLU A 1 696 ? -19.149 -8.603 20.692 1.00 77.56 696 GLU A N 1
ATOM 5767 C CA . GLU A 1 696 ? -19.830 -8.585 19.397 1.00 77.56 696 GLU A CA 1
ATOM 5768 C C . GLU A 1 696 ? -20.209 -10.001 18.934 1.00 77.56 696 GLU A C 1
ATOM 5770 O O . GLU A 1 696 ? -21.347 -10.235 18.513 1.00 77.56 696 GLU A O 1
ATOM 5775 N N . SER A 1 697 ? -19.292 -10.965 19.067 1.00 76.56 697 SER A N 1
ATOM 5776 C CA . SER A 1 697 ? -19.536 -12.373 18.732 1.00 76.56 697 SER A CA 1
ATOM 5777 C C . SER A 1 697 ? -20.653 -12.967 19.581 1.00 76.56 697 SER A C 1
ATOM 5779 O O . SER A 1 697 ? -21.557 -13.609 19.038 1.00 76.56 697 SER A O 1
ATOM 5781 N N . PHE A 1 698 ? -20.645 -12.696 20.892 1.00 84.06 698 PHE A N 1
ATOM 5782 C CA . PHE A 1 698 ? -21.719 -13.094 21.798 1.00 84.06 698 PHE A CA 1
ATOM 5783 C C . PHE A 1 698 ? -23.076 -12.594 21.296 1.00 84.06 698 PHE A C 1
ATOM 5785 O O . PHE A 1 698 ? -24.007 -13.375 21.097 1.00 84.06 698 PHE A O 1
ATOM 5792 N N . ILE A 1 699 ? -23.171 -11.296 21.002 1.00 86.25 699 ILE A N 1
ATOM 5793 C CA . ILE A 1 699 ? -24.412 -10.663 20.548 1.00 86.25 699 ILE A CA 1
ATOM 5794 C C . ILE A 1 699 ? -24.866 -11.230 19.199 1.00 86.25 699 ILE A C 1
ATOM 5796 O O . ILE A 1 699 ? -26.045 -11.552 19.048 1.00 86.25 699 ILE A O 1
ATOM 5800 N N . LYS A 1 700 ? -23.967 -11.375 18.214 1.00 83.25 700 LYS A N 1
ATOM 5801 C CA . LYS A 1 700 ? -24.301 -11.895 16.874 1.00 83.25 700 LYS A CA 1
ATOM 5802 C C . LYS A 1 700 ? -24.825 -13.331 16.936 1.00 83.25 700 LYS A C 1
ATOM 5804 O O . LYS A 1 700 ? -25.875 -13.617 16.351 1.00 83.25 700 LYS A O 1
ATOM 5809 N N . ILE A 1 701 ? -24.140 -14.214 17.666 1.00 79.25 701 ILE A N 1
ATOM 5810 C CA . ILE A 1 701 ? -24.513 -15.632 17.791 1.00 79.25 701 ILE A CA 1
ATOM 5811 C C . ILE A 1 701 ? -25.862 -15.762 18.499 1.00 79.25 701 ILE A C 1
ATOM 5813 O O . ILE A 1 701 ? -26.776 -16.401 17.965 1.00 79.25 701 ILE A O 1
ATOM 5817 N N . VAL A 1 702 ? -26.019 -15.107 19.656 1.00 85.56 702 VAL A N 1
ATOM 5818 C CA . VAL A 1 702 ? -27.257 -15.169 20.442 1.00 85.56 702 VAL A CA 1
ATOM 5819 C C . VAL A 1 702 ? -28.418 -14.574 19.643 1.00 85.56 702 VAL A C 1
ATOM 5821 O O . VAL A 1 702 ? -29.442 -15.235 19.471 1.00 85.56 702 VAL A O 1
ATOM 5824 N N . ALA A 1 703 ? -28.257 -13.383 19.052 1.00 85.69 703 ALA A N 1
ATOM 5825 C CA . ALA A 1 703 ? -29.294 -12.758 18.227 1.00 85.69 703 ALA A CA 1
ATOM 5826 C C . ALA A 1 703 ? -29.717 -13.645 17.047 1.00 85.69 703 ALA A C 1
ATOM 5828 O O . ALA A 1 703 ? -30.905 -13.722 16.724 1.00 85.69 703 ALA A O 1
ATOM 5829 N N . GLY A 1 704 ? -28.763 -14.315 16.394 1.00 73.00 704 GLY A N 1
ATOM 5830 C CA . GLY A 1 704 ? -29.028 -15.242 15.295 1.00 73.00 704 GLY A CA 1
ATOM 5831 C C . GLY A 1 704 ? -29.958 -16.384 15.705 1.00 73.00 704 GLY A C 1
ATOM 5832 O O . GLY A 1 704 ? -30.941 -16.655 15.011 1.00 73.00 704 GLY A O 1
ATOM 5833 N N . GLN A 1 705 ? -29.705 -17.004 16.860 1.00 77.31 705 GLN A N 1
ATOM 5834 C CA . GLN A 1 705 ? -30.550 -18.084 17.381 1.00 77.31 705 GLN A CA 1
ATOM 5835 C C . GLN A 1 705 ? -31.905 -17.580 17.880 1.00 77.31 705 GLN A C 1
ATOM 5837 O O . GLN A 1 705 ? -32.931 -18.192 17.588 1.00 77.31 705 GLN A O 1
ATOM 5842 N N . LEU A 1 706 ? -31.946 -16.430 18.555 1.00 81.81 706 LEU A N 1
ATOM 5843 C CA . LEU A 1 706 ? -33.200 -15.834 19.022 1.00 81.81 706 LEU A CA 1
ATOM 5844 C C . LEU A 1 706 ? -34.133 -15.467 17.861 1.00 81.81 706 LEU A C 1
ATOM 5846 O O . LEU A 1 706 ? -35.340 -15.685 17.943 1.00 81.81 706 LEU A O 1
ATOM 5850 N N . LYS A 1 707 ? -33.585 -15.000 16.730 1.00 74.56 707 LYS A N 1
ATOM 5851 C CA . LYS A 1 707 ? -34.359 -14.773 15.497 1.00 74.56 707 LYS A CA 1
ATOM 5852 C C . LYS A 1 707 ? -34.993 -16.062 14.964 1.00 74.56 707 LYS A C 1
ATOM 5854 O O . LYS A 1 707 ? -36.080 -15.995 14.392 1.00 74.56 707 LYS A O 1
ATOM 5859 N N . LEU A 1 708 ? -34.336 -17.214 15.100 1.00 68.06 708 LEU A N 1
ATOM 5860 C CA . LEU A 1 708 ? -34.906 -18.509 14.708 1.00 68.06 708 LEU A CA 1
ATOM 5861 C C . LEU A 1 708 ? -35.968 -18.966 15.706 1.00 68.06 708 LEU A C 1
ATOM 5863 O O . LEU A 1 708 ? -37.028 -19.418 15.280 1.00 68.06 708 LEU A O 1
ATOM 5867 N N . LEU A 1 709 ? -35.717 -18.779 17.004 1.00 71.69 709 LEU A N 1
ATOM 5868 C CA . LEU A 1 709 ? -36.669 -19.088 18.068 1.00 71.69 709 LEU A CA 1
ATOM 5869 C C . LEU A 1 709 ? -37.987 -18.327 17.874 1.00 71.69 709 LEU A C 1
ATOM 5871 O O . LEU A 1 709 ? -39.038 -18.959 17.865 1.00 71.69 709 LEU A O 1
ATOM 5875 N N . THR A 1 710 ? -37.933 -17.015 17.598 1.00 69.62 710 THR A N 1
ATOM 5876 C CA . THR A 1 710 ? -39.128 -16.195 17.301 1.00 69.62 710 THR A CA 1
ATOM 5877 C C . THR A 1 710 ? -39.949 -16.753 16.133 1.00 69.62 710 THR A C 1
ATOM 5879 O O . THR A 1 710 ? -41.168 -16.620 16.110 1.00 69.62 710 THR A O 1
ATOM 5882 N N . ASN A 1 711 ? -39.293 -17.360 15.142 1.00 61.28 711 ASN A N 1
ATOM 5883 C CA . ASN A 1 711 ? -39.945 -17.874 13.935 1.00 61.28 711 ASN A CA 1
ATOM 5884 C C . ASN A 1 711 ? -40.283 -19.372 14.017 1.00 61.28 711 ASN A C 1
ATOM 5886 O O . ASN A 1 711 ? -40.821 -19.930 13.059 1.00 61.28 711 ASN A O 1
ATOM 5890 N N . SER A 1 712 ? -39.956 -20.041 15.124 1.00 63.84 712 SER A N 1
ATOM 5891 C CA . SER A 1 712 ? -40.186 -21.473 15.285 1.00 63.84 712 SER A CA 1
ATOM 5892 C C . SER A 1 712 ? -41.622 -21.737 15.713 1.00 63.84 712 SER A C 1
ATOM 5894 O O . SER A 1 712 ? -42.024 -21.405 16.825 1.00 63.84 712 SER A O 1
ATOM 5896 N N . TRP A 1 713 ? -42.391 -22.406 14.853 1.00 62.12 713 TRP A N 1
ATOM 5897 C CA . TRP A 1 713 ? -43.726 -22.878 15.223 1.00 62.12 713 TRP A CA 1
ATOM 5898 C C . TRP A 1 713 ? -43.655 -23.905 16.362 1.00 62.12 713 TRP A C 1
ATOM 5900 O O . TRP A 1 713 ? -44.362 -23.771 17.355 1.00 62.12 713 TRP A O 1
ATOM 5910 N N . TYR A 1 714 ? -42.745 -24.880 16.259 1.00 61.16 714 TYR A N 1
ATOM 5911 C CA . TYR A 1 714 ? -42.605 -25.978 17.224 1.00 61.16 714 TYR A CA 1
ATOM 5912 C C . TYR A 1 714 ? -42.218 -25.519 18.632 1.00 61.16 714 TYR A C 1
ATOM 5914 O O . TYR A 1 714 ? -42.609 -26.150 19.607 1.00 61.16 714 TYR A O 1
ATOM 5922 N N . LEU A 1 715 ? -41.439 -24.439 18.731 1.00 67.75 715 LEU A N 1
ATOM 5923 C CA . LEU A 1 715 ? -40.989 -23.888 20.009 1.00 67.75 715 LEU A CA 1
ATOM 5924 C C . LEU A 1 715 ? -41.826 -22.689 20.463 1.00 67.75 715 LEU A C 1
ATOM 5926 O O . LEU A 1 715 ? -41.456 -22.074 21.458 1.00 67.75 715 LEU A O 1
ATOM 5930 N N . SER A 1 716 ? -42.919 -22.340 19.775 1.00 72.56 716 SER A N 1
ATOM 5931 C CA . SER A 1 716 ? -43.838 -21.285 20.232 1.00 72.56 716 SER A CA 1
ATOM 5932 C C . SER A 1 716 ? -44.474 -21.651 21.574 1.00 72.56 716 SER A C 1
ATOM 5934 O O . SER A 1 716 ? -44.672 -22.835 21.871 1.00 72.56 716 SER A O 1
ATOM 5936 N N . ALA A 1 717 ? -44.789 -20.643 22.391 1.00 75.75 717 ALA A N 1
ATOM 5937 C CA . ALA A 1 717 ? -45.351 -20.865 23.725 1.00 75.75 717 ALA A CA 1
ATOM 5938 C C . ALA A 1 717 ? -46.670 -21.658 23.644 1.00 75.75 717 ALA A C 1
ATOM 5940 O O . ALA A 1 717 ? -46.862 -22.635 24.370 1.00 75.75 717 ALA A O 1
ATOM 5941 N N . ASP A 1 718 ? -47.522 -21.315 22.674 1.00 73.25 718 ASP A N 1
ATOM 5942 C CA . ASP A 1 718 ? -48.802 -21.989 22.440 1.00 73.25 718 ASP A CA 1
ATOM 5943 C C . ASP A 1 718 ? -48.629 -23.466 22.029 1.00 73.25 718 ASP A C 1
ATOM 5945 O O . ASP A 1 718 ? -49.376 -24.330 22.495 1.00 73.25 718 ASP A O 1
ATOM 5949 N N . GLN A 1 719 ? -47.650 -23.791 21.170 1.00 71.69 719 GLN A N 1
ATOM 5950 C CA . GLN A 1 719 ? -47.411 -25.182 20.759 1.00 71.69 719 GLN A CA 1
ATOM 5951 C C . GLN A 1 719 ? -46.804 -26.019 21.879 1.00 71.69 719 GLN A C 1
ATOM 5953 O O . GLN A 1 719 ? -47.222 -27.159 22.079 1.00 71.69 719 GLN A O 1
ATOM 5958 N N . LEU A 1 720 ? -45.859 -25.469 22.641 1.00 71.75 720 LEU A N 1
ATOM 5959 C CA . LEU A 1 720 ? -45.286 -26.171 23.788 1.00 71.75 720 LEU A CA 1
ATOM 5960 C C . LEU A 1 720 ? -46.340 -26.433 24.867 1.00 71.75 720 LEU A C 1
ATOM 5962 O O . LEU A 1 720 ? -46.377 -27.536 25.413 1.00 71.75 720 LEU A O 1
ATOM 5966 N N . ASP A 1 721 ? -47.245 -25.483 25.120 1.00 74.81 721 ASP A N 1
ATOM 5967 C CA . ASP A 1 721 ? -48.374 -25.682 26.032 1.00 74.81 721 ASP A CA 1
ATOM 5968 C C . ASP A 1 721 ? -49.371 -26.727 25.497 1.00 74.81 721 ASP A C 1
ATOM 5970 O O . ASP A 1 721 ? -49.843 -27.588 26.245 1.00 74.81 721 ASP A O 1
ATOM 5974 N N . TYR A 1 722 ? -49.644 -26.732 24.189 1.00 72.94 722 TYR A N 1
ATOM 5975 C CA . TYR A 1 722 ? -50.466 -27.763 23.549 1.00 72.94 722 TYR A CA 1
ATOM 5976 C C . TYR A 1 722 ? -49.850 -29.167 23.683 1.00 72.94 722 TYR A C 1
ATOM 5978 O O . TYR A 1 722 ? -50.518 -30.102 24.136 1.00 72.94 722 TYR A O 1
ATOM 5986 N N . VAL A 1 723 ? -48.563 -29.325 23.358 1.00 68.81 723 VAL A N 1
ATOM 5987 C CA . VAL A 1 723 ? -47.847 -30.606 23.478 1.00 68.81 723 VAL A CA 1
ATOM 5988 C C . VAL A 1 723 ? -47.726 -31.026 24.941 1.00 68.81 723 VAL A C 1
ATOM 5990 O O . VAL A 1 723 ? -47.899 -32.204 25.255 1.00 68.81 723 VAL A O 1
ATOM 5993 N N . PHE A 1 724 ? -47.502 -30.088 25.860 1.00 72.44 724 PHE A N 1
ATOM 5994 C CA . PHE A 1 724 ? -47.536 -30.352 27.295 1.00 72.44 724 PHE A CA 1
ATOM 5995 C C . PHE A 1 724 ? -48.906 -30.880 27.739 1.00 72.44 724 PHE A C 1
ATOM 5997 O O . PHE A 1 724 ? -48.983 -31.861 28.480 1.00 72.44 724 PHE A O 1
ATOM 6004 N N . LYS A 1 725 ? -50.005 -30.272 27.274 1.00 77.56 725 LYS A N 1
ATOM 6005 C CA . LYS A 1 725 ? -51.366 -30.721 27.602 1.00 77.56 725 LYS A CA 1
ATOM 6006 C C . LYS A 1 725 ? -51.622 -32.157 27.145 1.00 77.56 725 LYS A C 1
ATOM 6008 O O . LYS A 1 725 ? -52.289 -32.883 27.886 1.00 77.56 725 LYS A O 1
ATOM 6013 N N . LEU A 1 726 ? -51.066 -32.553 25.996 1.00 73.12 726 LEU A N 1
ATOM 6014 C CA . LEU A 1 726 ? -51.164 -33.904 25.435 1.00 73.12 726 LEU A CA 1
ATOM 6015 C C . LEU A 1 726 ? -50.260 -34.926 26.136 1.00 73.12 726 LEU A C 1
ATOM 6017 O O . LEU A 1 726 ? -50.715 -36.011 26.481 1.00 73.12 726 LEU A O 1
ATOM 6021 N N . THR A 1 727 ? -48.986 -34.594 26.335 1.00 71.38 727 THR A N 1
ATOM 6022 C CA . THR A 1 727 ? -47.955 -35.550 26.780 1.00 71.38 727 THR A CA 1
ATOM 6023 C C . THR A 1 727 ? -47.743 -35.557 28.294 1.00 71.38 727 THR A C 1
ATOM 6025 O O . THR A 1 727 ? -47.200 -36.517 28.832 1.00 71.38 727 THR A O 1
ATOM 6028 N N . LYS A 1 728 ? -48.169 -34.495 28.994 1.00 74.44 728 LYS A N 1
ATOM 6029 C CA . LYS A 1 728 ? -47.948 -34.244 30.433 1.00 74.44 728 LYS A CA 1
ATOM 6030 C C . LYS A 1 728 ? -46.477 -34.201 30.854 1.00 74.44 728 LYS A C 1
ATOM 6032 O O . LYS A 1 728 ? -46.167 -34.365 32.030 1.00 74.44 728 LYS A O 1
ATOM 6037 N N . ILE A 1 729 ? -45.581 -33.921 29.912 1.00 68.19 729 ILE A N 1
ATOM 6038 C CA . ILE A 1 729 ? -44.136 -33.871 30.125 1.00 68.19 729 ILE A CA 1
ATOM 6039 C C . ILE A 1 729 ? -43.727 -32.550 30.817 1.00 68.19 729 ILE A C 1
ATOM 6041 O O . ILE A 1 729 ? -43.761 -31.499 30.176 1.00 68.19 729 ILE A O 1
ATOM 6045 N N . PRO A 1 730 ? -43.303 -32.547 32.098 1.00 66.31 730 PRO A N 1
ATOM 6046 C CA . PRO A 1 730 ? -43.168 -31.316 32.892 1.00 66.31 730 PRO A CA 1
ATOM 6047 C C . PRO A 1 730 ? -42.151 -30.299 32.360 1.00 66.31 730 PRO A C 1
ATOM 6049 O O . PRO A 1 730 ? -42.373 -29.095 32.476 1.00 66.31 730 PRO A O 1
ATOM 6052 N N . TYR A 1 731 ? -41.054 -30.762 31.759 1.00 67.44 731 TYR A N 1
ATOM 6053 C CA . TYR A 1 731 ? -39.961 -29.897 31.307 1.00 67.44 731 TYR A CA 1
ATOM 6054 C C . TYR A 1 731 ? -40.305 -29.060 30.066 1.00 67.44 731 TYR A C 1
ATOM 6056 O O . TYR A 1 731 ? -39.678 -28.028 29.840 1.00 67.44 731 TYR A O 1
ATOM 6064 N N . LEU A 1 732 ? -41.355 -29.414 29.309 1.00 66.12 732 LEU A N 1
ATOM 6065 C CA . LEU A 1 732 ? -41.822 -28.602 28.175 1.00 66.12 732 LEU A CA 1
ATOM 6066 C C . LEU A 1 732 ? -42.249 -27.189 28.597 1.00 66.12 732 LEU A C 1
ATOM 6068 O O . LEU A 1 732 ? -42.112 -26.254 27.814 1.00 66.12 732 LEU A O 1
ATOM 6072 N N . LYS A 1 733 ? -42.680 -27.009 29.855 1.00 72.50 733 LYS A N 1
ATOM 6073 C CA . LYS A 1 733 ? -43.011 -25.692 30.419 1.00 72.50 733 LYS A CA 1
ATOM 6074 C C . LYS A 1 733 ? -41.808 -24.773 30.621 1.00 72.50 733 LYS A C 1
ATOM 6076 O O . LYS A 1 733 ? -41.998 -23.579 30.799 1.00 72.50 733 LYS A O 1
ATOM 6081 N N . GLN A 1 734 ? -40.592 -25.315 30.647 1.00 75.88 734 GLN A N 1
ATOM 6082 C CA . GLN A 1 734 ? -39.362 -24.545 30.854 1.00 75.88 734 GLN A CA 1
ATOM 6083 C C . GLN A 1 734 ? -38.441 -24.570 29.630 1.00 75.88 734 GLN A C 1
ATOM 6085 O O . GLN A 1 734 ? -37.358 -23.991 29.666 1.00 75.88 734 GLN A O 1
ATOM 6090 N N . ALA A 1 735 ? -38.865 -25.217 28.540 1.00 71.56 735 ALA A N 1
ATOM 6091 C CA . ALA A 1 735 ? -38.011 -25.526 27.400 1.00 71.56 735 ALA A CA 1
ATOM 6092 C C . ALA A 1 735 ? -37.390 -24.283 26.744 1.00 71.56 735 ALA A C 1
ATOM 6094 O O . ALA A 1 735 ? -36.229 -24.320 26.343 1.00 71.56 735 ALA A O 1
ATOM 6095 N N . ARG A 1 736 ? -38.127 -23.167 26.655 1.00 78.50 736 ARG A N 1
ATOM 6096 C CA . ARG A 1 736 ? -37.632 -21.938 26.011 1.00 78.50 736 ARG A CA 1
ATOM 6097 C C . ARG A 1 736 ? -36.590 -21.234 26.870 1.00 78.50 736 ARG A C 1
ATOM 6099 O O . ARG A 1 736 ? -35.535 -20.874 26.356 1.00 78.50 736 ARG A O 1
ATOM 6106 N N . LYS A 1 737 ? -36.853 -21.083 28.171 1.00 82.69 737 LYS A N 1
ATOM 6107 C CA . LYS A 1 737 ? -35.877 -20.537 29.125 1.00 82.69 737 LYS A CA 1
ATOM 6108 C C . LYS A 1 737 ? -34.619 -21.394 29.186 1.00 82.69 737 LYS A C 1
ATOM 6110 O O . LYS A 1 737 ? -33.531 -20.860 29.003 1.00 82.69 737 LYS A O 1
ATOM 6115 N N . PHE A 1 738 ? -34.779 -22.711 29.307 1.00 77.12 738 PHE A N 1
ATOM 6116 C CA . PHE A 1 738 ? -33.664 -23.654 29.268 1.00 77.12 738 PHE A CA 1
ATOM 6117 C C . PHE A 1 738 ? -32.836 -23.509 27.984 1.00 77.12 738 PHE A C 1
ATOM 6119 O O . PHE A 1 738 ? -31.611 -23.434 28.052 1.00 77.12 738 PHE A O 1
ATOM 6126 N N . PHE A 1 739 ? -33.484 -23.403 26.818 1.00 76.06 739 PHE A N 1
ATOM 6127 C CA . PHE A 1 739 ? -32.796 -23.204 25.541 1.00 76.06 739 PHE A CA 1
ATOM 6128 C C . PHE A 1 739 ? -31.963 -21.916 25.523 1.00 76.06 739 PHE A C 1
ATOM 6130 O O . PHE A 1 739 ? -30.801 -21.952 25.121 1.00 76.06 739 PHE A O 1
ATOM 6137 N N . ILE A 1 740 ? -32.525 -20.788 25.972 1.00 81.88 740 ILE A N 1
ATOM 6138 C CA . ILE A 1 740 ? -31.801 -19.510 25.979 1.00 81.88 740 ILE A CA 1
ATOM 6139 C C . ILE A 1 740 ? -30.660 -19.528 27.002 1.00 81.88 740 ILE A C 1
ATOM 6141 O O . ILE A 1 740 ? -29.549 -19.143 26.656 1.00 81.88 740 ILE A O 1
ATOM 6145 N N . GLU A 1 741 ? -30.877 -20.011 28.225 1.00 80.44 741 GLU A N 1
ATOM 6146 C CA . GLU A 1 741 ? -29.815 -20.107 29.240 1.00 80.44 741 GLU A CA 1
ATOM 6147 C C . GLU A 1 741 ? -28.658 -21.002 28.773 1.00 80.44 741 GLU A C 1
ATOM 6149 O O . GLU A 1 741 ? -27.485 -20.646 28.914 1.00 80.44 741 GLU A O 1
ATOM 6154 N N . SER A 1 742 ? -28.985 -22.122 28.127 1.00 72.00 742 SER A N 1
ATOM 6155 C CA . SER A 1 742 ? -27.999 -23.031 27.537 1.00 72.00 742 SER A CA 1
ATOM 6156 C C . SER A 1 742 ? -27.230 -22.372 26.395 1.00 72.00 742 SER A C 1
ATOM 6158 O O . SER A 1 742 ? -26.006 -22.475 26.329 1.00 72.00 742 SER A O 1
ATOM 6160 N N . LEU A 1 743 ? -27.930 -21.641 25.522 1.00 77.62 743 LEU A N 1
ATOM 6161 C CA . LEU A 1 743 ? -27.330 -20.871 24.436 1.00 77.62 743 LEU A CA 1
ATOM 6162 C C . LEU A 1 743 ? -26.347 -19.820 24.964 1.00 77.62 743 LEU A C 1
ATOM 6164 O O . LEU A 1 743 ? -25.251 -19.698 24.420 1.00 77.62 743 LEU A O 1
ATOM 6168 N N . LEU A 1 744 ? -26.710 -19.077 26.013 1.00 82.25 744 LEU A N 1
ATOM 6169 C CA . LEU A 1 744 ? -25.836 -18.071 26.623 1.00 82.25 744 LEU A CA 1
ATOM 6170 C C . LEU A 1 744 ? -24.577 -18.726 27.206 1.00 82.25 744 LEU A C 1
ATOM 6172 O O . LEU A 1 744 ? -23.471 -18.262 26.931 1.00 82.25 744 LEU A O 1
ATOM 6176 N N . LYS A 1 745 ? -24.733 -19.842 27.934 1.00 75.12 745 LYS A N 1
ATOM 6177 C CA . LYS A 1 745 ? -23.613 -20.587 28.530 1.00 75.12 745 LYS A CA 1
ATOM 6178 C C . LYS A 1 745 ? -22.655 -21.137 27.466 1.00 75.12 745 LYS A C 1
ATOM 6180 O O . LYS A 1 745 ? -21.448 -20.936 27.580 1.00 75.12 745 LYS A O 1
ATOM 6185 N N . ILE A 1 746 ? -23.188 -21.766 26.414 1.00 69.62 746 ILE A N 1
ATOM 6186 C CA . ILE A 1 746 ? -22.390 -22.283 25.290 1.00 69.62 746 ILE A CA 1
ATOM 6187 C C . ILE A 1 746 ? -21.673 -21.140 24.571 1.00 69.62 746 ILE A C 1
ATOM 6189 O O . ILE A 1 746 ? -20.477 -21.234 24.306 1.00 69.62 746 ILE A O 1
ATOM 6193 N N . THR A 1 747 ? -22.387 -20.052 24.270 1.00 74.81 747 THR A N 1
ATOM 6194 C CA . THR A 1 747 ? -21.814 -18.922 23.527 1.00 74.81 747 THR A CA 1
ATOM 6195 C C . THR A 1 747 ? -20.694 -18.254 24.317 1.00 74.81 747 THR A C 1
ATOM 6197 O O . THR A 1 747 ? -19.680 -17.906 23.725 1.00 74.81 747 THR A O 1
ATOM 6200 N N . LYS A 1 748 ? -20.844 -18.116 25.641 1.00 77.06 748 LYS A N 1
ATOM 6201 C CA . LYS A 1 748 ? -19.802 -17.582 26.526 1.00 77.06 748 LYS A CA 1
ATOM 6202 C C . LYS A 1 748 ? -18.533 -18.431 26.487 1.00 77.06 748 LYS A C 1
ATOM 6204 O O . LYS A 1 748 ? -17.461 -17.896 26.248 1.00 77.06 748 LYS A O 1
ATOM 6209 N N . HIS A 1 749 ? -18.646 -19.739 26.709 1.00 68.12 749 HIS A N 1
ATOM 6210 C CA . HIS A 1 749 ? -17.469 -20.607 26.696 1.00 68.12 749 HIS A CA 1
ATOM 6211 C C . HIS A 1 749 ? -16.776 -20.581 25.323 1.00 68.12 749 HIS A C 1
ATOM 6213 O O . HIS A 1 749 ? -15.560 -20.469 25.229 1.00 68.12 749 HIS A O 1
ATOM 6219 N N . PHE A 1 750 ? -17.562 -20.561 24.247 1.00 66.38 750 PHE A N 1
ATOM 6220 C CA . PHE A 1 750 ? -17.076 -20.551 22.870 1.00 66.38 750 PHE A CA 1
ATOM 6221 C C . PHE A 1 750 ? -16.233 -19.332 22.467 1.00 66.38 750 PHE A C 1
ATOM 6223 O O . PHE A 1 750 ? -15.433 -19.427 21.537 1.00 66.38 750 PHE A O 1
ATOM 6230 N N . ILE A 1 751 ? -16.436 -18.185 23.115 1.00 70.81 751 ILE A N 1
ATOM 6231 C CA . ILE A 1 751 ? -15.658 -16.962 22.860 1.00 70.81 751 ILE A CA 1
ATOM 6232 C C . ILE A 1 751 ? -14.456 -16.819 23.809 1.00 70.81 751 ILE A C 1
ATOM 6234 O O . ILE A 1 751 ? -13.629 -15.935 23.594 1.00 70.81 751 ILE A O 1
ATOM 6238 N N . THR A 1 752 ? -14.345 -17.664 24.844 1.00 67.38 752 THR A N 1
ATOM 6239 C CA . THR A 1 752 ? -13.249 -17.627 25.831 1.00 67.38 752 THR A CA 1
ATOM 6240 C C . THR A 1 752 ? -12.274 -18.800 25.721 1.00 67.38 752 THR A C 1
ATOM 6242 O O . THR A 1 752 ? -11.090 -18.618 25.970 1.00 67.38 752 THR A O 1
ATOM 6245 N N . SER A 1 753 ? -12.733 -19.997 25.339 1.00 58.25 753 SER A N 1
ATOM 6246 C CA . SER A 1 753 ? -12.004 -21.264 25.527 1.00 58.25 753 SER A CA 1
ATOM 6247 C C . SER A 1 753 ? -10.748 -21.457 24.672 1.00 58.25 753 SER A C 1
ATOM 6249 O O . SER A 1 753 ? -9.948 -22.333 24.974 1.00 58.25 753 SER A O 1
ATOM 6251 N N . SER A 1 754 ? -10.576 -20.693 23.592 1.00 60.22 754 SER A N 1
ATOM 6252 C CA . SER A 1 754 ? -9.409 -20.790 22.701 1.00 60.22 754 SER A CA 1
ATOM 6253 C C . SER A 1 754 ? -8.481 -19.578 22.778 1.00 60.22 754 SER A C 1
ATOM 6255 O O . SER A 1 754 ? -7.318 -19.677 22.406 1.00 60.22 754 SER A O 1
ATOM 6257 N N . TYR A 1 755 ? -8.965 -18.434 23.262 1.00 65.38 755 TYR A N 1
ATOM 6258 C CA . TYR A 1 755 ? -8.230 -17.172 23.182 1.00 65.38 755 TYR A CA 1
ATOM 6259 C C . TYR A 1 755 ? -6.991 -17.160 24.092 1.00 65.38 755 TYR A C 1
ATOM 6261 O O . TYR A 1 755 ? -5.887 -16.883 23.620 1.00 65.38 755 TYR A O 1
ATOM 6269 N N . ASP A 1 756 ? -7.154 -17.514 25.370 1.00 64.62 756 ASP A N 1
ATOM 6270 C CA . ASP A 1 756 ? -6.078 -17.409 26.366 1.00 64.62 756 ASP A CA 1
ATOM 6271 C C . ASP A 1 756 ? -4.939 -18.409 26.118 1.00 64.62 756 ASP A C 1
ATOM 6273 O O . ASP A 1 756 ? -3.765 -18.056 26.240 1.00 64.62 756 ASP A O 1
ATOM 6277 N N . ASP A 1 757 ? -5.263 -19.645 25.733 1.00 62.25 757 ASP A N 1
ATOM 6278 C CA . ASP A 1 757 ? -4.267 -20.697 25.492 1.00 62.25 757 ASP A CA 1
ATOM 6279 C C . ASP A 1 757 ? -3.449 -20.431 24.221 1.00 62.25 757 ASP A C 1
ATOM 6281 O O . ASP A 1 757 ? -2.228 -20.607 24.214 1.00 62.25 757 ASP A O 1
ATOM 6285 N N . ILE A 1 758 ? -4.091 -19.927 23.160 1.00 64.31 758 ILE A N 1
ATOM 6286 C CA . ILE A 1 758 ? -3.403 -19.578 21.911 1.00 64.31 758 ILE A CA 1
ATOM 6287 C C . ILE A 1 758 ? -2.499 -18.363 22.116 1.00 64.31 758 ILE A C 1
ATOM 6289 O O . ILE A 1 758 ? -1.372 -18.362 21.624 1.00 64.31 758 ILE A O 1
ATOM 6293 N N . ILE A 1 759 ? -2.947 -17.350 22.867 1.00 64.56 759 ILE A N 1
ATOM 6294 C CA . ILE A 1 759 ? -2.106 -16.191 23.193 1.00 64.56 759 ILE A CA 1
ATOM 6295 C C . ILE A 1 759 ? -0.889 -16.607 24.006 1.00 64.56 759 ILE A C 1
ATOM 6297 O O . ILE A 1 759 ? 0.211 -16.171 23.685 1.00 64.56 759 ILE A O 1
ATOM 6301 N N . LYS A 1 760 ? -1.043 -17.476 25.013 1.00 65.25 760 LYS A N 1
ATOM 6302 C CA . LYS A 1 760 ? 0.107 -18.005 25.763 1.00 65.25 760 LYS A CA 1
ATOM 6303 C C . LYS A 1 760 ? 1.106 -18.696 24.832 1.00 65.25 760 LYS A C 1
ATOM 6305 O O . LYS A 1 760 ? 2.288 -18.376 24.889 1.00 65.25 760 LYS A O 1
ATOM 6310 N N . GLY A 1 761 ? 0.640 -19.576 23.941 1.00 60.53 761 GLY A N 1
ATOM 6311 C CA . GLY A 1 761 ? 1.504 -20.256 22.967 1.00 60.53 761 GLY A CA 1
ATOM 6312 C C . GLY A 1 761 ? 2.201 -19.304 21.994 1.00 60.53 761 GLY A C 1
ATOM 6313 O O . GLY A 1 761 ? 3.399 -19.445 21.739 1.00 60.53 761 GLY A O 1
ATOM 6314 N N . GLN A 1 762 ? 1.477 -18.300 21.499 1.00 69.12 762 GLN A N 1
ATOM 6315 C CA . GLN A 1 762 ? 2.011 -17.276 20.605 1.00 69.12 762 GLN A CA 1
ATOM 6316 C C . GLN A 1 762 ? 3.033 -16.372 21.314 1.00 69.12 762 GLN A C 1
ATOM 6318 O O . GLN A 1 762 ? 4.064 -16.070 20.725 1.00 69.12 762 GLN A O 1
ATOM 6323 N N . ASN A 1 763 ? 2.785 -15.979 22.568 1.00 65.81 763 ASN A N 1
ATOM 6324 C CA . ASN A 1 763 ? 3.686 -15.133 23.358 1.00 65.81 763 ASN A CA 1
ATOM 6325 C C . ASN A 1 763 ? 4.993 -15.853 23.690 1.00 65.81 763 ASN A C 1
ATOM 6327 O O . ASN A 1 763 ? 6.056 -15.301 23.438 1.00 65.81 763 ASN A O 1
ATOM 6331 N N . VAL A 1 764 ? 4.917 -17.097 24.178 1.00 61.16 764 VAL A N 1
ATOM 6332 C CA . VAL A 1 764 ? 6.103 -17.924 24.463 1.00 61.16 764 VAL A CA 1
ATOM 6333 C C . VAL A 1 764 ? 6.960 -18.081 23.206 1.00 61.16 764 VAL A C 1
ATOM 6335 O O . VAL A 1 764 ? 8.169 -17.886 23.241 1.00 61.16 764 VAL A O 1
ATOM 6338 N N . THR A 1 765 ? 6.314 -18.365 22.075 1.00 59.09 765 THR A N 1
ATOM 6339 C CA . THR A 1 765 ? 6.973 -18.477 20.771 1.00 59.09 765 THR A CA 1
ATOM 6340 C C . THR A 1 765 ? 7.630 -17.163 20.330 1.00 59.09 765 THR A C 1
ATOM 6342 O O . THR A 1 765 ? 8.745 -17.171 19.817 1.00 59.09 765 THR A O 1
ATOM 6345 N N . TYR A 1 766 ? 6.941 -16.035 20.506 1.00 60.69 766 TYR A N 1
ATOM 6346 C CA . TYR A 1 766 ? 7.417 -14.719 20.084 1.00 60.69 766 TYR A CA 1
ATOM 6347 C C . TYR A 1 766 ? 8.582 -14.211 20.947 1.00 60.69 766 TYR A C 1
ATOM 6349 O O . TYR A 1 766 ? 9.555 -13.689 20.411 1.00 60.69 766 TYR A O 1
ATOM 6357 N N . GLU A 1 767 ? 8.510 -14.383 22.269 1.00 56.81 767 GLU A N 1
ATOM 6358 C CA . GLU A 1 767 ? 9.568 -13.977 23.204 1.00 56.81 767 GLU A CA 1
ATOM 6359 C C . GLU A 1 767 ? 10.859 -14.781 22.982 1.00 56.81 767 GLU A C 1
ATOM 6361 O O . GLU A 1 767 ? 11.942 -14.204 22.999 1.00 56.81 767 GLU A O 1
ATOM 6366 N N . GLN A 1 768 ? 10.765 -16.075 22.660 1.00 52.34 768 GLN A N 1
ATOM 6367 C CA . GLN A 1 768 ? 11.933 -16.922 22.369 1.00 52.34 768 GLN A CA 1
ATOM 6368 C C . GLN A 1 768 ? 12.646 -16.604 21.052 1.00 52.34 768 GLN A C 1
ATOM 6370 O O . GLN A 1 768 ? 13.854 -16.816 20.925 1.00 52.34 768 GLN A O 1
ATOM 6375 N N . GLN A 1 769 ? 11.918 -16.047 20.081 1.00 52.28 769 GLN A N 1
ATOM 6376 C CA . GLN A 1 769 ? 12.524 -15.485 18.875 1.00 52.28 769 GLN A CA 1
ATOM 6377 C C . GLN A 1 769 ? 13.345 -14.217 19.173 1.00 52.28 769 GLN A C 1
ATOM 6379 O O . GLN A 1 769 ? 14.106 -13.791 18.306 1.00 52.28 769 GLN A O 1
ATOM 6384 N N . GLN A 1 770 ? 13.202 -13.611 20.362 1.00 46.38 770 GLN A N 1
ATOM 6385 C CA . GLN A 1 770 ? 13.936 -12.408 20.769 1.00 46.38 770 GLN A CA 1
ATOM 6386 C C . GLN A 1 770 ? 14.946 -12.624 21.908 1.00 46.38 770 GLN A C 1
ATOM 6388 O O . GLN A 1 770 ? 15.936 -11.904 21.912 1.00 46.38 770 GLN A O 1
ATOM 6393 N N . ASP A 1 771 ? 14.763 -13.598 22.812 1.00 33.97 771 ASP A N 1
ATOM 6394 C CA . ASP A 1 771 ? 15.733 -13.956 23.866 1.00 33.97 771 ASP A CA 1
ATOM 6395 C C . ASP A 1 771 ? 15.581 -15.420 24.359 1.00 33.97 771 ASP A C 1
ATOM 6397 O O . ASP A 1 771 ? 14.481 -15.963 24.467 1.00 33.97 771 ASP A O 1
ATOM 6401 N N . GLU A 1 772 ? 16.703 -16.070 24.703 1.00 35.62 772 GLU A N 1
ATOM 6402 C CA . GLU A 1 772 ? 16.785 -17.472 25.153 1.00 35.62 772 GLU A CA 1
ATOM 6403 C C . GLU A 1 772 ? 16.197 -17.691 26.569 1.00 35.62 772 GLU A C 1
ATOM 6405 O O . GLU A 1 772 ? 16.880 -17.492 27.576 1.00 35.62 772 GLU A O 1
ATOM 6410 N N . GLN A 1 773 ? 14.953 -18.177 26.685 1.00 31.19 773 GLN A N 1
ATOM 6411 C CA . GLN A 1 773 ? 14.427 -18.753 27.939 1.00 31.19 773 GLN A CA 1
ATOM 6412 C C . GLN A 1 773 ? 13.608 -20.038 27.728 1.00 31.19 773 GLN A C 1
ATOM 6414 O O . GLN A 1 773 ? 12.885 -20.190 26.749 1.00 31.19 773 GLN A O 1
ATOM 6419 N N . THR A 1 774 ? 13.725 -20.973 28.678 1.00 30.03 774 THR A N 1
ATOM 6420 C CA . THR A 1 774 ? 13.097 -22.313 28.720 1.00 30.03 774 THR A CA 1
ATOM 6421 C C . THR A 1 774 ? 11.609 -22.321 29.104 1.00 30.03 774 THR A C 1
ATOM 6423 O O . THR A 1 774 ? 11.165 -21.514 29.916 1.00 30.03 774 THR A O 1
ATOM 6426 N N . ILE A 1 775 ? 10.866 -23.307 28.579 1.00 32.59 775 ILE A N 1
ATOM 6427 C CA . ILE A 1 775 ? 9.397 -23.448 28.664 1.00 32.59 775 ILE A CA 1
ATOM 6428 C C . ILE A 1 775 ? 8.931 -24.349 29.807 1.00 32.59 775 ILE A C 1
ATOM 6430 O O . ILE A 1 775 ? 9.477 -25.430 30.021 1.00 32.59 775 ILE A O 1
ATOM 6434 N N . SER A 1 776 ? 7.836 -23.934 30.449 1.00 28.02 776 SER A N 1
ATOM 6435 C CA . SER A 1 776 ? 6.868 -24.799 31.128 1.00 28.02 776 SER A CA 1
ATOM 6436 C C . SER A 1 776 ? 5.765 -25.236 30.154 1.00 28.02 776 SER A C 1
ATOM 6438 O O . SER A 1 776 ? 5.213 -24.429 29.409 1.00 28.02 776 SER A O 1
ATOM 6440 N N . GLU A 1 777 ? 5.464 -26.533 30.146 1.00 28.61 777 GLU A N 1
ATOM 6441 C CA . GLU A 1 777 ? 4.515 -27.185 29.239 1.00 28.61 777 GLU A CA 1
ATOM 6442 C C . GLU A 1 777 ? 3.148 -26.475 29.193 1.00 28.61 777 GLU A C 1
ATOM 6444 O O . GLU A 1 777 ? 2.491 -26.264 30.215 1.00 28.61 777 GLU A O 1
ATOM 6449 N N . ILE A 1 778 ? 2.705 -26.120 27.982 1.00 31.05 778 ILE A N 1
ATOM 6450 C CA . ILE A 1 778 ? 1.371 -25.568 27.735 1.00 31.05 778 ILE A CA 1
ATOM 6451 C C . ILE A 1 778 ? 0.385 -26.737 27.706 1.00 31.05 778 ILE A C 1
ATOM 6453 O O . ILE A 1 778 ? 0.222 -27.418 26.692 1.00 31.05 778 ILE A O 1
ATOM 6457 N N . GLY A 1 779 ? -0.266 -26.980 28.841 1.00 31.25 779 GLY A N 1
ATOM 6458 C CA . GLY A 1 779 ? -1.418 -27.869 28.919 1.00 31.25 779 GLY A CA 1
ATOM 6459 C C . GLY A 1 779 ? -2.586 -27.279 28.131 1.00 31.25 779 GLY A C 1
ATOM 6460 O O . GLY A 1 779 ? -3.076 -26.203 28.461 1.00 31.25 779 GLY A O 1
ATOM 6461 N N . THR A 1 780 ? -3.031 -27.980 27.092 1.00 32.81 780 THR A N 1
ATOM 6462 C CA . THR A 1 780 ? -4.284 -27.687 26.386 1.00 32.81 780 THR A CA 1
ATOM 6463 C C . THR A 1 780 ? -5.369 -28.640 26.886 1.00 32.81 780 THR A C 1
ATOM 6465 O O . THR A 1 780 ? -5.096 -29.814 27.124 1.00 32.81 780 THR A O 1
ATOM 6468 N N . CYS A 1 781 ? -6.590 -28.117 27.060 1.00 36.53 781 CYS A N 1
ATOM 6469 C CA . CYS A 1 781 ? -7.770 -28.773 27.648 1.00 36.53 781 CYS A CA 1
ATOM 6470 C C . CYS A 1 781 ? -7.785 -30.315 27.583 1.00 36.53 781 CYS A C 1
ATOM 6472 O O . CYS A 1 781 ? -7.868 -30.902 26.494 1.00 36.53 781 CYS A O 1
ATOM 6474 N N . GLU A 1 782 ? -7.782 -30.946 28.759 1.00 36.59 782 GLU A N 1
ATOM 6475 C CA . GLU A 1 782 ? -7.871 -32.394 28.956 1.00 36.59 782 GLU A CA 1
ATOM 6476 C C . GLU A 1 782 ? -9.262 -32.944 28.580 1.00 36.59 782 GLU A C 1
ATOM 6478 O O . GLU A 1 782 ? -10.286 -32.274 28.718 1.00 36.59 782 GLU A O 1
ATOM 6483 N N . LYS A 1 783 ? -9.329 -34.206 28.129 1.00 38.12 783 LYS A N 1
ATOM 6484 C CA . LYS A 1 783 ? -10.597 -34.961 28.142 1.00 38.12 783 LYS A CA 1
ATOM 6485 C C . LYS A 1 783 ? -11.056 -35.048 29.609 1.00 38.12 783 LYS A C 1
ATOM 6487 O O . LYS A 1 783 ? -10.264 -35.506 30.426 1.00 38.12 783 LYS A O 1
ATOM 6492 N N . ASN A 1 784 ? -12.311 -34.666 29.890 1.00 40.47 784 ASN A N 1
ATOM 6493 C CA . ASN A 1 784 ? -12.978 -34.546 31.211 1.00 40.47 784 ASN A CA 1
ATOM 6494 C C . ASN A 1 784 ? -13.078 -33.122 31.798 1.00 40.47 784 ASN A C 1
ATOM 6496 O O . ASN A 1 784 ? -13.238 -32.970 33.008 1.00 40.47 784 ASN A O 1
ATOM 6500 N N . THR A 1 785 ? -13.018 -32.068 30.981 1.00 44.41 785 THR A N 1
ATOM 6501 C CA . THR A 1 785 ? -13.405 -30.734 31.459 1.00 44.41 785 THR A CA 1
ATOM 6502 C C . THR A 1 785 ? -14.921 -30.638 31.667 1.00 44.41 785 THR A C 1
ATOM 6504 O O . THR A 1 785 ? -15.700 -31.343 31.011 1.00 44.41 785 THR A O 1
ATOM 6507 N N . GLU A 1 786 ? -15.354 -29.730 32.551 1.00 36.06 786 GLU A N 1
ATOM 6508 C CA . GLU A 1 786 ? -16.771 -29.465 32.850 1.00 36.06 786 GLU A CA 1
ATOM 6509 C C . GLU A 1 786 ? -17.572 -29.183 31.560 1.00 36.06 786 GLU A C 1
ATOM 6511 O O . GLU A 1 786 ? -18.775 -29.385 31.521 1.00 36.06 786 GLU A O 1
ATOM 6516 N N . GLU A 1 787 ? -16.925 -28.780 30.459 1.00 40.53 787 GLU A N 1
ATOM 6517 C CA . GLU A 1 787 ? -17.554 -28.479 29.168 1.00 40.53 787 GLU A CA 1
ATOM 6518 C C . GLU A 1 787 ? -17.826 -29.693 28.285 1.00 40.53 787 GLU A C 1
ATOM 6520 O O . GLU A 1 787 ? -18.864 -29.710 27.620 1.00 4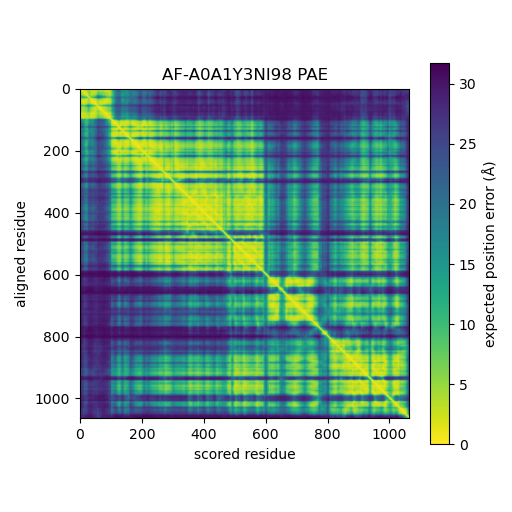0.53 787 GLU A O 1
ATOM 6525 N N . TYR A 1 788 ? -16.955 -30.714 28.299 1.00 41.56 788 TYR A N 1
ATOM 6526 C CA . TYR A 1 788 ? -17.325 -32.022 27.754 1.00 41.56 788 TYR A CA 1
ATOM 6527 C C . TYR A 1 788 ? -18.507 -32.537 28.561 1.00 41.56 788 TYR A C 1
ATOM 6529 O O . TYR A 1 788 ? -19.507 -32.899 27.969 1.00 41.56 788 TYR A O 1
ATOM 6537 N N . GLU A 1 789 ? -18.476 -32.426 29.889 1.00 39.00 789 GLU A N 1
ATOM 6538 C CA . GLU A 1 789 ? -19.586 -32.848 30.743 1.00 39.00 789 GLU A CA 1
ATOM 6539 C C . GLU A 1 789 ? -20.845 -31.979 30.608 1.00 39.00 789 GLU A C 1
ATOM 6541 O O . GLU A 1 789 ? -21.926 -32.499 30.833 1.00 39.00 789 GLU A O 1
ATOM 6546 N N . ILE A 1 790 ? -20.768 -30.700 30.209 1.00 37.12 790 ILE A N 1
ATOM 6547 C CA . ILE A 1 790 ? -21.920 -29.797 30.000 1.00 37.12 790 ILE A CA 1
ATOM 6548 C C . ILE A 1 790 ? -22.489 -29.917 28.585 1.00 37.12 790 ILE A C 1
ATOM 6550 O O . ILE A 1 790 ? -23.705 -29.842 28.436 1.00 37.12 790 ILE A O 1
ATOM 6554 N N . LEU A 1 791 ? -21.670 -30.126 27.548 1.00 37.88 791 LEU A N 1
ATOM 6555 C CA . LEU A 1 791 ? -22.159 -30.549 26.232 1.00 37.88 791 LEU A CA 1
ATOM 6556 C C . LEU A 1 791 ? -22.765 -31.942 26.357 1.00 37.88 791 LEU A C 1
ATOM 6558 O O . LEU A 1 791 ? -23.913 -32.133 25.973 1.00 37.88 791 LEU A O 1
ATOM 6562 N N . GLU A 1 792 ? -22.066 -32.866 27.013 1.00 36.62 792 GLU A N 1
ATOM 6563 C CA . GLU A 1 792 ? -22.592 -34.174 27.365 1.00 36.62 792 GLU A CA 1
ATOM 6564 C C . GLU A 1 792 ? -23.789 -34.044 28.309 1.00 36.62 792 GLU A C 1
ATOM 6566 O O . GLU A 1 792 ? -24.656 -34.873 28.176 1.00 36.62 792 GLU A O 1
ATOM 6571 N N . ALA A 1 793 ? -23.943 -33.034 29.181 1.00 34.16 793 ALA A N 1
ATOM 6572 C CA . ALA A 1 793 ? -25.123 -32.819 30.047 1.00 34.16 793 ALA A CA 1
ATOM 6573 C C . ALA A 1 793 ? -26.259 -32.038 29.388 1.00 34.16 793 ALA A C 1
ATOM 6575 O O . ALA A 1 793 ? -27.398 -32.188 29.805 1.00 34.16 793 ALA A O 1
ATOM 6576 N N . LEU A 1 794 ? -26.010 -31.255 28.344 1.00 34.91 794 LEU A N 1
ATOM 6577 C CA . LEU A 1 794 ? -27.047 -30.729 27.459 1.00 34.91 794 LEU A CA 1
ATOM 6578 C C . LEU A 1 794 ? -27.586 -31.857 26.582 1.00 34.91 794 LEU A C 1
ATOM 6580 O O . LEU A 1 794 ? -28.800 -31.982 26.440 1.00 34.91 794 LEU A O 1
ATOM 6584 N N . PHE A 1 795 ? -26.701 -32.750 26.130 1.00 35.28 795 PHE A N 1
ATOM 6585 C CA . PHE A 1 795 ? -27.039 -34.022 25.491 1.00 35.28 795 PHE A CA 1
ATOM 6586 C C . PHE A 1 795 ? -27.604 -35.080 26.470 1.00 35.28 795 PHE A C 1
ATOM 6588 O O . PHE A 1 795 ? -28.456 -35.874 26.086 1.00 35.28 795 PHE A O 1
ATOM 6595 N N . ASN A 1 796 ? -27.191 -35.080 27.743 1.00 33.09 796 ASN A N 1
ATOM 6596 C CA . ASN A 1 796 ? -27.587 -36.014 28.814 1.00 33.09 796 ASN A CA 1
ATOM 6597 C C . ASN A 1 796 ? -28.631 -35.394 29.757 1.00 33.09 796 ASN A C 1
ATOM 6599 O O . ASN A 1 796 ? -28.981 -36.023 30.757 1.00 33.09 796 ASN A O 1
ATOM 6603 N N . SER A 1 797 ? -29.175 -34.207 29.469 1.00 33.22 797 SER A N 1
ATOM 6604 C CA . SER A 1 797 ? -30.287 -33.629 30.247 1.00 33.22 797 SER A CA 1
ATOM 6605 C C . SER A 1 797 ? -31.564 -34.471 30.107 1.00 33.22 797 SER A C 1
ATOM 6607 O O . SER A 1 797 ? -32.474 -34.361 30.926 1.00 33.22 797 SER A O 1
ATOM 6609 N N . ASP A 1 798 ? -31.558 -35.423 29.169 1.00 38.31 798 ASP A N 1
ATOM 6610 C CA . ASP A 1 798 ? -32.522 -36.514 29.024 1.00 38.31 798 ASP A CA 1
ATOM 6611 C C . ASP A 1 798 ? -32.211 -37.782 29.851 1.00 38.31 798 ASP A C 1
ATOM 6613 O O . ASP A 1 798 ? -32.963 -38.762 29.832 1.00 38.31 798 ASP A O 1
ATOM 6617 N N . LYS A 1 799 ? -31.146 -37.809 30.662 1.00 33.00 799 LYS A N 1
ATOM 6618 C CA . LYS A 1 799 ? -30.875 -38.928 31.582 1.00 33.00 799 LYS A CA 1
ATOM 6619 C C . LYS A 1 799 ? -31.615 -38.747 32.904 1.00 33.00 799 LYS A C 1
ATOM 6621 O O . LYS A 1 799 ? -31.007 -38.641 33.965 1.00 33.00 799 LYS A O 1
ATOM 6626 N N . ARG A 1 800 ? -32.949 -38.792 32.857 1.00 37.06 800 ARG A N 1
ATOM 6627 C CA . ARG A 1 800 ? -33.777 -39.392 33.921 1.00 37.06 800 ARG A CA 1
ATOM 6628 C C . ARG A 1 800 ? -35.186 -39.697 33.388 1.00 37.06 800 ARG A C 1
ATOM 6630 O O . ARG A 1 800 ? -36.144 -38.981 33.640 1.00 37.06 800 ARG A O 1
ATOM 6637 N N . LYS A 1 801 ? -35.271 -40.859 32.724 1.00 37.44 801 LYS A N 1
ATOM 6638 C CA . LYS A 1 801 ? -36.478 -41.612 32.325 1.00 37.44 801 LYS A CA 1
ATOM 6639 C C . LYS A 1 801 ? -37.314 -41.035 31.172 1.00 37.44 801 LYS A C 1
ATOM 6641 O O . LYS A 1 801 ? -38.479 -40.713 31.371 1.00 37.44 801 LYS A O 1
ATOM 6646 N N . ILE A 1 802 ? -36.797 -41.128 29.947 1.00 28.59 802 ILE A N 1
ATOM 6647 C CA . ILE A 1 802 ? -37.608 -41.577 28.805 1.00 28.59 802 ILE A CA 1
ATOM 6648 C C . ILE A 1 802 ? -36.832 -42.683 28.090 1.00 28.59 802 ILE A C 1
ATOM 6650 O O . ILE A 1 802 ? -35.697 -42.522 27.659 1.00 28.59 802 ILE A O 1
ATOM 6654 N N . THR A 1 803 ? -37.436 -43.862 28.060 1.00 31.62 803 THR A N 1
ATOM 6655 C CA . THR A 1 803 ? -36.966 -45.046 27.347 1.00 31.62 803 THR A CA 1
ATOM 6656 C C . THR A 1 803 ? -36.830 -44.762 25.850 1.00 31.62 803 THR A C 1
ATOM 6658 O O . THR A 1 803 ? -37.800 -44.333 25.237 1.00 31.62 803 THR A O 1
ATOM 6661 N N . ASN A 1 804 ? -35.658 -45.089 25.294 1.00 35.00 804 ASN A N 1
ATOM 6662 C CA . ASN A 1 804 ? -35.353 -45.302 23.873 1.00 35.00 804 ASN A CA 1
ATOM 6663 C C . ASN A 1 804 ? -35.751 -44.170 22.906 1.00 35.00 804 ASN A C 1
ATOM 6665 O O . ASN A 1 804 ? -36.869 -44.183 22.401 1.00 35.00 804 ASN A O 1
ATOM 6669 N N . ASN A 1 805 ? -34.818 -43.247 22.610 1.00 39.50 805 ASN A N 1
ATOM 6670 C CA . ASN A 1 805 ? -34.528 -42.688 21.265 1.00 39.50 805 ASN A CA 1
ATOM 6671 C C . ASN A 1 805 ? -33.744 -41.356 21.334 1.00 39.50 805 ASN A C 1
ATOM 6673 O O . ASN A 1 805 ? -34.215 -40.330 20.848 1.00 39.50 805 ASN A O 1
ATOM 6677 N N . ILE A 1 806 ? -32.523 -41.372 21.879 1.00 36.62 806 ILE A N 1
ATOM 6678 C CA . ILE A 1 806 ? -31.495 -40.371 21.535 1.00 36.62 806 ILE A CA 1
ATOM 6679 C C . ILE A 1 806 ? -30.279 -41.140 21.013 1.00 36.62 806 ILE A C 1
ATOM 6681 O O . ILE A 1 806 ? -29.930 -42.161 21.615 1.00 36.62 806 ILE A O 1
ATOM 6685 N N . PRO A 1 807 ? -29.681 -40.744 19.876 1.00 43.44 807 PRO A N 1
ATOM 6686 C CA . PRO A 1 807 ? -28.670 -41.554 19.213 1.00 43.44 807 PRO A CA 1
ATOM 6687 C C . PRO A 1 807 ? -27.368 -41.559 20.019 1.00 43.44 807 PRO A C 1
ATOM 6689 O O . PRO A 1 807 ? -26.748 -40.520 20.215 1.00 43.44 807 PRO A O 1
ATOM 6692 N N . ASP A 1 808 ? -26.934 -42.736 20.463 1.00 50.62 808 ASP A N 1
ATOM 6693 C CA . ASP A 1 808 ? -25.562 -42.955 20.922 1.00 50.62 808 ASP A CA 1
ATOM 6694 C C . ASP A 1 808 ? -24.645 -42.844 19.695 1.00 50.62 808 ASP A C 1
ATOM 6696 O O . ASP A 1 808 ? -24.607 -43.758 18.870 1.00 50.62 808 ASP A O 1
ATOM 6700 N N . TYR A 1 809 ? -23.943 -41.717 19.538 1.00 50.38 809 TYR A N 1
ATOM 6701 C CA . TYR A 1 809 ? -23.097 -41.441 18.369 1.00 50.38 809 TYR A CA 1
ATOM 6702 C C . TYR A 1 809 ? -21.985 -42.482 18.174 1.00 50.38 809 TYR A C 1
ATOM 6704 O O . TYR A 1 809 ? -21.578 -42.738 17.041 1.00 50.38 809 TYR A O 1
ATOM 6712 N N . LYS A 1 810 ? -21.558 -43.167 19.248 1.00 48.47 810 LYS A N 1
ATOM 6713 C CA . LYS A 1 810 ? -20.592 -44.277 19.180 1.00 48.47 810 LYS A CA 1
ATOM 6714 C C . LYS A 1 810 ? -21.203 -45.564 18.609 1.00 48.47 810 LYS A C 1
ATOM 6716 O O . LYS A 1 810 ? -20.459 -46.455 18.205 1.00 48.47 810 LYS A O 1
ATOM 6721 N N . LYS A 1 811 ? -22.538 -45.663 18.559 1.00 50.94 811 LYS A N 1
ATOM 6722 C CA . LYS A 1 811 ? -23.319 -46.792 18.015 1.00 50.94 811 LYS A CA 1
ATOM 6723 C C . LYS A 1 811 ? -24.250 -46.394 16.865 1.00 50.94 811 LYS A C 1
ATOM 6725 O O . LYS A 1 811 ? -25.070 -47.203 16.431 1.00 50.94 811 LYS A O 1
ATOM 6730 N N . MET A 1 812 ? -24.162 -45.156 16.387 1.00 56.75 812 MET A N 1
ATOM 6731 C CA . MET A 1 812 ? -25.043 -44.637 15.350 1.00 56.75 812 MET A CA 1
ATOM 6732 C C . MET A 1 812 ? -24.690 -45.273 14.011 1.00 56.75 812 MET A C 1
ATOM 6734 O O . MET A 1 812 ? -23.523 -45.323 13.620 1.00 56.75 812 MET A O 1
ATOM 6738 N N . THR A 1 813 ? -25.701 -45.746 13.286 1.00 62.78 813 THR A N 1
ATOM 6739 C CA . THR A 1 813 ? -25.481 -46.173 11.906 1.00 62.78 813 THR A CA 1
ATOM 6740 C C . THR A 1 813 ? -25.132 -44.949 11.049 1.00 62.78 813 THR A C 1
ATOM 6742 O O . THR A 1 813 ? -25.614 -43.845 11.334 1.00 62.78 813 THR A O 1
ATOM 6745 N N . PRO A 1 814 ? -24.344 -45.113 9.970 1.00 65.56 814 PRO A N 1
ATOM 6746 C CA . PRO A 1 814 ? -24.052 -44.028 9.029 1.00 65.56 814 PRO A CA 1
ATOM 6747 C C . PRO A 1 814 ? -25.314 -43.303 8.524 1.00 65.56 814 PRO A C 1
ATOM 6749 O O . PRO A 1 814 ? -25.318 -42.090 8.337 1.00 65.56 814 PRO A O 1
ATOM 6752 N N . GLU A 1 815 ? -26.419 -44.034 8.363 1.00 67.62 815 GLU A N 1
ATOM 6753 C CA . GLU A 1 815 ? -27.728 -43.494 7.978 1.00 67.62 815 GLU A CA 1
ATOM 6754 C C . GLU A 1 815 ? -28.362 -42.625 9.065 1.00 67.62 815 GLU A C 1
ATOM 6756 O O . GLU A 1 815 ? -28.833 -41.526 8.769 1.00 67.62 815 GLU A O 1
ATOM 6761 N N . GLY A 1 816 ? -28.341 -43.079 10.324 1.00 67.50 816 GLY A N 1
ATOM 6762 C CA . GLY A 1 816 ? -28.830 -42.292 11.454 1.00 67.50 816 GLY A CA 1
ATOM 6763 C C . GLY A 1 816 ? -28.070 -40.973 11.575 1.00 67.50 816 GLY A C 1
ATOM 6764 O O . GLY A 1 816 ? -28.680 -39.914 11.725 1.00 67.50 816 GLY A O 1
ATOM 6765 N N . PHE A 1 817 ? -26.750 -41.028 11.409 1.00 70.44 817 PHE A N 1
ATOM 6766 C CA . PHE A 1 817 ? -25.880 -39.858 11.429 1.00 70.44 817 PHE A CA 1
ATOM 6767 C C . PHE A 1 817 ? -26.202 -38.857 10.306 1.00 70.44 817 PHE A C 1
ATOM 6769 O O . PHE A 1 817 ? -26.383 -37.663 10.556 1.00 70.44 817 PHE A O 1
ATOM 6776 N N . LEU A 1 818 ? -26.356 -39.337 9.068 1.00 73.94 818 LEU A N 1
ATOM 6777 C CA . LEU A 1 818 ? -26.752 -38.500 7.932 1.00 73.94 818 LEU A CA 1
ATOM 6778 C C . LEU A 1 818 ? -28.125 -37.844 8.132 1.00 73.94 818 LEU A C 1
ATOM 6780 O O . LEU A 1 818 ? -28.346 -36.709 7.697 1.00 73.94 818 LEU A O 1
ATOM 6784 N N . MET A 1 819 ? -29.039 -38.531 8.817 1.00 71.12 819 MET A N 1
ATOM 6785 C CA . MET A 1 819 ? -30.356 -37.998 9.143 1.00 71.12 819 MET A CA 1
ATOM 6786 C C . MET A 1 819 ? -30.271 -36.815 10.118 1.00 71.12 819 MET A C 1
ATOM 6788 O O . MET A 1 819 ? -31.001 -35.838 9.942 1.00 71.12 819 MET A O 1
ATOM 6792 N N . GLU A 1 820 ? -29.353 -36.854 11.087 1.00 67.38 820 GLU A N 1
ATOM 6793 C CA . GLU A 1 820 ? -29.083 -35.723 11.986 1.00 67.38 820 GLU A CA 1
ATOM 6794 C C . GLU A 1 820 ? -28.365 -34.567 11.283 1.00 67.38 820 GLU A C 1
ATOM 6796 O O . GLU A 1 820 ? -28.773 -33.414 11.435 1.00 67.38 820 GLU A O 1
ATOM 6801 N N . ILE A 1 821 ? -27.380 -34.848 10.418 1.00 70.88 821 ILE A N 1
ATOM 6802 C CA . ILE A 1 821 ? -26.757 -33.813 9.574 1.00 70.88 821 ILE A CA 1
ATOM 6803 C C . ILE A 1 821 ? -27.810 -33.079 8.742 1.00 70.88 821 ILE A C 1
ATOM 6805 O O . ILE A 1 821 ? -27.817 -31.845 8.704 1.00 70.88 821 ILE A O 1
ATOM 6809 N N . ARG A 1 822 ? -28.728 -33.817 8.104 1.00 72.00 822 ARG A N 1
ATOM 6810 C CA . ARG A 1 822 ? -29.810 -33.230 7.304 1.00 72.00 822 ARG A CA 1
ATOM 6811 C C . ARG A 1 822 ? -30.651 -32.252 8.124 1.00 72.00 822 ARG A C 1
ATOM 6813 O O . ARG A 1 822 ? -30.941 -31.161 7.636 1.00 72.00 822 ARG A O 1
ATOM 6820 N N . LYS A 1 823 ? -31.004 -32.617 9.362 1.00 65.88 823 LYS A N 1
ATOM 6821 C CA . LYS A 1 823 ? -31.792 -31.772 10.272 1.00 65.88 823 LYS A CA 1
ATOM 6822 C C . LYS A 1 823 ? -31.020 -30.522 10.692 1.00 65.88 823 LYS A C 1
ATOM 6824 O O . LYS A 1 823 ? -31.482 -29.413 10.456 1.00 65.88 823 LYS A O 1
ATOM 6829 N N . ILE A 1 824 ? -29.827 -30.677 11.264 1.00 63.78 824 ILE A N 1
ATOM 6830 C CA . ILE A 1 824 ? -29.075 -29.565 11.877 1.00 63.78 824 ILE A CA 1
ATOM 6831 C C . ILE A 1 824 ? -28.589 -28.552 10.829 1.00 63.78 824 ILE A C 1
ATOM 6833 O O . ILE A 1 824 ? -28.517 -27.333 11.057 1.00 63.78 824 ILE A O 1
ATOM 6837 N N . LEU A 1 825 ? -28.263 -29.044 9.636 1.00 65.62 825 LEU A N 1
ATOM 6838 C CA . LEU A 1 825 ? -27.855 -28.207 8.520 1.00 65.62 825 LEU A CA 1
ATOM 6839 C C . LEU A 1 825 ? -29.027 -27.737 7.653 1.00 65.62 825 LEU A C 1
ATOM 6841 O O . LEU A 1 825 ? -28.775 -26.993 6.707 1.00 65.62 825 LEU A O 1
ATOM 6845 N N . ASN A 1 826 ? -30.280 -28.073 7.975 1.00 68.44 826 ASN A N 1
ATOM 6846 C CA . ASN A 1 826 ? -31.454 -27.739 7.160 1.00 68.44 826 ASN A CA 1
ATOM 6847 C C . ASN A 1 826 ? -31.251 -28.104 5.674 1.00 68.44 826 ASN A C 1
ATOM 6849 O O . ASN A 1 826 ? -31.439 -27.265 4.789 1.00 68.44 826 ASN A O 1
ATOM 6853 N N . LEU A 1 827 ? -30.785 -29.327 5.406 1.00 76.19 827 LEU A N 1
ATOM 6854 C CA . LEU A 1 827 ? -30.555 -29.815 4.045 1.00 76.19 827 LEU A CA 1
ATOM 6855 C C . LEU A 1 827 ? -31.841 -30.394 3.458 1.00 76.19 827 LEU A C 1
ATOM 6857 O O . LEU A 1 827 ? -32.647 -30.993 4.167 1.00 76.19 827 LEU A O 1
ATOM 6861 N N . TYR A 1 828 ? -31.990 -30.262 2.142 1.00 78.94 828 TYR A N 1
ATOM 6862 C CA . TYR A 1 828 ? -33.131 -30.806 1.400 1.00 78.94 828 TYR A CA 1
ATOM 6863 C C . TYR A 1 828 ? -32.792 -32.109 0.676 1.00 78.94 828 TYR A C 1
ATOM 6865 O O . TYR A 1 828 ? -33.682 -32.714 0.096 1.00 78.94 828 TYR A O 1
ATOM 6873 N N . ASN A 1 829 ? -31.532 -32.542 0.687 1.00 84.38 829 ASN A N 1
ATOM 6874 C CA . ASN A 1 829 ? -31.072 -33.733 -0.018 1.00 84.38 829 ASN A CA 1
ATOM 6875 C C . ASN A 1 829 ? -31.753 -35.004 0.509 1.00 84.38 829 ASN A C 1
ATOM 6877 O O . ASN A 1 829 ? -32.000 -35.155 1.712 1.00 84.38 829 ASN A O 1
ATOM 6881 N N . LYS A 1 830 ? -31.999 -35.946 -0.403 1.00 82.81 830 LYS A N 1
ATOM 6882 C CA . LYS A 1 830 ? -32.292 -37.335 -0.046 1.00 82.81 830 LYS A CA 1
ATOM 6883 C C . LYS A 1 830 ? -31.052 -38.006 0.550 1.00 82.81 830 LYS A C 1
ATOM 6885 O O . LYS A 1 830 ? -29.930 -37.706 0.144 1.00 82.81 830 LYS A O 1
ATOM 6890 N N . LEU A 1 831 ? -31.251 -38.912 1.504 1.00 82.88 831 LEU A N 1
ATOM 6891 C CA . LEU A 1 831 ? -30.178 -39.742 2.060 1.00 82.88 831 LEU A CA 1
ATOM 6892 C C . LEU A 1 831 ? -29.610 -40.684 0.989 1.00 82.88 831 LEU A C 1
ATOM 6894 O O . LEU A 1 831 ? -28.393 -40.739 0.821 1.00 82.88 831 LEU A O 1
ATOM 6898 N N . ASP A 1 832 ? -30.505 -41.350 0.255 1.00 81.31 832 ASP A N 1
ATOM 6899 C CA . ASP A 1 832 ? -30.263 -42.258 -0.872 1.00 81.31 832 ASP A CA 1
ATOM 6900 C C . ASP A 1 832 ? -31.508 -42.352 -1.782 1.00 81.31 832 ASP A C 1
ATOM 6902 O O . ASP A 1 832 ? -32.475 -41.600 -1.611 1.00 81.31 832 ASP A O 1
ATOM 6906 N N . GLU A 1 833 ? -31.490 -43.262 -2.761 1.00 79.44 833 GLU A N 1
ATOM 6907 C CA . GLU A 1 833 ? -32.597 -43.499 -3.699 1.00 79.44 833 GLU A CA 1
ATOM 6908 C C . GLU A 1 833 ? -33.930 -43.826 -3.002 1.00 79.44 833 GLU A C 1
ATOM 6910 O O . GLU A 1 833 ? -34.992 -43.438 -3.498 1.00 79.44 833 GLU A O 1
ATOM 6915 N N . ASN A 1 834 ? -33.875 -44.459 -1.827 1.00 78.94 834 ASN A N 1
ATOM 6916 C CA . ASN A 1 834 ? -35.030 -44.984 -1.102 1.00 78.94 834 ASN A CA 1
ATOM 6917 C C . ASN A 1 834 ? -35.616 -43.997 -0.081 1.00 78.94 834 ASN A C 1
ATOM 6919 O O . ASN A 1 834 ? -36.664 -44.277 0.499 1.00 78.94 834 ASN A O 1
ATOM 6923 N N . ASP A 1 835 ? -34.987 -42.840 0.144 1.00 78.94 835 ASP A N 1
ATOM 6924 C CA . ASP A 1 835 ? -35.460 -41.836 1.101 1.00 78.94 835 ASP A CA 1
ATOM 6925 C C . ASP A 1 835 ? -36.661 -41.029 0.555 1.00 78.94 835 ASP A C 1
ATOM 6927 O O . ASP A 1 835 ? -36.518 -40.274 -0.421 1.00 78.94 835 ASP A O 1
ATOM 6931 N N . PRO A 1 836 ? -37.852 -41.121 1.185 1.00 73.19 836 PRO A N 1
ATOM 6932 C CA . PRO A 1 836 ? -39.042 -40.406 0.734 1.00 73.19 836 PRO A CA 1
ATOM 6933 C C . PRO A 1 836 ? -39.107 -38.955 1.240 1.00 73.19 836 PRO A C 1
ATOM 6935 O O . PRO A 1 836 ? -39.968 -38.202 0.791 1.00 73.19 836 PRO A O 1
ATOM 6938 N N . PHE A 1 837 ? -38.230 -38.545 2.167 1.00 71.38 837 PHE A N 1
ATOM 6939 C CA . PHE A 1 837 ? -38.328 -37.258 2.870 1.00 71.38 837 PHE A CA 1
ATOM 6940 C C . PHE A 1 837 ? -37.426 -36.148 2.302 1.00 71.38 837 PHE A C 1
ATOM 6942 O O . PHE A 1 837 ? -37.542 -34.998 2.725 1.00 71.38 837 PHE A O 1
ATOM 6949 N N . GLY A 1 838 ? -36.533 -36.464 1.358 1.00 71.62 838 GLY A N 1
ATOM 6950 C CA . GLY A 1 838 ? -35.686 -35.486 0.666 1.00 71.62 838 GLY A CA 1
ATOM 6951 C C . GLY A 1 838 ? -36.204 -35.090 -0.724 1.00 71.62 838 GLY A C 1
ATOM 6952 O O . GLY A 1 838 ? -37.019 -35.780 -1.334 1.00 71.62 838 GLY A O 1
ATOM 6953 N N . SER A 1 839 ? -35.684 -33.988 -1.254 1.00 76.31 839 SER A N 1
ATOM 6954 C CA . SER A 1 839 ? -35.908 -33.499 -2.616 1.00 76.31 839 SER A CA 1
ATOM 6955 C C . SER A 1 839 ? -34.728 -33.847 -3.527 1.00 76.31 839 SER A C 1
ATOM 6957 O O . SER A 1 839 ? -33.575 -33.836 -3.098 1.00 76.31 839 SER A O 1
ATOM 6959 N N . GLN A 1 840 ? -35.015 -34.102 -4.805 1.00 73.88 840 GLN A N 1
ATOM 6960 C CA . GLN A 1 840 ? -34.000 -34.241 -5.861 1.00 73.88 840 GLN A CA 1
ATOM 6961 C C . GLN A 1 840 ? -33.596 -32.891 -6.470 1.00 73.88 840 GLN A C 1
ATOM 6963 O O . GLN A 1 840 ? -32.568 -32.797 -7.130 1.00 73.88 840 GLN A O 1
ATOM 6968 N N . VAL A 1 841 ? -34.375 -31.829 -6.236 1.00 74.25 841 VAL A N 1
ATOM 6969 C CA . VAL A 1 841 ? -34.102 -30.487 -6.767 1.00 74.25 841 VAL A CA 1
ATOM 6970 C C . VAL A 1 841 ? -34.313 -29.440 -5.680 1.00 74.25 841 VAL A C 1
ATOM 6972 O O . VAL A 1 841 ? -35.323 -29.447 -4.972 1.00 74.25 841 VAL A O 1
ATOM 6975 N N . TYR A 1 842 ? -33.386 -28.493 -5.562 1.00 71.62 842 TYR A N 1
ATOM 6976 C CA . TYR A 1 842 ? -33.538 -27.329 -4.694 1.00 71.62 842 TYR A CA 1
ATOM 6977 C C . TYR A 1 842 ? -32.980 -26.084 -5.376 1.00 71.62 842 TYR A C 1
ATOM 6979 O O . TYR A 1 842 ? -31.858 -26.082 -5.873 1.00 71.62 842 TYR A O 1
ATOM 6987 N N . LYS A 1 843 ? -33.794 -25.020 -5.430 1.00 66.38 843 LYS A N 1
ATOM 6988 C CA . LYS A 1 843 ? -33.473 -23.759 -6.129 1.00 66.38 843 LYS A CA 1
ATOM 6989 C C . LYS A 1 843 ? -33.000 -23.950 -7.586 1.00 66.38 843 LYS A C 1
ATOM 6991 O O . LYS A 1 843 ? -32.142 -23.217 -8.054 1.00 66.38 843 LYS A O 1
ATOM 6996 N N . GLY A 1 844 ? -33.562 -24.927 -8.301 1.00 68.62 844 GLY A N 1
ATOM 6997 C CA . GLY A 1 844 ? -33.213 -25.202 -9.701 1.00 68.62 844 GLY A CA 1
ATOM 6998 C C . GLY A 1 844 ? -31.912 -25.988 -9.908 1.00 68.62 844 GLY A C 1
ATOM 6999 O O . GLY A 1 844 ? -31.545 -26.220 -11.053 1.00 68.62 844 GLY A O 1
ATOM 7000 N N . LYS A 1 845 ? -31.237 -26.424 -8.833 1.00 73.69 845 LYS A N 1
ATOM 7001 C CA . LYS A 1 845 ? -30.078 -27.326 -8.889 1.00 73.69 845 LYS A CA 1
ATOM 7002 C C . LYS A 1 845 ? -30.478 -28.746 -8.508 1.00 73.69 845 LYS A C 1
ATOM 7004 O O . LYS A 1 845 ? -31.246 -28.939 -7.561 1.00 73.69 845 LYS A O 1
ATOM 7009 N N . GLU A 1 846 ? -29.935 -29.720 -9.227 1.00 80.81 846 GLU A N 1
ATOM 7010 C CA . GLU A 1 846 ? -30.057 -31.138 -8.897 1.00 80.81 846 GLU A CA 1
ATOM 7011 C C . GLU A 1 846 ? -29.229 -31.455 -7.642 1.00 80.81 846 GLU A C 1
ATOM 7013 O O . GLU A 1 846 ? -28.066 -31.059 -7.522 1.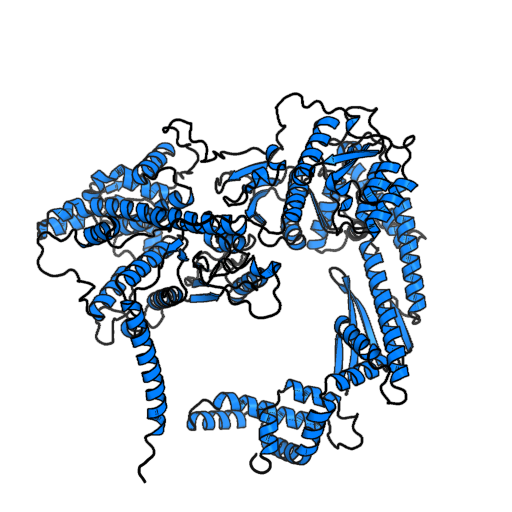00 80.81 846 GLU A O 1
ATOM 7018 N N . LEU A 1 847 ? -29.854 -32.116 -6.670 1.00 81.81 847 LEU A N 1
ATOM 7019 C CA . LEU A 1 847 ? -29.248 -32.460 -5.390 1.00 81.81 847 LEU A CA 1
ATOM 7020 C C . LEU A 1 847 ? -28.738 -33.900 -5.417 1.00 81.81 847 LEU A C 1
ATOM 7022 O O . LEU A 1 847 ? -29.512 -34.833 -5.615 1.00 81.81 847 LEU A O 1
ATOM 7026 N N . LYS A 1 848 ? -27.447 -34.083 -5.129 1.00 85.00 848 LYS A N 1
ATOM 7027 C CA . LYS A 1 848 ? -26.854 -35.412 -4.908 1.00 85.00 848 LYS A CA 1
ATOM 7028 C C . LYS A 1 848 ? -27.358 -36.035 -3.605 1.00 85.00 848 LYS A C 1
ATOM 7030 O O . LYS A 1 848 ? -27.711 -35.307 -2.669 1.00 85.00 848 LYS A O 1
ATOM 7035 N N . TYR A 1 849 ? -27.331 -37.363 -3.519 1.00 86.12 849 TYR A N 1
ATOM 7036 C CA . TYR A 1 849 ? -27.638 -38.067 -2.278 1.00 86.12 849 TYR A CA 1
ATOM 7037 C C . TYR A 1 849 ? -26.609 -37.743 -1.192 1.00 86.12 849 TYR A C 1
ATOM 7039 O O . TYR A 1 849 ? -25.419 -37.579 -1.471 1.00 86.12 849 TYR A O 1
ATOM 7047 N N . LEU A 1 850 ? -27.055 -37.644 0.064 1.00 82.94 850 LEU A N 1
ATOM 7048 C CA . LEU A 1 850 ? -26.150 -37.357 1.180 1.00 82.94 850 LEU A CA 1
ATOM 7049 C C . LEU A 1 850 ? -25.088 -38.446 1.329 1.00 82.94 850 LEU A C 1
ATOM 7051 O O . LEU A 1 850 ? -23.933 -38.092 1.557 1.00 82.94 850 LEU A O 1
ATOM 7055 N N . LYS A 1 851 ? -25.444 -39.726 1.130 1.00 81.62 851 LYS A N 1
ATOM 7056 C CA . LYS A 1 851 ? -24.477 -40.837 1.120 1.00 81.62 851 LYS A CA 1
ATOM 7057 C C . LYS A 1 851 ? -23.356 -40.615 0.099 1.00 81.62 851 LYS A C 1
ATOM 7059 O O . LYS A 1 851 ? -22.195 -40.794 0.446 1.00 81.62 851 LYS A O 1
ATOM 7064 N N . ASP A 1 852 ? -23.674 -40.127 -1.098 1.00 81.75 852 ASP A N 1
ATOM 7065 C CA . ASP A 1 852 ? -22.673 -39.868 -2.144 1.00 81.75 852 ASP A CA 1
ATOM 7066 C C . ASP A 1 852 ? -21.797 -38.653 -1.828 1.00 81.75 852 ASP A C 1
ATOM 7068 O O . ASP A 1 852 ? -20.611 -38.619 -2.154 1.00 81.75 852 ASP A O 1
ATOM 7072 N N . ILE A 1 853 ? -22.379 -37.627 -1.197 1.00 81.56 853 ILE A N 1
ATOM 7073 C CA . ILE A 1 853 ? -21.647 -36.417 -0.807 1.00 81.56 853 ILE A CA 1
ATOM 7074 C C . ILE A 1 853 ? -20.614 -36.741 0.273 1.00 81.56 853 ILE A C 1
ATOM 7076 O O . ILE A 1 853 ? -19.492 -36.229 0.215 1.00 81.56 853 ILE A O 1
ATOM 7080 N N . VAL A 1 854 ? -20.998 -37.559 1.257 1.00 76.12 854 VAL A N 1
ATOM 7081 C CA . VAL A 1 854 ? -20.152 -37.861 2.414 1.00 76.12 854 VAL A CA 1
ATOM 7082 C C . VAL A 1 854 ? -19.305 -39.120 2.269 1.00 76.12 854 VAL A C 1
ATOM 7084 O O . VAL A 1 854 ? -18.451 -39.331 3.119 1.00 76.12 854 VAL A O 1
ATOM 7087 N N . GLY A 1 855 ? -19.532 -39.931 1.230 1.00 71.69 855 GLY A N 1
ATOM 7088 C CA . GLY A 1 855 ? -19.124 -41.339 1.114 1.00 71.69 855 GLY A CA 1
ATOM 7089 C C . GLY A 1 855 ? -17.857 -41.756 1.865 1.00 71.69 855 GLY A C 1
ATOM 7090 O O . GLY A 1 855 ? -17.924 -42.614 2.739 1.00 71.69 855 GLY A O 1
ATOM 7091 N N . ASN A 1 856 ? -16.716 -41.126 1.572 1.00 68.19 856 ASN A N 1
ATOM 7092 C CA . ASN A 1 856 ? -15.410 -41.537 2.108 1.00 68.19 856 ASN A CA 1
ATOM 7093 C C . ASN A 1 856 ? -14.945 -40.737 3.338 1.00 68.19 856 ASN A C 1
ATOM 7095 O O . ASN A 1 856 ? -13.817 -40.909 3.805 1.00 68.19 856 ASN A O 1
ATOM 7099 N N . TYR A 1 857 ? -15.770 -39.833 3.862 1.00 74.44 857 TYR A N 1
ATOM 7100 C CA . TYR A 1 857 ? -15.401 -39.016 5.009 1.00 74.44 857 TYR A CA 1
ATOM 7101 C C . TYR A 1 857 ? -15.616 -39.750 6.331 1.00 74.44 857 TYR A C 1
ATOM 7103 O O . TYR A 1 857 ? -16.700 -40.260 6.610 1.00 74.44 857 TYR A O 1
ATOM 7111 N N . VAL A 1 858 ? -14.583 -39.756 7.176 1.00 69.75 858 VAL A N 1
ATOM 7112 C CA . VAL A 1 858 ? -14.670 -40.302 8.534 1.00 69.75 858 VAL A CA 1
ATOM 7113 C C . VAL A 1 858 ? -15.324 -39.263 9.439 1.00 69.75 858 VAL A C 1
ATOM 7115 O O . VAL A 1 858 ? -14.721 -38.248 9.795 1.00 69.75 858 VAL A O 1
ATOM 7118 N N . PHE A 1 859 ? -16.567 -39.523 9.833 1.00 69.38 859 PHE A N 1
ATOM 7119 C CA . PHE A 1 859 ? -17.218 -38.736 10.869 1.00 69.38 859 PHE A CA 1
ATOM 7120 C C . PHE A 1 859 ? -16.843 -39.251 12.252 1.00 69.38 859 PHE A C 1
ATOM 7122 O O . PHE A 1 859 ? -17.048 -40.418 12.582 1.00 69.38 859 PHE A O 1
ATOM 7129 N N . THR A 1 860 ? -16.327 -38.339 13.063 1.00 68.94 860 THR A N 1
ATOM 7130 C CA . THR A 1 860 ? -16.135 -38.502 14.500 1.00 68.94 860 THR A CA 1
ATOM 7131 C C . THR A 1 860 ? -17.109 -37.570 15.220 1.00 68.94 860 THR A C 1
ATOM 7133 O O . THR A 1 860 ? -17.634 -36.624 14.623 1.00 68.94 860 THR A O 1
ATOM 7136 N N . GLU A 1 861 ? -17.371 -37.834 16.498 1.00 63.84 861 GLU A N 1
ATOM 7137 C CA . GLU A 1 861 ? -18.174 -36.946 17.350 1.00 63.84 861 GLU A CA 1
ATOM 7138 C C . GLU A 1 861 ? -17.609 -35.514 17.339 1.00 63.84 861 GLU A C 1
ATOM 7140 O O . GLU A 1 861 ? -18.339 -34.545 17.135 1.00 63.84 861 GLU A O 1
ATOM 7145 N N . ASP A 1 862 ? -16.284 -35.403 17.422 1.00 66.69 862 ASP A N 1
ATOM 7146 C CA . ASP A 1 862 ? -15.546 -34.145 17.353 1.00 66.69 862 ASP A CA 1
ATOM 7147 C C . ASP A 1 862 ? -15.725 -33.416 16.004 1.00 66.69 862 ASP A C 1
ATOM 7149 O O . ASP A 1 862 ? -16.123 -32.247 15.974 1.00 66.69 862 ASP A O 1
ATOM 7153 N N . ASN A 1 863 ? -15.550 -34.108 14.869 1.00 72.06 863 ASN A N 1
ATOM 7154 C CA . ASN A 1 863 ? -15.778 -33.528 13.538 1.00 72.06 863 ASN A CA 1
ATOM 7155 C C . ASN A 1 863 ? -17.220 -33.034 13.360 1.00 72.06 863 ASN A C 1
ATOM 7157 O O . ASN A 1 863 ? -17.452 -32.012 12.711 1.00 72.06 863 ASN A O 1
ATOM 7161 N N . PHE A 1 864 ? -18.197 -33.751 13.920 1.00 70.81 864 PHE A N 1
ATOM 7162 C CA . PHE A 1 864 ? -19.605 -33.371 13.859 1.00 70.81 864 PHE A CA 1
ATOM 7163 C C . PHE A 1 864 ? -19.883 -32.090 14.649 1.00 70.81 864 PHE A C 1
ATOM 7165 O O . PHE A 1 864 ? -20.513 -31.172 14.119 1.00 70.81 864 PHE A O 1
ATOM 7172 N N . VAL A 1 865 ? -19.358 -31.979 15.871 1.00 67.94 865 VAL A N 1
ATOM 7173 C CA . VAL A 1 865 ? -19.474 -30.753 16.672 1.00 67.94 865 VAL A CA 1
ATOM 7174 C C . VAL A 1 865 ? -18.806 -29.579 15.949 1.00 67.94 865 VAL A C 1
ATOM 7176 O O . VAL A 1 865 ? -19.445 -28.545 15.745 1.00 67.94 865 VAL A O 1
ATOM 7179 N N . LYS A 1 866 ? -17.573 -29.751 15.453 1.00 73.69 866 LYS A N 1
ATOM 7180 C CA . LYS A 1 866 ? -16.852 -28.725 14.673 1.00 73.69 866 LYS A CA 1
ATOM 7181 C C . LYS A 1 866 ? -17.643 -28.267 13.447 1.00 73.69 866 LYS A C 1
ATOM 7183 O O . LYS A 1 866 ? -17.748 -27.067 13.190 1.00 73.69 866 LYS A O 1
ATOM 7188 N N . LEU A 1 867 ? -18.262 -29.200 12.723 1.00 76.62 867 LEU A N 1
ATOM 7189 C CA . LEU A 1 867 ? -19.109 -28.903 11.569 1.00 76.62 867 LEU A CA 1
ATOM 7190 C C . LEU A 1 867 ? -20.279 -27.980 11.939 1.00 76.62 867 LEU A C 1
ATOM 7192 O O . LEU A 1 867 ? -20.570 -27.012 11.226 1.00 76.62 867 LEU A O 1
ATOM 7196 N N . ILE A 1 868 ? -20.963 -28.283 13.044 1.00 69.19 868 ILE A N 1
ATOM 7197 C CA . ILE A 1 868 ? -22.101 -27.499 13.533 1.00 69.19 868 ILE A CA 1
ATOM 7198 C C . ILE A 1 868 ? -21.636 -26.096 13.917 1.00 69.19 868 ILE A C 1
ATOM 7200 O O . ILE A 1 868 ? -22.242 -25.118 13.478 1.00 69.19 868 ILE A O 1
ATOM 7204 N N . LEU A 1 869 ? -20.538 -25.994 14.668 1.00 71.56 869 LEU A N 1
ATOM 7205 C CA . LEU A 1 869 ? -19.979 -24.723 15.132 1.00 71.56 869 LEU A CA 1
ATOM 7206 C C . LEU A 1 869 ? -19.600 -23.806 13.967 1.00 71.56 869 LEU A C 1
ATOM 7208 O O . LEU A 1 869 ? -20.006 -22.642 13.935 1.00 71.56 869 LEU A O 1
ATOM 7212 N N . ILE A 1 870 ? -18.899 -24.345 12.968 1.00 80.62 870 ILE A N 1
ATOM 7213 C CA . ILE A 1 870 ? -18.546 -23.606 11.751 1.00 80.62 870 ILE A CA 1
ATOM 7214 C C . ILE A 1 870 ? -19.817 -23.152 11.028 1.00 80.62 870 ILE A C 1
ATOM 7216 O O . ILE A 1 870 ? -19.937 -21.985 10.655 1.00 80.62 870 ILE A O 1
ATOM 7220 N N . SER A 1 871 ? -20.813 -24.034 10.879 1.00 77.31 871 SER A N 1
ATOM 7221 C CA . SER A 1 871 ? -22.068 -23.664 10.221 1.00 77.31 871 SER A CA 1
ATOM 7222 C C . SER A 1 871 ? -22.840 -22.577 10.975 1.00 77.31 871 SER A C 1
ATOM 7224 O O . SER A 1 871 ? -23.502 -21.765 10.328 1.00 77.31 871 SER A O 1
ATOM 7226 N N . LEU A 1 872 ? -22.790 -22.554 12.309 1.00 70.12 872 LEU A N 1
ATOM 7227 C CA . LEU A 1 872 ? -23.439 -21.530 13.126 1.00 70.12 872 LEU A CA 1
ATOM 7228 C C . LEU A 1 872 ? -22.747 -20.173 12.983 1.00 70.12 872 LEU A C 1
ATOM 7230 O O . LEU A 1 872 ? -23.440 -19.182 12.753 1.00 70.12 872 LEU A O 1
ATOM 7234 N N . ARG A 1 873 ? -21.408 -20.133 13.045 1.00 77.75 873 ARG A N 1
ATOM 7235 C CA . ARG A 1 873 ? -20.632 -18.899 12.838 1.00 77.75 873 ARG A CA 1
ATOM 7236 C C . ARG A 1 873 ? -20.887 -18.291 11.463 1.00 77.75 873 ARG A C 1
ATOM 7238 O O . ARG A 1 873 ? -21.238 -17.118 11.378 1.00 77.75 873 ARG A O 1
ATOM 7245 N N . LEU A 1 874 ? -20.838 -19.111 10.412 1.00 82.88 874 LEU A N 1
ATOM 7246 C CA . LEU A 1 874 ? -21.097 -18.665 9.040 1.00 82.88 874 LEU A CA 1
ATOM 7247 C C . LEU A 1 874 ? -22.511 -18.100 8.857 1.00 82.88 874 LEU A C 1
ATOM 7249 O O . LEU A 1 874 ? -22.686 -17.100 8.170 1.00 82.88 874 LEU A O 1
ATOM 7253 N N . ARG A 1 875 ? -23.525 -18.696 9.502 1.00 75.38 875 ARG A N 1
ATOM 7254 C CA . ARG A 1 875 ? -24.907 -18.172 9.475 1.00 75.38 875 ARG A CA 1
ATOM 7255 C C . ARG A 1 875 ? -25.071 -16.863 10.250 1.00 75.38 875 ARG A C 1
ATOM 7257 O O . ARG A 1 875 ? -26.012 -16.125 9.971 1.00 75.38 875 ARG A O 1
ATOM 7264 N N . ALA A 1 876 ? -24.232 -16.631 11.257 1.00 70.31 876 ALA A N 1
ATOM 7265 C CA . ALA A 1 876 ? -24.276 -15.458 12.125 1.00 70.31 876 ALA A CA 1
ATOM 7266 C C . ALA A 1 876 ? -23.335 -14.330 11.666 1.00 70.31 876 ALA A C 1
ATOM 7268 O O . ALA A 1 876 ? -23.210 -13.337 12.382 1.00 70.31 876 ALA A O 1
ATOM 7269 N N . ASP A 1 877 ? -22.685 -14.475 10.505 1.00 78.31 877 ASP A N 1
ATOM 7270 C CA . ASP A 1 877 ? -21.662 -13.552 9.999 1.00 78.31 877 ASP A CA 1
ATOM 7271 C C . ASP A 1 877 ? -20.519 -13.327 11.002 1.00 78.31 877 ASP A C 1
ATOM 7273 O O . ASP A 1 877 ? -20.000 -12.221 11.158 1.00 78.31 877 ASP A O 1
ATOM 7277 N N . VAL A 1 878 ? -20.149 -14.398 11.710 1.00 79.50 878 VAL A N 1
ATOM 7278 C CA . VAL A 1 878 ? -18.996 -14.433 12.611 1.00 79.50 878 VAL A CA 1
ATOM 7279 C C . VAL A 1 878 ? -17.811 -15.059 11.866 1.00 79.50 878 VAL A C 1
ATOM 7281 O O . VAL A 1 878 ? -17.965 -16.159 11.325 1.00 79.50 878 VAL A O 1
ATOM 7284 N N . PRO A 1 879 ? -16.637 -14.403 11.848 1.00 84.75 879 PRO A N 1
ATOM 7285 C CA . PRO A 1 879 ? -15.420 -14.939 11.250 1.00 84.75 879 PRO A CA 1
ATOM 7286 C C . PRO A 1 879 ? -15.057 -16.340 11.764 1.00 84.75 879 PRO A C 1
ATOM 7288 O O . PRO A 1 879 ? -15.255 -16.683 12.936 1.00 84.75 879 PRO A O 1
ATOM 7291 N N . VAL A 1 880 ? -14.505 -17.163 10.873 1.00 89.25 880 VAL A N 1
ATOM 7292 C CA . VAL A 1 880 ? -14.076 -18.532 11.177 1.00 89.25 880 VAL A CA 1
ATOM 7293 C C . VAL A 1 880 ? -12.598 -18.674 10.844 1.00 89.25 880 VAL A C 1
ATOM 7295 O O . VAL A 1 880 ? -12.233 -18.611 9.672 1.00 89.25 880 VAL A O 1
ATOM 7298 N N . VAL A 1 881 ? -11.770 -18.906 11.864 1.00 90.44 881 VAL A N 1
ATOM 7299 C CA . VAL A 1 881 ? -10.345 -19.228 11.715 1.00 90.44 881 VAL A CA 1
ATOM 7300 C C . VAL A 1 881 ? -10.103 -20.607 12.327 1.00 90.44 881 VAL A C 1
ATOM 7302 O O . VAL A 1 881 ? -10.449 -20.833 13.480 1.00 90.44 881 VAL A O 1
ATOM 7305 N N . LEU A 1 882 ? -9.565 -21.554 11.564 1.00 90.25 882 LEU A N 1
ATOM 7306 C CA . LEU A 1 882 ? -9.325 -22.930 12.005 1.00 90.25 882 LEU A CA 1
ATOM 7307 C C . LEU A 1 882 ? -7.830 -23.139 12.266 1.00 90.25 882 LEU A C 1
ATOM 7309 O O . LEU A 1 882 ? -7.050 -23.190 11.317 1.00 90.25 882 LEU A O 1
ATOM 7313 N N . MET A 1 883 ? -7.423 -23.298 13.522 1.00 84.38 883 MET A N 1
ATOM 7314 C CA . MET A 1 883 ? -6.033 -23.615 13.866 1.00 84.38 883 MET A CA 1
ATOM 7315 C C . MET A 1 883 ? -5.875 -25.112 14.080 1.00 84.38 883 MET A C 1
ATOM 7317 O O . MET A 1 883 ? -6.738 -25.735 14.680 1.00 84.38 883 MET A O 1
ATOM 7321 N N . GLY A 1 884 ? -4.792 -25.713 13.601 1.00 82.69 884 GLY A N 1
ATOM 7322 C CA . GLY A 1 884 ? -4.469 -27.103 13.934 1.00 82.69 884 GLY A CA 1
ATOM 7323 C C . GLY A 1 884 ? -3.362 -27.666 13.059 1.00 82.69 884 GLY A C 1
ATOM 7324 O O . GLY A 1 884 ? -2.990 -27.048 12.065 1.00 82.69 884 GLY A O 1
ATOM 7325 N N . GLU A 1 885 ? -2.863 -28.851 13.391 1.00 80.19 885 GLU A N 1
ATOM 7326 C CA . GLU A 1 885 ? -1.778 -29.507 12.652 1.00 80.19 885 GLU A CA 1
ATOM 7327 C C . GLU A 1 885 ? -2.144 -29.798 11.183 1.00 80.19 885 GLU A C 1
ATOM 7329 O O . GLU A 1 885 ? -3.322 -29.888 10.787 1.00 80.19 885 GLU A O 1
ATOM 7334 N N . THR A 1 886 ? -1.115 -29.970 10.353 1.00 81.50 886 THR A N 1
ATOM 7335 C CA . THR A 1 886 ? -1.289 -30.509 9.000 1.00 81.50 886 THR A CA 1
ATOM 7336 C C . THR A 1 886 ? -1.887 -31.913 9.099 1.00 81.50 886 THR A C 1
ATOM 7338 O O . THR A 1 886 ? -1.452 -32.732 9.901 1.00 81.50 886 THR A O 1
ATOM 7341 N N . GLY A 1 887 ? -2.929 -32.197 8.315 1.00 75.19 887 GLY A N 1
ATOM 7342 C CA . GLY A 1 887 ? -3.629 -33.486 8.380 1.00 75.19 887 GLY A CA 1
ATOM 7343 C C . GLY A 1 887 ? -4.751 -33.580 9.425 1.00 75.19 887 GLY A C 1
ATOM 7344 O O . GLY A 1 887 ? -5.487 -34.561 9.404 1.00 75.19 887 GLY A O 1
ATOM 7345 N N . ALA A 1 888 ? -5.001 -32.546 10.242 1.00 75.81 888 ALA A N 1
ATOM 7346 C CA . ALA A 1 888 ? -6.116 -32.518 11.207 1.00 75.81 888 ALA A CA 1
ATOM 7347 C C . ALA A 1 888 ? -7.531 -32.457 10.575 1.00 75.81 888 ALA A C 1
ATOM 7349 O O . ALA A 1 888 ? -8.535 -32.351 11.273 1.00 75.81 888 ALA A O 1
ATOM 7350 N N . GLY A 1 889 ? -7.643 -32.480 9.242 1.00 80.19 889 GLY A N 1
ATOM 7351 C CA . GLY A 1 889 ? -8.930 -32.544 8.540 1.00 80.19 889 GLY A CA 1
ATOM 7352 C C . GLY A 1 889 ? -9.649 -31.205 8.313 1.00 80.19 889 GLY A C 1
ATOM 7353 O O . GLY A 1 889 ? -10.769 -31.226 7.803 1.00 80.19 889 GLY A O 1
ATOM 7354 N N . LYS A 1 890 ? -9.016 -30.055 8.606 1.00 88.56 890 LYS A N 1
ATOM 7355 C CA . LYS A 1 890 ? -9.568 -28.689 8.424 1.00 88.56 890 LYS A CA 1
ATOM 7356 C C . LYS A 1 890 ? -10.166 -28.476 7.023 1.00 88.56 890 LYS A C 1
ATOM 7358 O O . LYS A 1 890 ? -11.370 -28.276 6.863 1.00 88.56 890 LYS A O 1
ATOM 7363 N N . THR A 1 891 ? -9.333 -28.610 5.992 1.00 89.12 891 THR A N 1
ATOM 7364 C CA . THR A 1 891 ? -9.697 -28.402 4.582 1.00 89.12 891 THR A CA 1
ATOM 7365 C C . THR A 1 891 ? -10.749 -29.408 4.105 1.00 89.12 891 THR A C 1
ATOM 7367 O O . THR A 1 891 ? -11.670 -29.054 3.365 1.00 89.12 891 THR A O 1
ATOM 7370 N N . SER A 1 892 ? -10.653 -30.667 4.545 1.00 87.50 892 SER A N 1
ATOM 7371 C CA . SER A 1 892 ? -11.619 -31.723 4.211 1.00 87.50 892 SER A CA 1
ATOM 7372 C C . SER A 1 892 ? -13.003 -31.439 4.799 1.00 87.50 892 SER A C 1
ATOM 7374 O O . SER A 1 892 ? -14.001 -31.571 4.089 1.00 87.50 892 SER A O 1
ATOM 7376 N N . LEU A 1 893 ? -13.066 -30.985 6.056 1.00 88.25 893 LEU A N 1
ATOM 7377 C CA . LEU A 1 893 ? -14.313 -30.631 6.729 1.00 88.25 893 LEU A CA 1
ATOM 7378 C C . LEU A 1 893 ? -15.022 -29.465 6.023 1.00 88.25 893 LEU A C 1
ATOM 7380 O O . LEU A 1 893 ? -16.217 -29.559 5.740 1.00 88.25 893 LEU A O 1
ATOM 7384 N N . ILE A 1 894 ? -14.292 -28.400 5.668 1.00 92.56 894 ILE A N 1
ATOM 7385 C CA . ILE A 1 894 ? -14.857 -27.248 4.944 1.00 92.56 894 ILE A CA 1
ATOM 7386 C C . ILE A 1 894 ? -15.367 -27.647 3.556 1.00 92.56 894 ILE A C 1
ATOM 7388 O O . ILE A 1 894 ? -16.486 -27.284 3.183 1.00 92.56 894 ILE A O 1
ATOM 7392 N N . LYS A 1 895 ? -14.602 -28.456 2.808 1.00 91.12 895 LYS A N 1
ATOM 7393 C CA . LYS A 1 895 ? -15.028 -28.981 1.498 1.00 91.12 895 LYS A CA 1
ATOM 7394 C C . LYS A 1 895 ? -16.332 -29.769 1.596 1.00 91.12 895 LYS A C 1
ATOM 7396 O O . LYS A 1 895 ? -17.197 -29.637 0.731 1.00 91.12 895 LYS A O 1
ATOM 7401 N N . ILE A 1 896 ? -16.489 -30.585 2.633 1.00 88.31 896 ILE A N 1
ATOM 7402 C CA . ILE A 1 896 ? -17.703 -31.382 2.836 1.00 88.31 896 ILE A CA 1
ATOM 7403 C C . ILE A 1 896 ? -18.871 -30.509 3.245 1.00 88.31 896 ILE A C 1
ATOM 7405 O O . ILE A 1 896 ? -19.952 -30.654 2.681 1.00 88.31 896 ILE A O 1
ATOM 7409 N N . LEU A 1 897 ? -18.660 -29.567 4.161 1.00 88.69 897 LEU A N 1
ATOM 7410 C CA . LEU A 1 897 ? -19.705 -28.644 4.577 1.00 88.69 897 LEU A CA 1
ATOM 7411 C C . LEU A 1 897 ? -20.238 -27.821 3.391 1.00 88.69 897 LEU A C 1
ATOM 7413 O O . LEU A 1 897 ? -21.454 -27.704 3.231 1.00 88.69 897 LEU A O 1
ATOM 7417 N N . ALA A 1 898 ? -19.355 -27.327 2.518 1.00 89.94 898 ALA A N 1
ATOM 7418 C CA . ALA A 1 898 ? -19.742 -26.611 1.302 1.00 89.94 898 ALA A CA 1
ATOM 7419 C C . ALA A 1 898 ? -20.544 -27.500 0.333 1.00 89.94 898 ALA A C 1
ATOM 7421 O O . ALA A 1 898 ? -21.604 -27.091 -0.147 1.00 89.94 898 ALA A O 1
ATOM 7422 N N . LYS A 1 899 ? -20.101 -28.749 0.104 1.00 87.81 899 LYS A N 1
ATOM 7423 C CA . LYS A 1 899 ? -20.831 -29.730 -0.722 1.00 87.81 899 LYS A CA 1
ATOM 7424 C C . LYS A 1 899 ? -22.217 -30.042 -0.156 1.00 87.81 899 LYS A C 1
ATOM 7426 O O . LYS A 1 899 ? -23.188 -30.029 -0.907 1.00 87.81 899 LYS A O 1
ATOM 7431 N N . LEU A 1 900 ? -22.321 -30.273 1.155 1.00 85.38 900 LEU A N 1
ATOM 7432 C CA . LEU A 1 900 ? -23.593 -30.521 1.843 1.00 85.38 900 LEU A CA 1
ATOM 7433 C C . LEU A 1 900 ? -24.556 -29.343 1.667 1.00 85.38 900 LEU A C 1
ATOM 7435 O O . LEU A 1 900 ? -25.741 -29.543 1.423 1.00 85.38 900 LEU A O 1
ATOM 7439 N N . LYS A 1 901 ? -24.048 -28.110 1.745 1.00 82.00 901 LYS A N 1
ATOM 7440 C CA . LYS A 1 901 ? -24.837 -26.881 1.585 1.00 82.00 901 LYS A CA 1
ATOM 7441 C C . LYS A 1 901 ? -25.095 -26.479 0.130 1.00 82.00 901 LYS A C 1
ATOM 7443 O O . LYS A 1 901 ? -25.856 -25.539 -0.091 1.00 82.00 901 LYS A O 1
ATOM 7448 N N . CYS A 1 902 ? -24.507 -27.181 -0.842 1.00 83.44 902 CYS A N 1
ATOM 7449 C CA . CYS A 1 902 ? -24.521 -26.813 -2.261 1.00 83.44 902 CYS A CA 1
ATOM 7450 C C . CYS A 1 902 ? -24.002 -25.382 -2.510 1.00 83.44 902 CYS A C 1
ATOM 7452 O O . CYS A 1 902 ? -24.562 -24.645 -3.325 1.00 83.44 902 CYS A O 1
ATOM 7454 N N . ILE A 1 903 ? -22.948 -24.998 -1.785 1.00 87.56 903 ILE A N 1
ATOM 7455 C CA . ILE A 1 903 ? -22.286 -23.694 -1.885 1.00 87.56 903 ILE A CA 1
ATOM 7456 C C . ILE A 1 903 ? -20.995 -23.843 -2.689 1.00 87.56 903 ILE A C 1
ATOM 7458 O O . ILE A 1 903 ? -20.241 -24.803 -2.506 1.00 87.56 903 ILE A O 1
ATOM 7462 N N . THR A 1 904 ? -20.738 -22.889 -3.581 1.00 90.19 904 THR A N 1
ATOM 7463 C CA . THR A 1 904 ? -19.485 -22.820 -4.336 1.00 90.19 904 THR A CA 1
ATOM 7464 C C . THR A 1 904 ? -18.346 -22.455 -3.389 1.00 90.19 904 THR A C 1
ATOM 7466 O O . THR A 1 904 ? -18.422 -21.441 -2.698 1.00 90.19 904 THR A O 1
ATOM 7469 N N . LEU A 1 905 ? -17.299 -23.282 -3.356 1.00 93.88 905 LEU A N 1
ATOM 7470 C CA . LEU A 1 905 ? -16.118 -23.087 -2.519 1.00 93.88 905 LEU A CA 1
ATOM 7471 C C . LEU A 1 905 ? -14.888 -22.854 -3.395 1.00 93.88 905 LEU A C 1
ATOM 7473 O O . LEU A 1 905 ? -14.529 -23.726 -4.187 1.00 93.88 905 LEU A O 1
ATOM 7477 N N . HIS A 1 906 ? -14.204 -21.734 -3.184 1.00 94.44 906 HIS A N 1
ATOM 7478 C CA . HIS A 1 906 ? -12.867 -21.493 -3.721 1.00 94.44 906 HIS A CA 1
ATOM 7479 C C . HIS A 1 906 ? -11.840 -21.612 -2.600 1.00 94.44 906 HIS A C 1
ATOM 7481 O O . HIS A 1 906 ? -12.075 -21.145 -1.489 1.00 94.44 906 HIS A O 1
ATOM 7487 N N . VAL A 1 907 ? -10.706 -22.246 -2.890 1.00 93.81 907 VAL A N 1
ATOM 7488 C CA . VAL A 1 907 ? -9.607 -22.418 -1.935 1.00 93.81 907 VAL A CA 1
ATOM 7489 C C . VAL A 1 907 ? -8.389 -21.673 -2.462 1.00 93.81 907 VAL A C 1
ATOM 7491 O O . VAL A 1 907 ? -8.013 -21.869 -3.618 1.00 93.81 907 VAL A O 1
ATOM 7494 N N . LYS A 1 908 ? -7.774 -20.845 -1.619 1.00 94.69 908 LYS A N 1
ATOM 7495 C CA . LYS A 1 908 ? -6.495 -20.181 -1.880 1.00 94.69 908 LYS A CA 1
ATOM 7496 C C . LYS A 1 908 ? -5.531 -20.597 -0.775 1.00 94.69 908 LYS A C 1
ATOM 7498 O O . LYS A 1 908 ? -5.743 -20.261 0.385 1.00 94.69 908 LYS A O 1
ATOM 7503 N N . ASN A 1 909 ? -4.496 -21.342 -1.146 1.00 93.94 909 ASN A N 1
ATOM 7504 C CA . ASN A 1 909 ? -3.422 -21.693 -0.222 1.00 93.94 909 ASN A CA 1
ATOM 7505 C C . ASN A 1 909 ? -2.494 -20.490 -0.087 1.00 93.94 909 ASN A C 1
ATOM 7507 O O . ASN A 1 909 ? -2.077 -19.937 -1.107 1.00 93.94 909 ASN A O 1
ATOM 7511 N N . ILE A 1 910 ? -2.202 -20.093 1.146 1.00 93.56 910 ILE A N 1
ATOM 7512 C CA . ILE A 1 910 ? -1.279 -19.014 1.470 1.00 93.56 910 ILE A CA 1
ATOM 7513 C C . ILE A 1 910 ? 0.101 -19.600 1.769 1.00 93.56 910 ILE A C 1
ATOM 7515 O O . ILE A 1 910 ? 0.211 -20.662 2.368 1.00 93.56 910 ILE A O 1
ATOM 7519 N N . HIS A 1 911 ? 1.152 -18.927 1.304 1.00 90.75 911 HIS A N 1
ATOM 7520 C CA . HIS A 1 911 ? 2.542 -19.310 1.542 1.00 90.75 911 HIS A CA 1
ATOM 7521 C C . HIS A 1 911 ? 3.433 -18.068 1.648 1.00 90.75 911 HIS A C 1
ATOM 7523 O O . HIS A 1 911 ? 3.033 -16.973 1.255 1.00 90.75 911 HIS A O 1
ATOM 7529 N N . ALA A 1 912 ? 4.677 -18.241 2.095 1.00 85.62 912 ALA A N 1
ATOM 7530 C CA . ALA A 1 912 ? 5.616 -17.138 2.323 1.00 85.62 912 ALA A CA 1
ATOM 7531 C C . ALA A 1 912 ? 5.913 -16.272 1.081 1.00 85.62 912 ALA A C 1
ATOM 7533 O O . ALA A 1 912 ? 6.205 -15.093 1.227 1.00 85.62 912 ALA A O 1
ATOM 7534 N N . GLY A 1 913 ? 5.836 -16.844 -0.127 1.00 87.31 913 GLY A N 1
ATOM 7535 C CA . GLY A 1 913 ? 6.015 -16.109 -1.388 1.00 87.31 913 GLY A CA 1
ATOM 7536 C C . GLY A 1 913 ? 4.759 -15.428 -1.942 1.00 87.31 913 GLY A C 1
ATOM 7537 O O . GLY A 1 913 ? 4.776 -15.058 -3.106 1.00 87.31 913 GLY A O 1
ATOM 7538 N N . ILE A 1 914 ? 3.655 -15.361 -1.186 1.00 89.50 914 ILE A N 1
ATOM 7539 C CA . ILE A 1 914 ? 2.463 -14.623 -1.625 1.00 89.50 914 ILE A CA 1
ATOM 7540 C C . ILE A 1 914 ? 2.683 -13.137 -1.399 1.00 89.50 914 ILE A C 1
ATOM 7542 O O . ILE A 1 914 ? 2.988 -12.716 -0.283 1.00 89.50 914 ILE A O 1
ATOM 7546 N N . GLU A 1 915 ? 2.427 -12.356 -2.439 1.00 90.00 915 GLU A N 1
ATOM 7547 C CA . GLU A 1 915 ? 2.397 -10.903 -2.385 1.00 90.00 915 GLU A CA 1
ATOM 7548 C C . GLU A 1 915 ? 0.954 -10.376 -2.333 1.00 90.00 915 GLU A C 1
ATOM 7550 O O . GLU A 1 915 ? -0.015 -11.072 -2.651 1.00 90.00 915 GLU A O 1
ATOM 7555 N N . GLU A 1 916 ? 0.780 -9.111 -1.940 1.00 88.81 916 GLU A N 1
ATOM 7556 C CA . GLU A 1 916 ? -0.547 -8.483 -1.849 1.00 88.81 916 GLU A CA 1
ATOM 7557 C C . GLU A 1 916 ? -1.308 -8.543 -3.180 1.00 88.81 916 GLU A C 1
ATOM 7559 O O . GLU A 1 916 ? -2.511 -8.824 -3.207 1.00 88.81 916 GLU A O 1
ATOM 7564 N N . ASN A 1 917 ? -0.592 -8.344 -4.290 1.00 89.00 917 ASN A N 1
ATOM 7565 C CA . ASN A 1 917 ? -1.153 -8.396 -5.635 1.00 89.00 917 ASN A CA 1
ATOM 7566 C C . ASN A 1 917 ? -1.715 -9.780 -5.982 1.00 89.00 917 ASN A C 1
ATOM 7568 O O . ASN A 1 917 ? -2.730 -9.845 -6.669 1.00 89.00 917 ASN A O 1
ATOM 7572 N N . ASP A 1 918 ? -1.153 -10.875 -5.460 1.00 92.00 918 ASP A N 1
ATOM 7573 C CA . ASP A 1 918 ? -1.683 -12.224 -5.693 1.00 92.00 918 ASP A CA 1
ATOM 7574 C C . ASP A 1 918 ? -3.056 -12.424 -5.042 1.00 92.00 918 ASP A C 1
ATOM 7576 O O . ASP A 1 918 ? -3.917 -13.127 -5.582 1.00 92.00 918 ASP A O 1
ATOM 7580 N N . ILE A 1 919 ? -3.265 -11.832 -3.860 1.00 92.31 919 ILE A N 1
ATOM 7581 C CA . ILE A 1 919 ? -4.551 -11.869 -3.153 1.00 92.31 919 ILE A CA 1
ATOM 7582 C C . ILE A 1 919 ? -5.554 -10.977 -3.885 1.00 92.31 919 ILE A C 1
ATOM 7584 O O . ILE A 1 919 ? -6.670 -11.413 -4.165 1.00 92.31 919 ILE A O 1
ATOM 7588 N N . ILE A 1 920 ? -5.159 -9.753 -4.248 1.00 91.25 920 ILE A N 1
ATOM 7589 C CA . ILE A 1 920 ? -6.019 -8.812 -4.979 1.00 91.25 920 ILE A CA 1
ATOM 7590 C C . ILE A 1 920 ? -6.437 -9.397 -6.333 1.00 91.25 920 ILE A C 1
ATOM 7592 O O . ILE A 1 920 ? -7.619 -9.354 -6.679 1.00 91.25 920 ILE A O 1
ATOM 7596 N N . GLN A 1 921 ? -5.495 -9.981 -7.078 1.00 91.75 921 GLN A N 1
ATOM 7597 C CA . GLN A 1 921 ? -5.764 -10.625 -8.359 1.00 91.75 921 GLN A CA 1
ATOM 7598 C C . GLN A 1 921 ? -6.721 -11.803 -8.185 1.00 91.75 921 GLN A C 1
ATOM 7600 O O . GLN A 1 921 ? -7.708 -11.884 -8.907 1.00 91.75 921 GLN A O 1
ATOM 7605 N N . PHE A 1 922 ? -6.523 -12.641 -7.164 1.00 93.38 922 PHE A N 1
ATOM 7606 C CA . PHE A 1 922 ? -7.459 -13.720 -6.845 1.00 93.38 922 PHE A CA 1
ATOM 7607 C C . PHE A 1 922 ? -8.886 -13.204 -6.575 1.00 93.38 922 PHE A C 1
ATOM 7609 O O . PHE A 1 922 ? -9.854 -13.777 -7.078 1.00 93.38 922 PHE A O 1
ATOM 7616 N N . LEU A 1 923 ? -9.043 -12.108 -5.821 1.00 91.44 923 LEU A N 1
ATOM 7617 C CA . LEU A 1 923 ? -10.359 -11.507 -5.570 1.00 91.44 923 LEU A CA 1
ATOM 7618 C C . LEU A 1 923 ? -10.986 -10.909 -6.847 1.00 91.44 923 LEU A C 1
ATOM 7620 O O . LEU A 1 923 ? -12.207 -10.985 -7.024 1.00 91.44 923 LEU A O 1
ATOM 7624 N N . ASN A 1 924 ? -10.169 -10.332 -7.735 1.00 89.44 924 ASN A N 1
ATOM 7625 C CA . ASN A 1 924 ? -10.599 -9.795 -9.030 1.00 89.44 924 ASN A CA 1
ATOM 7626 C C . ASN A 1 924 ? -11.026 -10.902 -10.001 1.00 89.44 924 ASN A C 1
ATOM 7628 O O . ASN A 1 924 ? -12.120 -10.823 -10.554 1.00 89.44 924 ASN A O 1
ATOM 7632 N N . ASP A 1 925 ? -10.210 -11.946 -10.166 1.00 89.00 925 ASP A N 1
ATOM 7633 C CA . ASP A 1 925 ? -10.479 -13.087 -11.052 1.00 89.00 925 ASP A CA 1
ATOM 7634 C C . ASP A 1 925 ? -11.804 -13.772 -10.687 1.00 89.00 925 ASP A C 1
ATOM 7636 O O . ASP A 1 925 ? -12.562 -14.218 -11.550 1.00 89.00 925 ASP A O 1
ATOM 7640 N N . MET A 1 926 ? -12.119 -13.795 -9.390 1.00 86.38 926 MET A N 1
ATOM 7641 C CA . MET A 1 926 ? -13.355 -14.355 -8.846 1.00 86.38 926 MET A CA 1
ATOM 7642 C C . MET A 1 926 ? -14.526 -13.347 -8.811 1.00 86.38 926 MET A C 1
ATOM 7644 O O . MET A 1 926 ? -15.623 -13.701 -8.383 1.00 86.38 926 MET A O 1
ATOM 7648 N N . ASN A 1 927 ? -14.336 -12.106 -9.281 1.00 87.94 927 ASN A N 1
ATOM 7649 C CA . ASN A 1 927 ? -15.337 -11.028 -9.322 1.00 87.94 927 ASN A CA 1
ATOM 7650 C C . ASN A 1 927 ? -16.021 -10.752 -7.968 1.00 87.94 927 ASN A C 1
ATOM 7652 O O . ASN A 1 927 ? -17.253 -10.632 -7.872 1.00 87.94 927 ASN A O 1
ATOM 7656 N N . LEU A 1 928 ? -15.211 -10.658 -6.910 1.00 88.62 928 LEU A N 1
ATOM 7657 C CA . LEU A 1 928 ? -15.682 -10.584 -5.525 1.00 88.62 928 LEU A CA 1
ATOM 7658 C C . LEU A 1 928 ? -15.969 -9.157 -5.025 1.00 88.62 928 LEU A C 1
ATOM 7660 O O . LEU A 1 928 ? -16.662 -8.990 -4.021 1.00 88.62 928 LEU A O 1
ATOM 7664 N N . PHE A 1 929 ? -15.484 -8.125 -5.715 1.00 89.94 929 PHE A N 1
ATOM 7665 C CA . PHE A 1 929 ? -15.702 -6.723 -5.341 1.00 89.94 929 PHE A CA 1
ATOM 7666 C C . PHE A 1 929 ? -17.112 -6.215 -5.686 1.00 89.94 929 PHE A C 1
ATOM 7668 O O . PHE A 1 929 ? -17.758 -6.690 -6.623 1.00 89.94 929 PHE A O 1
ATOM 7675 N N . GLU A 1 930 ? -17.607 -5.231 -4.928 1.00 85.81 930 GLU A N 1
ATOM 7676 C CA . GLU A 1 930 ? -18.886 -4.575 -5.224 1.00 85.81 930 GLU A CA 1
ATOM 7677 C C . GLU A 1 930 ? -18.789 -3.664 -6.462 1.00 85.81 930 GLU A C 1
ATOM 7679 O O . GLU A 1 930 ? -17.950 -2.764 -6.534 1.00 85.81 930 GLU A O 1
ATOM 7684 N N . ASN A 1 931 ? -19.705 -3.839 -7.421 1.00 74.00 931 ASN A N 1
ATOM 7685 C CA . ASN A 1 931 ? -19.821 -2.960 -8.585 1.00 74.00 931 ASN A CA 1
ATOM 7686 C C . ASN A 1 931 ? -20.745 -1.772 -8.275 1.00 74.00 931 ASN A C 1
ATOM 7688 O O . ASN A 1 931 ? -21.957 -1.925 -8.122 1.00 74.00 931 ASN A O 1
ATOM 7692 N N . ASN A 1 932 ? -20.197 -0.553 -8.263 1.00 56.00 932 ASN A N 1
ATOM 7693 C CA . ASN A 1 932 ? -20.964 0.670 -7.976 1.00 56.00 932 ASN A CA 1
ATOM 7694 C C . ASN A 1 932 ? -22.100 0.964 -8.985 1.00 56.00 932 ASN A C 1
ATOM 7696 O O . ASN A 1 932 ? -23.024 1.709 -8.660 1.00 56.00 932 ASN A O 1
ATOM 7700 N N . ASN A 1 933 ? -22.070 0.358 -10.179 1.00 48.38 933 ASN A N 1
ATOM 7701 C CA . ASN A 1 933 ? -23.009 0.621 -11.278 1.00 48.38 933 ASN A CA 1
ATOM 7702 C C . ASN A 1 933 ? -24.282 -0.253 -11.267 1.00 48.38 933 ASN A C 1
ATOM 7704 O O . ASN A 1 933 ? -25.170 -0.042 -12.091 1.00 48.38 933 ASN A O 1
ATOM 7708 N N . GLU A 1 934 ? -24.410 -1.215 -10.347 1.00 48.62 934 GLU A N 1
ATOM 7709 C CA . GLU A 1 934 ? -25.524 -2.182 -10.336 1.00 48.62 934 GLU A CA 1
ATOM 7710 C C . GLU A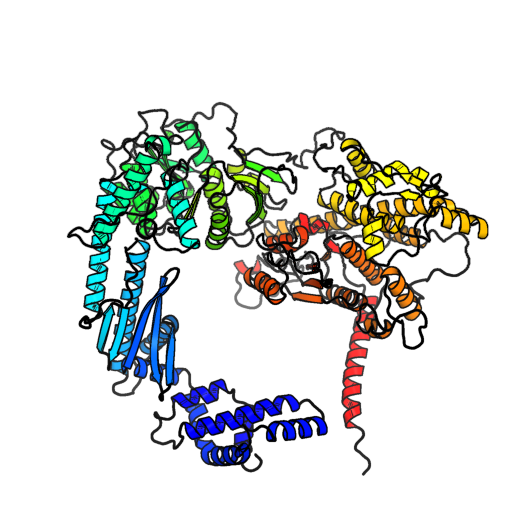 1 934 ? -26.616 -1.893 -9.294 1.00 48.62 934 GLU A C 1
ATOM 7712 O O . GLU A 1 934 ? -27.539 -2.687 -9.122 1.00 48.62 934 GLU A O 1
ATOM 7717 N N . LYS A 1 935 ? -26.613 -0.716 -8.653 1.00 42.91 935 LYS A N 1
ATOM 7718 C CA . LYS A 1 935 ? -27.641 -0.325 -7.661 1.00 42.91 935 LYS A CA 1
ATOM 7719 C C . LYS A 1 935 ? -29.074 -0.151 -8.220 1.00 42.91 935 LYS A C 1
ATOM 7721 O O . LYS A 1 935 ? -29.943 0.322 -7.494 1.00 42.91 935 LYS A O 1
ATOM 7726 N N . GLY A 1 936 ? -29.360 -0.544 -9.467 1.00 42.59 936 GLY A N 1
ATOM 7727 C CA . GLY A 1 936 ? -30.646 -0.279 -10.132 1.00 42.59 936 GLY A CA 1
ATOM 7728 C C . GLY A 1 936 ? -31.199 -1.344 -11.088 1.00 42.59 936 GLY A C 1
ATOM 7729 O O . GLY A 1 936 ? -32.272 -1.121 -11.642 1.00 42.59 936 GLY A O 1
ATOM 7730 N N . LYS A 1 937 ? -30.542 -2.495 -11.299 1.00 39.22 937 LYS A N 1
ATOM 7731 C CA . LYS A 1 937 ? -31.110 -3.596 -12.106 1.00 39.22 937 LYS A CA 1
ATOM 7732 C C . LYS A 1 937 ? -31.570 -4.722 -11.180 1.00 39.22 937 LYS A C 1
ATOM 7734 O O . LYS A 1 937 ? -30.900 -5.031 -10.203 1.00 39.22 937 LYS A O 1
ATOM 7739 N N . GLY A 1 938 ? -32.770 -5.252 -11.427 1.00 41.12 938 GLY A N 1
ATOM 7740 C CA . GLY A 1 938 ? -33.497 -6.134 -10.509 1.00 41.12 938 GLY A CA 1
ATOM 7741 C C . GLY A 1 938 ? -32.631 -7.239 -9.897 1.00 41.12 938 GLY A C 1
ATOM 7742 O O . GLY A 1 938 ? -31.902 -7.919 -10.609 1.00 41.12 938 GLY A O 1
ATOM 7743 N N . LYS A 1 939 ? -32.744 -7.407 -8.571 1.00 41.00 939 LYS A N 1
ATOM 7744 C CA . LYS A 1 939 ? -32.072 -8.437 -7.767 1.00 41.00 939 LYS A CA 1
ATOM 7745 C C . LYS A 1 939 ? -32.372 -9.845 -8.306 1.00 41.00 939 LYS A C 1
ATOM 7747 O O . LYS A 1 939 ? -33.277 -10.518 -7.809 1.00 41.00 939 LYS A O 1
ATOM 7752 N N . GLY A 1 940 ? -31.593 -10.322 -9.274 1.00 46.25 940 GLY A N 1
ATOM 7753 C CA . GLY A 1 940 ? -31.278 -11.745 -9.329 1.00 46.25 940 GLY A CA 1
ATOM 7754 C C . GLY A 1 940 ? -30.670 -12.105 -7.974 1.00 46.25 940 GLY A C 1
ATOM 7755 O O . GLY A 1 940 ? -29.837 -11.362 -7.461 1.00 46.25 940 GLY A O 1
ATOM 7756 N N . LYS A 1 941 ? -31.160 -13.159 -7.315 1.00 51.50 941 LYS A N 1
ATOM 7757 C CA . LYS A 1 941 ? -30.569 -13.614 -6.050 1.00 51.50 941 LYS A CA 1
ATOM 7758 C C . LYS A 1 941 ? -29.156 -14.109 -6.361 1.00 51.50 941 LYS A C 1
ATOM 7760 O O . LYS A 1 941 ? -29.023 -15.240 -6.812 1.00 51.50 941 LYS A O 1
ATOM 7765 N N . GLU A 1 942 ? -28.144 -13.269 -6.156 1.00 61.88 942 GLU A N 1
ATOM 7766 C CA . GLU A 1 942 ? -26.751 -13.716 -6.157 1.00 61.88 942 GLU A CA 1
ATOM 7767 C C . GLU A 1 942 ? -26.615 -14.880 -5.163 1.00 61.88 942 GLU A C 1
ATOM 7769 O O . GLU A 1 942 ? -27.144 -14.831 -4.046 1.00 61.88 942 GLU A O 1
ATOM 7774 N N . GLU A 1 943 ? -25.993 -15.967 -5.614 1.00 74.56 943 GLU A N 1
ATOM 7775 C CA . GLU A 1 943 ? -25.769 -17.147 -4.789 1.00 74.56 943 GLU A CA 1
ATOM 7776 C C . GLU A 1 943 ? -24.635 -16.893 -3.791 1.00 74.56 943 GLU A C 1
ATOM 7778 O O . GLU A 1 943 ? -23.694 -16.155 -4.071 1.00 74.56 943 GLU A O 1
ATOM 7783 N N . GLU A 1 944 ? -24.745 -17.495 -2.609 1.00 86.62 944 GLU A N 1
ATOM 7784 C CA . GLU A 1 944 ? -23.704 -17.439 -1.583 1.00 86.62 944 GLU A CA 1
ATOM 7785 C C . GLU A 1 944 ? -22.451 -18.192 -2.059 1.00 86.62 944 GLU A C 1
ATOM 7787 O O . GLU A 1 944 ? -22.562 -19.298 -2.598 1.00 86.62 944 GLU A O 1
ATOM 7792 N N . VAL A 1 945 ? -21.272 -17.603 -1.843 1.00 90.94 945 VAL A N 1
ATOM 7793 C CA . VAL A 1 945 ? -19.966 -18.168 -2.226 1.00 90.94 945 VAL A CA 1
ATOM 7794 C C . VAL A 1 945 ? -19.049 -18.190 -1.012 1.00 90.94 945 VAL A C 1
ATOM 7796 O O . VAL A 1 945 ? -18.991 -17.222 -0.255 1.00 90.94 945 VAL A O 1
ATOM 7799 N N . TRP A 1 946 ? -18.318 -19.284 -0.818 1.00 94.50 946 TRP A N 1
ATOM 7800 C CA . TRP A 1 946 ? -17.334 -19.412 0.254 1.00 94.50 946 TRP A CA 1
ATOM 7801 C C . TRP A 1 946 ? -15.911 -19.341 -0.291 1.00 94.50 946 TRP A C 1
ATOM 7803 O O . TRP A 1 946 ? -15.582 -19.982 -1.292 1.00 94.50 946 TRP A O 1
ATOM 7813 N N . ILE A 1 947 ? -15.058 -18.595 0.405 1.00 95.69 947 ILE A N 1
ATOM 7814 C CA . ILE A 1 947 ? -13.622 -18.503 0.147 1.00 95.69 947 ILE A CA 1
ATOM 7815 C C . ILE A 1 947 ? -12.887 -19.082 1.351 1.00 95.69 947 ILE A C 1
ATOM 7817 O O . ILE A 1 947 ? -13.070 -18.611 2.472 1.00 95.69 947 ILE A O 1
ATOM 7821 N N . PHE A 1 948 ? -12.058 -20.095 1.120 1.00 96.75 948 PHE A N 1
ATOM 7822 C CA . PHE A 1 948 ? -11.214 -20.703 2.140 1.00 96.75 948 PHE A CA 1
ATOM 7823 C C . PHE A 1 948 ? -9.749 -20.316 1.920 1.00 96.75 948 PHE A C 1
ATOM 7825 O O . PHE A 1 948 ? -9.154 -20.695 0.910 1.00 96.75 948 PHE A O 1
ATOM 7832 N N . LEU A 1 949 ? -9.198 -19.542 2.853 1.00 96.44 949 LEU A N 1
ATOM 7833 C CA . LEU A 1 949 ? -7.797 -19.135 2.898 1.00 96.44 949 LEU A CA 1
ATOM 7834 C C . LEU A 1 949 ? -7.037 -20.134 3.779 1.00 96.44 949 LEU A C 1
ATOM 7836 O O . LEU A 1 949 ? -7.194 -20.119 4.999 1.00 96.44 949 LEU A O 1
ATOM 7840 N N . ASP A 1 950 ? -6.271 -21.035 3.173 1.00 94.75 950 ASP A N 1
ATOM 7841 C CA . ASP A 1 950 ? -5.526 -22.062 3.912 1.00 94.75 950 ASP A CA 1
ATOM 7842 C C . ASP A 1 950 ? -4.141 -21.529 4.308 1.00 94.75 950 ASP A C 1
ATOM 7844 O O . ASP A 1 950 ? -3.529 -20.792 3.540 1.00 94.75 950 ASP A O 1
ATOM 7848 N N . GLU A 1 951 ? -3.655 -21.898 5.493 1.00 92.62 951 GLU A N 1
ATOM 7849 C CA . GLU A 1 951 ? -2.325 -21.536 6.017 1.00 92.62 951 GLU A CA 1
ATOM 7850 C C . GLU A 1 951 ? -2.020 -20.021 6.092 1.00 92.62 951 GLU A C 1
ATOM 7852 O O . GLU A 1 951 ? -0.902 -19.577 5.826 1.00 92.62 951 GLU A O 1
ATOM 7857 N N . ILE A 1 952 ? -2.996 -19.203 6.506 1.00 93.75 952 ILE A N 1
ATOM 7858 C CA . ILE A 1 952 ? -2.908 -17.727 6.474 1.00 93.75 952 ILE A CA 1
ATOM 7859 C C . ILE A 1 952 ? -1.706 -17.137 7.218 1.00 93.75 952 ILE A C 1
ATOM 7861 O O . ILE A 1 952 ? -1.204 -16.081 6.840 1.00 93.75 952 ILE A O 1
ATOM 7865 N N . ASN A 1 953 ? -1.235 -17.810 8.268 1.00 89.75 953 ASN A N 1
ATOM 7866 C CA . ASN A 1 953 ? -0.134 -17.336 9.097 1.00 89.75 953 ASN A CA 1
ATOM 7867 C C . ASN A 1 953 ? 1.245 -17.709 8.551 1.00 89.75 953 ASN A C 1
ATOM 7869 O O . ASN A 1 953 ? 2.226 -17.489 9.239 1.00 89.75 953 ASN A O 1
ATOM 7873 N N . THR A 1 954 ? 1.360 -18.233 7.332 1.00 89.75 954 THR A N 1
ATOM 7874 C CA . THR A 1 954 ? 2.661 -18.468 6.675 1.00 89.75 954 THR A CA 1
ATOM 7875 C C . THR A 1 954 ? 3.170 -17.260 5.881 1.00 89.75 954 THR A C 1
ATOM 7877 O O . THR A 1 954 ? 4.313 -17.261 5.422 1.00 89.75 954 THR A O 1
ATOM 7880 N N . CYS A 1 955 ? 2.349 -16.216 5.727 1.00 87.62 955 CYS A N 1
ATOM 7881 C CA . CYS A 1 955 ? 2.712 -14.966 5.059 1.00 87.62 955 CYS A CA 1
ATOM 7882 C C . CYS A 1 955 ? 2.710 -13.775 6.030 1.00 87.62 955 CYS A C 1
ATOM 7884 O O . CYS A 1 955 ? 2.114 -13.822 7.106 1.00 87.62 955 CYS A O 1
ATOM 7886 N N . ASN A 1 956 ? 3.348 -12.682 5.619 1.00 83.69 956 ASN A N 1
ATOM 7887 C CA . ASN A 1 956 ? 3.418 -11.423 6.364 1.00 83.69 956 ASN A CA 1
ATOM 7888 C C . ASN A 1 956 ? 2.246 -10.460 6.071 1.00 83.69 956 ASN A C 1
ATOM 7890 O O . ASN A 1 956 ? 2.311 -9.308 6.487 1.00 83.69 956 ASN A O 1
ATOM 7894 N N . LEU A 1 957 ? 1.193 -10.913 5.379 1.00 89.62 957 LEU A N 1
ATOM 7895 C CA . LEU A 1 957 ? 0.034 -10.105 4.957 1.00 89.62 957 LEU A CA 1
ATOM 7896 C C . LEU A 1 957 ? -1.174 -10.269 5.896 1.00 89.62 957 LEU A C 1
ATOM 7898 O O . LEU A 1 957 ? -2.336 -10.281 5.478 1.00 89.62 957 LEU A O 1
ATOM 7902 N N . LEU A 1 958 ? -0.905 -10.496 7.184 1.00 87.50 958 LEU A N 1
ATOM 7903 C CA . LEU A 1 958 ? -1.945 -10.787 8.167 1.00 87.50 958 LEU A CA 1
ATOM 7904 C C . LEU A 1 958 ? -2.849 -9.581 8.447 1.00 87.50 958 LEU A C 1
ATOM 7906 O O . LEU A 1 958 ? -4.007 -9.791 8.808 1.00 87.50 958 LEU A O 1
ATOM 7910 N N . GLY A 1 959 ? -2.380 -8.345 8.251 1.00 84.94 959 GLY A N 1
ATOM 7911 C CA . GLY A 1 959 ? -3.221 -7.149 8.300 1.00 84.94 959 GLY A CA 1
ATOM 7912 C C . GLY A 1 959 ? -4.266 -7.143 7.184 1.00 84.94 959 GLY A C 1
ATOM 7913 O O . GLY A 1 959 ? -5.456 -7.008 7.466 1.00 84.94 959 GLY A O 1
ATOM 7914 N N . LEU A 1 960 ? -3.863 -7.409 5.941 1.00 90.69 960 LEU A N 1
ATOM 7915 C CA . LEU A 1 960 ? -4.756 -7.514 4.786 1.00 90.69 960 LEU A CA 1
ATOM 7916 C C . LEU A 1 960 ? -5.758 -8.666 4.941 1.00 90.69 960 LEU A C 1
ATOM 7918 O O . LEU A 1 960 ? -6.945 -8.508 4.660 1.00 90.69 960 LEU A O 1
ATOM 7922 N N . ILE A 1 961 ? -5.310 -9.827 5.429 1.00 92.56 961 ILE A N 1
ATOM 7923 C CA . ILE A 1 961 ? -6.204 -10.963 5.708 1.00 92.56 961 ILE A CA 1
ATOM 7924 C C . ILE A 1 961 ? -7.200 -10.607 6.821 1.00 92.56 961 ILE A C 1
ATOM 7926 O O . ILE A 1 961 ? -8.376 -10.960 6.725 1.00 92.56 961 ILE A O 1
ATOM 7930 N N . THR A 1 962 ? -6.764 -9.871 7.846 1.00 88.25 962 THR A N 1
ATOM 7931 C CA . THR A 1 962 ? -7.642 -9.366 8.913 1.00 88.25 962 THR A CA 1
ATOM 7932 C C . THR A 1 962 ? -8.686 -8.400 8.361 1.00 88.25 962 THR A C 1
ATOM 7934 O O . THR A 1 962 ? -9.863 -8.531 8.697 1.00 88.25 962 THR A O 1
ATOM 7937 N N . GLU A 1 963 ? -8.297 -7.482 7.472 1.00 89.56 963 GLU A N 1
ATOM 7938 C CA . GLU A 1 963 ? -9.218 -6.575 6.778 1.00 89.56 963 GLU A CA 1
ATOM 7939 C C . GLU A 1 963 ? -10.298 -7.361 6.017 1.00 89.56 963 GLU A C 1
ATOM 7941 O O . GLU A 1 963 ? -11.498 -7.143 6.218 1.00 89.56 963 GLU A O 1
ATOM 7946 N N . ILE A 1 964 ? -9.879 -8.332 5.200 1.00 91.81 964 ILE A N 1
ATOM 7947 C CA . ILE A 1 964 ? -10.776 -9.181 4.405 1.00 91.81 964 ILE A CA 1
ATOM 7948 C C . ILE A 1 964 ? -11.748 -9.937 5.314 1.00 91.81 964 ILE A C 1
ATOM 7950 O O . ILE A 1 964 ? -12.952 -9.974 5.051 1.00 91.81 964 ILE A O 1
ATOM 7954 N N . MET A 1 965 ? -11.234 -10.517 6.399 1.00 89.12 965 MET A N 1
ATOM 7955 C CA . MET A 1 965 ? -12.001 -11.373 7.301 1.00 89.12 965 MET A CA 1
ATOM 7956 C C . MET A 1 965 ? -12.972 -10.596 8.195 1.00 89.12 965 MET A C 1
ATOM 7958 O O . MET A 1 965 ? -14.085 -11.069 8.425 1.00 89.12 965 MET A O 1
ATOM 7962 N N . LEU A 1 966 ? -12.560 -9.436 8.718 1.00 83.81 966 LEU A N 1
ATOM 7963 C CA . LEU A 1 966 ? -13.308 -8.694 9.738 1.00 83.81 966 LEU A CA 1
ATOM 7964 C C . LEU A 1 966 ? -14.082 -7.501 9.175 1.00 83.81 966 LEU A C 1
ATOM 7966 O O . LEU A 1 966 ? -15.202 -7.240 9.610 1.00 83.81 966 LEU A O 1
ATOM 7970 N N . LYS A 1 967 ? -13.502 -6.769 8.218 1.00 83.50 967 LYS A N 1
ATOM 7971 C CA . LYS A 1 967 ? -14.087 -5.539 7.658 1.00 83.50 967 LYS A CA 1
ATOM 7972 C C . LYS A 1 967 ? -14.750 -5.766 6.291 1.00 83.50 967 LYS A C 1
ATOM 7974 O O . LYS A 1 967 ? -15.440 -4.876 5.792 1.00 83.50 967 LYS A O 1
ATOM 7979 N N . HIS A 1 968 ? -14.619 -6.967 5.715 1.00 88.62 968 HIS A N 1
ATOM 7980 C CA . HIS A 1 968 ? -15.210 -7.346 4.425 1.00 88.62 968 HIS A CA 1
ATOM 7981 C C . HIS A 1 968 ? -14.769 -6.416 3.276 1.00 88.62 968 HIS A C 1
ATOM 7983 O O . HIS A 1 968 ? -15.543 -6.076 2.371 1.00 88.62 968 HIS A O 1
ATOM 7989 N N . SER A 1 969 ? -13.509 -5.981 3.335 1.00 90.56 969 SER A N 1
ATOM 7990 C CA . SER A 1 969 ? -12.859 -5.127 2.345 1.00 90.56 969 SER A CA 1
ATOM 7991 C C . SER A 1 969 ? -11.434 -5.594 2.057 1.00 90.56 969 SER A C 1
ATOM 7993 O O . SER A 1 969 ? -10.867 -6.390 2.796 1.00 90.56 969 SER A O 1
ATOM 7995 N N . CYS A 1 970 ? -10.865 -5.129 0.952 1.00 91.38 970 CYS A N 1
ATOM 7996 C CA . CYS A 1 970 ? -9.459 -5.333 0.622 1.00 91.38 970 CYS A CA 1
ATOM 7997 C C . CYS A 1 970 ? -8.883 -4.005 0.121 1.00 91.38 970 CYS A C 1
ATOM 7999 O O . CYS A 1 970 ? -9.390 -3.451 -0.865 1.00 91.38 970 CYS A O 1
ATOM 8001 N N . LYS A 1 971 ? -7.881 -3.463 0.827 1.00 87.44 971 LYS A N 1
ATOM 8002 C CA . LYS A 1 971 ? -7.292 -2.134 0.577 1.00 87.44 971 LYS A CA 1
ATOM 8003 C C . LYS A 1 971 ? -8.367 -1.035 0.488 1.00 87.44 971 LYS A C 1
ATOM 8005 O O . LYS A 1 971 ? -8.339 -0.160 -0.379 1.00 87.44 971 LYS A O 1
ATOM 8010 N N . GLY A 1 972 ? -9.381 -1.121 1.353 1.00 84.94 972 GLY A N 1
ATOM 8011 C CA . GLY A 1 972 ? -10.517 -0.195 1.412 1.00 84.94 972 GLY A CA 1
ATOM 8012 C C . GLY A 1 972 ? -11.623 -0.413 0.369 1.00 84.94 972 GLY A C 1
ATOM 8013 O O . GLY A 1 972 ? -12.671 0.233 0.452 1.00 84.94 972 GLY A O 1
ATOM 8014 N N . LYS A 1 973 ? -11.458 -1.330 -0.596 1.00 87.69 973 LYS A N 1
ATOM 8015 C CA . LYS A 1 973 ? -12.521 -1.697 -1.551 1.00 87.69 973 LYS A CA 1
ATOM 8016 C C . LYS A 1 973 ? -13.453 -2.739 -0.938 1.00 87.69 973 LYS A C 1
ATOM 8018 O O . LYS A 1 973 ? -12.994 -3.779 -0.475 1.00 87.69 973 LYS A O 1
ATOM 8023 N N . LYS A 1 974 ? -14.766 -2.493 -0.971 1.00 90.12 974 LYS A N 1
ATOM 8024 C CA . LYS A 1 974 ? -15.773 -3.404 -0.401 1.00 90.12 974 LYS A CA 1
ATOM 8025 C C . LYS A 1 974 ? -15.945 -4.687 -1.212 1.00 90.12 974 LYS A C 1
ATOM 8027 O O . LYS A 1 974 ? -16.005 -4.654 -2.443 1.00 90.12 974 LYS A O 1
ATOM 8032 N N . ILE A 1 975 ? -16.086 -5.798 -0.497 1.00 91.12 975 ILE A N 1
ATOM 8033 C CA . ILE A 1 975 ? -16.353 -7.135 -1.035 1.00 91.12 975 ILE A CA 1
ATOM 8034 C C . ILE A 1 975 ? -17.855 -7.436 -0.905 1.00 91.12 975 ILE A C 1
ATOM 8036 O O . ILE A 1 975 ? -18.472 -7.071 0.099 1.00 91.12 975 ILE A O 1
ATOM 8040 N N . LYS A 1 976 ? -18.452 -8.111 -1.898 1.00 90.06 976 LYS A N 1
ATOM 8041 C CA . LYS A 1 976 ? -19.896 -8.417 -1.941 1.00 90.06 976 LYS A CA 1
ATOM 8042 C C . LYS A 1 976 ? -20.358 -9.183 -0.700 1.00 90.06 976 LYS A C 1
ATOM 8044 O O . LYS A 1 976 ? -19.841 -10.252 -0.402 1.00 90.06 976 LYS A O 1
ATOM 8049 N N . SER A 1 977 ? -21.416 -8.707 -0.044 1.00 85.75 977 SER A N 1
ATOM 8050 C CA . SER A 1 977 ? -21.977 -9.316 1.185 1.00 85.75 977 SER A CA 1
ATOM 8051 C C . SER A 1 977 ? -22.421 -10.793 1.091 1.00 85.75 977 SER A C 1
ATOM 8053 O O . SER A 1 977 ? -22.647 -11.434 2.120 1.00 85.75 977 SER A O 1
ATOM 8055 N N . THR A 1 978 ? -22.568 -11.343 -0.119 1.00 88.12 978 THR A N 1
ATOM 8056 C CA . THR A 1 978 ? -22.895 -12.757 -0.389 1.00 88.12 978 THR A CA 1
ATOM 8057 C C . THR A 1 978 ? -21.709 -13.705 -0.211 1.00 88.12 978 THR A C 1
ATOM 8059 O O . THR A 1 978 ? -21.900 -14.922 -0.202 1.00 88.12 978 THR A O 1
ATOM 8062 N N . ILE A 1 979 ? -20.499 -13.172 -0.055 1.00 91.38 979 ILE A N 1
ATOM 8063 C CA . ILE A 1 979 ? -19.278 -13.952 0.124 1.00 91.38 979 ILE A CA 1
ATOM 8064 C C . ILE A 1 979 ? -19.060 -14.219 1.615 1.00 91.38 979 ILE A C 1
ATOM 8066 O O . ILE A 1 979 ? -19.323 -13.357 2.452 1.00 91.38 979 ILE A O 1
ATOM 8070 N N . LYS A 1 980 ? -18.594 -15.422 1.959 1.00 91.94 980 LYS A N 1
ATOM 8071 C CA . LYS A 1 980 ? -18.132 -15.763 3.311 1.00 91.94 980 LYS A CA 1
ATOM 8072 C C . LYS A 1 980 ? -16.691 -16.234 3.256 1.00 91.94 980 LYS A C 1
ATOM 8074 O O . LYS A 1 980 ? -16.366 -17.152 2.506 1.00 91.94 980 LYS A O 1
ATOM 8079 N N . PHE A 1 981 ? -15.846 -15.628 4.076 1.00 94.06 981 PHE A N 1
ATOM 8080 C CA . PHE A 1 981 ? -14.458 -16.036 4.231 1.00 94.06 981 PHE A CA 1
ATOM 8081 C C . PHE A 1 981 ? -14.318 -17.010 5.401 1.00 94.06 981 PHE A C 1
ATOM 8083 O O . PHE A 1 981 ? -14.977 -16.879 6.433 1.00 94.06 981 PHE A O 1
ATOM 8090 N N . ILE A 1 982 ? -13.456 -17.999 5.215 1.00 95.62 982 ILE A N 1
ATOM 8091 C CA . ILE A 1 982 ? -13.029 -18.973 6.214 1.00 95.62 982 ILE A CA 1
ATOM 8092 C C . ILE A 1 982 ? -11.509 -19.025 6.106 1.00 95.62 982 ILE A C 1
ATOM 8094 O O . ILE A 1 982 ? -10.987 -19.124 4.999 1.00 95.62 982 ILE A O 1
ATOM 8098 N N . ALA A 1 983 ? -10.798 -18.981 7.222 1.00 96.06 983 ALA A N 1
ATOM 8099 C CA . ALA A 1 983 ? -9.348 -19.109 7.238 1.00 96.06 983 ALA A CA 1
ATOM 8100 C C . ALA A 1 983 ? -8.913 -20.366 7.989 1.00 96.06 983 ALA A C 1
ATOM 8102 O O . ALA A 1 983 ? -9.622 -20.853 8.870 1.00 96.06 983 ALA A O 1
ATOM 8103 N N . ALA A 1 984 ? -7.728 -20.870 7.671 1.00 94.19 984 ALA A N 1
ATOM 8104 C CA . ALA A 1 984 ? -7.020 -21.843 8.482 1.00 94.19 984 ALA A CA 1
ATOM 8105 C C . ALA A 1 984 ? -5.576 -21.403 8.716 1.00 94.19 984 ALA A C 1
ATOM 8107 O O . ALA A 1 984 ? -4.979 -20.732 7.880 1.00 94.19 984 ALA A O 1
ATOM 8108 N N . CYS A 1 985 ? -5.022 -21.769 9.866 1.00 90.31 985 CYS A N 1
ATOM 8109 C CA . CYS A 1 985 ? -3.669 -21.421 10.277 1.00 90.31 985 CYS A CA 1
ATOM 8110 C C . CYS A 1 985 ? -2.969 -22.613 10.940 1.00 90.31 985 CYS A C 1
ATOM 8112 O O . CYS A 1 985 ? -3.602 -23.536 11.468 1.00 90.31 985 CYS A O 1
ATOM 8114 N N . ASN A 1 986 ? -1.643 -22.582 10.893 1.00 87.00 986 ASN A N 1
ATOM 8115 C CA . ASN A 1 986 ? -0.786 -23.564 11.541 1.00 87.00 986 ASN A CA 1
ATOM 8116 C C . ASN A 1 986 ? -0.567 -23.188 13.019 1.00 87.00 986 ASN A C 1
ATOM 8118 O O . ASN A 1 986 ? -0.583 -21.999 13.348 1.00 87.00 986 ASN A O 1
ATOM 8122 N N . PRO A 1 987 ? -0.381 -24.166 13.920 1.00 84.06 987 PRO A N 1
ATOM 8123 C CA . PRO A 1 987 ? -0.142 -23.903 15.333 1.00 84.06 987 PRO A CA 1
ATOM 8124 C C . PRO A 1 987 ? 1.273 -23.355 15.577 1.00 84.06 987 PRO A C 1
ATOM 8126 O O . PRO A 1 987 ? 2.199 -23.599 14.802 1.00 84.06 987 PRO A O 1
ATOM 8129 N N . TYR A 1 988 ? 1.447 -22.651 16.695 1.00 77.06 988 TYR A N 1
ATOM 8130 C CA . TYR A 1 988 ? 2.740 -22.147 17.162 1.00 77.06 988 TYR A CA 1
ATOM 8131 C C . TYR A 1 988 ? 3.444 -23.232 17.984 1.00 77.06 988 TYR A C 1
ATOM 8133 O O . TYR A 1 988 ? 3.177 -23.382 19.175 1.00 77.06 988 TYR A O 1
ATOM 8141 N N . ARG A 1 989 ? 4.287 -24.043 17.329 1.00 74.12 989 ARG A N 1
ATOM 8142 C CA . ARG A 1 989 ? 5.007 -25.158 17.965 1.00 74.12 989 ARG A CA 1
ATOM 8143 C C . ARG A 1 989 ? 6.502 -25.059 17.715 1.00 74.12 989 ARG A C 1
ATOM 8145 O O . ARG A 1 989 ? 6.923 -24.884 16.573 1.00 74.12 989 ARG A O 1
ATOM 8152 N N . LEU A 1 990 ? 7.283 -25.241 18.770 1.00 68.50 990 LEU A N 1
ATOM 8153 C CA . LEU A 1 990 ? 8.739 -25.227 18.703 1.00 68.50 990 LEU A CA 1
ATOM 8154 C C . LEU A 1 990 ? 9.291 -26.546 18.198 1.00 68.50 990 LEU A C 1
ATOM 8156 O O . LEU A 1 990 ? 8.739 -27.617 18.464 1.00 68.50 990 LEU A O 1
ATOM 8160 N N . ASP A 1 991 ? 10.378 -26.437 17.452 1.00 69.50 991 ASP A N 1
ATOM 8161 C CA . ASP A 1 991 ? 11.150 -27.575 16.997 1.00 69.50 991 ASP A CA 1
ATOM 8162 C C . ASP A 1 991 ? 12.146 -27.969 18.091 1.00 69.50 991 ASP A C 1
ATOM 8164 O O . ASP A 1 991 ? 13.179 -27.328 18.279 1.00 69.50 991 ASP A O 1
ATOM 8168 N N . THR A 1 992 ? 11.791 -29.000 18.857 1.00 67.50 992 THR A N 1
ATOM 8169 C CA . THR A 1 992 ? 12.630 -29.574 19.919 1.00 67.50 992 THR A CA 1
ATOM 8170 C C . THR A 1 992 ? 13.545 -30.694 19.413 1.00 67.50 992 THR A C 1
ATOM 8172 O O . THR A 1 992 ? 14.209 -31.344 20.221 1.00 67.50 992 THR A O 1
ATOM 8175 N N . GLY A 1 993 ? 13.574 -30.956 18.100 1.00 63.53 993 GLY A N 1
ATOM 8176 C CA . GLY A 1 993 ? 14.452 -31.957 17.500 1.00 63.53 993 GLY A CA 1
ATOM 8177 C C . GLY A 1 993 ? 15.920 -31.517 17.464 1.00 63.53 993 GLY A C 1
ATOM 8178 O O . GLY A 1 993 ? 16.229 -30.333 17.324 1.00 63.53 993 GLY A O 1
ATOM 8179 N N . GLU A 1 994 ? 16.846 -32.478 17.551 1.00 59.44 994 GLU A N 1
ATOM 8180 C CA . GLU A 1 994 ? 18.260 -32.220 17.260 1.00 59.44 994 GLU A CA 1
ATOM 8181 C C . GLU A 1 994 ? 18.407 -31.857 15.775 1.00 59.44 994 GLU A C 1
ATOM 8183 O O . GLU A 1 994 ? 18.136 -32.669 14.889 1.00 59.44 994 GLU A O 1
ATOM 8188 N N . LYS A 1 995 ? 18.809 -30.616 15.485 1.00 62.22 995 LYS A N 1
ATOM 8189 C CA . LYS A 1 995 ? 19.014 -30.159 14.107 1.00 62.22 995 LYS A CA 1
ATOM 8190 C C . LYS A 1 995 ? 20.329 -30.713 13.568 1.00 62.22 995 LYS A C 1
ATOM 8192 O O . LYS A 1 995 ? 21.402 -30.282 13.987 1.00 62.22 995 LYS A O 1
ATOM 8197 N N . GLU A 1 996 ? 20.257 -31.620 12.599 1.00 58.41 996 GLU A N 1
ATOM 8198 C CA . GLU A 1 996 ? 21.433 -32.010 11.821 1.00 58.41 996 GLU A CA 1
ATOM 8199 C C . GLU A 1 996 ? 21.939 -30.810 11.005 1.00 58.41 996 GLU A C 1
ATOM 8201 O O . GLU A 1 996 ? 21.221 -30.246 10.176 1.00 58.41 996 GLU A O 1
ATOM 8206 N N . ILE A 1 997 ? 23.194 -30.413 11.224 1.00 61.00 997 ILE A N 1
ATOM 8207 C CA . ILE A 1 997 ? 23.852 -29.385 10.414 1.00 61.00 997 ILE A CA 1
ATOM 8208 C C . ILE A 1 997 ? 24.229 -30.014 9.071 1.00 61.00 997 ILE A C 1
ATOM 8210 O O . ILE A 1 997 ? 25.238 -30.707 8.949 1.00 61.00 997 ILE A O 1
ATOM 8214 N N . ILE A 1 998 ? 23.415 -29.767 8.047 1.00 61.53 998 ILE A N 1
ATOM 8215 C CA . ILE A 1 998 ? 23.692 -30.213 6.678 1.00 61.53 998 ILE A CA 1
ATOM 8216 C C . ILE A 1 998 ? 24.328 -29.051 5.895 1.00 61.53 998 ILE A C 1
ATOM 8218 O O . ILE A 1 998 ? 23.648 -28.083 5.556 1.00 61.53 998 ILE A O 1
ATOM 8222 N N . GLY A 1 999 ? 25.624 -29.154 5.573 1.00 70.38 999 GLY A N 1
ATOM 8223 C CA . GLY A 1 999 ? 26.335 -28.233 4.666 1.00 70.38 999 GLY A CA 1
ATOM 8224 C C . GLY A 1 999 ? 27.136 -27.103 5.335 1.00 70.38 999 GLY A C 1
ATOM 8225 O O . GLY A 1 999 ? 27.548 -27.214 6.487 1.00 70.38 999 GLY A O 1
ATOM 8226 N N . LEU A 1 1000 ? 27.413 -26.030 4.576 1.00 68.94 1000 LEU A N 1
ATOM 8227 C CA . LEU A 1 1000 ? 28.103 -24.830 5.074 1.00 68.94 1000 LEU A CA 1
ATOM 8228 C C . LEU A 1 1000 ? 27.189 -24.100 6.068 1.00 68.94 1000 LEU A C 1
ATOM 8230 O O . LEU A 1 1000 ? 26.125 -23.605 5.700 1.00 68.94 1000 LEU A O 1
ATOM 8234 N N . TYR A 1 1001 ? 27.608 -24.081 7.328 1.00 60.56 1001 TYR A N 1
ATOM 8235 C CA . TYR A 1 1001 ? 26.887 -23.504 8.456 1.00 60.56 1001 TYR A CA 1
ATOM 8236 C C . TYR A 1 1001 ? 26.786 -21.975 8.321 1.00 60.56 1001 TYR A C 1
ATOM 8238 O O . TYR A 1 1001 ? 27.800 -21.281 8.305 1.00 60.56 1001 TYR A O 1
ATOM 8246 N N . ASP A 1 1002 ? 25.561 -21.463 8.203 1.00 59.72 1002 ASP A N 1
ATOM 8247 C CA . ASP A 1 1002 ? 25.240 -20.032 8.230 1.00 59.72 1002 ASP A CA 1
ATOM 8248 C C . ASP A 1 1002 ? 24.466 -19.750 9.523 1.00 59.72 1002 ASP A C 1
ATOM 8250 O O . ASP A 1 1002 ? 23.262 -20.016 9.605 1.00 59.72 1002 ASP A O 1
ATOM 8254 N N . GLU A 1 1003 ? 25.176 -19.259 10.545 1.00 56.53 1003 GLU A N 1
ATOM 8255 C CA . GLU A 1 1003 ? 24.623 -18.954 11.875 1.00 56.53 1003 GLU A CA 1
ATOM 8256 C C . GLU A 1 1003 ? 23.384 -18.057 11.779 1.00 56.53 1003 GLU A C 1
ATOM 8258 O O . GLU A 1 1003 ? 22.390 -18.298 12.464 1.00 56.53 1003 GLU A O 1
ATOM 8263 N N . THR A 1 1004 ? 23.386 -17.090 10.855 1.00 54.28 1004 THR A N 1
ATOM 8264 C CA . THR A 1 1004 ? 22.311 -16.096 10.729 1.00 54.28 1004 THR A CA 1
ATOM 8265 C C . THR A 1 1004 ? 20.987 -16.689 10.244 1.00 54.28 1004 THR A C 1
ATOM 8267 O O . THR A 1 1004 ? 19.929 -16.215 10.641 1.00 54.28 1004 THR A O 1
ATOM 8270 N N . LYS A 1 1005 ? 21.014 -17.766 9.445 1.00 52.72 1005 LYS A N 1
ATOM 8271 C CA . LYS A 1 1005 ? 19.800 -18.449 8.949 1.00 52.72 1005 LYS A CA 1
ATOM 8272 C C . LYS A 1 1005 ? 19.294 -19.556 9.871 1.00 52.72 1005 LYS A C 1
ATOM 8274 O O . LYS A 1 1005 ? 18.148 -19.988 9.729 1.00 52.72 1005 LYS A O 1
ATOM 8279 N N . TYR A 1 1006 ? 20.145 -20.058 10.766 1.00 52.84 1006 TYR A N 1
ATOM 8280 C CA . TYR A 1 1006 ? 19.804 -21.145 11.688 1.00 52.84 1006 TYR A CA 1
ATOM 8281 C C . TYR A 1 1006 ? 19.140 -20.650 12.981 1.00 52.84 1006 TYR A C 1
ATOM 8283 O O . TYR A 1 1006 ? 18.277 -21.360 13.510 1.00 52.84 1006 TYR A O 1
ATOM 8291 N N . LEU A 1 1007 ? 19.481 -19.437 13.440 1.00 51.44 1007 LEU A N 1
ATOM 8292 C CA . LEU A 1 1007 ? 18.858 -18.772 14.595 1.00 51.44 1007 LEU A CA 1
ATOM 8293 C C . LEU A 1 1007 ? 17.344 -18.530 14.403 1.00 51.44 1007 LEU A C 1
ATOM 8295 O O . LEU A 1 1007 ? 16.581 -18.690 15.351 1.00 51.44 1007 LEU A O 1
ATOM 8299 N N . ASP A 1 1008 ? 16.888 -18.286 13.169 1.00 50.38 1008 ASP A N 1
ATOM 8300 C CA . ASP A 1 1008 ? 15.476 -17.999 12.848 1.00 50.38 1008 ASP A CA 1
ATOM 8301 C C . ASP A 1 1008 ? 14.526 -19.216 12.913 1.00 50.38 1008 ASP A C 1
ATOM 8303 O O . ASP A 1 1008 ? 13.304 -19.062 12.893 1.00 50.38 1008 ASP A O 1
ATOM 8307 N N . ARG A 1 1009 ? 15.034 -20.457 12.966 1.00 54.41 1009 ARG A N 1
ATOM 8308 C CA . ARG A 1 1009 ? 14.194 -21.666 12.818 1.00 54.41 1009 ARG A CA 1
ATOM 8309 C C . ARG A 1 1009 ? 13.852 -22.343 14.138 1.00 54.41 1009 ARG A C 1
ATOM 8311 O O . ARG A 1 1009 ? 14.049 -23.544 14.270 1.00 54.41 1009 ARG A O 1
ATOM 8318 N N . GLN A 1 1010 ? 13.386 -21.613 15.143 1.00 63.84 1010 GLN A N 1
ATOM 8319 C CA . GLN A 1 1010 ? 12.987 -22.242 16.412 1.00 63.84 1010 GLN A CA 1
ATOM 8320 C C . GLN A 1 1010 ? 11.626 -22.959 16.335 1.00 63.84 1010 GLN A C 1
ATOM 8322 O O . GLN A 1 1010 ? 11.307 -23.761 17.207 1.00 63.84 1010 GLN A O 1
ATOM 8327 N N . LEU A 1 1011 ? 10.833 -22.710 15.286 1.00 66.88 1011 LEU A N 1
ATOM 8328 C CA . LEU A 1 1011 ? 9.499 -23.285 15.110 1.00 66.88 1011 LEU A CA 1
ATOM 8329 C C . LEU A 1 1011 ? 9.458 -24.416 14.084 1.00 66.88 1011 LEU A C 1
ATOM 8331 O O . LEU A 1 1011 ? 10.117 -24.356 13.048 1.00 66.88 1011 LEU A O 1
ATOM 8335 N N . VAL A 1 1012 ? 8.584 -25.394 14.340 1.00 75.00 1012 VAL A N 1
ATOM 8336 C CA . VAL A 1 1012 ? 8.230 -26.470 13.398 1.00 75.00 1012 VAL A CA 1
ATOM 8337 C C . VAL A 1 1012 ? 7.593 -25.903 12.134 1.00 75.00 1012 VAL A C 1
ATOM 8339 O O . VAL A 1 1012 ? 7.843 -26.385 11.032 1.00 75.00 1012 VAL A O 1
ATOM 8342 N N . TYR A 1 1013 ? 6.764 -24.872 12.295 1.00 75.50 1013 TYR A N 1
ATOM 8343 C CA . TYR A 1 1013 ? 6.134 -24.154 11.198 1.00 75.50 1013 TYR A CA 1
ATOM 8344 C C . TYR A 1 1013 ? 6.738 -22.758 11.090 1.00 75.50 1013 TYR A C 1
ATOM 8346 O O . TYR A 1 1013 ? 6.832 -22.043 12.084 1.00 75.50 1013 TYR A O 1
ATOM 8354 N N . ASN A 1 1014 ? 7.095 -22.336 9.878 1.00 80.44 1014 ASN A N 1
ATOM 8355 C CA . ASN A 1 1014 ? 7.488 -20.951 9.639 1.00 80.44 1014 ASN A CA 1
ATOM 8356 C C . ASN A 1 1014 ? 6.229 -20.073 9.584 1.00 80.44 1014 ASN A C 1
ATOM 8358 O O . ASN A 1 1014 ? 5.586 -19.971 8.536 1.00 80.44 1014 ASN A O 1
ATOM 8362 N N . VAL A 1 1015 ? 5.841 -19.519 10.734 1.00 80.75 1015 VAL A N 1
ATOM 8363 C CA . VAL A 1 1015 ? 4.579 -18.794 10.908 1.00 80.75 1015 VAL A CA 1
ATOM 8364 C C . VAL A 1 1015 ? 4.764 -17.432 11.561 1.00 80.75 1015 VAL A C 1
ATOM 8366 O O . VAL A 1 1015 ? 5.629 -17.230 12.407 1.00 80.75 1015 VAL A O 1
ATOM 8369 N N . TYR A 1 1016 ? 3.879 -16.513 11.197 1.00 80.31 1016 TYR A N 1
ATOM 8370 C CA . TYR A 1 1016 ? 3.747 -15.182 11.758 1.00 80.31 1016 TYR A CA 1
ATOM 8371 C C . TYR A 1 1016 ? 2.672 -15.153 12.860 1.00 80.31 1016 TYR A C 1
ATOM 8373 O O . TYR A 1 1016 ? 1.686 -15.902 12.799 1.00 80.31 1016 TYR A O 1
ATOM 8381 N N . PRO A 1 1017 ? 2.825 -14.295 13.882 1.00 76.94 1017 PRO A N 1
ATOM 8382 C CA . PRO A 1 1017 ? 1.830 -14.139 14.937 1.00 76.94 1017 PRO A CA 1
ATOM 8383 C C . PRO A 1 1017 ? 0.510 -13.587 14.387 1.00 76.94 1017 PRO A C 1
ATOM 8385 O O . PRO A 1 1017 ? 0.497 -12.575 13.684 1.00 76.94 1017 PRO A O 1
ATOM 8388 N N . LEU A 1 1018 ? -0.610 -14.221 14.738 1.00 80.19 1018 LEU A N 1
ATOM 8389 C CA . LEU A 1 1018 ? -1.932 -13.729 14.369 1.00 80.19 1018 LEU A CA 1
ATOM 8390 C C . LEU A 1 1018 ? -2.233 -12.420 15.115 1.00 80.19 1018 LEU A C 1
ATOM 8392 O O . LEU A 1 1018 ? -1.956 -12.318 16.315 1.00 80.19 1018 LEU A O 1
ATOM 8396 N N . PRO A 1 1019 ? -2.851 -11.430 14.445 1.00 76.44 1019 PRO A N 1
ATOM 8397 C CA . PRO A 1 1019 ? -3.371 -10.241 15.109 1.00 76.44 1019 PRO A CA 1
ATOM 8398 C C . PRO A 1 1019 ? -4.369 -10.612 16.211 1.00 76.44 1019 PRO A C 1
ATOM 8400 O O . PRO A 1 1019 ? -5.204 -11.501 16.018 1.00 76.44 1019 PRO A O 1
ATOM 8403 N N . HIS A 1 1020 ? -4.348 -9.900 17.346 1.00 70.44 1020 HIS A N 1
ATOM 8404 C CA . HIS A 1 1020 ? -5.256 -10.188 18.469 1.00 70.44 1020 HIS A CA 1
ATOM 8405 C C . HIS A 1 1020 ? -6.733 -10.136 18.069 1.00 70.44 1020 HIS A C 1
ATOM 8407 O O . HIS A 1 1020 ? -7.551 -10.874 18.615 1.00 70.44 1020 HIS A O 1
ATOM 8413 N N . SER A 1 1021 ? -7.081 -9.303 17.088 1.00 72.56 1021 SER A N 1
ATOM 8414 C CA . SER A 1 1021 ? -8.428 -9.243 16.523 1.00 72.56 1021 SER A CA 1
ATOM 8415 C C . SER A 1 1021 ? -8.865 -10.584 15.921 1.00 72.56 1021 SER A C 1
ATOM 8417 O O . SER A 1 1021 ? -9.981 -11.020 16.193 1.00 72.56 1021 SER A O 1
ATOM 8419 N N . LEU A 1 1022 ? -7.988 -11.288 15.193 1.00 77.31 1022 LEU A N 1
ATOM 8420 C CA . LEU A 1 1022 ? -8.268 -12.613 14.625 1.00 77.31 1022 LEU A CA 1
ATOM 8421 C C . LEU A 1 1022 ? -8.239 -13.743 15.661 1.00 77.31 1022 LEU A C 1
ATOM 8423 O O . LEU A 1 1022 ? -8.990 -14.707 15.506 1.00 77.31 1022 LEU A O 1
ATOM 8427 N N . LEU A 1 1023 ? -7.429 -13.629 16.721 1.00 72.81 1023 LEU A N 1
ATOM 8428 C CA . LEU A 1 1023 ? -7.318 -14.655 17.774 1.00 72.81 1023 LEU A CA 1
ATOM 8429 C C . LEU A 1 1023 ? -8.668 -14.987 18.424 1.00 72.81 1023 LEU A C 1
ATOM 8431 O O . LEU A 1 1023 ? -8.950 -16.150 18.700 1.00 72.81 1023 LEU A O 1
ATOM 8435 N N . ASN A 1 1024 ? -9.546 -13.990 18.570 1.00 71.19 1024 ASN A N 1
ATOM 8436 C CA . ASN A 1 1024 ? -10.908 -14.162 19.096 1.00 71.19 1024 ASN A CA 1
ATOM 8437 C C . ASN A 1 1024 ? -11.786 -15.120 18.270 1.00 71.19 1024 ASN A C 1
ATOM 8439 O O . ASN A 1 1024 ? -12.821 -15.588 18.743 1.00 71.19 1024 ASN A O 1
ATOM 8443 N N . TYR A 1 1025 ? -11.389 -15.411 17.032 1.00 78.19 1025 TYR A N 1
ATOM 8444 C CA . TYR A 1 1025 ? -12.148 -16.226 16.090 1.00 78.19 1025 TYR A CA 1
ATOM 8445 C C . TYR A 1 1025 ? -11.501 -17.583 15.811 1.00 78.19 1025 TYR A C 1
ATOM 8447 O O . TYR A 1 1025 ? -11.990 -18.317 14.947 1.00 78.19 1025 TYR A O 1
ATOM 8455 N N . VAL A 1 1026 ? -10.452 -17.961 16.542 1.00 80.19 1026 VAL A N 1
ATOM 8456 C CA . VAL A 1 1026 ? -9.776 -19.240 16.324 1.00 80.19 1026 VAL A CA 1
ATOM 8457 C C . VAL A 1 1026 ? -10.554 -20.400 16.952 1.00 80.19 1026 VAL A C 1
ATOM 8459 O O . VAL A 1 1026 ? -10.958 -20.356 18.113 1.00 80.19 1026 VAL A O 1
ATOM 8462 N N . LEU A 1 1027 ? -10.772 -21.448 16.158 1.00 77.44 1027 LEU A N 1
ATOM 8463 C CA . LEU A 1 1027 ? -11.239 -22.769 16.565 1.00 77.44 1027 LEU A CA 1
ATOM 8464 C C . LEU A 1 1027 ? -10.061 -23.738 16.481 1.00 77.44 1027 LEU A C 1
ATOM 8466 O O . LEU A 1 1027 ? -9.543 -23.973 15.389 1.00 77.44 1027 LEU A O 1
ATOM 8470 N N . ASP A 1 1028 ? -9.662 -24.301 17.617 1.00 74.25 1028 ASP A N 1
ATOM 8471 C CA . ASP A 1 1028 ? -8.584 -25.287 17.677 1.00 74.25 1028 ASP A CA 1
ATOM 8472 C C . ASP A 1 1028 ? -9.083 -26.671 17.229 1.00 74.25 1028 ASP A C 1
ATOM 8474 O O . ASP A 1 1028 ? -10.057 -27.219 17.752 1.00 74.25 1028 ASP A O 1
ATOM 8478 N N . PHE A 1 1029 ? -8.430 -27.230 16.214 1.00 71.75 1029 PHE A N 1
ATOM 8479 C CA . PHE A 1 1029 ? -8.719 -28.546 15.665 1.00 71.75 1029 PHE A CA 1
ATOM 8480 C C . PHE A 1 1029 ? -7.984 -29.669 16.390 1.00 71.75 1029 PHE A C 1
ATOM 8482 O O . PHE A 1 1029 ? -8.388 -30.816 16.194 1.00 71.75 1029 PHE A O 1
ATOM 8489 N N . LYS A 1 1030 ? -7.006 -29.360 17.252 1.00 67.62 1030 LYS A N 1
ATOM 8490 C CA . LYS A 1 1030 ? -6.126 -30.320 17.933 1.00 67.62 1030 LYS A CA 1
ATOM 8491 C C . LYS A 1 1030 ? -5.499 -31.342 16.970 1.00 67.62 1030 LYS A C 1
ATOM 8493 O O . LYS A 1 1030 ? -5.743 -31.362 15.760 1.00 67.62 1030 LYS A O 1
ATOM 8498 N N . THR A 1 1031 ? -4.640 -32.199 17.503 1.00 67.25 1031 THR A N 1
ATOM 8499 C CA . THR A 1 1031 ? -4.145 -33.364 16.765 1.00 67.25 1031 THR A CA 1
ATOM 8500 C C . THR A 1 1031 ? -5.184 -34.486 16.869 1.00 67.25 1031 THR A C 1
ATOM 8502 O O . THR A 1 1031 ? -5.653 -34.753 17.979 1.00 67.25 1031 THR A O 1
ATOM 8505 N N . PRO A 1 1032 ? -5.574 -35.140 15.756 1.00 67.81 1032 PRO A N 1
ATOM 8506 C CA . PRO A 1 1032 ? -6.448 -36.309 15.811 1.00 67.81 1032 PRO A CA 1
ATOM 8507 C C . PRO A 1 1032 ? -5.828 -37.412 16.672 1.00 67.81 1032 PRO A C 1
ATOM 8509 O O . PRO A 1 1032 ? -4.607 -37.562 16.689 1.00 67.81 1032 PRO A O 1
ATOM 8512 N N . ASP A 1 1033 ? -6.655 -38.198 17.363 1.00 70.44 1033 ASP A N 1
ATOM 8513 C CA . ASP A 1 1033 ? -6.140 -39.327 18.139 1.00 70.44 1033 ASP A CA 1
ATOM 8514 C C . ASP A 1 1033 ? -5.691 -40.495 17.240 1.00 70.44 1033 ASP A C 1
ATOM 8516 O O . ASP A 1 1033 ? -6.086 -40.610 16.076 1.00 70.44 1033 ASP A O 1
ATOM 8520 N N . ASP A 1 1034 ? -4.859 -41.388 17.782 1.00 76.31 1034 ASP A N 1
ATOM 8521 C CA . ASP A 1 1034 ? -4.281 -42.506 17.026 1.00 76.31 1034 ASP A CA 1
ATOM 8522 C C . ASP A 1 1034 ? -5.335 -43.431 16.395 1.00 76.31 1034 ASP A C 1
ATOM 8524 O O . ASP A 1 1034 ? -5.088 -44.049 15.354 1.00 76.31 1034 ASP A O 1
ATOM 8528 N N . ASN A 1 1035 ? -6.513 -43.560 17.014 1.00 74.38 1035 ASN A N 1
ATOM 8529 C CA . ASN A 1 1035 ? -7.583 -44.407 16.491 1.00 74.38 1035 ASN A CA 1
ATOM 8530 C C . ASN A 1 1035 ? -8.255 -43.750 15.285 1.00 74.38 1035 ASN A C 1
ATOM 8532 O O . ASN A 1 1035 ? -8.532 -44.430 14.292 1.00 74.38 1035 ASN A O 1
ATOM 8536 N N . ASP A 1 1036 ? -8.474 -42.441 15.347 1.00 70.12 1036 ASP A N 1
ATOM 8537 C CA . ASP A 1 1036 ? -8.984 -41.655 14.234 1.00 70.12 1036 ASP A CA 1
ATOM 8538 C C . ASP A 1 1036 ? -7.978 -41.625 13.078 1.00 70.12 1036 ASP A C 1
ATOM 8540 O O . ASP A 1 1036 ? -8.364 -41.883 11.937 1.00 70.12 1036 ASP A O 1
ATOM 8544 N N . ILE A 1 1037 ? -6.679 -41.445 13.353 1.00 76.56 1037 ILE A N 1
ATOM 8545 C CA . ILE A 1 1037 ? -5.610 -41.534 12.339 1.00 76.56 1037 ILE A CA 1
ATOM 8546 C C . ILE A 1 1037 ? -5.644 -42.896 11.636 1.00 76.56 1037 ILE A C 1
ATOM 8548 O O . ILE A 1 1037 ? -5.666 -42.956 10.404 1.00 76.56 1037 ILE A O 1
ATOM 8552 N N . LYS A 1 1038 ? -5.722 -44.004 12.387 1.00 80.75 1038 LYS A N 1
ATOM 8553 C CA . LYS A 1 1038 ? -5.836 -45.355 11.805 1.00 80.75 1038 LYS A CA 1
ATOM 8554 C C . LYS A 1 1038 ? -7.075 -45.505 10.924 1.00 80.75 1038 LYS A C 1
ATOM 8556 O O . LYS A 1 1038 ? -6.987 -46.122 9.859 1.00 80.75 1038 LYS A O 1
ATOM 8561 N N . ARG A 1 1039 ? -8.218 -44.938 11.327 1.00 73.44 1039 ARG A N 1
ATOM 8562 C CA . ARG A 1 1039 ? -9.452 -44.935 10.520 1.00 73.44 1039 ARG A CA 1
ATOM 8563 C C . ARG A 1 1039 ? -9.285 -44.137 9.229 1.00 73.44 1039 ARG A C 1
ATOM 8565 O O . ARG A 1 1039 ? -9.665 -44.636 8.172 1.00 73.44 1039 ARG A O 1
ATOM 8572 N N . TYR A 1 1040 ? -8.670 -42.953 9.284 1.00 74.50 1040 TYR A N 1
ATOM 8573 C CA . TYR A 1 1040 ? -8.362 -42.165 8.087 1.00 74.50 1040 TYR A CA 1
ATOM 8574 C C . TYR A 1 1040 ? -7.442 -42.929 7.131 1.00 74.50 1040 TYR A C 1
ATOM 8576 O O . TYR A 1 1040 ? -7.767 -43.047 5.951 1.00 74.50 1040 TYR A O 1
ATOM 8584 N N . ILE A 1 1041 ? -6.342 -43.502 7.632 1.00 81.25 1041 ILE A N 1
ATOM 8585 C CA . ILE A 1 1041 ? -5.403 -44.293 6.821 1.00 81.25 1041 ILE A CA 1
ATOM 8586 C C . ILE A 1 1041 ? -6.121 -45.477 6.169 1.00 81.25 1041 ILE A C 1
ATOM 8588 O O . ILE A 1 1041 ? -5.945 -45.708 4.973 1.00 81.25 1041 ILE A O 1
ATOM 8592 N N . SER A 1 1042 ? -6.957 -46.194 6.925 1.00 79.44 1042 SER A N 1
ATOM 8593 C CA . SER A 1 1042 ? -7.719 -47.349 6.427 1.00 79.44 1042 SER A CA 1
ATOM 8594 C C . SER A 1 1042 ? -8.674 -46.958 5.295 1.00 79.44 1042 SER A C 1
ATOM 8596 O O . SER A 1 1042 ? -8.736 -47.634 4.272 1.00 79.44 1042 SER A O 1
ATOM 8598 N N . ASN A 1 1043 ? -9.378 -45.831 5.429 1.00 72.75 1043 ASN A N 1
ATOM 8599 C CA . ASN A 1 1043 ? -10.266 -45.338 4.376 1.00 72.75 1043 ASN A CA 1
ATOM 8600 C C . ASN A 1 1043 ? -9.497 -44.858 3.139 1.00 72.75 1043 ASN A C 1
ATOM 8602 O O . ASN A 1 1043 ? -9.896 -45.176 2.020 1.00 72.75 1043 ASN A O 1
ATOM 8606 N N . ILE A 1 1044 ? -8.384 -44.137 3.318 1.00 75.06 1044 ILE A N 1
ATOM 8607 C CA . ILE A 1 1044 ? -7.540 -43.668 2.206 1.00 75.06 1044 ILE A CA 1
ATOM 8608 C C . ILE A 1 1044 ? -6.961 -44.860 1.436 1.00 75.06 1044 ILE A C 1
ATOM 8610 O O . ILE A 1 1044 ? -6.984 -44.869 0.203 1.00 75.06 1044 ILE A O 1
ATOM 8614 N N . THR A 1 1045 ? -6.465 -45.879 2.142 1.00 80.31 1045 THR A N 1
ATOM 8615 C CA . THR A 1 1045 ? -5.945 -47.103 1.515 1.00 80.31 1045 THR A CA 1
ATOM 8616 C C . THR A 1 1045 ? -7.041 -47.861 0.779 1.00 80.31 1045 THR A C 1
ATOM 8618 O O . THR A 1 1045 ? -6.837 -48.206 -0.381 1.00 80.31 1045 THR A O 1
ATOM 8621 N N . LEU A 1 1046 ? -8.219 -48.046 1.383 1.00 77.00 1046 LEU A N 1
ATOM 8622 C CA . LEU A 1 1046 ? -9.356 -48.701 0.732 1.00 77.00 1046 LEU A CA 1
ATOM 8623 C C . LEU A 1 1046 ? -9.820 -47.946 -0.526 1.00 77.00 1046 LEU A C 1
ATOM 8625 O O . LEU A 1 1046 ? -10.048 -48.565 -1.562 1.00 77.00 1046 LEU A O 1
ATOM 8629 N N . GLU A 1 1047 ? -9.918 -46.615 -0.479 1.00 72.19 1047 GLU A N 1
ATOM 8630 C CA . GLU A 1 1047 ? -10.290 -45.798 -1.642 1.00 72.19 1047 GLU A CA 1
ATOM 8631 C C . GLU A 1 1047 ? -9.243 -45.894 -2.758 1.00 72.19 1047 GLU A C 1
ATOM 8633 O O . GLU A 1 1047 ? -9.588 -46.054 -3.931 1.00 72.19 1047 GLU A O 1
ATOM 8638 N N . THR A 1 1048 ? -7.963 -45.811 -2.396 1.00 76.31 1048 THR A N 1
ATOM 8639 C CA . THR A 1 1048 ? -6.857 -45.897 -3.354 1.00 76.31 1048 THR A CA 1
ATOM 8640 C C . THR A 1 1048 ? -6.835 -47.273 -4.016 1.00 76.31 1048 THR A C 1
ATOM 8642 O O . THR A 1 1048 ? -6.752 -47.360 -5.239 1.00 76.31 1048 THR A O 1
ATOM 8645 N N . LEU A 1 1049 ? -7.010 -48.342 -3.234 1.00 78.56 1049 LEU A N 1
ATOM 8646 C CA . LEU A 1 1049 ? -7.124 -49.710 -3.738 1.00 78.56 1049 LEU A CA 1
ATOM 8647 C C . LEU A 1 1049 ? -8.348 -49.878 -4.641 1.00 78.56 1049 LEU A C 1
ATOM 8649 O O . LEU A 1 1049 ? -8.209 -50.404 -5.738 1.00 78.56 1049 LEU A O 1
ATOM 8653 N N . ASN A 1 1050 ? -9.520 -49.370 -4.256 1.00 76.25 1050 ASN A N 1
ATOM 8654 C CA . ASN A 1 1050 ? -10.723 -49.444 -5.089 1.00 76.25 1050 ASN A CA 1
ATOM 8655 C C . ASN A 1 1050 ? -10.551 -48.704 -6.425 1.00 76.25 1050 ASN A C 1
ATOM 8657 O O . ASN A 1 1050 ? -10.999 -49.208 -7.454 1.00 76.25 1050 ASN A O 1
ATOM 8661 N N . LYS A 1 1051 ? -9.870 -47.548 -6.449 1.00 73.00 1051 LYS A N 1
ATOM 8662 C CA . LYS A 1 1051 ? -9.522 -46.831 -7.693 1.00 73.00 1051 LYS A CA 1
ATOM 8663 C C . LYS A 1 1051 ? -8.527 -47.604 -8.561 1.00 73.00 1051 LYS A C 1
ATOM 8665 O O . LYS A 1 1051 ? -8.649 -47.591 -9.781 1.00 73.00 1051 LYS A O 1
ATOM 8670 N N . LEU A 1 1052 ? -7.554 -48.279 -7.953 1.00 74.38 1052 LEU A N 1
ATOM 8671 C CA . LEU A 1 1052 ? -6.585 -49.106 -8.677 1.00 74.38 1052 LEU A CA 1
ATOM 8672 C C . LEU A 1 1052 ? -7.243 -50.373 -9.251 1.00 74.38 1052 LEU A C 1
ATOM 8674 O O . LEU A 1 1052 ? -7.075 -50.665 -10.429 1.00 74.38 1052 LEU A O 1
ATOM 8678 N N . ILE A 1 1053 ? -8.076 -51.061 -8.467 1.00 74.44 1053 ILE A N 1
ATOM 8679 C CA . ILE A 1 1053 ? -8.784 -52.286 -8.875 1.00 74.44 1053 ILE A CA 1
ATOM 8680 C C . ILE A 1 1053 ? -9.836 -51.994 -9.956 1.00 74.44 1053 ILE A C 1
ATOM 8682 O O . ILE A 1 1053 ? -9.958 -52.744 -10.925 1.00 74.44 1053 ILE A O 1
ATOM 8686 N N . SER A 1 1054 ? -10.578 -50.886 -9.842 1.00 60.03 1054 SER A N 1
ATOM 8687 C CA . SER A 1 1054 ? -11.531 -50.474 -10.886 1.00 60.03 1054 SER A CA 1
ATOM 8688 C C . SER A 1 1054 ? -10.834 -50.124 -12.209 1.00 60.03 1054 SER A C 1
ATOM 8690 O O . SER A 1 1054 ? -11.382 -50.425 -13.270 1.00 60.03 1054 SER A O 1
ATOM 8692 N N . ASN A 1 1055 ? -9.597 -49.616 -12.169 1.00 52.03 1055 ASN A N 1
ATOM 8693 C CA . ASN A 1 1055 ? -8.772 -49.399 -13.362 1.00 52.03 1055 ASN A CA 1
ATOM 8694 C C . ASN A 1 1055 ? -8.188 -50.694 -13.972 1.00 52.03 1055 ASN A C 1
ATOM 8696 O O . ASN A 1 1055 ? -7.915 -50.703 -15.169 1.00 52.03 1055 ASN A O 1
ATOM 8700 N N . ASP A 1 1056 ? -8.037 -51.782 -13.207 1.00 49.06 1056 ASP A N 1
ATOM 8701 C CA . ASP A 1 1056 ? -7.578 -53.091 -13.718 1.00 49.06 1056 ASP A CA 1
ATOM 8702 C C . ASP A 1 1056 ? -8.724 -53.973 -14.250 1.00 49.06 1056 ASP A C 1
ATOM 8704 O O . ASP A 1 1056 ? -8.545 -54.767 -15.180 1.00 49.06 1056 ASP A O 1
ATOM 8708 N N . SER A 1 1057 ? -9.943 -53.803 -13.730 1.00 43.19 1057 SER A N 1
ATOM 8709 C CA . SER A 1 1057 ? -11.130 -54.524 -14.219 1.00 43.19 1057 SER A CA 1
ATOM 8710 C C . SER A 1 1057 ? -11.562 -54.139 -15.647 1.00 43.19 1057 SER A C 1
ATOM 8712 O O . SER A 1 1057 ? -12.280 -54.896 -16.295 1.00 43.19 1057 SER A O 1
ATOM 8714 N N . SER A 1 1058 ? -11.063 -53.021 -16.192 1.00 41.50 1058 SER A N 1
ATOM 8715 C CA . SER A 1 1058 ? -11.248 -52.647 -17.604 1.00 41.50 1058 SER A CA 1
ATOM 8716 C C . SER A 1 1058 ? -10.257 -53.331 -18.562 1.00 41.50 1058 SER A C 1
ATOM 8718 O O . SER A 1 1058 ? -10.434 -53.241 -19.775 1.00 41.50 1058 SER A O 1
ATOM 8720 N N . LYS A 1 1059 ? -9.253 -54.066 -18.052 1.00 41.81 1059 LYS A N 1
ATOM 8721 C CA . LYS A 1 1059 ? -8.267 -54.812 -18.863 1.00 41.81 1059 LYS A CA 1
ATOM 8722 C C . LYS A 1 1059 ? -8.455 -56.334 -18.881 1.00 41.81 1059 LYS A C 1
ATOM 8724 O O . LYS A 1 1059 ? -7.776 -57.004 -19.652 1.00 41.81 1059 LYS A O 1
ATOM 8729 N N . SER A 1 1060 ? -9.367 -56.901 -18.086 1.00 35.50 1060 SER A N 1
ATOM 8730 C CA . SER A 1 1060 ? -9.496 -58.365 -17.920 1.00 35.50 1060 SER A CA 1
ATOM 8731 C C . SER A 1 1060 ? -10.697 -59.025 -18.616 1.00 35.50 1060 SER A C 1
ATOM 8733 O O . SER A 1 1060 ? -10.853 -60.237 -18.503 1.00 35.50 1060 SER A O 1
ATOM 8735 N N . ASN A 1 1061 ? -11.488 -58.296 -19.415 1.00 35.09 1061 ASN A N 1
ATOM 8736 C CA . ASN A 1 1061 ? -12.623 -58.870 -20.164 1.00 35.09 1061 ASN A CA 1
ATOM 8737 C C . ASN A 1 1061 ? -12.348 -59.210 -21.646 1.00 35.09 1061 ASN A C 1
ATOM 8739 O O . ASN A 1 1061 ? -13.288 -59.517 -22.371 1.00 35.09 1061 ASN A O 1
ATOM 8743 N N . ASN A 1 1062 ? -11.087 -59.239 -22.094 1.00 34.47 1062 ASN A N 1
ATOM 8744 C CA . ASN A 1 1062 ? -10.715 -59.656 -23.457 1.00 34.47 1062 ASN A CA 1
ATOM 8745 C C . ASN A 1 1062 ? -9.784 -60.879 -23.463 1.00 34.47 1062 ASN A C 1
ATOM 8747 O O . ASN A 1 1062 ? -8.699 -60.820 -24.021 1.00 34.47 1062 ASN A O 1
ATOM 8751 N N . ASN A 1 1063 ? -10.201 -61.990 -22.848 1.00 32.66 1063 ASN A N 1
ATOM 8752 C CA . ASN A 1 1063 ? -9.618 -63.311 -23.118 1.00 32.66 1063 ASN A CA 1
ATOM 8753 C C . ASN A 1 1063 ? -10.715 -64.393 -23.120 1.00 32.66 1063 ASN A C 1
ATOM 8755 O O . ASN A 1 1063 ? -10.848 -65.197 -22.200 1.00 32.66 1063 ASN A O 1
ATOM 8759 N N . GLN A 1 1064 ? -11.501 -64.394 -24.197 1.00 32.16 1064 GLN A N 1
ATOM 8760 C CA . GLN A 1 1064 ? -12.030 -65.607 -24.823 1.00 32.16 1064 GLN A CA 1
ATOM 8761 C C . GLN A 1 1064 ? -11.529 -65.616 -26.274 1.00 32.16 1064 GLN A C 1
ATOM 8763 O O . GLN A 1 1064 ? -12.215 -65.117 -27.161 1.00 32.16 1064 GLN A O 1
ATOM 8768 N N . PHE A 1 1065 ? -10.282 -66.055 -26.464 1.00 27.64 1065 PHE A N 1
ATOM 8769 C CA . PHE A 1 1065 ? -9.810 -67.090 -27.399 1.00 27.64 1065 PHE A CA 1
ATOM 8770 C C . PHE A 1 1065 ? -8.283 -67.105 -27.434 1.00 27.64 1065 PHE A C 1
ATOM 8772 O O . PHE A 1 1065 ? -7.689 -66.018 -27.603 1.00 27.64 1065 PHE A O 1
#